Protein AF-0000000067007494 (afdb_homodimer)

Radius of gyration: 50.7 Å; Cα contacts (8 Å, |Δi|>4): 2429; chains: 2; bounding box: 77×182×113 Å

Sequence (1244 aa):
MGVDETVTITSNPVTEHDHLERKPSVGHRMLNGTRTWASRFFPWSADNGEVNIQDVAKARYVPWLGLMAMILSGMTILFSWIVLKVVDGDVQKEESYLKPASWLSAILSGNSVLLHIALSEGVTTAWWFMASRRNATVRDIHETWSMGQSLSAVLLAGKRFNYVALATLFVASISLNGFLLQNAITTVPSHLNTTDIPINVGMVEEWPTGFSAYLSGGSFSRYGDVFGEAVQLIDGDRGTYWDDTYLNYADDPDSGLCGGWDASGTCTGRVVAPGFWPSCATSYVPYNMDPKDHPNQTLTRTVFSTRIDWDVETPNVFNFSSVFKYLADCDAQYLVRNCTFRAARISYPFALFPADRLGDHAILKKNKDWHRGFNIVSLNVNSTYDNDTLVSYLNSASDIDPGSSTFGGVAHYLQTVFNAEMEWTWNGSMWSINTTGRQAETALLETAKIMYDPNPGNYGPTSLSDPNFCNNTLYYMQNGDHTVIEDEMRDRLRNLMFMASVFQYESEYAMTPLDFFPPYQTVLGERIAPALRYKVLYRYWAGSLAVTSVIILMITPTFWGFWRLRGKVTLSPIDTAAALDAPLVHTNQEMIDPRSRLKEIGARPLYSAGRSGSGGSTLATFMGVDETVTITSNPVTEHDHLERKPSVGHRMLNGTRTWASRFFPWSADNGEVNIQDVAKARYVPWLGLMAMILSGMTILFSWIVLKVVDGDVQKEESYLKPASWLSAILSGNSVLLHIALSEGVTTAWWFMASRRNATVRDIHETWSMGQSLSAVLLAGKRFNYVALATLFVASISLNGFLLQNAITTVPSHLNTTDIPINVGMVEEWPTGFSAYLSGGSFSRYGDVFGEAVQLIDGDRGTYWDDTYLNYADDPDSGLCGGWDASGTCTGRVVAPGFWPSCATSYVPYNMDPKDHPNQTLTRTVFSTRIDWDVETPNVFNFSSVFKYLADCDAQYLVRNCTFRAARISYPFALFPADRLGDHAILKKNKDWHRGFNIVSLNVNSTYDNDTLVSYLNSASDIDPGSSTFGGVAHYLQTVFNAEMEWTWNGSMWSINTTGRQAETALLETAKIMYDPNPGNYGPTSLSDPNFCNNTLYYMQNGDHTVIEDEMRDRLRNLMFMASVFQYESEYAMTPLDFFPPYQTVLGERIAPALRYKVLYRYWAGSLAVTSVIILMITPTFWGFWRLRGKVTLSPIDTAAALDAPLVHTNQEMIDPRSRLKEIGARPLYSAGRSGSGGSTLATF

Solvent-accessible surface area (backbone atoms only — not comparable to full-atom values): 65415 Å² total; per-residue (Å²): 133,79,80,78,76,75,78,72,77,74,74,70,78,75,76,77,73,73,73,68,75,66,66,73,54,69,65,59,47,46,52,47,43,48,42,50,51,44,26,34,60,33,70,84,64,46,84,73,65,70,62,79,51,75,84,65,86,80,47,60,30,73,66,57,68,25,52,48,22,50,51,50,35,57,44,41,53,53,47,50,48,49,52,49,58,66,43,41,68,33,70,67,60,86,82,48,89,72,45,71,65,45,52,51,42,48,44,50,37,52,33,51,53,26,50,50,48,20,45,52,43,15,37,44,36,33,34,53,38,48,63,66,36,56,84,24,28,48,40,56,43,48,49,47,48,44,18,51,75,30,70,67,46,36,75,64,33,70,91,70,60,28,37,51,26,50,25,44,54,43,56,67,51,52,46,58,39,50,47,28,50,58,64,14,55,43,78,38,88,42,75,46,78,46,72,73,39,63,38,46,41,27,38,33,60,64,79,58,86,34,37,19,11,33,31,54,95,68,34,88,29,32,40,14,69,65,38,16,52,38,51,36,52,68,48,42,55,82,38,90,29,63,52,74,65,39,77,28,75,37,66,60,30,92,84,37,57,43,18,30,78,19,75,61,27,34,26,36,38,59,46,60,26,46,38,65,47,76,51,73,48,72,48,73,46,78,50,78,61,43,54,83,82,40,71,91,39,75,43,74,45,75,45,34,35,31,44,59,50,72,48,80,91,46,49,48,39,40,36,41,38,37,40,33,42,80,49,66,41,33,66,47,52,30,47,32,37,42,32,43,32,35,37,18,31,27,35,38,52,30,31,26,30,25,47,82,53,43,16,81,56,25,56,62,40,74,46,35,79,78,49,65,60,40,19,30,34,29,67,31,66,92,55,57,70,84,65,45,41,85,74,45,73,52,73,70,65,68,58,76,49,74,50,28,23,47,44,48,29,55,52,51,51,49,33,68,54,51,28,17,34,26,34,42,31,34,68,72,63,39,53,43,71,46,42,43,42,61,56,35,23,41,54,38,46,44,54,60,45,40,61,67,35,96,64,52,83,81,46,53,62,80,47,48,59,41,79,61,33,44,32,44,34,59,43,88,43,69,51,89,86,41,45,41,63,55,55,32,49,48,44,51,48,53,48,48,36,51,46,32,26,33,47,48,31,48,49,49,37,61,61,37,59,88,98,53,74,60,88,53,43,78,33,63,21,34,32,44,23,78,36,46,20,32,38,63,41,61,69,31,45,52,49,32,51,51,53,52,51,52,33,52,59,41,38,52,65,26,51,51,59,37,70,68,29,51,37,71,77,60,75,40,49,64,53,37,13,36,45,48,50,6,66,79,59,60,59,94,57,90,65,69,45,60,67,59,44,40,69,69,47,16,77,40,54,67,63,69,70,50,61,72,60,81,88,65,67,44,60,63,73,82,133,80,79,76,75,72,78,73,76,73,74,71,77,76,76,77,74,72,73,70,73,68,68,72,54,70,65,56,46,46,51,46,44,48,40,51,51,44,25,34,61,34,68,84,62,47,82,72,64,69,64,78,51,74,84,65,85,79,48,60,30,71,67,56,69,25,52,49,23,50,51,50,35,56,44,40,52,51,48,52,48,49,52,47,58,66,43,43,66,33,71,66,61,86,83,49,89,71,45,70,66,47,53,52,42,48,44,50,38,52,34,51,53,26,50,50,50,21,45,54,45,15,37,42,37,34,34,54,38,47,62,66,37,55,85,24,29,48,41,56,44,47,49,47,49,42,20,52,73,28,70,66,46,37,74,65,33,70,92,70,60,29,37,51,25,50,26,45,53,44,57,68,49,51,46,58,40,49,49,28,51,58,64,15,56,42,76,38,86,42,73,47,76,46,70,74,39,64,36,45,41,26,38,33,57,65,80,57,87,34,36,19,11,33,30,54,96,69,35,87,29,34,40,14,68,64,38,17,51,38,52,35,52,66,48,42,55,83,38,87,29,62,45,77,63,39,77,29,75,37,67,61,30,91,84,38,58,41,20,32,78,17,77,62,25,34,25,36,39,58,45,59,26,45,37,66,47,77,51,74,48,71,50,75,47,78,48,77,62,44,54,85,80,39,72,90,39,75,43,75,44,77,45,34,35,32,44,58,48,73,47,80,92,46,48,46,39,38,36,42,37,37,41,33,42,80,49,65,41,32,64,47,53,28,47,32,38,42,30,43,33,34,36,17,32,27,35,39,52,31,32,25,30,26,47,83,54,44,16,83,54,25,53,63,39,77,46,34,80,79,48,66,58,39,18,28,32,28,66,29,68,92,55,58,72,82,65,46,42,84,74,44,73,52,72,68,65,69,55,78,50,74,47,28,23,47,46,48,28,55,54,51,52,48,32,69,54,50,29,17,32,25,32,43,31,35,68,73,62,39,54,42,70,45,43,42,41,60,57,34,25,42,55,37,48,43,56,60,43,40,61,68,36,97,65,52,83,83,48,53,62,80,48,48,60,41,78,62,33,46,31,47,37,59,44,89,42,70,51,89,87,42,45,40,63,57,54,31,49,48,44,51,48,51,49,50,35,51,47,32,24,34,45,47,30,47,49,48,36,62,59,37,58,89,98,52,72,60,88,54,42,77,32,62,22,36,33,44,22,80,34,45,20,31,38,65,41,62,70,31,43,52,50,30,51,49,52,52,50,50,35,52,60,41,37,53,64,28,48,51,57,37,72,69,30,51,36,69,77,60,74,42,48,63,53,37,13,36,46,46,48,7,64,79,59,60,60,94,58,91,62,67,44,61,66,58,43,39,69,68,45,18,77,42,54,67,61,66,71,50,60,73,60,79,88,65,66,47,60,64,72,82

Secondary structure (DSSP, 8-state):
-------------------------HHHHHHHHHHHHHHHH-GGGS-----------------HHHHHHHHHHHHHHHHHHHHHHHHTT-B--TT-SS-HHHHHHHHHHHHHHHHHHHHHHHHHHHHHHHHTSTT-BHHHHHHHHHHHH-HHHHHT-GGG--HHHHHHHHHHGGGHHHHHHHHTEEEEEEEEEEEEEEEEE---SSPPTT-SEEEETTEEEEE-HHHHHHHHHHTTTT-TT--S-EEE--PPPTT-TTSTT-SS-EEEEEEEEEEEEEEEEEEEEEEE--GGGSTTS-EEEEEEEEEEEE-TTSTTEEEEEEEEE-SS-SEEEEEEEEEEEEEEEEEEEEEEE-GGGS-TT-HHHHTTTTTTT-EEEEE-TT--GGG-EEEEEPP-----STTEESSHHHHHHHHHHH-EEEEEEE-SS-EEEEEESHHHHTPPBGGGGGGT-S-GGGS----TT-GGGGG--BTT-EETTEEHHHHHHHHHHHHHHHHHHHHHHHHHHHHSPTT-----EEEEEEEEEEEEEEEE-HHHHHHHHHHHHHHHHHHGGGGTTGGG--S-----HHHHHHHTT-GGG--SS----HHHHHHHHTT-BSSGGGTSSSS---GGG-/-------------------------HHHHHHHHHHHHHHHH-GGGS-----------------HHHHHHHHHHHHHHHHHHHHHHHHTT-B--TT-SS-HHHHHHHHHHHHHHHHHHHHHHHHHHHHHHHHTSTT-BHHHHHHHHHHHH-HHHHHT-GGG--HHHHHHHHHHGGGHHHHHHHHTEEEEEEEEEEEEEEEEE---SSPPTT-SEEEETTEEEEE-HHHHHHHHHHTTTT-TT--S-EEE--PPPTT-TTSTT-SS-EEEEEEEEEEEEEEEEEEEEEEE--GGGSTTS-EEEEEEEEEEEE-TTSTTEEEEEEEEE-SS-SEEEEEEEEEEEEEEEEEEEEEEE-GGGS-TT-HHHHTTTTTTT-EEEEE-TT--GGG-EEEEEPP-----STTEESSHHHHHHHHHHH-EEEEEEE-SS-EEEEEESHHHHTPPBGGGGGGT-S-GGGS----TT-GGGGG--BTT-EETTEEHHHHHHHHHHHHHHHHHHHHHHHHHHHHSPTT-----EEEEEEEEEEEEEEEE-HHHHHHHHHHHHHHHHHHGGGGTTGGG--S-----HHHHHHHTT-GGG--SS----HHHHHHHHTT-BSSGGGTSSSS---STT-

pLDDT: mean 79.12, std 17.98, range [23.3, 98.25]

Foldseek 3Di:
DDPPPPPPPPPPPPPPPVPPPPPPDPVVCVVVVVLVVCCQAFVVSPPCPPPCPDPPDQQQDDPPLLVVLLVVLLVLLVVLVVLQVVQAFDFDDPPDPDDSLNVNVVSLVSSLVSLLSNLQSLLLQLLVQLVPGPPRDPVNSVLSVCLSPDLVSLVVCVPSRGLSNVLVVLSVCSVVLSVLSNVQKDKDKDKDKDFFDKDWFLFDQDADQLQFAFDDPQHGDDTHDLLVVLLCVLVQVVHPFADLKDWGPTDQDPVNDLFLNNAFKKWKDKDKFKAKDKDKDKDKAWDAQQCVVVAQDKDKDWAKWWAKDAGLVQLQKIKIWIWHDPALDNTGIIIIMIMMIGMAIKIFMKMKHALVPDDPSHPCVVVVVVVRGIIMMHGDPPDALVPMDTDGGDDRPNSVDSGGGRCNNVSVSLRQAQGKIWMWIDNNFFIDIDIDHDCRVPWAKPLCCCVVDPDSVPAWDPGRRDSSNSSIGTPQQDDPSHGVSVRVSSRSRVSSRRSSRSSVSVVVQVVDDDPDHDDIDMDTIMMMGITMGMHGNCVSSVVSSVSSVVSSVSSVSSNPCSSVQNDDADPPPLRVCVVVPPVLQDDPDPDRYPVVSCVVSVVPDPPPVPPPDPDDCPPPPD/DDDPPPPPPPPPPPPPPVPPPPPPDPVVVVVVVVLVVCCQAFVVSPPCPPPCPDPPDQQQDDPPLLVVLLVVLLVLLVVLVVLQVVQAFDFDDPPDPDDSLNVNVVSLVSSLVSLLSNLQSLLLQLLVQLVPGPPRDPVNSVLSVCLSPDLVSLVVVVPSRGLSNVLVVLSVCSVVLSVLSNVQKDKDKDKDKDFFDKDWFLFDQDADQQQFAFDDPQHGDDTHDLLVVLLCVLVQVVHPFADLKDWGPTDQDPVNDLWQNNAFKKWKDKDKFKAKDKDKDKDKAWDAQQCVVVAQDKDKDWAKWWAKDAGLVQLQKIKIWIWHDPALDNTGIIIIMIMMIGMAIKIFMKMKHALVPDDPSHPCVVVVVVVRGIIMMHGDPPDALVPMDTDGGDDRPSSVDSGGGRCNNVRVSLRQAQGKIWMWIDNNFFIDIDIDHDCRVPWAKPQVCCVVDPDSVPAWDPGRRDSSPSSIGTPQQDDPSHGVSVRVSNRSRVSSRRSSRSSVSVVVQVVDDDPDHDDIDMDTIMMMGITMGMHGNCVSSVVSSVSSVVSSVSSVSSNPCSSVQNDDADPPPLRVCVVVPPPLQDDPDPDRYPVVSCVVNVVPDPPPVVPPDPDDCPPPPD

Organism: NCBI:txid86049

InterPro domains:
  IPR021514 Protein of unknown function DUF3176 [PF11374] (82-186)

Structure (mmCIF, N/CA/C/O backbone):
data_AF-0000000067007494-model_v1
#
loop_
_entity.id
_entity.type
_entity.pdbx_description
1 polymer 'Uncharacterized protein'
#
loop_
_atom_site.group_PDB
_atom_site.id
_atom_site.type_symbol
_atom_site.label_atom_id
_atom_site.label_alt_id
_atom_site.label_comp_id
_atom_site.label_asym_id
_atom_site.label_entity_id
_atom_site.label_seq_id
_atom_site.pdbx_PDB_ins_code
_atom_site.Cartn_x
_atom_site.Cartn_y
_atom_site.Cartn_z
_atom_site.occupancy
_atom_site.B_iso_or_equiv
_atom_site.auth_seq_id
_atom_site.auth_comp_id
_atom_site.auth_asym_id
_atom_site.auth_atom_id
_atom_site.pdbx_PDB_model_num
ATOM 1 N N . MET A 1 1 ? 27.344 123.312 69.25 1 23.84 1 MET A N 1
ATOM 2 C CA . MET A 1 1 ? 27.875 122.812 68 1 23.84 1 MET A CA 1
ATOM 3 C C . MET A 1 1 ? 28.078 121.312 68.062 1 23.84 1 MET A C 1
ATOM 5 O O . MET A 1 1 ? 29.031 120.812 68.688 1 23.84 1 MET A O 1
ATOM 9 N N . GLY A 1 2 ? 27.047 120.562 68.312 1 26.17 2 GLY A N 1
ATOM 10 C CA . GLY A 1 2 ? 26.906 119.188 68.812 1 26.17 2 GLY A CA 1
ATOM 11 C C . GLY A 1 2 ? 27.453 118.188 67.812 1 26.17 2 GLY A C 1
ATOM 12 O O . GLY A 1 2 ? 27.406 118.375 66.625 1 26.17 2 GLY A O 1
ATOM 13 N N . VAL A 1 3 ? 28.609 117.625 68.188 1 28.25 3 VAL A N 1
ATOM 14 C CA . VAL A 1 3 ? 29.562 116.75 67.5 1 28.25 3 VAL A CA 1
ATOM 15 C C . VAL A 1 3 ? 28.828 115.625 66.812 1 28.25 3 VAL A C 1
ATOM 17 O O . VAL A 1 3 ? 27.969 114.938 67.438 1 28.25 3 VAL A O 1
ATOM 20 N N . ASP A 1 4 ? 28.703 115.625 65.5 1 25.67 4 ASP A N 1
ATOM 21 C CA . ASP A 1 4 ? 28.078 114.812 64.438 1 25.67 4 ASP A CA 1
ATOM 22 C C . ASP A 1 4 ? 28.641 113.375 64.438 1 25.67 4 ASP A C 1
ATOM 24 O O . ASP A 1 4 ? 29.844 113.188 64.188 1 25.67 4 ASP A O 1
ATOM 28 N N . GLU A 1 5 ? 28.375 112.688 65.5 1 27.27 5 GLU A N 1
ATOM 29 C CA . GLU A 1 5 ? 28.938 111.375 65.75 1 27.27 5 GLU A CA 1
ATOM 30 C C . GLU A 1 5 ? 28.703 110.438 64.5 1 27.27 5 GLU A C 1
ATOM 32 O O . GLU A 1 5 ? 27.562 110.25 64.062 1 27.27 5 GLU A O 1
ATOM 37 N N . THR A 1 6 ? 29.594 110.5 63.562 1 27.23 6 THR A N 1
ATOM 38 C CA . THR A 1 6 ? 29.609 109.812 62.281 1 27.23 6 THR A CA 1
ATOM 39 C C . THR A 1 6 ? 29.562 108.312 62.531 1 27.23 6 THR A C 1
ATOM 41 O O . THR A 1 6 ? 30.391 107.75 63.281 1 27.23 6 THR A O 1
ATOM 44 N N . VAL A 1 7 ? 28.359 107.75 62.625 1 31 7 VAL A N 1
ATOM 45 C CA . VAL A 1 7 ? 28.062 106.312 62.812 1 31 7 VAL A CA 1
ATOM 46 C C . VAL A 1 7 ? 28.766 105.5 61.781 1 31 7 VAL A C 1
ATOM 48 O O . VAL A 1 7 ? 28.547 105.625 60.562 1 31 7 VAL A O 1
ATOM 51 N N . THR A 1 8 ? 30.047 105.25 61.969 1 26.94 8 THR A N 1
ATOM 52 C CA . THR A 1 8 ? 30.859 104.5 61.062 1 26.94 8 THR A CA 1
ATOM 53 C C . T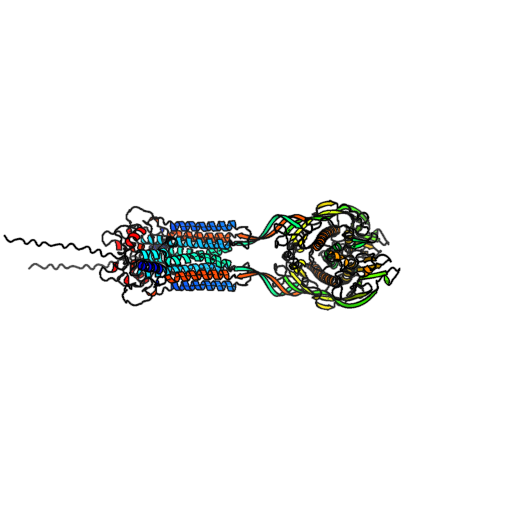HR A 1 8 ? 30.297 103.062 60.875 1 26.94 8 THR A C 1
ATOM 55 O O . THR A 1 8 ? 30.172 102.375 61.875 1 26.94 8 THR A O 1
ATOM 58 N N . ILE A 1 9 ? 29.359 102.938 60 1 26.75 9 ILE A N 1
ATOM 59 C CA . ILE A 1 9 ? 28.734 101.625 59.625 1 26.75 9 ILE A CA 1
ATOM 60 C C . ILE A 1 9 ? 29.812 100.625 59.219 1 26.75 9 ILE A C 1
ATOM 62 O O . ILE A 1 9 ? 30.516 100.875 58.219 1 26.75 9 ILE A O 1
ATOM 66 N N . THR A 1 10 ? 30.625 100.25 60.125 1 26.22 10 THR A N 1
ATOM 67 C CA . THR A 1 10 ? 31.703 99.312 59.812 1 26.22 10 THR A CA 1
ATOM 68 C C . THR A 1 10 ? 31.125 98.062 59.125 1 26.22 10 THR A C 1
ATOM 70 O O . THR A 1 10 ? 30.266 97.438 59.719 1 26.22 10 THR A O 1
ATOM 73 N N . SER A 1 11 ? 30.906 98.125 57.812 1 25.16 11 SER A N 1
ATOM 74 C CA . SER A 1 11 ? 30.484 97 57 1 25.16 11 SER A CA 1
ATOM 75 C C . SER A 1 11 ? 31.375 95.812 57.188 1 25.16 11 SER A C 1
ATOM 77 O O . SER A 1 11 ? 32.594 95.875 56.938 1 25.16 11 SER A O 1
ATOM 79 N N . ASN A 1 12 ? 31.266 95.188 58.375 1 27.81 12 ASN A N 1
ATOM 80 C CA . ASN A 1 12 ? 32.094 94 58.562 1 27.81 12 ASN A CA 1
ATOM 81 C C . ASN A 1 12 ? 31.984 93.062 57.344 1 27.81 12 ASN A C 1
ATOM 83 O O . ASN A 1 12 ? 30.891 92.875 56.812 1 27.81 12 ASN A O 1
ATOM 87 N N . PRO A 1 13 ? 33.062 93 56.594 1 28.88 13 PRO A N 1
ATOM 88 C CA . PRO A 1 13 ? 33.125 92.125 55.406 1 28.88 13 PRO A CA 1
ATOM 89 C C . PRO A 1 13 ? 32.562 90.75 55.688 1 28.88 13 PRO A C 1
ATOM 91 O O . PRO A 1 13 ? 32.875 90.125 56.719 1 28.88 13 PRO A O 1
ATOM 94 N N . VAL A 1 14 ? 31.312 90.438 55.281 1 30.5 14 VAL A N 1
ATOM 95 C CA . VAL A 1 14 ? 30.672 89.125 55.344 1 30.5 14 VAL A CA 1
ATOM 96 C C . VAL A 1 14 ? 31.656 88.062 54.875 1 30.5 14 VAL A C 1
ATOM 98 O O . VAL A 1 14 ? 32.156 88.125 53.75 1 30.5 14 VAL A O 1
ATOM 101 N N . THR A 1 15 ? 32.531 87.625 55.781 1 28.97 15 THR A N 1
ATOM 102 C CA . THR A 1 15 ? 33.375 86.5 55.438 1 28.97 15 THR A CA 1
ATOM 103 C C . THR A 1 15 ? 32.562 85.438 54.719 1 28.97 15 THR A C 1
ATOM 105 O O . THR A 1 15 ? 31.469 85.062 55.156 1 28.97 15 THR A O 1
ATOM 108 N N . GLU A 1 16 ? 32.688 85.438 53.438 1 28.58 16 GLU A N 1
ATOM 109 C CA . GLU A 1 16 ? 32.219 84.438 52.469 1 28.58 16 GLU A CA 1
ATOM 110 C C . GLU A 1 16 ? 32.5 83 52.969 1 28.58 16 GLU A C 1
ATOM 112 O O . GLU A 1 16 ? 33.625 82.5 52.906 1 28.58 16 GLU A O 1
ATOM 117 N N . HIS A 1 17 ? 32.188 82.688 54.25 1 29.72 17 HIS A N 1
ATOM 118 C CA . HIS A 1 17 ? 32.312 81.25 54.531 1 29.72 17 HIS A CA 1
ATOM 119 C C . HIS A 1 17 ? 31.656 80.375 53.469 1 29.72 17 HIS A C 1
ATOM 121 O O . HIS A 1 17 ? 30.469 80.562 53.188 1 29.72 17 HIS A O 1
ATOM 127 N N . ASP A 1 18 ? 32.438 80.062 52.469 1 28.84 18 ASP A N 1
ATOM 128 C CA . ASP A 1 18 ? 32.188 79.062 51.438 1 28.84 18 ASP A CA 1
ATOM 129 C C . ASP A 1 18 ? 31.547 77.812 52.031 1 28.84 18 ASP A C 1
ATOM 131 O O . ASP A 1 18 ? 32.188 77.062 52.781 1 28.84 18 ASP A O 1
ATOM 135 N N . HIS A 1 19 ? 30.484 77.812 52.656 1 28.86 19 HIS A N 1
ATOM 136 C CA . HIS A 1 19 ? 29.781 76.562 52.938 1 28.86 19 HIS A CA 1
ATOM 137 C C . HIS A 1 19 ? 29.859 75.625 51.75 1 28.86 19 HIS A C 1
ATOM 139 O O . HIS A 1 19 ? 29.281 75.875 50.688 1 28.86 19 HIS A O 1
ATOM 145 N N . LEU A 1 20 ? 31.016 75.062 51.531 1 31.98 20 LEU A N 1
ATOM 146 C CA . LEU A 1 20 ? 31.188 73.938 50.625 1 31.98 20 LEU A CA 1
ATOM 147 C C . LEU A 1 20 ? 29.984 73 50.688 1 31.98 20 LEU A C 1
ATOM 149 O O . LEU A 1 20 ? 29.672 72.438 51.719 1 31.98 20 LEU A O 1
ATOM 153 N N . GLU A 1 21 ? 28.984 73.312 50 1 36.16 21 GLU A N 1
ATOM 154 C CA . GLU A 1 21 ? 27.953 72.312 49.719 1 36.16 21 GLU A CA 1
ATOM 155 C C . GLU A 1 21 ? 28.562 70.938 49.594 1 36.16 21 GLU A C 1
ATOM 157 O O . GLU A 1 21 ? 29.297 70.625 48.656 1 36.16 21 GLU A O 1
ATOM 162 N N . ARG A 1 22 ? 28.984 70.438 50.688 1 41.03 22 ARG A N 1
ATOM 163 C CA . ARG A 1 22 ? 29.516 69.062 50.781 1 41.03 22 ARG A CA 1
ATOM 164 C C . ARG A 1 22 ? 28.734 68.125 49.875 1 41.03 22 ARG A C 1
ATOM 166 O O . ARG A 1 22 ? 27.531 67.938 50.031 1 41.03 22 ARG A O 1
ATOM 173 N N . LYS A 1 23 ? 29.297 67.938 48.781 1 45.5 23 LYS A N 1
ATOM 174 C CA . LYS A 1 23 ? 28.781 66.938 47.906 1 45.5 23 LYS A CA 1
ATOM 175 C C . LYS A 1 23 ? 28.438 65.625 48.688 1 45.5 23 LYS A C 1
ATOM 177 O O . LYS A 1 23 ? 29.234 65.188 49.5 1 45.5 23 LYS A O 1
ATOM 182 N N . PRO A 1 24 ? 27.25 65.5 49 1 42.38 24 PRO A N 1
ATOM 183 C CA . PRO A 1 24 ? 26.969 64.25 49.75 1 42.38 24 PRO A CA 1
ATOM 184 C C . PRO A 1 24 ? 27.953 63.125 49.438 1 42.38 24 PRO A C 1
ATOM 186 O O . PRO A 1 24 ? 28.531 63.125 48.344 1 42.38 24 PRO A O 1
ATOM 189 N N . SER A 1 25 ? 28.625 62.5 50.406 1 41.5 25 SER A N 1
ATOM 190 C CA . SER A 1 25 ? 29.609 61.406 50.344 1 41.5 25 SER A CA 1
ATOM 191 C C . SER A 1 25 ? 29.188 60.375 49.312 1 41.5 25 SER A C 1
ATOM 193 O O . SER A 1 25 ? 28 60.25 48.969 1 41.5 25 SER A O 1
ATOM 195 N N . VAL A 1 26 ? 30.141 59.781 48.594 1 47.94 26 VAL A N 1
ATOM 196 C CA . VAL A 1 26 ? 29.984 58.75 47.594 1 47.94 26 VAL A CA 1
ATOM 197 C C . VAL A 1 26 ? 29 57.688 48.062 1 47.94 26 VAL A C 1
ATOM 199 O O . VAL A 1 26 ? 28.188 57.188 47.281 1 47.94 26 VAL A O 1
ATOM 202 N N . GLY A 1 27 ? 29.125 57.281 49.281 1 45.88 27 GLY A N 1
ATOM 203 C CA . GLY A 1 27 ? 28.203 56.281 49.844 1 45.88 27 GLY A CA 1
ATOM 204 C C . GLY A 1 27 ? 26.766 56.719 49.844 1 45.88 27 GLY A C 1
ATOM 205 O O . GLY A 1 27 ? 25.859 55.938 49.562 1 45.88 27 GLY A O 1
ATOM 206 N N . HIS A 1 28 ? 26.422 57.875 50.281 1 46.5 28 HIS A N 1
ATOM 207 C CA . HIS A 1 28 ? 25.062 58.406 50.281 1 46.5 28 HIS A CA 1
ATOM 208 C C . HIS A 1 28 ? 24.547 58.594 48.875 1 46.5 28 HIS A C 1
ATOM 210 O O . HIS A 1 28 ? 23.344 58.5 48.625 1 46.5 28 HIS A O 1
ATOM 216 N N . ARG A 1 29 ? 25.422 58.938 48 1 49.75 29 ARG A N 1
ATOM 217 C CA . ARG A 1 29 ? 25.062 59.031 46.594 1 49.75 29 ARG A CA 1
ATOM 218 C C . ARG A 1 29 ? 24.734 57.656 46.031 1 49.75 29 ARG A C 1
ATOM 220 O O . ARG A 1 29 ? 23.828 57.531 45.188 1 49.75 29 ARG A O 1
ATOM 227 N N . MET A 1 30 ? 25.641 56.719 46.438 1 48.31 30 MET A N 1
ATOM 228 C CA . MET A 1 30 ? 25.375 55.375 45.969 1 48.31 30 MET A CA 1
ATOM 229 C C . MET A 1 30 ? 24.078 54.844 46.531 1 48.31 30 MET A C 1
ATOM 231 O O . MET A 1 30 ? 23.328 54.156 45.844 1 48.31 30 MET A O 1
ATOM 235 N N . LEU A 1 31 ? 23.969 54.938 47.844 1 46.69 31 LEU A N 1
ATOM 236 C CA . LEU A 1 31 ? 22.719 54.531 48.438 1 46.69 31 LEU A CA 1
ATOM 237 C C . LEU A 1 31 ? 21.531 55.312 47.906 1 46.69 31 LEU A C 1
ATOM 239 O O . LEU A 1 31 ? 20.469 54.75 47.656 1 46.69 31 LEU A O 1
ATOM 243 N N . ASN A 1 32 ? 21.656 56.562 47.719 1 47.69 32 ASN A N 1
ATOM 244 C CA . ASN A 1 32 ? 20.625 57.375 47.094 1 47.69 32 ASN A CA 1
ATOM 245 C C . ASN A 1 32 ? 20.438 57 45.625 1 47.69 32 ASN A C 1
ATOM 247 O O . ASN A 1 32 ? 19.328 57.031 45.094 1 47.69 32 ASN A O 1
ATOM 251 N N . GLY A 1 33 ? 21.531 56.719 45.031 1 49.66 33 GLY A N 1
ATOM 252 C CA . GLY A 1 33 ? 21.453 56.25 43.656 1 49.66 33 GLY A CA 1
ATOM 253 C C . GLY A 1 33 ? 20.734 54.938 43.5 1 49.66 33 GLY A C 1
ATOM 254 O O . GLY A 1 33 ? 19.938 54.75 42.594 1 49.66 33 GLY A O 1
ATOM 255 N N . THR A 1 34 ? 21.234 54.031 44.375 1 50.81 34 THR A N 1
ATOM 256 C CA . THR A 1 34 ? 20.562 52.719 44.344 1 50.81 34 THR A CA 1
ATOM 257 C C . THR A 1 34 ? 19.094 52.875 44.75 1 50.81 34 THR A C 1
ATOM 259 O O . THR A 1 34 ? 18.234 52.188 44.219 1 50.81 34 THR A O 1
ATOM 262 N N . ARG A 1 35 ? 18.891 53.688 45.75 1 51.47 35 ARG A N 1
ATOM 263 C CA . ARG A 1 35 ? 17.5 53.906 46.156 1 51.47 35 ARG A CA 1
ATOM 264 C C . ARG A 1 35 ? 16.719 54.594 45.031 1 51.47 35 ARG A C 1
ATOM 266 O O . ARG A 1 35 ? 15.531 54.281 44.844 1 51.47 35 ARG A O 1
ATOM 273 N N . THR A 1 36 ? 17.391 55.438 44.438 1 55.72 36 THR A N 1
ATOM 274 C CA . THR A 1 36 ? 16.719 56.094 43.312 1 55.72 36 THR A CA 1
ATOM 275 C C . THR A 1 36 ? 16.453 55.094 42.188 1 55.72 36 THR A C 1
ATOM 277 O O . THR A 1 36 ? 15.383 55.156 41.562 1 55.72 36 THR A O 1
ATOM 280 N N . TRP A 1 37 ? 17.5 54.25 42.062 1 55.72 37 TRP A N 1
ATOM 281 C CA . TRP A 1 37 ? 17.266 53.219 41.031 1 55.72 37 TRP A CA 1
ATOM 282 C C . TRP A 1 37 ? 16.172 52.25 41.469 1 55.72 37 TRP A C 1
ATOM 284 O O . TRP A 1 37 ? 15.312 51.906 40.656 1 55.72 37 TRP A O 1
ATOM 294 N N . ALA A 1 38 ? 16.266 51.812 42.719 1 57.94 38 ALA A N 1
ATOM 295 C CA . ALA A 1 38 ? 15.242 50.906 43.219 1 57.94 38 ALA A CA 1
ATOM 296 C C . ALA A 1 38 ? 13.859 51.531 43.219 1 57.94 38 ALA A C 1
ATOM 298 O O . ALA A 1 38 ? 12.859 50.875 42.938 1 57.94 38 ALA A O 1
ATOM 299 N N . SER A 1 39 ? 13.836 52.812 43.438 1 60.25 39 SER A N 1
ATOM 300 C CA . SER A 1 39 ? 12.547 53.5 43.469 1 60.25 39 SER A CA 1
ATOM 301 C C . SER A 1 39 ? 11.977 53.656 42.062 1 60.25 39 SER A C 1
ATOM 303 O O . SER A 1 39 ? 10.766 53.812 41.906 1 60.25 39 SER A O 1
ATOM 305 N N . ARG A 1 40 ? 12.883 53.5 41.188 1 65.5 40 ARG A N 1
ATOM 306 C CA . ARG A 1 40 ? 12.43 53.656 39.812 1 65.5 40 ARG A CA 1
ATOM 307 C C . ARG A 1 40 ? 11.734 52.375 39.344 1 65.5 40 ARG A C 1
ATOM 309 O O . ARG A 1 40 ? 10.82 52.438 38.5 1 65.5 40 ARG A O 1
ATOM 316 N N . PHE A 1 41 ? 12.195 51.25 39.969 1 70.19 41 PHE A N 1
ATOM 317 C CA . PHE A 1 41 ? 11.617 50 39.5 1 70.19 41 PHE A CA 1
ATOM 318 C C . PHE A 1 41 ? 10.625 49.438 40.5 1 70.19 41 PHE A C 1
ATOM 320 O O . PHE A 1 41 ? 9.75 48.656 40.156 1 70.19 41 PHE A O 1
ATOM 327 N N . PHE A 1 42 ? 10.836 49.969 41.844 1 69.94 42 PHE A N 1
ATOM 328 C CA . PHE A 1 42 ? 9.945 49.5 42.875 1 69.94 42 PHE A CA 1
ATOM 329 C C . PHE A 1 42 ? 9.297 50.688 43.594 1 69.94 42 PHE A C 1
ATOM 331 O O . PHE A 1 42 ? 9.914 51.312 44.469 1 69.94 42 PHE A O 1
ATOM 338 N N . PRO A 1 43 ? 8.094 51 43.188 1 69.56 43 PRO A N 1
ATOM 339 C CA . PRO A 1 43 ? 7.445 52.156 43.75 1 69.56 43 PRO A CA 1
ATOM 340 C C . PRO A 1 43 ? 7.336 52.094 45.281 1 69.56 43 PRO A C 1
ATOM 342 O O . PRO A 1 43 ? 7.219 53.125 45.938 1 69.56 43 PRO A O 1
ATOM 345 N N . TRP A 1 44 ? 7.426 50.938 45.875 1 65.75 44 TRP A N 1
ATOM 346 C CA . TRP A 1 44 ? 7.266 50.812 47.312 1 65.75 44 TRP A CA 1
ATOM 347 C C . TRP A 1 44 ? 8.516 51.312 48.031 1 65.75 44 TRP A C 1
ATOM 349 O O . TRP A 1 44 ? 8.469 51.594 49.219 1 65.75 44 TRP A O 1
ATOM 359 N N . SER A 1 45 ? 9.695 51.406 47.438 1 60.81 45 SER A N 1
ATOM 360 C CA . SER A 1 45 ? 10.93 51.812 48.094 1 60.81 45 SER A CA 1
ATOM 361 C C . SER A 1 45 ? 11.078 53.344 48.094 1 60.81 45 SER A C 1
ATOM 363 O O . SER A 1 45 ? 12.023 53.875 48.688 1 60.81 45 SER A O 1
ATOM 365 N N . ALA A 1 46 ? 10.414 54.125 47.406 1 56.66 46 ALA A N 1
ATOM 366 C CA . ALA A 1 46 ? 10.539 55.562 47.375 1 56.66 46 ALA A CA 1
ATOM 367 C C . ALA A 1 46 ? 10.117 56.188 48.719 1 56.66 46 ALA A C 1
ATOM 369 O O . ALA A 1 46 ? 9.25 55.625 49.406 1 56.66 46 ALA A O 1
ATOM 370 N N . ASP A 1 47 ? 11.062 56.969 49.438 1 51.06 47 ASP A N 1
ATOM 371 C CA . ASP A 1 47 ? 10.93 57.656 50.719 1 51.06 47 ASP A CA 1
ATOM 372 C C . ASP A 1 47 ? 9.586 58.406 50.812 1 51.06 47 ASP A C 1
ATOM 374 O O . ASP A 1 47 ? 9.18 59.094 49.844 1 51.06 47 ASP A O 1
ATOM 378 N N . ASN A 1 48 ? 8.664 57.906 51.625 1 46.53 48 ASN A N 1
ATOM 379 C CA . ASN A 1 48 ? 7.348 58.406 52 1 46.53 48 ASN A CA 1
ATOM 380 C C . ASN A 1 48 ? 7.418 59.875 52.438 1 46.53 48 ASN A C 1
ATOM 382 O O . ASN A 1 48 ? 7.504 60.156 53.656 1 46.53 48 ASN A O 1
ATOM 386 N N . GLY A 1 49 ? 8.328 60.688 52.156 1 42.47 49 GLY A N 1
ATOM 387 C CA . GLY A 1 49 ? 8.023 61.969 52.781 1 42.47 49 GLY A CA 1
ATOM 388 C C . GLY A 1 49 ? 6.562 62.375 52.656 1 42.47 49 GLY A C 1
ATOM 389 O O . GLY A 1 49 ? 6.004 62.375 51.562 1 42.47 49 GLY A O 1
ATOM 390 N N . GLU A 1 50 ? 5.848 62.094 53.812 1 41.72 50 GLU A N 1
ATOM 391 C CA . GLU A 1 50 ? 4.414 62.188 54.062 1 41.72 50 GLU A CA 1
ATOM 392 C C . GLU A 1 50 ? 3.859 63.531 53.656 1 41.72 50 GLU A C 1
ATOM 394 O O . GLU A 1 50 ? 4.273 64.562 54.188 1 41.72 50 GLU A O 1
ATOM 399 N N . VAL A 1 51 ? 3.832 64.062 52.625 1 40.56 51 VAL A N 1
ATOM 400 C CA . VAL A 1 51 ? 2.953 65.188 52.531 1 40.56 51 VAL A CA 1
ATOM 401 C C . VAL A 1 51 ? 1.646 64.938 53.281 1 40.56 51 VAL A C 1
ATOM 403 O O . VAL A 1 51 ? 1.009 63.906 53.031 1 40.56 51 VAL A O 1
ATOM 406 N N . ASN A 1 52 ? 1.59 65.375 54.594 1 35.91 52 ASN A N 1
ATOM 407 C CA . ASN A 1 52 ? 0.335 65.375 55.344 1 35.91 52 ASN A CA 1
ATOM 408 C C . ASN A 1 52 ? -0.85 65.688 54.438 1 35.91 52 ASN A C 1
ATOM 410 O O . ASN A 1 52 ? -1.103 66.875 54.125 1 35.91 52 ASN A O 1
ATOM 414 N N . ILE A 1 53 ? -1.038 65.188 53.438 1 37.78 53 ILE A N 1
ATOM 415 C CA . ILE A 1 53 ? -2.35 65.375 52.812 1 37.78 53 ILE A CA 1
ATOM 416 C C . ILE A 1 53 ? -3.43 65.375 53.906 1 37.78 53 ILE A C 1
ATOM 418 O O . ILE A 1 53 ? -3.482 64.5 54.75 1 37.78 53 ILE A O 1
ATOM 422 N N . GLN A 1 54 ? -3.928 66.5 54.375 1 33.84 54 GLN A N 1
ATOM 423 C CA . GLN A 1 54 ? -4.957 66.562 55.438 1 33.84 54 GLN A CA 1
ATOM 424 C C . GLN A 1 54 ? -5.711 65.25 55.5 1 33.84 54 GLN A C 1
ATOM 426 O O . GLN A 1 54 ? -5.816 64.5 54.5 1 33.84 54 GLN A O 1
ATOM 431 N N . ASP A 1 55 ? -6.051 64.812 56.75 1 35.44 55 ASP A N 1
ATOM 432 C CA . ASP A 1 55 ? -6.867 63.719 57.312 1 35.44 55 ASP A CA 1
ATOM 433 C C . ASP A 1 55 ? -8.117 63.469 56.469 1 35.44 55 ASP A C 1
ATOM 435 O O . ASP A 1 55 ? -9.211 63.312 57 1 35.44 55 ASP A O 1
ATOM 439 N N . VAL A 1 56 ? -8.398 64.312 55.469 1 38.22 56 VAL A N 1
ATOM 440 C CA . VAL A 1 56 ? -9.781 64.188 55 1 38.22 56 VAL A CA 1
ATOM 441 C C . VAL A 1 56 ? -10.203 62.75 54.875 1 38.22 56 VAL A C 1
ATOM 443 O O . VAL A 1 56 ? -9.359 61.875 54.656 1 38.22 56 VAL A O 1
ATOM 446 N N . ALA A 1 57 ? -11.422 62.5 55.031 1 39.78 57 ALA A N 1
ATOM 447 C CA . ALA A 1 57 ? -12.234 61.281 54.969 1 39.78 57 ALA A CA 1
ATOM 448 C C . ALA A 1 57 ? -11.852 60.406 53.781 1 39.78 57 ALA A C 1
ATOM 450 O O . ALA A 1 57 ? -11.773 60.906 52.656 1 39.78 57 ALA A O 1
ATOM 451 N N . LYS A 1 58 ? -11.211 59.25 53.781 1 44.56 58 LYS A N 1
ATOM 452 C CA . LYS A 1 58 ? -10.453 58.156 53.156 1 44.56 58 LYS A CA 1
ATOM 453 C C . LYS A 1 58 ? -11.211 57.562 51.969 1 44.56 58 LYS A C 1
ATOM 455 O O . LYS A 1 58 ? -11.914 56.562 52.125 1 44.56 58 LYS A O 1
ATOM 460 N N . ALA A 1 59 ? -12.023 58.094 51.219 1 47.97 59 ALA A N 1
ATOM 461 C CA . ALA A 1 59 ? -12.688 57.281 50.219 1 47.97 59 ALA A CA 1
ATOM 462 C C . ALA A 1 59 ? -11.68 56.656 49.25 1 47.97 59 ALA A C 1
ATOM 464 O O . ALA A 1 59 ? -10.867 57.375 48.656 1 47.97 59 ALA A O 1
ATOM 465 N N . ARG A 1 60 ? -11.203 55.375 49.438 1 57.34 60 ARG A N 1
ATOM 466 C CA . ARG A 1 60 ? -10.258 54.438 48.844 1 57.34 60 ARG A CA 1
ATOM 467 C C . ARG A 1 60 ? -10.742 54.031 47.438 1 57.34 60 ARG A C 1
ATOM 469 O O . ARG A 1 60 ? -11.828 53.469 47.312 1 57.34 60 ARG A O 1
ATOM 476 N N . TYR A 1 61 ? -10.414 54.656 46.281 1 67.88 61 TYR A N 1
ATOM 477 C CA . TYR A 1 61 ? -10.773 54.188 44.969 1 67.88 61 TYR A CA 1
ATOM 478 C C . TYR A 1 61 ? -9.953 52.969 44.562 1 67.88 61 TYR A C 1
ATOM 480 O O . TYR A 1 61 ? -8.727 52.969 44.719 1 67.88 61 TYR A O 1
ATOM 488 N N . VAL A 1 62 ? -10.672 51.906 44.438 1 77.44 62 VAL A N 1
ATOM 489 C CA . VAL A 1 62 ? -10.039 50.688 43.906 1 77.44 62 VAL A CA 1
ATOM 490 C C . VAL A 1 62 ? -10.211 50.656 42.406 1 77.44 62 VAL A C 1
ATOM 492 O O . VAL A 1 62 ? -11.32 50.781 41.875 1 77.44 62 VAL A O 1
ATOM 495 N N . PRO A 1 63 ? -9.109 50.719 41.625 1 82.94 63 PRO A N 1
ATOM 496 C CA . PRO A 1 63 ? -9.211 50.562 40.188 1 82.94 63 PRO A CA 1
ATOM 497 C C . PRO A 1 63 ? -9.742 49.188 39.75 1 82.94 63 PRO A C 1
ATOM 499 O O . PRO A 1 63 ? -8.977 48.344 39.312 1 82.94 63 PRO A O 1
ATOM 502 N N . TRP A 1 64 ? -10.984 49.094 39.719 1 83.69 64 TRP A N 1
ATOM 503 C CA . TRP A 1 64 ? -11.633 47.812 39.469 1 83.69 64 TRP A CA 1
ATOM 504 C C . TRP A 1 64 ? -11.445 47.406 38 1 83.69 64 TRP A C 1
ATOM 506 O O . TRP A 1 64 ? -11.273 46.219 37.719 1 83.69 64 TRP A O 1
ATOM 516 N N . LEU A 1 65 ? -11.414 48.25 37.062 1 82.31 65 LEU A N 1
ATOM 517 C CA . LEU A 1 65 ? -11.289 47.875 35.656 1 82.31 65 LEU A CA 1
ATOM 518 C C . LEU A 1 65 ? -9.922 47.281 35.375 1 82.31 65 LEU A C 1
ATOM 520 O O . LEU A 1 65 ? -9.828 46.25 34.656 1 82.31 65 LEU A O 1
ATOM 524 N N . GLY A 1 66 ? -8.922 47.844 36 1 86.25 66 GLY A N 1
ATOM 525 C CA . GLY A 1 66 ? -7.582 47.312 35.812 1 86.25 66 GLY A CA 1
ATOM 526 C C . GLY A 1 66 ? -7.375 45.969 36.5 1 86.25 66 GLY A C 1
ATOM 527 O O . GLY A 1 66 ? -6.812 45.062 35.906 1 86.25 66 GLY A O 1
ATOM 528 N N . LEU A 1 67 ? -7.91 45.875 37.594 1 88.62 67 LEU A N 1
ATOM 529 C CA . LEU A 1 67 ? -7.75 44.625 38.344 1 88.62 67 LEU A CA 1
ATOM 530 C C . LEU A 1 67 ? -8.562 43.5 37.719 1 88.62 67 LEU A C 1
ATOM 532 O O . LEU A 1 67 ? -8.094 42.375 37.625 1 88.62 67 LEU A O 1
ATOM 536 N N . MET A 1 68 ? -9.695 43.875 37.25 1 90.06 68 MET A N 1
ATOM 537 C CA . MET A 1 68 ? -10.523 42.844 36.594 1 90.06 68 MET A CA 1
ATOM 538 C C . MET A 1 68 ? -9.891 42.406 35.281 1 90.06 68 MET A C 1
ATOM 540 O O . MET A 1 68 ? -9.961 41.219 34.906 1 90.06 68 MET A O 1
ATOM 544 N N . ALA A 1 69 ? -9.32 43.281 34.562 1 88.62 69 ALA A N 1
ATOM 545 C CA . ALA A 1 69 ? -8.648 42.938 33.312 1 88.62 69 ALA A CA 1
ATOM 546 C C . ALA A 1 69 ? -7.484 41.969 33.562 1 88.62 69 ALA A C 1
ATOM 548 O O . ALA A 1 69 ? -7.246 41.062 32.781 1 88.62 69 ALA A O 1
ATOM 549 N N . MET A 1 70 ? -6.824 42.156 34.625 1 91.12 70 MET A N 1
ATOM 550 C CA . MET A 1 70 ? -5.707 41.281 34.969 1 91.12 70 MET A CA 1
ATOM 551 C C . MET A 1 70 ? -6.207 39.875 35.344 1 91.12 70 MET A C 1
ATOM 553 O O . MET A 1 70 ? -5.629 38.875 34.938 1 91.12 70 MET A O 1
ATOM 557 N N . ILE A 1 71 ? -7.293 39.938 36.031 1 92.12 71 ILE A N 1
ATOM 558 C CA . ILE A 1 71 ? -7.859 38.656 36.438 1 92.12 71 ILE A CA 1
ATOM 559 C C . ILE A 1 71 ? -8.398 37.906 35.219 1 92.12 71 ILE A C 1
ATOM 561 O O . ILE A 1 71 ? -8.18 36.719 35.062 1 92.12 71 ILE A O 1
ATOM 565 N N . LEU A 1 72 ? -9.031 38.625 34.344 1 91.81 72 LEU A N 1
ATOM 566 C CA . LEU A 1 72 ? -9.578 38.031 33.156 1 91.81 72 LEU A CA 1
ATOM 567 C C . LEU A 1 72 ? -8.461 37.531 32.25 1 91.81 72 LEU A C 1
ATOM 569 O O . LEU A 1 72 ? -8.617 36.531 31.547 1 91.81 72 LEU A O 1
ATOM 573 N N . SER A 1 73 ? -7.395 38.25 32.219 1 90.88 73 SER A N 1
ATOM 574 C CA . SER A 1 73 ? -6.234 37.781 31.484 1 90.88 73 SER A CA 1
ATOM 575 C C . SER A 1 73 ? -5.719 36.438 32.031 1 90.88 73 SER A C 1
ATOM 577 O O . SER A 1 73 ? -5.371 35.562 31.266 1 90.88 73 SER A O 1
ATOM 579 N N . GLY A 1 74 ? -5.629 36.375 33.312 1 88.69 74 GLY A N 1
ATOM 580 C CA . GLY A 1 74 ? -5.277 35.094 33.938 1 88.69 74 GLY A CA 1
ATOM 581 C C . GLY A 1 74 ? -6.254 34 33.594 1 88.69 74 GLY A C 1
ATOM 582 O O . GLY A 1 74 ? -5.844 32.844 33.344 1 88.69 74 GLY A O 1
ATOM 583 N N . MET A 1 75 ? -7.457 34.375 33.406 1 91.31 75 MET A N 1
ATOM 584 C CA . MET A 1 75 ? -8.484 33.406 33.062 1 91.31 75 MET A CA 1
ATOM 585 C C . MET A 1 75 ? -8.352 32.938 31.609 1 91.31 75 MET A C 1
ATOM 587 O O . MET A 1 75 ? -8.703 31.812 31.281 1 91.31 75 MET A O 1
ATOM 591 N N . THR A 1 76 ? -7.918 33.781 30.719 1 89.56 76 THR A N 1
ATOM 592 C CA . THR A 1 76 ? -7.727 33.375 29.328 1 89.56 76 THR A CA 1
ATOM 593 C C . THR A 1 76 ? -6.688 32.281 29.219 1 89.56 76 THR A C 1
ATOM 595 O O . THR A 1 76 ? -6.762 31.438 28.328 1 89.56 76 THR A O 1
ATOM 598 N N . ILE A 1 77 ? -5.766 32.281 30.094 1 86.94 77 ILE A N 1
ATOM 599 C CA . ILE A 1 77 ? -4.789 31.203 30.141 1 86.94 77 ILE A CA 1
ATOM 600 C C . ILE A 1 77 ? -5.477 29.906 30.516 1 86.94 77 ILE A C 1
ATOM 602 O O . ILE A 1 77 ? -5.184 28.844 29.953 1 86.94 77 ILE A O 1
ATOM 606 N N . LEU A 1 78 ? -6.297 30.094 31.469 1 89 78 LEU A N 1
ATOM 607 C CA . LEU A 1 78 ? -7.051 28.922 31.875 1 89 78 LEU A CA 1
ATOM 608 C C . LEU A 1 78 ? -7.934 28.422 30.734 1 89 78 LEU A C 1
ATOM 610 O O . LEU A 1 78 ? -8.055 27.203 30.516 1 89 78 LEU A O 1
ATOM 614 N N . PHE A 1 79 ? -8.469 29.344 30.031 1 90.69 79 PHE A N 1
ATOM 615 C CA . PHE A 1 79 ? -9.305 28.969 28.891 1 90.69 79 PHE A CA 1
ATOM 616 C C . PHE A 1 79 ? -8.477 28.297 27.812 1 90.69 79 PHE A C 1
ATOM 618 O O . PHE A 1 79 ? -8.953 27.375 27.141 1 90.69 79 PHE A O 1
ATOM 625 N N . SER A 1 80 ? -7.34 28.797 27.594 1 90.25 80 SER A N 1
ATOM 626 C CA . SER A 1 80 ? -6.473 28.172 26.609 1 90.25 80 SER A CA 1
ATOM 627 C C . SER A 1 80 ? -6.113 26.75 27.031 1 90.25 80 SER A C 1
ATOM 629 O O . SER A 1 80 ? -5.992 25.859 26.172 1 90.25 80 SER A O 1
ATOM 631 N N . TRP A 1 81 ? -5.93 26.578 28.281 1 91.31 81 TRP A N 1
ATOM 632 C CA . TRP A 1 81 ? -5.668 25.234 28.781 1 91.31 81 TRP A CA 1
ATOM 633 C C . TRP A 1 81 ? -6.863 24.312 28.547 1 91.31 81 TRP A C 1
ATOM 635 O O . TRP A 1 81 ? -6.699 23.156 28.156 1 91.31 81 TRP A O 1
ATOM 645 N N . ILE A 1 82 ? -8.062 24.844 28.75 1 91.31 82 ILE A N 1
ATOM 646 C CA . ILE A 1 82 ? -9.273 24.062 28.562 1 91.31 82 ILE A CA 1
ATOM 647 C C . ILE A 1 82 ? -9.414 23.672 27.094 1 91.31 82 ILE A C 1
ATOM 649 O O . ILE A 1 82 ? -9.719 22.516 26.766 1 91.31 82 ILE A O 1
ATOM 653 N N . VAL A 1 83 ? -9.195 24.547 26.25 1 88.19 83 VAL A N 1
ATOM 654 C CA . VAL A 1 83 ? -9.289 24.266 24.828 1 88.19 83 VAL A CA 1
ATOM 655 C C . VAL A 1 83 ? -8.273 23.188 24.438 1 88.19 83 VAL A C 1
ATOM 657 O O . VAL A 1 83 ? -8.602 22.25 23.703 1 88.19 83 VAL A O 1
ATOM 660 N N . LEU A 1 84 ? -7.062 23.312 24.938 1 90.5 84 LEU A N 1
ATOM 661 C CA . LEU A 1 84 ? -6.02 22.359 24.609 1 90.5 84 LEU A CA 1
ATOM 662 C C . LEU A 1 84 ? -6.348 20.984 25.188 1 90.5 84 LEU A C 1
ATOM 664 O O . LEU A 1 84 ? -6.109 19.953 24.547 1 90.5 84 LEU A O 1
ATOM 668 N N . LYS A 1 85 ? -6.914 20.969 26.344 1 90.25 85 LYS A N 1
ATOM 669 C CA . LYS A 1 85 ? -7.258 19.688 26.984 1 90.25 85 LYS A CA 1
ATOM 670 C C . LYS A 1 85 ? -8.414 19.016 26.25 1 90.25 85 LYS A C 1
ATOM 672 O O . LYS A 1 85 ? -8.438 17.781 26.141 1 90.25 85 LYS A O 1
ATOM 677 N N . VAL A 1 86 ? -9.328 19.766 25.797 1 88.19 86 VAL A N 1
ATOM 678 C CA . VAL A 1 86 ? -10.484 19.219 25.094 1 88.19 86 VAL A CA 1
ATOM 679 C C . VAL A 1 86 ? -10.055 18.688 23.719 1 88.19 86 VAL A C 1
ATOM 681 O O . VAL A 1 86 ? -10.562 17.672 23.25 1 88.19 86 VAL A O 1
ATOM 684 N N . VAL A 1 87 ? -9.188 19.297 23.156 1 87.56 87 VAL A N 1
ATOM 685 C CA . VAL A 1 87 ? -8.789 18.938 21.797 1 87.56 87 VAL A CA 1
ATOM 686 C C . VAL A 1 87 ? -7.762 17.812 21.844 1 87.56 87 VAL A C 1
ATOM 688 O O . VAL A 1 87 ? -7.609 17.062 20.875 1 87.56 87 VAL A O 1
ATOM 691 N N . ASP A 1 88 ? -7.199 17.656 23.016 1 89 88 ASP A N 1
ATOM 692 C CA . ASP A 1 88 ? -6.156 16.641 23.141 1 89 88 ASP A CA 1
ATOM 693 C C . ASP A 1 88 ? -6.715 15.242 22.906 1 89 88 ASP A C 1
ATOM 695 O O . ASP A 1 88 ? -7.656 14.82 23.578 1 89 88 ASP A O 1
ATOM 699 N N . GLY A 1 89 ? -6.191 14.648 21.844 1 84.5 89 GLY A N 1
ATOM 700 C CA . GLY A 1 89 ? -6.582 13.281 21.547 1 84.5 89 GLY A CA 1
ATOM 701 C C . GLY A 1 89 ? -7.754 13.195 20.578 1 84.5 89 GLY A C 1
ATOM 702 O O . GLY A 1 89 ? -8.109 12.109 20.125 1 84.5 89 GLY A O 1
ATOM 703 N N . ASP A 1 90 ? -8.289 14.328 20.328 1 84.88 90 ASP A N 1
ATOM 704 C CA . ASP A 1 90 ? -9.445 14.32 19.438 1 84.88 90 ASP A CA 1
ATOM 705 C C . ASP A 1 90 ? -9.023 14.195 17.969 1 84.88 90 ASP A C 1
ATOM 707 O O . ASP A 1 90 ? -7.906 14.578 17.609 1 84.88 90 ASP A O 1
ATOM 711 N N . VAL A 1 91 ? -10.023 13.602 17.203 1 83.19 91 VAL A N 1
ATOM 712 C C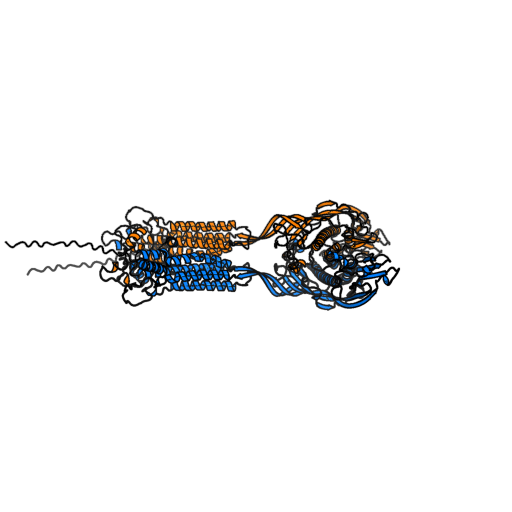A . VAL A 1 91 ? -9.766 13.398 15.781 1 83.19 91 VAL A CA 1
ATOM 713 C C . VAL A 1 91 ? -9.953 14.711 15.023 1 83.19 91 VAL A C 1
ATOM 715 O O . VAL A 1 91 ? -10.867 15.477 15.328 1 83.19 91 VAL A O 1
ATOM 718 N N . GLN A 1 92 ? -9 14.938 14.125 1 75.62 92 GLN A N 1
ATOM 719 C CA . GLN A 1 92 ? -9.086 16.125 13.289 1 75.62 92 GLN A CA 1
ATOM 720 C C . GLN A 1 92 ? -10.18 15.977 12.234 1 75.62 92 GLN A C 1
ATOM 722 O O . GLN A 1 92 ? -10.141 15.055 11.414 1 75.62 92 GLN A O 1
ATOM 727 N N . LYS A 1 93 ? -11.227 16.688 12.289 1 66 93 LYS A N 1
ATOM 728 C CA . LYS A 1 93 ? -12.266 16.672 11.258 1 66 93 LYS A CA 1
ATOM 729 C C . LYS A 1 93 ? -11.977 17.703 10.18 1 66 93 LYS A C 1
ATOM 731 O O . LYS A 1 93 ? -11.609 18.844 10.477 1 66 93 LYS A O 1
ATOM 736 N N . GLU A 1 94 ? -11.82 17.406 9.039 1 58.81 94 GLU A N 1
ATOM 737 C CA . GLU A 1 94 ? -11.5 18.312 7.93 1 58.81 94 GLU A CA 1
ATOM 738 C C . GLU A 1 94 ? -12.492 19.469 7.855 1 58.81 94 GLU A C 1
ATOM 740 O O . GLU A 1 94 ? -12.094 20.609 7.598 1 58.81 94 GLU A O 1
ATOM 745 N N . GLU A 1 95 ? -13.711 19.156 7.973 1 55.56 95 GLU A N 1
ATOM 746 C CA . GLU A 1 95 ? -14.711 20.188 7.695 1 55.56 95 GLU A CA 1
ATOM 747 C C . GLU A 1 95 ? -15.078 20.953 8.961 1 55.56 95 GLU A C 1
ATOM 749 O O . GLU A 1 95 ? -16.062 21.703 8.977 1 55.56 95 GLU A O 1
ATOM 754 N N . SER A 1 96 ? -14.133 20.875 9.781 1 56.41 96 SER A N 1
ATOM 755 C CA . SER A 1 96 ? -14.586 21.594 10.969 1 56.41 96 SER A CA 1
ATOM 756 C C . SER A 1 96 ? -14.305 23.094 10.836 1 56.41 96 SER A C 1
ATOM 758 O O . SER A 1 96 ? -13.234 23.484 10.383 1 56.41 96 SER A O 1
ATOM 760 N N . TYR A 1 97 ? -15.359 23.844 10.844 1 55.59 97 TYR A N 1
ATOM 761 C CA . TYR A 1 97 ? -15.328 25.297 10.742 1 55.59 97 TYR A CA 1
ATOM 762 C C . TYR A 1 97 ? -14.367 25.906 11.758 1 55.59 97 TYR A C 1
ATOM 764 O O . TYR A 1 97 ? -13.758 26.938 11.508 1 55.59 97 TYR A O 1
ATOM 772 N N . LEU A 1 98 ? -14.234 25.203 12.844 1 65.25 98 LEU A N 1
ATOM 773 C CA . LEU A 1 98 ? -13.414 25.812 13.875 1 65.25 98 LEU A CA 1
ATOM 774 C C . LEU A 1 98 ? -12.273 24.891 14.289 1 65.25 98 LEU A C 1
ATOM 776 O O . LEU A 1 98 ? -12.484 23.953 15.07 1 65.25 98 LEU A O 1
ATOM 780 N N . LYS A 1 99 ? -11.188 25.234 13.711 1 77.31 99 LYS A N 1
ATOM 781 C CA . LYS A 1 99 ? -9.969 24.516 14.062 1 77.31 99 LYS A CA 1
ATOM 782 C C . LYS A 1 99 ? -9.414 25 15.398 1 77.31 99 LYS A C 1
ATOM 784 O O . LYS A 1 99 ? -9.648 26.141 15.797 1 77.31 99 LYS A O 1
ATOM 789 N N . PRO A 1 100 ? -8.883 24.172 16.109 1 80.44 100 PRO A N 1
ATOM 790 C CA . PRO A 1 100 ? -8.312 24.578 17.406 1 80.44 100 PRO A CA 1
ATOM 791 C C . PRO A 1 100 ? -7.359 25.75 17.281 1 80.44 100 PRO A C 1
ATOM 793 O O . PRO A 1 100 ? -7.293 26.594 18.188 1 80.44 100 PRO A O 1
ATOM 796 N N . ALA A 1 101 ? -6.719 25.922 16.141 1 75.81 101 ALA A N 1
ATOM 797 C CA . ALA A 1 101 ? -5.812 27.047 15.938 1 75.81 101 ALA A CA 1
ATOM 798 C C . ALA A 1 101 ? -6.57 28.375 15.906 1 75.81 101 ALA A C 1
ATOM 800 O O . ALA A 1 101 ? -6.078 29.391 16.406 1 75.81 101 ALA A O 1
ATOM 801 N N . SER A 1 102 ? -7.758 28.344 15.391 1 76.31 102 SER A N 1
ATOM 802 C CA . SER A 1 102 ? -8.586 29.531 15.352 1 76.31 102 SER A CA 1
ATOM 803 C C . SER A 1 102 ? -9.039 29.938 16.75 1 76.31 102 SER A C 1
ATOM 805 O O . SER A 1 102 ? -9.078 31.125 17.078 1 76.31 102 SER A O 1
ATOM 807 N N . TRP A 1 103 ? -9.32 29.016 17.578 1 79.69 103 TRP A N 1
ATOM 808 C CA . TRP A 1 103 ? -9.727 29.281 18.953 1 79.69 103 TRP A CA 1
ATOM 809 C C . TRP A 1 103 ? -8.57 29.859 19.766 1 79.69 103 TRP A C 1
ATOM 811 O O . TRP A 1 103 ? -8.75 30.797 20.547 1 79.69 103 TRP A O 1
ATOM 821 N N . LEU A 1 104 ? -7.496 29.312 19.531 1 82 104 LEU A N 1
ATOM 822 C CA . LEU A 1 104 ? -6.332 29.797 20.266 1 82 104 LEU A CA 1
ATOM 823 C C . LEU A 1 104 ? -5.969 31.219 19.828 1 82 104 LEU A C 1
ATOM 825 O O . LEU A 1 104 ? -5.559 32.031 20.641 1 82 104 LEU A O 1
ATOM 829 N N . SER A 1 105 ? -6.172 31.469 18.562 1 76.44 105 SER A N 1
ATOM 830 C CA . SER A 1 105 ? -5.918 32.812 18.062 1 76.44 105 SER A CA 1
ATOM 831 C C . SER A 1 105 ? -6.906 33.812 18.656 1 76.44 105 SER A C 1
ATOM 833 O O . SER A 1 105 ? -6.539 34.938 18.953 1 76.44 105 SER A O 1
ATOM 835 N N . ALA A 1 106 ? -8.102 33.375 18.781 1 75.25 106 ALA A N 1
ATOM 836 C CA . ALA A 1 106 ? -9.109 34.25 19.406 1 75.25 106 ALA A CA 1
ATOM 837 C C . ALA A 1 106 ? -8.781 34.531 20.875 1 75.25 106 ALA A C 1
ATOM 839 O O . ALA A 1 106 ? -8.938 35.656 21.344 1 75.25 106 ALA A O 1
ATOM 840 N N . ILE A 1 107 ? -8.352 33.562 21.594 1 82.06 107 ILE A N 1
ATOM 841 C CA . ILE A 1 107 ? -7.984 33.688 22.984 1 82.06 107 ILE A CA 1
ATOM 842 C C . ILE A 1 107 ? -6.789 34.625 23.125 1 82.06 107 ILE A C 1
ATOM 844 O O . ILE A 1 107 ? -6.77 35.5 24 1 82.06 107 ILE A O 1
ATOM 848 N N . LEU A 1 108 ? -5.871 34.469 22.281 1 80.56 108 LEU A N 1
ATOM 849 C CA . LEU A 1 108 ? -4.703 35.344 22.297 1 80.56 108 LEU A CA 1
ATOM 850 C C . LEU A 1 108 ? -5.098 36.812 22.016 1 80.56 108 LEU A C 1
ATOM 852 O O . LEU A 1 108 ? -4.566 37.719 22.641 1 80.56 108 LEU A O 1
ATOM 856 N N . SER A 1 109 ? -6.008 36.938 21.062 1 75 109 SER A N 1
ATOM 857 C CA . SER A 1 109 ? -6.492 38.281 20.766 1 75 109 SER A CA 1
ATOM 858 C C . SER A 1 109 ? -7.223 38.875 21.969 1 75 109 SER A C 1
ATOM 860 O O . SER A 1 109 ? -7.023 40.062 22.281 1 75 109 SER A O 1
ATOM 862 N N . GLY A 1 110 ? -8.039 38.094 22.562 1 77.44 110 GLY A N 1
ATOM 863 C CA . GLY A 1 110 ? -8.711 38.562 23.766 1 77.44 110 GLY A CA 1
ATOM 864 C C . GLY A 1 110 ? -7.75 38.906 24.891 1 77.44 110 GLY A C 1
ATOM 865 O O . GLY A 1 110 ? -7.918 39.906 25.578 1 77.44 110 GLY A O 1
ATOM 866 N N . ASN A 1 111 ? -6.766 38.094 25.062 1 84.94 111 ASN A N 1
ATOM 867 C CA . ASN A 1 111 ? -5.762 38.344 26.094 1 84.94 111 ASN A CA 1
ATOM 868 C C . ASN A 1 111 ? -4.988 39.625 25.844 1 84.94 111 ASN A C 1
ATOM 870 O O . ASN A 1 111 ? -4.691 40.375 26.781 1 84.94 111 ASN A O 1
ATOM 874 N N . SER A 1 112 ? -4.707 39.875 24.656 1 78.94 112 SER A N 1
ATOM 875 C CA . SER A 1 112 ? -3.984 41.094 24.297 1 78.94 112 SER A CA 1
ATOM 876 C C . SER A 1 112 ? -4.797 42.312 24.641 1 78.94 112 SER A C 1
ATOM 878 O O . SER A 1 112 ? -4.258 43.281 25.172 1 78.94 112 SER A O 1
ATOM 880 N N . VAL A 1 113 ? -6.039 42.312 24.375 1 74.88 113 VAL A N 1
ATOM 881 C CA . VAL A 1 113 ? -6.914 43.438 24.672 1 74.88 113 VAL A CA 1
ATOM 882 C C . VAL A 1 113 ? -7.004 43.656 26.172 1 74.88 113 VAL A C 1
ATOM 884 O O . VAL A 1 113 ? -6.926 44.781 26.656 1 74.88 113 VAL A O 1
ATOM 887 N N . LEU A 1 114 ? -7.117 42.625 26.859 1 83.88 114 LEU A N 1
ATOM 888 C CA . LEU A 1 114 ? -7.254 42.719 28.312 1 83.88 114 LEU A CA 1
ATOM 889 C C . LEU A 1 114 ? -5.977 43.25 28.953 1 83.88 114 LEU A C 1
ATOM 891 O O . LEU A 1 114 ? -6.039 44.094 29.844 1 83.88 114 LEU A O 1
ATOM 895 N N . LEU A 1 115 ? -4.879 42.844 28.516 1 86.19 115 LEU A N 1
ATOM 896 C CA . LEU A 1 115 ? -3.615 43.281 29.078 1 86.19 115 LEU A CA 1
ATOM 897 C C . LEU A 1 115 ? -3.371 44.75 28.75 1 86.19 115 LEU A C 1
ATOM 899 O O . LEU A 1 115 ? -2.801 45.5 29.562 1 86.19 115 LEU A O 1
ATOM 903 N N . HIS A 1 116 ? -3.883 45.219 27.641 1 79.12 116 HIS A N 1
ATOM 904 C CA . HIS A 1 116 ? -3.752 46.625 27.297 1 79.12 116 HIS A CA 1
ATOM 905 C C . HIS A 1 116 ? -4.637 47.5 28.172 1 79.12 116 HIS A C 1
ATOM 907 O O . HIS A 1 116 ? -4.254 48.625 28.531 1 79.12 116 HIS A O 1
ATOM 913 N N . ILE A 1 117 ? -5.75 47.031 28.484 1 79.06 117 ILE A N 1
ATOM 914 C CA . ILE A 1 117 ? -6.637 47.75 29.391 1 79.06 117 ILE A CA 1
ATOM 915 C C . ILE A 1 117 ? -5.996 47.812 30.766 1 79.06 117 ILE A C 1
ATOM 917 O O . ILE A 1 117 ? -6.012 48.875 31.406 1 79.06 117 ILE A O 1
ATOM 921 N N . ALA A 1 118 ? -5.449 46.719 31.156 1 87.69 118 ALA A N 1
ATOM 922 C CA . ALA A 1 118 ? -4.793 46.688 32.469 1 87.69 118 ALA A CA 1
ATOM 923 C C . ALA A 1 118 ? -3.617 47.656 32.5 1 87.69 118 ALA A C 1
ATOM 925 O O . ALA A 1 118 ? -3.43 48.375 33.5 1 87.69 118 ALA A O 1
ATOM 926 N N . LEU A 1 119 ? -2.887 47.688 31.516 1 86.56 119 LEU A N 1
ATOM 927 C CA . LEU A 1 119 ? -1.747 48.594 31.469 1 86.56 119 LEU A CA 1
ATOM 928 C C . LEU A 1 119 ? -2.209 50.031 31.484 1 86.56 119 LEU A C 1
ATOM 930 O O . LEU A 1 119 ? -1.629 50.875 32.188 1 86.56 119 LEU A O 1
ATOM 934 N N . SER A 1 120 ? -3.262 50.344 30.766 1 80.94 120 SER A N 1
ATOM 935 C CA . SER A 1 120 ? -3.771 51.719 30.703 1 80.94 120 SER A CA 1
ATOM 936 C C . SER A 1 120 ? -4.254 52.188 32.062 1 80.94 120 SER A C 1
ATOM 938 O O . SER A 1 120 ? -3.975 53.312 32.469 1 80.94 120 SER A O 1
ATOM 940 N N . GLU A 1 121 ? -4.918 51.344 32.75 1 84 121 GLU A N 1
ATOM 941 C CA . GLU A 1 121 ? -5.383 51.688 34.094 1 84 121 GLU A CA 1
ATOM 942 C C . GLU A 1 121 ? -4.223 51.75 35.062 1 84 121 GLU A C 1
ATOM 944 O O . GLU A 1 121 ? -4.234 52.594 36 1 84 121 GLU A O 1
ATOM 949 N N . GLY A 1 122 ? -3.322 50.844 34.875 1 87.38 122 GLY A N 1
ATOM 950 C CA . GLY A 1 122 ? -2.146 50.875 35.719 1 87.38 122 GLY A CA 1
ATOM 951 C C . GLY A 1 122 ? -1.323 52.125 35.562 1 87.38 122 GLY A C 1
ATOM 952 O O . GLY A 1 122 ? -0.871 52.719 36.562 1 87.38 122 GLY A O 1
ATOM 953 N N . VAL A 1 123 ? -1.187 52.594 34.406 1 86 123 VAL A N 1
ATOM 954 C CA . VAL A 1 123 ? -0.433 53.812 34.125 1 86 123 VAL A CA 1
ATOM 955 C C . VAL A 1 123 ? -1.149 55.031 34.75 1 86 123 VAL A C 1
ATOM 957 O O . VAL A 1 123 ? -0.506 55.938 35.25 1 86 123 VAL A O 1
ATOM 960 N N . THR A 1 124 ? -2.473 55 34.656 1 83.69 124 THR A N 1
ATOM 961 C CA . THR A 1 124 ? -3.246 56.094 35.25 1 83.69 124 THR A CA 1
ATOM 962 C C . THR A 1 124 ? -2.992 56.156 36.75 1 83.69 124 THR A C 1
ATOM 964 O O . THR A 1 124 ? -2.785 57.25 37.312 1 83.69 124 THR A O 1
ATOM 967 N N . THR A 1 125 ? -2.986 55.062 37.344 1 84.56 125 THR A N 1
ATOM 968 C CA . THR A 1 125 ? -2.744 55.031 38.781 1 84.56 125 THR A CA 1
ATOM 969 C C . THR A 1 125 ? -1.312 55.438 39.125 1 84.56 125 THR A C 1
ATOM 971 O O . THR A 1 125 ? -1.071 56.156 40.094 1 84.56 125 THR A O 1
ATOM 974 N N . ALA A 1 126 ? -0.404 54.969 38.375 1 86.44 126 ALA A N 1
ATOM 975 C CA . ALA A 1 126 ? 1.001 55.281 38.594 1 86.44 126 ALA A CA 1
ATOM 976 C C . ALA A 1 126 ? 1.257 56.781 38.406 1 86.44 126 ALA A C 1
ATOM 978 O O . ALA A 1 126 ? 2.045 57.375 39.125 1 86.44 126 ALA A O 1
ATOM 979 N N . TRP A 1 127 ? 0.59 57.344 37.469 1 85.06 127 TRP A N 1
ATOM 980 C CA . TRP A 1 127 ? 0.744 58.781 37.219 1 85.06 127 TRP A CA 1
ATOM 981 C C . TRP A 1 127 ? 0.253 59.594 38.406 1 85.06 127 TRP A C 1
ATOM 983 O O . TRP A 1 127 ? 0.944 60.5 38.875 1 85.06 127 TRP A O 1
ATOM 993 N N . TRP A 1 128 ? -0.886 59.25 38.875 1 81.25 128 TRP A N 1
ATOM 994 C CA . TRP A 1 128 ? -1.458 60.031 40 1 81.25 128 TRP A CA 1
ATOM 995 C C . TRP A 1 128 ? -0.679 59.781 41.281 1 81.25 128 TRP A C 1
ATOM 997 O O . TRP A 1 128 ? -0.549 60.656 42.125 1 81.25 128 TRP A O 1
ATOM 1007 N N . PHE A 1 129 ? -0.23 58.656 41.344 1 80.38 129 PHE A N 1
ATOM 1008 C CA . PHE A 1 129 ? 0.609 58.375 42.5 1 80.38 129 PHE A CA 1
ATOM 1009 C C . PHE A 1 129 ? 1.893 59.188 42.469 1 80.38 129 PHE A C 1
ATOM 1011 O O . PHE A 1 129 ? 2.324 59.719 43.5 1 80.38 129 PHE A O 1
ATOM 1018 N N . MET A 1 130 ? 2.473 59.188 41.406 1 79.81 130 MET A N 1
ATOM 1019 C CA . MET A 1 130 ? 3.691 59.969 41.25 1 79.81 130 MET A CA 1
ATOM 1020 C C . MET A 1 130 ? 3.408 61.469 41.469 1 79.81 130 MET A C 1
ATOM 1022 O O . MET A 1 130 ? 4.23 62.188 42.031 1 79.81 130 MET A O 1
ATOM 1026 N N . ALA A 1 131 ? 2.262 61.906 41.125 1 77 131 ALA A N 1
ATOM 1027 C CA . ALA A 1 131 ? 1.882 63.312 41.25 1 77 131 ALA A CA 1
ATOM 1028 C C . ALA A 1 131 ? 1.622 63.688 42.719 1 77 131 ALA A C 1
ATOM 1030 O O . ALA A 1 131 ? 1.73 64.875 43.094 1 77 131 ALA A O 1
ATOM 1031 N N . SER A 1 132 ? 1.348 62.75 43.469 1 73.19 132 SER A N 1
ATOM 1032 C CA . SER A 1 132 ? 1.021 63 44.875 1 73.19 132 SER A CA 1
ATOM 1033 C C . SER A 1 132 ? 2.273 63 45.75 1 73.19 132 SER A C 1
ATOM 1035 O O . SER A 1 132 ? 2.219 63.344 46.906 1 73.19 132 SER A O 1
ATOM 1037 N N . ARG A 1 133 ? 3.287 62.781 45.125 1 72.31 133 ARG A N 1
ATOM 1038 C CA . ARG A 1 133 ? 4.516 62.75 45.906 1 72.31 133 ARG A CA 1
ATOM 1039 C C . ARG A 1 133 ? 5.078 64.125 46.125 1 72.31 133 ARG A C 1
ATOM 1041 O O . ARG A 1 133 ? 4.957 65 45.25 1 72.31 133 ARG A O 1
ATOM 1048 N N . ARG A 1 134 ? 5.598 64.375 47.25 1 64.38 134 ARG A N 1
ATOM 1049 C CA . ARG A 1 134 ? 6.102 65.688 47.656 1 64.38 134 ARG A CA 1
ATOM 1050 C C . ARG A 1 134 ? 7.262 66.125 46.75 1 64.38 134 ARG A C 1
ATOM 1052 O O . ARG A 1 134 ? 7.371 67.25 46.406 1 64.38 134 ARG A O 1
ATOM 1059 N N . ASN A 1 135 ? 8.062 65.188 46.406 1 65.38 135 ASN A N 1
ATOM 1060 C CA . ASN A 1 135 ? 9.25 65.5 45.656 1 65.38 135 ASN A CA 1
ATOM 1061 C C . ASN A 1 135 ? 9.055 65.312 44.156 1 65.38 135 ASN A C 1
ATOM 1063 O O . ASN A 1 135 ? 10.023 65.25 43.406 1 65.38 135 ASN A O 1
ATOM 1067 N N . ALA A 1 136 ? 7.797 65.25 43.781 1 76.44 136 ALA A N 1
ATOM 1068 C CA . ALA A 1 136 ? 7.57 64.938 42.375 1 76.44 136 ALA A CA 1
ATOM 1069 C C . ALA A 1 136 ? 7.719 66.188 41.531 1 76.44 136 ALA A C 1
ATOM 1071 O O . ALA A 1 136 ? 7.301 67.312 41.938 1 76.44 136 ALA A O 1
ATOM 1072 N N . THR A 1 137 ? 8.469 66 40.469 1 76.06 137 THR A N 1
ATOM 1073 C CA . THR A 1 137 ? 8.688 67.125 39.562 1 76.06 137 THR A CA 1
ATOM 1074 C C . THR A 1 137 ? 7.773 67 38.344 1 76.06 137 THR A C 1
ATOM 1076 O O . THR A 1 137 ? 7.137 65.938 38.156 1 76.06 137 THR A O 1
ATOM 1079 N N . VAL A 1 138 ? 7.551 68.062 37.656 1 78 138 VAL A N 1
ATOM 1080 C CA . VAL A 1 138 ? 6.754 68.062 36.438 1 78 138 VAL A CA 1
ATOM 1081 C C . VAL A 1 138 ? 7.336 67.125 35.438 1 78 138 VAL A C 1
ATOM 1083 O O . VAL A 1 138 ? 6.594 66.438 34.688 1 78 138 VAL A O 1
ATOM 1086 N N . ARG A 1 139 ? 8.57 66.938 35.438 1 78.19 139 ARG A N 1
ATOM 1087 C CA . ARG A 1 139 ? 9.234 66 34.531 1 78.19 139 ARG A CA 1
ATOM 1088 C C . ARG A 1 139 ? 8.867 64.562 34.844 1 78.19 139 ARG A C 1
ATOM 1090 O O . ARG A 1 139 ? 8.688 63.75 33.938 1 78.19 139 ARG A O 1
ATOM 1097 N N . ASP A 1 140 ? 8.766 64.25 36.062 1 77.38 140 ASP A N 1
ATOM 1098 C CA . ASP A 1 140 ? 8.438 62.906 36.469 1 77.38 140 ASP A CA 1
ATOM 1099 C C . ASP A 1 140 ? 7.043 62.5 36 1 77.38 140 ASP A C 1
ATOM 1101 O O . ASP A 1 140 ? 6.832 61.375 35.562 1 77.38 140 ASP A O 1
ATOM 1105 N N . ILE A 1 141 ? 6.16 63.406 36.062 1 80.19 141 ILE A N 1
ATOM 1106 C CA . ILE A 1 141 ? 4.789 63.094 35.688 1 80.19 141 ILE A CA 1
ATOM 1107 C C . ILE A 1 141 ? 4.688 63 34.156 1 80.19 141 ILE A C 1
ATOM 1109 O O . ILE A 1 141 ? 3.928 62.188 33.625 1 80.19 141 ILE A O 1
ATOM 1113 N N . HIS A 1 142 ? 5.457 63.781 33.531 1 79.06 142 HIS A N 1
ATOM 1114 C CA . HIS A 1 142 ? 5.465 63.719 32.094 1 79.06 142 HIS A CA 1
ATOM 1115 C C . HIS A 1 142 ? 6.078 62.375 31.625 1 79.06 142 HIS A C 1
ATOM 1117 O O . HIS A 1 142 ? 5.574 61.781 30.688 1 79.06 142 HIS A O 1
ATOM 1123 N N . GLU A 1 143 ? 7.145 61.969 32.188 1 79.75 143 GLU A N 1
ATOM 1124 C CA . GLU A 1 143 ? 7.812 60.719 31.797 1 79.75 143 GLU A CA 1
ATOM 1125 C C . GLU A 1 143 ? 6.941 59.5 32.094 1 79.75 143 GLU A C 1
ATOM 1127 O O . GLU A 1 143 ? 6.918 58.562 31.312 1 79.75 143 GLU A O 1
ATOM 1132 N N . THR A 1 144 ? 6.289 59.5 33.188 1 80.44 144 THR A N 1
ATOM 1133 C CA . THR A 1 144 ? 5.402 58.406 33.5 1 80.44 144 THR A CA 1
ATOM 1134 C C . THR A 1 144 ? 4.273 58.281 32.469 1 80.44 144 THR A C 1
ATOM 1136 O O . THR A 1 144 ? 3.875 57.188 32.094 1 80.44 144 THR A O 1
ATOM 1139 N N . TRP A 1 145 ? 3.787 59.406 32.062 1 81.94 145 TRP A N 1
ATOM 1140 C CA . TRP A 1 145 ? 2.734 59.406 31.047 1 81.94 145 TRP A CA 1
ATOM 1141 C C . TRP A 1 145 ? 3.273 58.969 29.688 1 81.94 145 TRP A C 1
ATOM 1143 O O . TRP A 1 145 ? 2.65 58.156 29 1 81.94 145 TRP A O 1
ATOM 1153 N N . SER A 1 146 ? 4.398 59.5 29.281 1 78.75 146 SER A N 1
ATOM 1154 C CA . SER A 1 146 ? 4.961 59.188 27.969 1 78.75 146 SER A CA 1
ATOM 1155 C C . SER A 1 146 ? 5.34 57.719 27.875 1 78.75 146 SER A C 1
ATOM 1157 O O . SER A 1 146 ? 5.125 57.062 26.844 1 78.75 146 SER A O 1
ATOM 1159 N N . MET A 1 147 ? 5.891 57.188 28.891 1 81.88 147 MET A N 1
ATOM 1160 C CA . MET A 1 147 ? 6.32 55.781 28.891 1 81.88 147 MET A CA 1
ATOM 1161 C C . MET A 1 147 ? 5.117 54.844 28.953 1 81.88 147 MET A C 1
ATOM 1163 O O . MET A 1 147 ? 5.188 53.719 28.484 1 81.88 147 MET A O 1
ATOM 1167 N N . GLY A 1 148 ? 4.051 55.25 29.453 1 77.25 148 GLY A N 1
ATOM 1168 C CA . GLY A 1 148 ? 2.855 54.438 29.547 1 77.25 148 GLY A CA 1
ATOM 1169 C C . GLY A 1 148 ? 2.076 54.375 28.234 1 77.25 148 GLY A C 1
ATOM 1170 O O . GLY A 1 148 ? 1.374 53.406 27.969 1 77.25 148 GLY A O 1
ATOM 1171 N N . GLN A 1 149 ? 2.24 55.375 27.391 1 72.06 149 GLN A N 1
ATOM 1172 C CA . GLN A 1 149 ? 1.38 55.469 26.219 1 72.06 149 GLN A CA 1
ATOM 1173 C C . GLN A 1 149 ? 2.133 55.062 24.953 1 72.06 149 GLN A C 1
ATOM 1175 O O . GLN A 1 149 ? 1.523 54.625 23.969 1 72.06 149 GLN A O 1
ATOM 1180 N N . SER A 1 150 ? 3.428 55.281 24.969 1 71.5 150 SER A N 1
ATOM 1181 C CA . SER A 1 150 ? 4.164 55.062 23.734 1 71.5 150 SER A CA 1
ATOM 1182 C C . SER A 1 150 ? 5.316 54.094 23.938 1 71.5 150 SER A C 1
ATOM 1184 O O . SER A 1 150 ? 6.148 54.281 24.828 1 71.5 150 SER A O 1
ATOM 1186 N N . LEU A 1 151 ? 5.301 53.094 23.094 1 72 151 LEU A N 1
ATOM 1187 C CA . LEU A 1 151 ? 6.395 52.125 23.125 1 72 151 LEU A CA 1
ATOM 1188 C C . LEU A 1 151 ? 7.703 52.75 22.672 1 72 151 LEU A C 1
ATOM 1190 O O . LEU A 1 151 ? 8.781 52.406 23.141 1 72 151 LEU A O 1
ATOM 1194 N N . SER A 1 152 ? 7.57 53.719 21.812 1 68.56 152 SER A N 1
ATOM 1195 C CA . SER A 1 152 ? 8.773 54.406 21.328 1 68.56 152 SER A CA 1
ATOM 1196 C C . SER A 1 152 ? 9.445 55.188 22.453 1 68.56 152 SER A C 1
ATOM 1198 O O . SER A 1 152 ? 10.68 55.219 22.547 1 68.56 152 SER A O 1
ATOM 1200 N N . ALA A 1 153 ? 8.578 55.75 23.328 1 74.25 153 ALA A N 1
ATOM 1201 C CA . ALA A 1 153 ? 9.125 56.5 24.453 1 74.25 153 ALA A CA 1
ATOM 1202 C C . ALA A 1 153 ? 9.844 55.562 25.438 1 74.25 153 ALA A C 1
ATOM 1204 O O . ALA A 1 153 ? 10.852 55.938 26.031 1 74.25 153 ALA A O 1
ATOM 1205 N N . VAL A 1 154 ? 9.422 54.344 25.406 1 79.44 154 VAL A N 1
ATOM 1206 C CA . VAL A 1 154 ? 10.008 53.375 26.312 1 79.44 154 VAL A CA 1
ATOM 1207 C C . VAL A 1 154 ? 11.367 52.906 25.781 1 79.44 154 VAL A C 1
ATOM 1209 O O . VAL A 1 154 ? 12.328 52.781 26.547 1 79.44 154 VAL A O 1
ATOM 1212 N N . LEU A 1 155 ? 11.422 52.75 24.516 1 73.25 155 LEU A N 1
ATOM 1213 C CA . LEU A 1 155 ? 12.664 52.281 23.922 1 73.25 155 LEU A CA 1
ATOM 1214 C C . LEU A 1 155 ? 13.75 53.344 23.984 1 73.25 155 LEU A C 1
ATOM 1216 O O . LEU A 1 155 ? 14.938 53.031 24.031 1 73.25 155 LEU A O 1
ATOM 1220 N N . LEU A 1 156 ? 13.289 54.625 24.062 1 68.69 156 LEU A N 1
ATOM 1221 C CA . LEU A 1 156 ? 14.227 55.75 24.078 1 68.69 156 LEU A CA 1
ATOM 1222 C C . LEU A 1 156 ? 14.453 56.281 25.484 1 68.69 156 LEU A C 1
ATOM 1224 O O . LEU A 1 156 ? 15.133 57.281 25.688 1 68.69 156 LEU A O 1
ATOM 1228 N N . ALA A 1 157 ? 13.859 55.719 26.5 1 74.25 157 ALA A N 1
ATOM 1229 C CA . ALA A 1 157 ? 13.898 56.25 27.875 1 74.25 157 ALA A CA 1
ATOM 1230 C C . ALA A 1 157 ? 15.297 56.094 28.469 1 74.25 157 ALA A C 1
ATOM 1232 O O . ALA A 1 157 ? 15.695 56.906 29.328 1 74.25 157 ALA A O 1
ATOM 1233 N N . GLY A 1 158 ? 16.25 55.312 27.844 1 65.31 158 GLY A N 1
ATOM 1234 C CA . GLY A 1 158 ? 17.625 55.156 28.312 1 65.31 158 GLY A CA 1
ATOM 1235 C C . GLY A 1 158 ? 17.719 55.031 29.828 1 65.31 158 GLY A C 1
ATOM 1236 O O . GLY A 1 158 ? 17.172 54.094 30.422 1 65.31 158 GLY A O 1
ATOM 1237 N N . LYS A 1 159 ? 18.234 56.156 30.594 1 66.88 159 LYS A N 1
ATOM 1238 C CA . LYS A 1 159 ? 18.5 56.156 32.031 1 66.88 159 LYS A CA 1
ATOM 1239 C C . LYS A 1 159 ? 17.219 56.406 32.812 1 66.88 159 LYS A C 1
ATOM 1241 O O . LYS A 1 159 ? 17.172 56.156 34.031 1 66.88 159 LYS A O 1
ATOM 1246 N N . ARG A 1 160 ? 16.172 56.812 32.25 1 73.75 160 ARG A N 1
ATOM 1247 C CA . ARG A 1 160 ? 14.93 57.156 32.938 1 73.75 160 ARG A CA 1
ATOM 1248 C C . ARG A 1 160 ? 13.922 56 32.875 1 73.75 160 ARG A C 1
ATOM 1250 O O . ARG A 1 160 ? 12.734 56.188 33.125 1 73.75 160 ARG A O 1
ATOM 1257 N N . PHE A 1 161 ? 14.453 54.812 32.594 1 79 161 PHE A N 1
ATOM 1258 C CA . PHE A 1 161 ? 13.633 53.594 32.5 1 79 161 PHE A CA 1
ATOM 1259 C C . PHE A 1 161 ? 13.055 53.219 33.844 1 79 161 PHE A C 1
ATOM 1261 O O . PHE A 1 161 ? 13.789 53.094 34.844 1 79 161 PHE A O 1
ATOM 1268 N N . ASN A 1 162 ? 11.703 53.281 33.969 1 82.81 162 ASN A N 1
ATOM 1269 C CA . ASN A 1 162 ? 11.023 53 35.219 1 82.81 162 ASN A CA 1
ATOM 1270 C C . ASN A 1 162 ? 10.109 51.781 35.094 1 82.81 162 ASN A C 1
ATOM 1272 O O . ASN A 1 162 ? 10.094 51.125 34.031 1 82.81 162 ASN A O 1
ATOM 1276 N N . TYR A 1 163 ? 9.422 51.5 36.125 1 85 163 TYR A N 1
ATOM 1277 C CA . TYR A 1 163 ? 8.578 50.312 36.156 1 85 163 TYR A CA 1
ATOM 1278 C C . TYR A 1 163 ? 7.41 50.438 35.188 1 85 163 TYR A C 1
ATOM 1280 O O . TYR A 1 163 ? 6.895 49.406 34.688 1 85 163 TYR A O 1
ATOM 1288 N N . VAL A 1 164 ? 7.047 51.625 34.844 1 87.19 164 VAL A N 1
ATOM 1289 C CA . VAL A 1 164 ? 5.984 51.812 33.844 1 87.19 164 VAL A CA 1
ATOM 1290 C C . VAL A 1 164 ? 6.504 51.469 32.469 1 87.19 164 VAL A C 1
ATOM 1292 O O . VAL A 1 164 ? 5.785 50.875 31.672 1 87.19 164 VAL A O 1
ATOM 1295 N N . ALA A 1 165 ? 7.723 51.844 32.219 1 86.69 165 ALA A N 1
ATOM 1296 C CA . ALA A 1 165 ? 8.344 51.5 30.938 1 86.69 165 ALA A CA 1
ATOM 1297 C C . ALA A 1 165 ? 8.477 49.969 30.781 1 86.69 165 ALA A C 1
ATOM 1299 O O . ALA A 1 165 ? 8.25 49.438 29.703 1 86.69 165 ALA A O 1
ATOM 1300 N N . LEU A 1 166 ? 8.828 49.344 31.797 1 87.06 166 LEU A N 1
ATOM 1301 C CA . LEU A 1 166 ? 8.969 47.906 31.781 1 87.06 166 LEU A CA 1
ATOM 1302 C C . LEU A 1 166 ? 7.629 47.219 31.5 1 87.06 166 LEU A C 1
ATOM 1304 O O . LEU A 1 166 ? 7.559 46.281 30.719 1 87.06 166 LEU A O 1
ATOM 1308 N N . ALA A 1 167 ? 6.617 47.594 32.156 1 88.62 167 ALA A N 1
ATOM 1309 C CA . ALA A 1 167 ? 5.285 47.062 31.938 1 88.62 167 ALA A CA 1
ATOM 1310 C C . ALA A 1 167 ? 4.848 47.219 30.484 1 88.62 167 ALA A C 1
ATOM 1312 O O . ALA A 1 167 ? 4.309 46.312 29.875 1 88.62 167 ALA A O 1
ATOM 1313 N N . THR A 1 168 ? 5.145 48.375 29.938 1 84.81 168 THR A N 1
ATOM 1314 C CA . THR A 1 168 ? 4.762 48.656 28.562 1 84.81 168 THR A CA 1
ATOM 1315 C C . THR A 1 168 ? 5.551 47.781 27.594 1 84.81 168 THR A C 1
ATOM 1317 O O . THR A 1 168 ? 5 47.281 26.609 1 84.81 168 THR A O 1
ATOM 1320 N N . LEU A 1 169 ? 6.734 47.562 27.844 1 81.31 169 LEU A N 1
ATOM 1321 C CA . LEU A 1 169 ? 7.57 46.688 27.016 1 81.31 169 LEU A CA 1
ATOM 1322 C C . LEU A 1 169 ? 7.074 45.25 27.047 1 81.31 169 LEU A C 1
ATOM 1324 O O . LEU A 1 169 ? 6.988 44.594 26 1 81.31 169 LEU A O 1
ATOM 1328 N N . PHE A 1 170 ? 6.777 44.75 28.125 1 86.12 170 PHE A N 1
ATOM 1329 C CA . PHE A 1 170 ? 6.352 43.375 28.266 1 86.12 170 PHE A CA 1
ATOM 1330 C C . PHE A 1 170 ? 4.965 43.156 27.672 1 86.12 170 PHE A C 1
ATOM 1332 O O . PHE A 1 170 ? 4.672 42.094 27.109 1 86.12 170 PHE A O 1
ATOM 1339 N N . VAL A 1 171 ? 4.109 44.125 27.766 1 82.38 171 VAL A N 1
ATOM 1340 C CA . VAL A 1 171 ? 2.797 44 27.141 1 82.38 171 VAL A CA 1
ATOM 1341 C C . VAL A 1 171 ? 2.945 43.969 25.625 1 82.38 171 VAL A C 1
ATOM 1343 O O . VAL A 1 171 ? 2.213 43.281 24.938 1 82.38 171 VAL A O 1
ATOM 1346 N N . ALA A 1 172 ? 3.912 44.656 25.141 1 72.06 172 ALA A N 1
ATOM 1347 C CA . ALA A 1 172 ? 4.164 44.656 23.703 1 72.06 172 ALA A CA 1
ATOM 1348 C C . ALA A 1 172 ? 4.664 43.281 23.25 1 72.06 172 ALA A C 1
ATOM 1350 O O . ALA A 1 172 ? 4.523 42.938 22.062 1 72.06 172 ALA A O 1
ATOM 1351 N N . SER A 1 173 ? 5.117 42.438 24.078 1 73.94 173 SER A N 1
ATOM 1352 C CA . SER A 1 173 ? 5.68 41.156 23.719 1 73.94 173 SER A CA 1
ATOM 1353 C C . SER A 1 173 ? 4.609 40.062 23.719 1 73.94 173 SER A C 1
ATOM 1355 O O . SER A 1 173 ? 4.91 38.875 23.5 1 73.94 173 SER A O 1
ATOM 1357 N N . ILE A 1 174 ? 3.381 40.406 23.906 1 77.88 174 ILE A N 1
ATOM 1358 C CA . ILE A 1 174 ? 2.301 39.438 23.984 1 77.88 174 ILE A CA 1
ATOM 1359 C C . ILE A 1 174 ? 2.172 38.688 22.656 1 77.88 174 ILE A C 1
ATOM 1361 O O . ILE A 1 174 ? 1.736 37.531 22.609 1 77.88 174 ILE A O 1
ATOM 1365 N N . SER A 1 175 ? 2.564 39.281 21.578 1 69.06 175 SER A N 1
ATOM 1366 C CA . SER A 1 175 ? 2.473 38.656 20.266 1 69.06 175 SER A CA 1
ATOM 1367 C C . SER A 1 175 ? 3.332 37.406 20.188 1 69.06 175 SER A C 1
ATOM 1369 O O . SER A 1 175 ? 3.045 36.5 19.406 1 69.06 175 SER A O 1
ATOM 1371 N N . LEU A 1 176 ? 4.375 37.281 21.016 1 68.44 176 LEU A N 1
ATOM 1372 C CA . LEU A 1 176 ? 5.203 36.094 21.094 1 68.44 176 LEU A CA 1
ATOM 1373 C C . LEU A 1 176 ? 4.395 34.906 21.594 1 68.44 176 LEU A C 1
ATOM 1375 O O . LEU A 1 176 ? 4.719 33.75 21.281 1 68.44 176 LEU A O 1
ATOM 1379 N N . ASN A 1 177 ? 3.369 35.25 22.328 1 78.44 177 ASN A N 1
ATOM 1380 C CA . ASN A 1 177 ? 2.508 34.188 22.844 1 78.44 177 ASN A CA 1
ATOM 1381 C C . ASN A 1 177 ? 1.737 33.469 21.734 1 78.44 177 ASN A C 1
ATOM 1383 O O . ASN A 1 177 ? 1.356 32.312 21.875 1 78.44 177 ASN A O 1
ATOM 1387 N N . GLY A 1 178 ? 1.553 34.156 20.641 1 73.06 178 GLY A N 1
ATOM 1388 C CA . GLY A 1 178 ? 0.899 33.531 19.5 1 73.06 178 GLY A CA 1
ATOM 1389 C C . GLY A 1 178 ? 1.724 32.406 18.891 1 73.06 178 GLY A C 1
ATOM 1390 O O . GLY A 1 178 ? 1.193 31.344 18.562 1 73.06 178 GLY A O 1
ATOM 1391 N N . PHE A 1 179 ? 2.998 32.75 18.875 1 73.69 179 PHE A N 1
ATOM 1392 C CA . PHE A 1 179 ? 3.924 31.734 18.344 1 73.69 179 PHE A CA 1
ATOM 1393 C C . PHE A 1 179 ? 3.932 30.484 19.203 1 73.69 179 PHE A C 1
ATOM 1395 O O . PHE A 1 179 ? 3.936 29.375 18.703 1 73.69 179 PHE A O 1
ATOM 1402 N N . LEU A 1 180 ? 3.955 30.609 20.453 1 80.88 180 LEU A N 1
ATOM 1403 C CA . LEU A 1 180 ? 4.031 29.484 21.375 1 80.88 180 LEU A CA 1
ATOM 1404 C C . LEU A 1 180 ? 2.729 28.703 21.375 1 80.88 180 LEU A C 1
ATOM 1406 O O . LEU A 1 180 ? 2.75 27.469 21.297 1 80.88 180 LEU A O 1
ATOM 1410 N N . LEU A 1 181 ? 1.671 29.375 21.312 1 81.56 181 LEU A N 1
ATOM 1411 C CA . LEU A 1 181 ? 0.386 28.688 21.391 1 81.56 181 LEU A CA 1
ATOM 1412 C C . LEU A 1 181 ? 0.094 27.922 20.109 1 81.56 181 LEU A C 1
ATOM 1414 O O . LEU A 1 181 ? -0.496 26.844 20.141 1 81.56 181 LEU A O 1
ATOM 1418 N N . GLN A 1 182 ? 0.515 28.484 19.047 1 76.06 182 GLN A N 1
ATOM 1419 C CA . GLN A 1 182 ? 0.245 27.812 17.781 1 76.06 182 GLN A CA 1
ATOM 1420 C C . GLN A 1 182 ? 1.11 26.578 17.625 1 76.06 182 GLN A C 1
ATOM 1422 O O . GLN A 1 182 ? 0.714 25.625 16.953 1 76.06 182 GLN A O 1
ATOM 1427 N N . ASN A 1 183 ? 2.205 26.547 18.203 1 79.62 183 ASN A N 1
ATOM 1428 C CA . ASN A 1 183 ? 3.09 25.391 18.109 1 79.62 183 ASN A CA 1
ATOM 1429 C C . ASN A 1 183 ? 2.73 24.344 19.156 1 79.62 183 ASN A C 1
ATOM 1431 O O . ASN A 1 183 ? 3.273 23.234 19.141 1 79.62 183 ASN A O 1
ATOM 1435 N N . ALA A 1 184 ? 1.854 24.641 19.969 1 85.62 184 ALA A N 1
ATOM 1436 C CA . ALA A 1 184 ? 1.444 23.703 21 1 85.62 184 ALA A CA 1
ATOM 1437 C C . ALA A 1 184 ? 0.562 22.594 20.422 1 85.62 184 ALA A C 1
ATOM 1439 O O . ALA A 1 184 ? 0.372 21.562 21.062 1 85.62 184 ALA A O 1
ATOM 1440 N N . ILE A 1 185 ? 0.061 22.734 19.297 1 82.38 185 ILE A N 1
ATOM 1441 C CA . ILE A 1 185 ? -0.808 21.719 18.688 1 82.38 185 ILE A CA 1
ATOM 1442 C C . ILE A 1 185 ? -0.104 21.078 17.5 1 82.38 185 ILE A C 1
ATOM 1444 O O . ILE A 1 185 ? 0.453 21.766 16.656 1 82.38 185 ILE A O 1
ATOM 1448 N N . THR A 1 186 ? -0.074 19.797 17.625 1 77.5 186 THR A N 1
ATOM 1449 C CA . THR A 1 186 ? 0.436 19.031 16.5 1 77.5 186 THR A CA 1
ATOM 1450 C C . THR A 1 186 ? -0.502 17.875 16.172 1 77.5 186 THR A C 1
ATOM 1452 O O . THR A 1 186 ? -1.426 17.578 16.938 1 77.5 186 THR A O 1
ATOM 1455 N N . THR A 1 187 ? -0.364 17.438 14.969 1 76.75 187 THR A N 1
ATOM 1456 C CA . THR A 1 187 ? -1.177 16.297 14.562 1 76.75 187 THR A CA 1
ATOM 1457 C C . THR A 1 187 ? -0.326 15.031 14.469 1 76.75 187 THR A C 1
ATOM 1459 O O . THR A 1 187 ? 0.816 15.078 14.008 1 76.75 187 THR A O 1
ATOM 1462 N N . VAL A 1 188 ? -0.916 13.992 15.141 1 77.88 188 VAL A N 1
ATOM 1463 C CA . VAL A 1 188 ? -0.246 12.695 15.094 1 77.88 188 VAL A CA 1
ATOM 1464 C C . VAL A 1 188 ? -1.151 11.672 14.414 1 77.88 188 VAL A C 1
ATOM 1466 O O . VAL A 1 188 ? -2.371 11.695 14.594 1 77.88 188 VAL A O 1
ATOM 1469 N N . PRO A 1 189 ? -0.468 10.82 13.609 1 80.5 189 PRO A N 1
ATOM 1470 C CA . PRO A 1 189 ? -1.263 9.758 12.992 1 80.5 189 PRO A CA 1
ATOM 1471 C C . PRO A 1 189 ? -1.759 8.727 14 1 80.5 189 PRO A C 1
ATOM 1473 O O . PRO A 1 189 ? -1.029 8.367 14.93 1 80.5 189 PRO A O 1
ATOM 1476 N N . SER A 1 190 ? -3.066 8.469 13.992 1 83.5 190 SER A N 1
ATOM 1477 C CA . SER A 1 190 ? -3.686 7.457 14.836 1 83.5 190 SER A CA 1
ATOM 1478 C C . SER A 1 190 ? -4.727 6.652 14.062 1 83.5 190 SER A C 1
ATOM 1480 O O . SER A 1 190 ? -4.855 6.801 12.844 1 83.5 190 SER A O 1
ATOM 1482 N N . HIS A 1 191 ? -5.316 5.57 14.867 1 87.19 191 HIS A N 1
ATOM 1483 C CA . HIS A 1 191 ? -6.348 4.746 14.25 1 87.19 191 HIS A CA 1
ATOM 1484 C C . HIS A 1 191 ? -7.672 4.867 15 1 87.19 191 HIS A C 1
ATOM 1486 O O . HIS A 1 191 ? -7.688 4.965 16.234 1 87.19 191 HIS A O 1
ATOM 1492 N N . LEU A 1 192 ? -8.719 5.074 14.258 1 86.69 192 LEU A N 1
ATOM 1493 C CA . LEU A 1 192 ? -10.062 5.02 14.805 1 86.69 192 LEU A CA 1
ATOM 1494 C C . LEU A 1 192 ? -10.656 3.619 14.664 1 86.69 192 LEU A C 1
ATOM 1496 O O . LEU A 1 192 ? -10.797 3.109 13.555 1 86.69 192 LEU A O 1
ATOM 1500 N N . ASN A 1 193 ? -10.984 2.967 15.828 1 89.75 193 ASN A N 1
ATOM 1501 C CA . ASN A 1 193 ? -11.539 1.618 15.844 1 89.75 193 ASN A CA 1
ATOM 1502 C C . ASN A 1 193 ? -13.039 1.636 16.125 1 89.75 193 ASN A C 1
ATOM 1504 O O . ASN A 1 193 ? -13.477 2.137 17.172 1 89.75 193 ASN A O 1
ATOM 1508 N N . THR A 1 194 ? -13.836 1.287 15.234 1 90.38 194 THR A N 1
ATOM 1509 C CA . THR A 1 194 ? -15.273 1.126 15.406 1 90.38 194 THR A CA 1
ATOM 1510 C C . THR A 1 194 ? -15.656 -0.351 15.398 1 90.38 194 THR A C 1
ATOM 1512 O O . THR A 1 194 ? -15.336 -1.074 14.453 1 90.38 194 THR A O 1
ATOM 1515 N N . THR A 1 195 ? -16.375 -0.815 16.422 1 92.25 195 THR A N 1
ATOM 1516 C CA . THR A 1 195 ? -16.703 -2.23 16.531 1 92.25 195 THR A CA 1
ATOM 1517 C C . THR A 1 195 ? -18.172 -2.471 16.188 1 92.25 195 THR A C 1
ATOM 1519 O O . THR A 1 195 ? -18.969 -1.534 16.172 1 92.25 195 THR A O 1
ATOM 1522 N N . ASP A 1 196 ? -18.531 -3.633 15.828 1 92.12 196 ASP A N 1
ATOM 1523 C CA . ASP A 1 196 ? -19.875 -4.148 15.617 1 92.12 196 ASP A CA 1
ATOM 1524 C C . ASP A 1 196 ? -20.594 -3.381 14.508 1 92.12 196 ASP A C 1
ATOM 1526 O O . ASP A 1 196 ? -21.719 -2.924 14.695 1 92.12 196 ASP A O 1
ATOM 1530 N N . ILE A 1 197 ? -19.922 -3.217 13.5 1 92.94 197 ILE A N 1
ATOM 1531 C CA . ILE A 1 197 ? -20.531 -2.578 12.344 1 92.94 197 ILE A CA 1
ATOM 1532 C C . ILE A 1 197 ? -20.984 -3.643 11.344 1 92.94 197 ILE A C 1
ATOM 1534 O O . ILE A 1 197 ? -20.297 -4.645 11.141 1 92.94 197 ILE A O 1
ATOM 1538 N N . PRO A 1 198 ? -22.125 -3.43 10.758 1 94.56 198 PRO A N 1
ATOM 1539 C CA . PRO A 1 198 ? -22.547 -4.355 9.703 1 94.56 198 PRO A CA 1
ATOM 1540 C C . PRO A 1 198 ? -21.734 -4.207 8.422 1 94.56 198 PRO A C 1
ATOM 1542 O O . PRO A 1 198 ? -21.562 -3.092 7.922 1 94.56 198 PRO A O 1
ATOM 1545 N N . ILE A 1 199 ? -21.266 -5.285 7.961 1 95.19 199 ILE A N 1
ATOM 1546 C CA . ILE A 1 199 ? -20.469 -5.344 6.734 1 95.19 199 ILE A CA 1
ATOM 1547 C C . ILE A 1 199 ? -21.156 -6.273 5.73 1 95.19 199 ILE A C 1
ATOM 1549 O O . ILE A 1 199 ? -21.531 -7.395 6.074 1 95.19 199 ILE A O 1
ATOM 1553 N N . ASN A 1 200 ? -21.297 -5.773 4.496 1 95.94 200 ASN A N 1
ATOM 1554 C CA . ASN A 1 200 ? -21.844 -6.605 3.428 1 95.94 200 ASN A CA 1
ATOM 1555 C C . ASN A 1 200 ? -20.734 -7.227 2.582 1 95.94 200 ASN A C 1
ATOM 1557 O O . ASN A 1 200 ? -19.875 -6.516 2.053 1 95.94 200 ASN A O 1
ATOM 1561 N N . VAL A 1 201 ? -20.812 -8.547 2.449 1 96.5 201 VAL A N 1
ATOM 1562 C CA . VAL A 1 201 ? -19.797 -9.266 1.688 1 96.5 201 VAL A CA 1
ATOM 1563 C C . VAL A 1 201 ? -20.453 -10.062 0.568 1 96.5 201 VAL A C 1
ATOM 1565 O O . VAL A 1 201 ? -21.359 -10.859 0.819 1 96.5 201 VAL A O 1
ATOM 1568 N N . GLY A 1 202 ? -19.969 -9.742 -0.655 1 95.94 202 GLY A N 1
ATOM 1569 C CA . GLY A 1 202 ? -20.438 -10.484 -1.809 1 95.94 202 GLY A CA 1
ATOM 1570 C C . GLY A 1 202 ? -19.766 -11.836 -1.967 1 95.94 202 GLY A C 1
ATOM 1571 O O . GLY A 1 202 ? -18.828 -11.977 -2.742 1 95.94 202 GLY A O 1
ATOM 1572 N N . MET A 1 203 ? -20.312 -12.891 -1.353 1 96.38 203 MET A N 1
ATOM 1573 C CA . MET A 1 203 ? -19.766 -14.242 -1.395 1 96.38 203 MET A CA 1
ATOM 1574 C C . MET A 1 203 ? -20.875 -15.281 -1.242 1 96.38 203 MET A C 1
ATOM 1576 O O . MET A 1 203 ? -21.781 -15.102 -0.427 1 96.38 203 MET A O 1
ATOM 1580 N N . VAL A 1 204 ? -20.766 -16.359 -1.987 1 96.25 204 VAL A N 1
ATOM 1581 C CA . VAL A 1 204 ? -21.781 -17.391 -1.917 1 96.25 204 VAL A CA 1
ATOM 1582 C C . VAL A 1 204 ? -21.484 -18.328 -0.75 1 96.25 204 VAL A C 1
ATOM 1584 O O . VAL A 1 204 ? -20.328 -18.641 -0.47 1 96.25 204 VAL A O 1
ATOM 1587 N N . GLU A 1 205 ? -22.531 -18.875 -0.184 1 93.75 205 GLU A N 1
ATOM 1588 C CA . GLU A 1 205 ? -22.391 -19.812 0.931 1 93.75 205 GLU A CA 1
ATOM 1589 C C . GLU A 1 205 ? -22.312 -21.25 0.437 1 93.75 205 GLU A C 1
ATOM 1591 O O . GLU A 1 205 ? -21.875 -22.141 1.169 1 93.75 205 GLU A O 1
ATOM 1596 N N . GLU A 1 206 ? -22.844 -21.391 -0.773 1 92.94 206 GLU A N 1
ATOM 1597 C CA . GLU A 1 206 ? -22.844 -22.719 -1.404 1 92.94 206 GLU A CA 1
ATOM 1598 C C . GLU A 1 206 ? -22.578 -22.609 -2.9 1 92.94 206 GLU A C 1
ATOM 1600 O O . GLU A 1 206 ? -23.047 -21.688 -3.561 1 92.94 206 GLU A O 1
ATOM 1605 N N . TRP A 1 207 ? -21.828 -23.609 -3.318 1 93.75 207 TRP A N 1
ATOM 1606 C CA . TRP A 1 207 ? -21.547 -23.641 -4.754 1 93.75 207 TRP A CA 1
ATOM 1607 C C . TRP A 1 207 ? -22.703 -24.312 -5.504 1 93.75 207 TRP A C 1
ATOM 1609 O O . TRP A 1 207 ? -23.359 -25.203 -4.969 1 93.75 207 TRP A O 1
ATOM 1619 N N . PRO A 1 208 ? -22.938 -23.844 -6.727 1 90.88 208 PRO A N 1
ATOM 1620 C CA . PRO A 1 208 ? -23.922 -24.578 -7.543 1 90.88 208 PRO A CA 1
ATOM 1621 C C . PRO A 1 208 ? -23.469 -25.984 -7.879 1 90.88 208 PRO A C 1
ATOM 1623 O O . PRO A 1 208 ? -22.266 -26.266 -7.91 1 90.88 208 PRO A O 1
ATOM 1626 N N . THR A 1 209 ? -24.406 -26.828 -8.148 1 89.88 209 THR A N 1
ATOM 1627 C CA . THR A 1 209 ? -24.109 -28.203 -8.5 1 89.88 209 THR A CA 1
ATOM 1628 C C . THR A 1 209 ? -23.266 -28.266 -9.773 1 89.88 209 THR A C 1
ATOM 1630 O O . THR A 1 209 ? -23.531 -27.547 -10.734 1 89.88 209 THR A O 1
ATOM 1633 N N . GLY A 1 210 ? -22.234 -29.109 -9.766 1 90.75 210 GLY A N 1
ATOM 1634 C CA . GLY A 1 210 ? -21.359 -29.266 -10.914 1 90.75 210 GLY A CA 1
ATOM 1635 C C . GLY A 1 210 ? -20.438 -28.094 -11.133 1 90.75 210 GLY A C 1
ATOM 1636 O O . GLY A 1 210 ? -19.922 -27.891 -12.242 1 90.75 210 GLY A O 1
ATOM 1637 N N . PHE A 1 211 ? -20.141 -27.391 -10.125 1 92.81 211 PHE A N 1
ATOM 1638 C CA . PHE A 1 211 ? -19.5 -26.078 -10.195 1 92.81 211 PHE A CA 1
ATOM 1639 C C . PHE A 1 211 ? -18.047 -26.203 -10.68 1 92.81 211 PHE A C 1
ATOM 1641 O O . PHE A 1 211 ? -17.625 -25.469 -11.555 1 92.81 211 PHE A O 1
ATOM 1648 N N . SER A 1 212 ? -17.297 -27.188 -10.195 1 95.06 212 SER A N 1
ATOM 1649 C CA . SER A 1 212 ? -15.852 -27.094 -10.289 1 95.06 212 SER A CA 1
ATOM 1650 C C . SER A 1 212 ? -15.312 -27.891 -11.469 1 95.06 212 SER A C 1
ATOM 1652 O O . SER A 1 212 ? -14.227 -27.609 -11.977 1 95.06 212 SER A O 1
ATOM 1654 N N . ALA A 1 213 ? -16.078 -28.984 -11.961 1 94.69 213 ALA A N 1
ATOM 1655 C CA . ALA A 1 213 ? -15.484 -29.828 -13 1 94.69 213 ALA A CA 1
ATOM 1656 C C . ALA A 1 213 ? -16.562 -30.391 -13.922 1 94.69 213 ALA A C 1
ATOM 1658 O O . ALA A 1 213 ? -17.641 -30.766 -13.477 1 94.69 213 ALA A O 1
ATOM 1659 N N . TYR A 1 214 ? -16.188 -30.406 -15.172 1 90.31 214 TYR A N 1
ATOM 1660 C CA . TYR A 1 214 ? -16.891 -31.25 -16.141 1 90.31 214 TYR A CA 1
ATOM 1661 C C . TYR A 1 214 ? -16.25 -32.625 -16.219 1 90.31 214 TYR A C 1
ATOM 1663 O O . TYR A 1 214 ? -15.016 -32.75 -16.188 1 90.31 214 TYR A O 1
ATOM 1671 N N . LEU A 1 215 ? -17.062 -33.625 -16.266 1 89.12 215 LEU A N 1
ATOM 1672 C CA . LEU A 1 215 ? -16.562 -35 -16.297 1 89.12 215 LEU A CA 1
ATOM 1673 C C . LEU A 1 215 ? -16.953 -35.688 -17.594 1 89.12 215 LEU A C 1
ATOM 1675 O O . LEU A 1 215 ? -17.953 -35.344 -18.219 1 89.12 215 LEU A O 1
ATOM 1679 N N . SER A 1 216 ? -16.062 -36.5 -18.047 1 82.5 216 SER A N 1
ATOM 1680 C CA . SER A 1 216 ? -16.328 -37.406 -19.156 1 82.5 216 SER A CA 1
ATOM 1681 C C . SER A 1 216 ? -16.125 -38.844 -18.719 1 82.5 216 SER A C 1
ATOM 1683 O O . SER A 1 216 ? -14.992 -39.281 -18.453 1 82.5 216 SER A O 1
ATOM 1685 N N . GLY A 1 217 ? -17.156 -39.688 -18.672 1 76.25 217 GLY A N 1
ATOM 1686 C CA . GLY A 1 217 ? -17.047 -41.062 -18.219 1 76.25 217 GLY A CA 1
ATOM 1687 C C . GLY A 1 217 ? -16.562 -41.188 -16.781 1 76.25 217 GLY A C 1
ATOM 1688 O O . GLY A 1 217 ? -15.766 -42.094 -16.469 1 76.25 217 GLY A O 1
ATOM 1689 N N . GLY A 1 218 ? -16.812 -40.156 -16.031 1 75.62 218 GLY A N 1
ATOM 1690 C CA . GLY A 1 218 ? -16.422 -40.219 -14.641 1 75.62 218 GLY A CA 1
ATOM 1691 C C . GLY A 1 218 ? -15.047 -39.625 -14.383 1 75.62 218 GLY A C 1
ATOM 1692 O O . GLY A 1 218 ? -14.617 -39.531 -13.234 1 75.62 218 GLY A O 1
ATOM 1693 N N . SER A 1 219 ? -14.398 -39.312 -15.438 1 84.12 219 SER A N 1
ATOM 1694 C CA . SER A 1 219 ? -13.062 -38.781 -15.281 1 84.12 219 SER A CA 1
ATOM 1695 C C . SER A 1 219 ? -13.039 -37.281 -15.578 1 84.12 219 SER A C 1
ATOM 1697 O O . SER A 1 219 ? -13.898 -36.781 -16.312 1 84.12 219 SER A O 1
ATOM 1699 N N . PHE A 1 220 ? -12.109 -36.625 -14.93 1 90.19 220 PHE A N 1
ATOM 1700 C CA . PHE A 1 220 ? -11.961 -35.188 -15.102 1 90.19 220 PHE A CA 1
ATOM 1701 C C . PHE A 1 220 ? -11.742 -34.844 -16.562 1 90.19 220 PHE A C 1
ATOM 1703 O O . PHE A 1 220 ? -10.953 -35.5 -17.25 1 90.19 220 PHE A O 1
ATOM 1710 N N . SER A 1 221 ? -12.445 -33.844 -17.078 1 89.56 221 SER A N 1
ATOM 1711 C CA . SER A 1 221 ? -12.273 -33.344 -18.453 1 89.56 221 SER A CA 1
ATOM 1712 C C . SER A 1 221 ? -11.742 -31.922 -18.469 1 89.56 221 SER A C 1
ATOM 1714 O O . SER A 1 221 ? -10.648 -31.672 -18.984 1 89.56 221 SER A O 1
ATOM 1716 N N . ARG A 1 222 ? -12.531 -31.062 -17.844 1 92.88 222 ARG A N 1
ATOM 1717 C CA . ARG A 1 222 ? -12.141 -29.656 -17.766 1 92.88 222 ARG A CA 1
ATOM 1718 C C . ARG A 1 222 ? -12.758 -28.984 -16.531 1 92.88 222 ARG A C 1
ATOM 1720 O O . ARG A 1 222 ? -13.703 -29.531 -15.945 1 92.88 222 ARG A O 1
ATOM 1727 N N . TYR A 1 223 ? -12.227 -27.859 -16.219 1 95 223 TYR A N 1
ATOM 1728 C CA . TYR A 1 223 ? -12.773 -27.109 -15.078 1 95 223 TYR A CA 1
ATOM 1729 C C . TYR A 1 223 ? -14.07 -26.406 -15.469 1 95 223 TYR A C 1
ATOM 1731 O O . TYR A 1 223 ? -14.289 -26.094 -16.641 1 95 223 TYR A O 1
ATOM 1739 N N . GLY A 1 224 ? -14.859 -26.25 -14.367 1 92.19 224 GLY A N 1
ATOM 1740 C CA . GLY A 1 224 ? -15.977 -25.359 -14.586 1 92.19 224 GLY A CA 1
ATOM 1741 C C . GLY A 1 224 ? -15.547 -23.953 -14.977 1 92.19 224 GLY A C 1
ATOM 1742 O O . GLY A 1 224 ? -14.445 -23.516 -14.648 1 92.19 224 GLY A O 1
ATOM 1743 N N . ASP A 1 225 ? -16.406 -23.234 -15.609 1 88.38 225 ASP A N 1
ATOM 1744 C CA . ASP A 1 225 ? -16.031 -21.969 -16.219 1 88.38 225 ASP A CA 1
ATOM 1745 C C . ASP A 1 225 ? -15.586 -20.953 -15.164 1 88.38 225 ASP A C 1
ATOM 1747 O O . ASP A 1 225 ? -14.492 -20.406 -15.234 1 88.38 225 ASP A O 1
ATOM 1751 N N . VAL A 1 226 ? -16.406 -20.75 -14.141 1 91.25 226 VAL A N 1
ATOM 1752 C CA . VAL A 1 226 ? -16.078 -19.781 -13.102 1 91.25 226 VAL A CA 1
ATOM 1753 C C . VAL A 1 226 ? -14.93 -20.312 -12.25 1 91.25 226 VAL A C 1
ATOM 1755 O O . VAL A 1 226 ? -14.008 -19.562 -11.914 1 91.25 226 VAL A O 1
ATOM 1758 N N . PHE A 1 227 ? -14.922 -21.609 -11.977 1 94.31 227 PHE A N 1
ATOM 1759 C CA . PHE A 1 227 ? -13.883 -22.219 -11.156 1 94.31 227 PHE A CA 1
ATOM 1760 C C . PHE A 1 227 ? -12.539 -22.188 -11.875 1 94.31 227 PHE A C 1
ATOM 1762 O O . PHE A 1 227 ? -11.5 -21.969 -11.242 1 94.31 227 PHE A O 1
ATOM 1769 N N . GLY A 1 228 ? -12.586 -22.422 -13.18 1 92.56 228 GLY A N 1
ATOM 1770 C CA . GLY A 1 228 ? -11.367 -22.344 -13.969 1 92.56 228 GLY A CA 1
ATOM 1771 C C . GLY A 1 228 ? -10.695 -20.984 -13.906 1 92.56 228 GLY A C 1
ATOM 1772 O O . GLY A 1 228 ? -9.469 -20.891 -13.875 1 92.56 228 GLY A O 1
ATOM 1773 N N . GLU A 1 229 ? -11.492 -19.953 -13.867 1 88.38 229 GLU A N 1
ATOM 1774 C CA . GLU A 1 229 ? -10.945 -18.594 -13.727 1 88.38 229 GLU A CA 1
ATOM 1775 C C . GLU A 1 229 ? -10.258 -18.422 -12.375 1 88.38 229 GLU A C 1
ATOM 1777 O O . GLU A 1 229 ? -9.203 -17.797 -12.297 1 88.38 229 GLU A O 1
ATOM 1782 N N . ALA A 1 230 ? -10.883 -18.938 -11.383 1 91.25 230 ALA A N 1
ATOM 1783 C CA . ALA A 1 230 ? -10.289 -18.875 -10.047 1 91.25 230 ALA A CA 1
ATOM 1784 C C . ALA A 1 230 ? -8.953 -19.594 -10.008 1 91.25 230 ALA A C 1
ATOM 1786 O O . ALA A 1 230 ? -7.988 -19.109 -9.414 1 91.25 230 ALA A O 1
ATOM 1787 N N . VAL A 1 231 ? -8.906 -20.719 -10.695 1 92.31 231 VAL A N 1
ATOM 1788 C CA . VAL A 1 231 ? -7.688 -21.531 -10.734 1 92.31 231 VAL A CA 1
ATOM 1789 C C . VAL A 1 231 ? -6.586 -20.766 -11.469 1 92.31 231 VAL A C 1
ATOM 1791 O O . VAL A 1 231 ? -5.434 -20.734 -11.016 1 92.31 231 VAL A O 1
ATOM 1794 N N . GLN A 1 232 ? -6.906 -20.062 -12.492 1 87.31 232 GLN A N 1
ATOM 1795 C CA . GLN A 1 232 ? -5.93 -19.281 -13.25 1 87.31 232 GLN A CA 1
ATOM 1796 C C . GLN A 1 232 ? -5.355 -18.141 -12.406 1 87.31 232 GLN A C 1
ATOM 1798 O O . GLN A 1 232 ? -4.16 -17.859 -12.477 1 87.31 232 GLN A O 1
ATOM 1803 N N . LEU A 1 233 ? -6.195 -17.656 -11.664 1 83.75 233 LEU A N 1
ATOM 1804 C CA . LEU A 1 233 ? -5.766 -16.516 -10.867 1 83.75 233 LEU A CA 1
ATOM 1805 C C . LEU A 1 233 ? -4.879 -16.969 -9.711 1 83.75 233 LEU A C 1
ATOM 1807 O O . LEU A 1 233 ? -3.861 -16.328 -9.422 1 83.75 233 LEU A O 1
ATOM 1811 N N . ILE A 1 234 ? -5.238 -17.984 -9.062 1 84.88 234 ILE A N 1
ATOM 1812 C CA . ILE A 1 234 ? -4.48 -18.422 -7.898 1 84.88 234 ILE A CA 1
ATOM 1813 C C . ILE A 1 234 ? -3.1 -18.922 -8.336 1 84.88 234 ILE A C 1
ATOM 1815 O O . ILE A 1 234 ? -2.129 -18.812 -7.582 1 84.88 234 ILE A O 1
ATOM 1819 N N . ASP A 1 235 ? -3.025 -19.375 -9.562 1 84.12 235 ASP A N 1
ATOM 1820 C CA . ASP A 1 235 ? -1.747 -19.875 -10.07 1 84.12 235 ASP A CA 1
ATOM 1821 C C . ASP A 1 235 ? -0.948 -18.734 -10.719 1 84.12 235 ASP A C 1
ATOM 1823 O O . ASP A 1 235 ? 0.186 -18.953 -11.156 1 84.12 235 ASP A O 1
ATOM 1827 N N . GLY A 1 236 ? -1.556 -17.578 -10.812 1 75.25 236 GLY A N 1
ATOM 1828 C CA . GLY A 1 236 ? -0.858 -16.422 -11.359 1 75.25 236 GLY A CA 1
ATOM 1829 C C . GLY A 1 236 ? -0.764 -16.453 -12.875 1 75.25 236 GLY A C 1
ATOM 1830 O O . GLY A 1 236 ? 0.148 -15.859 -13.453 1 75.25 236 GLY A O 1
ATOM 1831 N N . ASP A 1 237 ? -1.625 -17.156 -13.539 1 70.69 237 ASP A N 1
ATOM 1832 C CA . ASP A 1 237 ? -1.526 -17.328 -14.984 1 70.69 237 ASP A CA 1
ATOM 1833 C C . ASP A 1 237 ? -1.96 -16.062 -15.719 1 70.69 237 ASP A C 1
ATOM 1835 O O . ASP A 1 237 ? -1.57 -15.836 -16.859 1 70.69 237 ASP A O 1
ATOM 1839 N N . ARG A 1 238 ? -2.883 -15.227 -15.109 1 64.88 238 ARG A N 1
ATOM 1840 C CA . ARG A 1 238 ? -3.406 -14.039 -15.781 1 64.88 238 ARG A CA 1
ATOM 1841 C C . ARG A 1 238 ? -2.467 -12.852 -15.594 1 64.88 238 ARG A C 1
ATOM 1843 O O . ARG A 1 238 ? -2.834 -11.711 -15.898 1 64.88 238 ARG A O 1
ATOM 1850 N N . GLY A 1 239 ? -1.347 -13.102 -15.32 1 60.09 239 GLY A N 1
ATOM 1851 C CA . GLY A 1 239 ? -0.396 -12 -15.289 1 60.09 239 GLY A CA 1
ATOM 1852 C C . GLY A 1 239 ? 0.18 -11.75 -13.906 1 60.09 239 GLY A C 1
ATOM 1853 O O . GLY A 1 239 ? -0.301 -12.312 -12.914 1 60.09 239 GLY A O 1
ATOM 1854 N N . THR A 1 240 ? 1.255 -10.914 -13.992 1 59.91 240 THR A N 1
ATOM 1855 C CA . THR A 1 240 ? 2.068 -10.539 -12.844 1 59.91 240 THR A CA 1
ATOM 1856 C C . THR A 1 240 ? 1.35 -9.5 -11.984 1 59.91 240 THR A C 1
ATOM 1858 O O . THR A 1 240 ? 0.467 -8.789 -12.477 1 59.91 240 THR A O 1
ATOM 1861 N N . TYR A 1 241 ? 1.232 -9.531 -10.672 1 60.28 241 TYR A N 1
ATOM 1862 C CA . TYR A 1 241 ? 0.939 -8.477 -9.711 1 60.28 241 TYR A CA 1
ATOM 1863 C C . TYR A 1 241 ? -0.435 -8.68 -9.078 1 60.28 241 TYR A C 1
ATOM 1865 O O . TYR A 1 241 ? -1.036 -7.727 -8.57 1 60.28 241 TYR A O 1
ATOM 1873 N N . TRP A 1 242 ? -0.969 -9.938 -9.305 1 63.56 242 TRP A N 1
ATOM 1874 C CA . TRP A 1 242 ? -2.201 -10.188 -8.562 1 63.56 242 TRP A CA 1
ATOM 1875 C C . TRP A 1 242 ? -1.906 -10.5 -7.102 1 63.56 242 TRP A C 1
ATOM 1877 O O . TRP A 1 242 ? -1.027 -11.312 -6.797 1 63.56 242 TRP A O 1
ATOM 1887 N N . ASP A 1 243 ? -2.439 -9.625 -6.133 1 68.12 243 ASP A N 1
ATOM 1888 C CA . ASP A 1 243 ? -2.229 -9.742 -4.695 1 68.12 243 ASP A CA 1
ATOM 1889 C C . ASP A 1 243 ? -3.4 -10.453 -4.023 1 68.12 243 ASP A C 1
ATOM 1891 O O . ASP A 1 243 ? -3.859 -10.039 -2.957 1 68.12 243 ASP A O 1
ATOM 1895 N N . ASP A 1 244 ? -3.752 -11.641 -4.223 1 78.62 244 ASP A N 1
ATOM 1896 C CA . ASP A 1 244 ? -4.844 -12.391 -3.611 1 78.62 244 ASP A CA 1
ATOM 1897 C C . ASP A 1 244 ? -5.934 -11.453 -3.1 1 78.62 244 ASP A C 1
ATOM 1899 O O . ASP A 1 244 ? -6.379 -11.578 -1.957 1 78.62 244 ASP A O 1
ATOM 1903 N N . THR A 1 245 ? -6.27 -10.453 -3.91 1 83.88 245 THR A N 1
ATOM 1904 C CA . THR A 1 245 ? -7.316 -9.484 -3.604 1 83.88 245 THR A CA 1
ATOM 1905 C C . THR A 1 245 ? -8.398 -9.492 -4.684 1 83.88 245 THR A C 1
ATOM 1907 O O . THR A 1 245 ? -8.102 -9.695 -5.863 1 83.88 245 THR A O 1
ATOM 1910 N N . TYR A 1 246 ? -9.664 -9.281 -4.168 1 88.88 246 TYR A N 1
ATOM 1911 C CA . TYR A 1 246 ? -10.812 -9.391 -5.066 1 88.88 246 TYR A CA 1
ATOM 1912 C C . TYR A 1 246 ? -11.789 -8.242 -4.84 1 88.88 246 TYR A C 1
ATOM 1914 O O . TYR A 1 246 ? -11.781 -7.609 -3.779 1 88.88 246 TYR A O 1
ATOM 1922 N N . LEU A 1 247 ? -12.602 -8.023 -5.836 1 90.75 247 LEU A N 1
ATOM 1923 C CA . LEU A 1 247 ? -13.617 -6.98 -5.695 1 90.75 247 LEU A CA 1
ATOM 1924 C C . LEU A 1 247 ? -14.82 -7.5 -4.914 1 90.75 247 LEU A C 1
ATOM 1926 O O . LEU A 1 247 ? -15.281 -8.617 -5.152 1 90.75 247 LEU A O 1
ATOM 1930 N N . ASN A 1 248 ? -15.242 -6.723 -4.004 1 94.5 248 ASN A N 1
ATOM 1931 C CA . ASN A 1 248 ? -16.453 -7.035 -3.264 1 94.5 248 ASN A CA 1
ATOM 1932 C C . ASN A 1 248 ? -17.688 -6.43 -3.93 1 94.5 248 ASN A C 1
ATOM 1934 O O . ASN A 1 248 ? -18.016 -5.266 -3.686 1 94.5 248 ASN A O 1
ATOM 1938 N N . TYR A 1 249 ? -18.438 -7.324 -4.609 1 91.56 249 TYR A N 1
ATOM 1939 C CA . TYR A 1 249 ? -19.609 -6.859 -5.328 1 91.56 249 TYR A CA 1
ATOM 1940 C C . TYR A 1 249 ? -20.844 -6.895 -4.43 1 91.56 249 TYR A C 1
ATOM 1942 O O . TYR A 1 249 ? -21.828 -7.582 -4.734 1 91.56 249 TYR A O 1
ATOM 1950 N N . ALA A 1 250 ? -20.734 -6.219 -3.383 1 91.12 250 ALA A N 1
ATOM 1951 C CA . ALA A 1 250 ? -21.859 -6.125 -2.469 1 91.12 250 ALA A CA 1
ATOM 1952 C C . ALA A 1 250 ? -22.344 -4.684 -2.346 1 91.12 250 ALA A C 1
ATOM 1954 O O . ALA A 1 250 ? -21.594 -3.742 -2.598 1 91.12 250 ALA A O 1
ATOM 1955 N N . ASP A 1 251 ? -23.625 -4.582 -1.937 1 87.62 251 ASP A N 1
ATOM 1956 C CA . ASP A 1 251 ? -24.203 -3.266 -1.704 1 87.62 251 ASP A CA 1
ATOM 1957 C C . ASP A 1 251 ? -23.562 -2.592 -0.49 1 87.62 251 ASP A C 1
ATOM 1959 O O . ASP A 1 251 ? -23.094 -3.268 0.427 1 87.62 251 ASP A O 1
ATOM 1963 N N . ASP A 1 252 ? -23.609 -1.288 -0.555 1 87.81 252 ASP A N 1
ATOM 1964 C CA . ASP A 1 252 ? -23.062 -0.539 0.571 1 87.81 252 ASP A CA 1
ATOM 1965 C C . ASP A 1 252 ? -23.922 -0.702 1.815 1 87.81 252 ASP A C 1
ATOM 1967 O O . ASP A 1 252 ? -25.156 -0.658 1.731 1 87.81 252 ASP A O 1
ATOM 1971 N N . PRO A 1 253 ? -23.219 -0.897 2.912 1 88.94 253 PRO A N 1
ATOM 1972 C CA . PRO A 1 253 ? -24.016 -0.899 4.141 1 88.94 253 PRO A CA 1
ATOM 1973 C C . PRO A 1 253 ? -24.656 0.457 4.434 1 88.94 253 PRO A C 1
ATOM 1975 O O . PRO A 1 253 ? -24.219 1.479 3.898 1 88.94 253 PRO A O 1
ATOM 1978 N N . ASP A 1 254 ? -25.625 0.503 5.312 1 78.38 254 ASP A N 1
ATOM 1979 C CA . ASP A 1 254 ? -26.344 1.722 5.664 1 78.38 254 ASP A CA 1
ATOM 1980 C C . ASP A 1 254 ? -25.406 2.754 6.293 1 78.38 254 ASP A C 1
ATOM 1982 O O . ASP A 1 254 ? -25.562 3.957 6.062 1 78.38 254 ASP A O 1
ATOM 1986 N N . SER A 1 255 ? -24.516 2.287 7.035 1 76.56 255 SER A N 1
ATOM 1987 C CA . SER A 1 255 ? -23.578 3.186 7.707 1 76.56 255 SER A CA 1
ATOM 1988 C C . SER A 1 255 ? -22.609 3.812 6.715 1 76.56 255 SER A C 1
ATOM 1990 O O . SER A 1 255 ? -21.984 4.836 7.012 1 76.56 255 SER A O 1
ATOM 1992 N N . GLY A 1 256 ? -22.5 3.207 5.512 1 78 256 GLY A N 1
ATOM 1993 C CA . GLY A 1 256 ? -21.5 3.623 4.535 1 78 256 GLY A CA 1
ATOM 1994 C C . GLY A 1 256 ? -20.094 3.16 4.879 1 78 256 GLY A C 1
ATOM 1995 O O . GLY A 1 256 ? -19.172 3.312 4.078 1 78 256 GLY A O 1
ATOM 1996 N N . LEU A 1 257 ? -19.906 2.74 6.074 1 82.25 257 LEU A N 1
ATOM 1997 C CA . LEU A 1 257 ? -18.594 2.291 6.527 1 82.25 257 LEU A CA 1
ATOM 1998 C C . LEU A 1 257 ? -18.297 0.884 6.02 1 82.25 257 LEU A C 1
ATOM 2000 O O . LEU A 1 257 ? -19.172 0.014 6.039 1 82.25 257 LEU A O 1
ATOM 2004 N N . CYS A 1 258 ? -16.922 0.929 4.895 1 77.69 258 CYS A N 1
ATOM 2005 C CA . CYS A 1 258 ? -16.359 -0.354 4.492 1 77.69 258 CYS A CA 1
ATOM 2006 C C . CYS A 1 258 ? -17.188 -0.984 3.375 1 77.69 258 CYS A C 1
ATOM 2008 O O . CYS A 1 258 ? -17.062 -2.184 3.113 1 77.69 258 CYS A O 1
ATOM 2010 N N . GLY A 1 259 ? -17.953 -0.235 3.09 1 81.44 259 GLY A N 1
ATOM 2011 C CA . GLY A 1 259 ? -18.5 -0.347 1.75 1 81.44 259 GLY A CA 1
ATOM 2012 C C . GLY A 1 259 ? -17.656 0.338 0.695 1 81.44 259 GLY A C 1
ATOM 2013 O O . GLY A 1 259 ? -16.484 0.628 0.929 1 81.44 259 GLY A O 1
ATOM 2014 N N . GLY A 1 260 ? -18.234 0.595 -0.489 1 81.06 260 GLY A N 1
ATOM 2015 C CA . GLY A 1 260 ? -17.5 1.136 -1.622 1 81.06 260 GLY A CA 1
ATOM 2016 C C . GLY A 1 260 ? -17.109 2.594 -1.446 1 81.06 260 GLY A C 1
ATOM 2017 O O . GLY A 1 260 ? -16.141 3.062 -2.039 1 81.06 260 GLY A O 1
ATOM 2018 N N . TRP A 1 261 ? -17.797 3.291 -0.567 1 78.75 261 TRP A N 1
ATOM 2019 C CA . TRP A 1 261 ? -17.562 4.727 -0.457 1 78.75 261 TRP A CA 1
ATOM 2020 C C . TRP A 1 261 ? -16.672 5.043 0.738 1 78.75 261 TRP A C 1
ATOM 2022 O O . TRP A 1 261 ? -16.312 6.199 0.961 1 78.75 261 TRP A O 1
ATOM 2032 N N . ASP A 1 262 ? -16.438 4.004 1.514 1 86.38 262 ASP A N 1
ATOM 2033 C CA . ASP A 1 262 ? -15.469 4.188 2.584 1 86.38 262 ASP A CA 1
ATOM 2034 C C . ASP A 1 262 ? -14.039 4.207 2.029 1 86.38 262 ASP A C 1
ATOM 2036 O O . ASP A 1 262 ? -13.461 3.156 1.76 1 86.38 262 ASP A O 1
ATOM 2040 N N . ALA A 1 263 ? -13.453 5.309 1.969 1 77.56 263 ALA A N 1
ATOM 2041 C CA . ALA A 1 263 ? -12.188 5.496 1.262 1 77.56 263 ALA A CA 1
ATOM 2042 C C . ALA A 1 263 ? -11 5.242 2.186 1 77.56 263 ALA A C 1
ATOM 2044 O O . ALA A 1 263 ? -9.859 5.172 1.729 1 77.56 263 ALA A O 1
ATOM 2045 N N . SER A 1 264 ? -11.289 4.973 3.467 1 80.44 264 SER A N 1
ATOM 2046 C CA . SER A 1 264 ? -10.117 4.918 4.328 1 80.44 264 SER A CA 1
ATOM 2047 C C . SER A 1 264 ? -10.195 3.742 5.297 1 80.44 264 SER A C 1
ATOM 2049 O O . SER A 1 264 ? -9.172 3.281 5.805 1 80.44 264 SER A O 1
ATOM 2051 N N . GLY A 1 265 ? -11.273 3.273 5.492 1 88.5 265 GLY A N 1
ATOM 2052 C CA . GLY A 1 265 ? -11.422 2.285 6.547 1 88.5 265 GLY A CA 1
ATOM 2053 C C . GLY A 1 265 ? -11.18 0.864 6.07 1 88.5 265 GLY A C 1
ATOM 2054 O O . GLY A 1 265 ? -11.406 0.55 4.898 1 88.5 265 GLY A O 1
ATOM 2055 N N . THR A 1 266 ? -10.609 0.006 6.926 1 91.81 266 THR A N 1
ATOM 2056 C CA . THR A 1 266 ? -10.508 -1.438 6.742 1 91.81 266 THR A CA 1
ATOM 2057 C C . THR A 1 266 ? -11.453 -2.17 7.695 1 91.81 266 THR A C 1
ATOM 2059 O O . THR A 1 266 ? -11.422 -1.938 8.906 1 91.81 266 THR A O 1
ATOM 2062 N N . CYS A 1 267 ? -12.258 -2.947 7.133 1 95.19 267 CYS A N 1
ATOM 2063 C CA . CYS A 1 267 ? -13.18 -3.732 7.941 1 95.19 267 CYS A CA 1
ATOM 2064 C C . CYS A 1 267 ? -12.734 -5.188 8.023 1 95.19 267 CYS A C 1
ATOM 2066 O O . CYS A 1 267 ? -12.258 -5.75 7.039 1 95.19 267 CYS A O 1
ATOM 2068 N N . THR A 1 268 ? -12.82 -5.793 9.172 1 95.31 268 THR A N 1
ATOM 2069 C CA . THR A 1 268 ? -12.5 -7.199 9.383 1 95.31 268 THR A CA 1
ATOM 2070 C C . THR A 1 268 ? -13.672 -7.93 10.039 1 95.31 268 THR A C 1
ATOM 2072 O O . THR A 1 268 ? -14.43 -7.332 10.805 1 95.31 268 THR A O 1
ATOM 2075 N N . GLY A 1 269 ? -13.883 -9.102 9.688 1 96.25 269 GLY A N 1
ATOM 2076 C CA . GLY A 1 269 ? -14.938 -9.961 10.203 1 96.25 269 GLY A CA 1
ATOM 2077 C C . GLY A 1 269 ? -14.805 -11.406 9.75 1 96.25 269 GLY A C 1
ATOM 2078 O O . GLY A 1 269 ? -13.711 -11.852 9.398 1 96.25 269 GLY A O 1
ATOM 2079 N N . ARG A 1 270 ? -15.898 -12.164 9.922 1 97.5 270 ARG A N 1
ATOM 2080 C CA . ARG A 1 270 ? -15.93 -13.562 9.5 1 97.5 270 ARG A CA 1
ATOM 2081 C C . ARG A 1 270 ? -17.078 -13.812 8.531 1 97.5 270 ARG A C 1
ATOM 2083 O O . ARG A 1 270 ? -18.172 -13.258 8.695 1 97.5 270 ARG A O 1
ATOM 2090 N N . VAL A 1 271 ? -16.797 -14.523 7.547 1 97.62 271 VAL A N 1
ATOM 2091 C CA . VAL A 1 271 ? -17.797 -14.852 6.539 1 97.62 271 VAL A CA 1
ATOM 2092 C C . VAL A 1 271 ? -17.828 -16.359 6.32 1 97.62 271 VAL A C 1
ATOM 2094 O O . VAL A 1 271 ? -16.844 -17.062 6.551 1 97.62 271 VAL A O 1
ATOM 2097 N N . VAL A 1 272 ? -18.969 -16.906 5.887 1 97.81 272 VAL A N 1
ATOM 2098 C CA . VAL A 1 272 ? -19.141 -18.344 5.676 1 97.81 272 VAL A CA 1
ATOM 2099 C C . VAL A 1 272 ? -19.094 -18.656 4.184 1 97.81 272 VAL A C 1
ATOM 2101 O O . VAL A 1 272 ? -19.781 -18.016 3.385 1 97.81 272 VAL A O 1
ATOM 2104 N N . ALA A 1 273 ? -18.281 -19.516 3.779 1 97.25 273 ALA A N 1
ATOM 2105 C CA . ALA A 1 273 ? -18.141 -20 2.408 1 97.25 273 ALA A CA 1
ATOM 2106 C C . ALA A 1 273 ? -17.781 -21.484 2.387 1 97.25 273 ALA A C 1
ATOM 2108 O O . ALA A 1 273 ? -17.422 -22.062 3.422 1 97.25 273 ALA A O 1
ATOM 2109 N N . PRO A 1 274 ? -17.953 -22.125 1.232 1 96.88 274 PRO A N 1
ATOM 2110 C CA . PRO A 1 274 ? -17.562 -23.531 1.16 1 96.88 274 PRO A CA 1
ATOM 2111 C C . PRO A 1 274 ? -16.062 -23.75 1.394 1 96.88 274 PRO A C 1
ATOM 2113 O O . PRO A 1 274 ? -15.25 -22.891 1.04 1 96.88 274 PRO A O 1
ATOM 2116 N N . GLY A 1 275 ? -15.734 -24.797 2.014 1 97.12 275 GLY A N 1
ATOM 2117 C CA . GLY A 1 275 ? -14.375 -25.25 2.275 1 97.12 275 GLY A CA 1
ATOM 2118 C C . GLY A 1 275 ? -14.289 -26.703 2.652 1 97.12 275 GLY A C 1
ATOM 2119 O O . GLY A 1 275 ? -15.18 -27.5 2.326 1 97.12 275 GLY A O 1
ATOM 2120 N N . PHE A 1 276 ? -13.164 -27.062 3.139 1 97.12 276 PHE A N 1
ATOM 2121 C CA . PHE A 1 276 ? -12.953 -28.438 3.566 1 97.12 276 PHE A CA 1
ATOM 2122 C C . PHE A 1 276 ? -12.422 -28.484 4.996 1 97.12 276 PHE A C 1
ATOM 2124 O O . PHE A 1 276 ? -11.609 -27.656 5.387 1 97.12 276 PHE A O 1
ATOM 2131 N N . TRP A 1 277 ? -12.938 -29.438 5.676 1 97.25 277 TRP A N 1
ATOM 2132 C CA . TRP A 1 277 ? -12.469 -29.656 7.039 1 97.25 277 TRP A CA 1
ATOM 2133 C C . TRP A 1 277 ? -11.656 -30.938 7.148 1 97.25 277 TRP A C 1
ATOM 2135 O O . TRP A 1 277 ? -12.117 -32 6.727 1 97.25 277 TRP A O 1
ATOM 2145 N N . PRO A 1 278 ? -10.438 -30.781 7.719 1 96.62 278 PRO A N 1
ATOM 2146 C CA . PRO A 1 278 ? -9.523 -31.938 7.715 1 96.62 278 PRO A CA 1
ATOM 2147 C C . PRO A 1 278 ? -9.617 -32.781 8.984 1 96.62 278 PRO A C 1
ATOM 2149 O O . PRO A 1 278 ? -9.977 -32.25 10.047 1 96.62 278 PRO A O 1
ATOM 2152 N N . SER A 1 279 ? -9.477 -34.062 8.891 1 96.44 279 SER A N 1
ATOM 2153 C CA . SER A 1 279 ? -9.172 -35.031 9.945 1 96.44 279 SER A CA 1
ATOM 2154 C C . SER A 1 279 ? -7.898 -35.812 9.641 1 96.44 279 SER A C 1
ATOM 2156 O O . SER A 1 279 ? -7.863 -36.594 8.695 1 96.44 279 SER A O 1
ATOM 2158 N N . CYS A 1 280 ? -6.863 -35.5 10.469 1 96.44 280 CYS A N 1
ATOM 2159 C CA . CYS A 1 280 ? -5.547 -36.031 10.109 1 96.44 280 CYS A CA 1
ATOM 2160 C C . CYS A 1 280 ? -5.023 -36.969 11.18 1 96.44 280 CYS A C 1
ATOM 2162 O O . CYS A 1 280 ? -5.355 -36.844 12.359 1 96.44 280 CYS A O 1
ATOM 2164 N N . ALA A 1 281 ? -4.227 -37.969 10.742 1 96.12 281 ALA A N 1
ATOM 2165 C CA . ALA A 1 281 ? -3.527 -38.906 11.609 1 96.12 281 ALA A CA 1
ATOM 2166 C C . ALA A 1 281 ? -2.061 -39.031 11.211 1 96.12 281 ALA A C 1
ATOM 2168 O O . ALA A 1 281 ? -1.728 -39 10.023 1 96.12 281 ALA A O 1
ATOM 2169 N N . THR A 1 282 ? -1.216 -39.094 12.266 1 95.12 282 THR A N 1
ATOM 2170 C CA . THR A 1 282 ? 0.218 -39.25 12.047 1 95.12 282 THR A CA 1
ATOM 2171 C C . THR A 1 282 ? 0.664 -40.656 12.43 1 95.12 282 THR A C 1
ATOM 2173 O O . THR A 1 282 ? 0.209 -41.219 13.43 1 95.12 282 THR A O 1
ATOM 2176 N N . SER A 1 283 ? 1.406 -41.281 11.555 1 95.44 283 SER A N 1
ATOM 2177 C CA . SER A 1 283 ? 2 -42.594 11.852 1 95.44 283 SER A CA 1
ATOM 2178 C C . SER A 1 283 ? 3.457 -42.656 11.398 1 95.44 283 SER A C 1
ATOM 2180 O O . SER A 1 283 ? 3.943 -41.719 10.734 1 95.44 283 SER A O 1
ATOM 2182 N N . TYR A 1 284 ? 4.16 -43.625 11.891 1 95.12 284 TYR A N 1
ATOM 2183 C CA . TYR A 1 284 ? 5.566 -43.812 11.555 1 95.12 284 TYR A CA 1
ATOM 2184 C C . TYR A 1 284 ? 5.797 -45.188 10.953 1 95.12 284 TYR A C 1
ATOM 2186 O O . TYR A 1 284 ? 5.285 -46.188 11.461 1 95.12 284 TYR A O 1
ATOM 2194 N N . VAL A 1 285 ? 6.449 -45.281 9.828 1 96 285 VAL A N 1
ATOM 2195 C CA . VAL A 1 285 ? 6.746 -46.531 9.133 1 96 285 VAL A CA 1
ATOM 2196 C C . VAL A 1 285 ? 8.25 -46.656 8.938 1 96 285 VAL A C 1
ATOM 2198 O O . VAL A 1 285 ? 8.906 -45.75 8.461 1 96 285 VAL A O 1
ATOM 2201 N N . PRO A 1 286 ? 8.844 -47.781 9.227 1 95.56 286 PRO A N 1
ATOM 2202 C CA . PRO A 1 286 ? 10.289 -47.969 9.086 1 95.56 286 PRO A CA 1
ATOM 2203 C C . PRO A 1 286 ? 10.742 -48 7.629 1 95.56 286 PRO A C 1
ATOM 2205 O O . PRO A 1 286 ? 9.984 -48.438 6.758 1 95.56 286 PRO A O 1
ATOM 2208 N N . TYR A 1 287 ? 11.953 -47.5 7.387 1 94.75 287 TYR A N 1
ATOM 2209 C CA . TYR A 1 287 ? 12.625 -47.656 6.098 1 94.75 287 TYR A CA 1
ATOM 2210 C C . TYR A 1 287 ? 14.086 -48.062 6.281 1 94.75 287 TYR A C 1
ATOM 2212 O O . TYR A 1 287 ? 14.656 -47.844 7.359 1 94.75 287 TYR A O 1
ATOM 2220 N N . ASN A 1 288 ? 14.703 -48.75 5.297 1 94.12 288 ASN A N 1
ATOM 2221 C CA . ASN A 1 288 ? 16.125 -49.062 5.223 1 94.12 288 ASN A CA 1
ATOM 2222 C C . ASN A 1 288 ? 16.703 -48.719 3.85 1 94.12 288 ASN A C 1
ATOM 2224 O O . ASN A 1 288 ? 16.391 -49.375 2.861 1 94.12 288 ASN A O 1
ATOM 2228 N N . MET A 1 289 ? 17.562 -47.688 3.84 1 92.38 289 MET A N 1
ATOM 2229 C CA . MET A 1 289 ? 18.156 -47.25 2.572 1 92.38 289 MET A CA 1
ATOM 2230 C C . MET A 1 289 ? 19.672 -47.375 2.617 1 92.38 289 MET A C 1
ATOM 2232 O O . MET A 1 289 ? 20.375 -46.781 1.816 1 92.38 289 MET A O 1
ATOM 2236 N N . ASP A 1 290 ? 20.203 -48.094 3.551 1 92.19 290 ASP A N 1
ATOM 2237 C CA . ASP A 1 290 ? 21.641 -48.281 3.686 1 92.19 290 ASP A CA 1
ATOM 2238 C C . ASP A 1 290 ? 22.172 -49.25 2.623 1 92.19 290 ASP A C 1
ATOM 2240 O O . ASP A 1 290 ? 21.828 -50.438 2.617 1 92.19 290 ASP A O 1
ATOM 2244 N N . PRO A 1 291 ? 23 -48.656 1.81 1 91.12 291 PRO A N 1
ATOM 2245 C CA . PRO A 1 291 ? 23.547 -49.531 0.765 1 91.12 291 PRO A CA 1
ATOM 2246 C C . PRO A 1 291 ? 24.312 -50.719 1.33 1 91.12 291 PRO A C 1
ATOM 2248 O O . PRO A 1 291 ? 24.422 -51.75 0.663 1 91.12 291 PRO A O 1
ATOM 2251 N N . LYS A 1 292 ? 24.891 -50.625 2.568 1 89.5 292 LYS A N 1
ATOM 2252 C CA . LYS A 1 292 ? 25.656 -51.688 3.188 1 89.5 292 LYS A CA 1
ATOM 2253 C C . LYS A 1 292 ? 24.797 -52.938 3.426 1 89.5 292 LYS A C 1
ATOM 2255 O O . LYS A 1 292 ? 25.281 -54.062 3.389 1 89.5 292 LYS A O 1
ATOM 2260 N N . ASP A 1 293 ? 23.531 -52.625 3.598 1 89 293 ASP A N 1
ATOM 2261 C CA . ASP A 1 293 ? 22.625 -53.719 3.893 1 89 293 ASP A CA 1
ATOM 2262 C C . ASP A 1 293 ? 22.109 -54.375 2.609 1 89 293 ASP A C 1
ATOM 2264 O O . ASP A 1 293 ? 21.469 -55.438 2.652 1 89 293 ASP A O 1
ATOM 2268 N N . HIS A 1 294 ? 22.375 -53.75 1.504 1 84.94 294 HIS A N 1
ATOM 2269 C CA . HIS A 1 294 ? 21.922 -54.25 0.212 1 84.94 294 HIS A CA 1
ATOM 2270 C C . HIS A 1 294 ? 23.078 -54.312 -0.787 1 84.94 294 HIS A C 1
ATOM 2272 O O . HIS A 1 294 ? 23.047 -53.656 -1.823 1 84.94 294 HIS A O 1
ATOM 2278 N N . PRO A 1 295 ? 24.031 -55.125 -0.453 1 80.75 295 PRO A N 1
ATOM 2279 C CA . PRO A 1 295 ? 25.203 -55.125 -1.329 1 80.75 295 PRO A CA 1
ATOM 2280 C C . PRO A 1 295 ? 24.875 -55.625 -2.738 1 80.75 295 PRO A C 1
ATOM 2282 O O . PRO A 1 295 ? 24.125 -56.594 -2.906 1 80.75 295 PRO A O 1
ATOM 2285 N N . ASN A 1 296 ? 25.359 -55 -3.777 1 77.5 296 ASN A N 1
ATOM 2286 C CA . ASN A 1 296 ? 25.328 -55.344 -5.195 1 77.5 296 ASN A CA 1
ATOM 2287 C C . ASN A 1 296 ? 23.906 -55.281 -5.742 1 77.5 296 ASN A C 1
ATOM 2289 O O . ASN A 1 296 ? 23.562 -56 -6.684 1 77.5 296 ASN A O 1
ATOM 2293 N N . GLN A 1 297 ? 23 -54.625 -5.055 1 85.12 297 GLN A N 1
ATOM 2294 C CA . GLN A 1 297 ? 21.641 -54.469 -5.539 1 85.12 297 GLN A CA 1
ATOM 2295 C C . GLN A 1 297 ? 21.266 -53 -5.707 1 85.12 297 GLN A C 1
ATOM 2297 O O . GLN A 1 297 ? 21.766 -52.125 -4.98 1 85.12 297 GLN A O 1
ATOM 2302 N N . THR A 1 298 ? 20.562 -52.844 -6.844 1 90.81 298 THR A N 1
ATOM 2303 C CA . THR A 1 298 ? 19.984 -51.5 -7.008 1 90.81 298 THR A CA 1
ATOM 2304 C C . THR A 1 298 ? 18.906 -51.25 -5.965 1 90.81 298 THR A C 1
ATOM 2306 O O . THR A 1 298 ? 18.031 -52.094 -5.75 1 90.81 298 THR A O 1
ATOM 2309 N N . LEU A 1 299 ? 19.109 -50.219 -5.184 1 92.62 299 LEU A N 1
ATOM 2310 C CA . LEU A 1 299 ? 18.188 -49.844 -4.105 1 92.62 299 LEU A CA 1
ATOM 2311 C C . LEU A 1 299 ? 17.484 -48.531 -4.422 1 92.62 299 LEU A C 1
ATOM 2313 O O . LEU A 1 299 ? 18.141 -47.531 -4.695 1 92.62 299 LEU A O 1
ATOM 2317 N N . THR A 1 300 ? 16.156 -48.625 -4.59 1 94.38 300 THR A N 1
ATOM 2318 C CA . THR A 1 300 ? 15.352 -47.406 -4.77 1 94.38 300 THR A CA 1
ATOM 2319 C C . THR A 1 300 ? 14.422 -47.188 -3.574 1 94.38 300 THR A C 1
ATOM 2321 O O . THR A 1 300 ? 13.719 -48.125 -3.156 1 94.38 300 THR A O 1
ATOM 2324 N N . ARG A 1 301 ? 14.5 -46.031 -2.949 1 95 301 ARG A N 1
ATOM 2325 C CA . ARG A 1 301 ? 13.625 -45.688 -1.833 1 95 301 ARG A CA 1
ATOM 2326 C C . ARG A 1 301 ? 13.008 -44.312 -2.018 1 95 301 ARG A C 1
ATOM 2328 O O . ARG A 1 301 ? 13.625 -43.438 -2.613 1 95 301 ARG A O 1
ATOM 2335 N N . THR A 1 302 ? 11.828 -44.188 -1.479 1 95.81 302 THR A N 1
ATOM 2336 C CA . THR A 1 302 ? 11.141 -42.906 -1.488 1 95.81 302 THR A CA 1
ATOM 2337 C C . THR A 1 302 ? 11.633 -42.031 -0.346 1 95.81 302 THR A C 1
ATOM 2339 O O . THR A 1 302 ? 11.734 -42.469 0.796 1 95.81 302 THR A O 1
ATOM 2342 N N . VAL A 1 303 ? 11.977 -40.812 -0.688 1 95 303 VAL A N 1
ATOM 2343 C CA . VAL A 1 303 ? 12.422 -39.844 0.318 1 95 303 VAL A CA 1
ATOM 2344 C C . VAL A 1 303 ? 11.273 -38.906 0.679 1 95 303 VAL A C 1
ATOM 2346 O O . VAL A 1 303 ? 11.188 -38.438 1.813 1 95 303 VAL A O 1
ATOM 2349 N N . PHE A 1 304 ? 10.539 -38.656 -0.306 1 94.62 304 PHE A N 1
ATOM 2350 C CA . PHE A 1 304 ? 9.414 -37.75 -0.167 1 94.62 304 PHE A CA 1
ATOM 2351 C C . PHE A 1 304 ? 8.297 -38.125 -1.138 1 94.62 304 PHE A C 1
ATOM 2353 O O . PHE A 1 304 ? 8.555 -38.438 -2.305 1 94.62 304 PHE A O 1
ATOM 2360 N N . SER A 1 305 ? 7.012 -38.188 -0.649 1 96.69 305 SER A N 1
ATOM 2361 C CA . SER A 1 305 ? 5.867 -38.438 -1.521 1 96.69 305 SER A CA 1
ATOM 2362 C C . SER A 1 305 ? 4.598 -37.812 -0.969 1 96.69 305 SER A C 1
ATOM 2364 O O . SER A 1 305 ? 4.348 -37.844 0.238 1 96.69 305 SER A O 1
ATOM 2366 N N . THR A 1 306 ? 3.908 -37.094 -1.757 1 96.75 306 THR A N 1
ATOM 2367 C CA . THR A 1 306 ? 2.572 -36.594 -1.47 1 96.75 306 THR A CA 1
ATOM 2368 C C . THR A 1 306 ? 1.572 -37.062 -2.518 1 96.75 306 THR A C 1
ATOM 2370 O O . THR A 1 306 ? 1.889 -37.125 -3.709 1 96.75 306 THR A O 1
ATOM 2373 N N . ARG A 1 307 ? 0.421 -37.469 -2.066 1 97.62 307 ARG A N 1
ATOM 2374 C CA . ARG A 1 307 ? -0.605 -38 -2.971 1 97.62 307 ARG A CA 1
ATOM 2375 C C . ARG A 1 307 ? -1.996 -37.562 -2.52 1 97.62 307 ARG A C 1
ATOM 2377 O O . ARG A 1 307 ? -2.303 -37.562 -1.326 1 97.62 307 ARG A O 1
ATOM 2384 N N . ILE A 1 308 ? -2.754 -37.125 -3.451 1 97.75 308 ILE A N 1
ATOM 2385 C CA . ILE A 1 308 ? -4.164 -36.781 -3.246 1 97.75 308 ILE A CA 1
ATOM 2386 C C . ILE A 1 308 ? -5.035 -37.781 -4.012 1 97.75 308 ILE A C 1
ATOM 2388 O O . ILE A 1 308 ? -4.855 -37.969 -5.215 1 97.75 308 ILE A O 1
ATOM 2392 N N . ASP A 1 309 ? -5.926 -38.406 -3.34 1 96.88 309 ASP A N 1
ATOM 2393 C CA . ASP A 1 309 ? -6.855 -39.375 -3.941 1 96.88 309 ASP A CA 1
ATOM 2394 C C . ASP A 1 309 ? -8.289 -38.844 -3.863 1 96.88 309 ASP A C 1
ATOM 2396 O O . ASP A 1 309 ? -8.711 -38.312 -2.834 1 96.88 309 ASP A O 1
ATOM 2400 N N . TRP A 1 310 ? -8.992 -38.938 -4.949 1 93.88 310 TRP A N 1
ATOM 2401 C CA . TRP A 1 310 ? -10.383 -38.531 -5.055 1 93.88 310 TRP A CA 1
ATOM 2402 C C . TRP A 1 310 ? -11.172 -39.5 -5.922 1 93.88 310 TRP A C 1
ATOM 2404 O O . TRP A 1 310 ? -10.664 -40 -6.922 1 93.88 310 TRP A O 1
ATOM 2414 N N . ASP A 1 311 ? -12.414 -39.781 -5.48 1 87.94 311 ASP A N 1
ATOM 2415 C CA . ASP A 1 311 ? -13.305 -40.688 -6.18 1 87.94 311 ASP A CA 1
ATOM 2416 C C . ASP A 1 311 ? -14.656 -40.031 -6.469 1 87.94 311 ASP A C 1
ATOM 2418 O O . ASP A 1 311 ? -15.211 -39.344 -5.613 1 87.94 311 ASP A O 1
ATOM 2422 N N . VAL A 1 312 ? -15.219 -40.312 -7.684 1 87.06 312 VAL A N 1
ATOM 2423 C CA . VAL A 1 312 ? -16.484 -39.719 -8.102 1 87.06 312 VAL A CA 1
ATOM 2424 C C . VAL A 1 312 ? -17.625 -40.25 -7.242 1 87.06 312 VAL A C 1
ATOM 2426 O O . VAL A 1 312 ? -18.672 -39.625 -7.121 1 87.06 312 VAL A O 1
ATOM 2429 N N . GLU A 1 313 ? -17.484 -41.406 -6.559 1 84.56 313 GLU A N 1
ATOM 2430 C CA . GLU A 1 313 ? -18.516 -42.031 -5.719 1 84.56 313 GLU A CA 1
ATOM 2431 C C . GLU A 1 313 ? -18.688 -41.25 -4.422 1 84.56 313 GLU A C 1
ATOM 2433 O O . GLU A 1 313 ? -19.781 -41.219 -3.846 1 84.56 313 GLU A O 1
ATOM 2438 N N . THR A 1 314 ? -17.656 -40.625 -3.92 1 88.12 314 THR A N 1
ATOM 2439 C CA . THR A 1 314 ? -17.703 -39.75 -2.756 1 88.12 314 THR A CA 1
ATOM 2440 C C . THR A 1 314 ? -17.125 -38.375 -3.1 1 88.12 314 THR A C 1
ATOM 2442 O O . THR A 1 314 ? -16.078 -38 -2.57 1 88.12 314 THR A O 1
ATOM 2445 N N . PRO A 1 315 ? -17.859 -37.625 -3.898 1 89.56 315 PRO A N 1
ATOM 2446 C CA . PRO A 1 315 ? -17.312 -36.438 -4.508 1 89.56 315 PRO A CA 1
ATOM 2447 C C . PRO A 1 315 ? -17.016 -35.344 -3.482 1 89.56 315 PRO A C 1
ATOM 2449 O O . PRO A 1 315 ? -16.266 -34.406 -3.775 1 89.56 315 PRO A O 1
ATOM 2452 N N . ASN A 1 316 ? -17.531 -35.469 -2.193 1 91.88 316 ASN A N 1
ATOM 2453 C CA . ASN A 1 316 ? -17.359 -34.406 -1.198 1 91.88 316 ASN A CA 1
ATOM 2454 C C . ASN A 1 316 ? -16.141 -34.688 -0.311 1 91.88 316 ASN A C 1
ATOM 2456 O O . ASN A 1 316 ? -15.898 -33.938 0.646 1 91.88 316 ASN A O 1
ATOM 2460 N N . VAL A 1 317 ? -15.438 -35.781 -0.686 1 93.81 317 VAL A N 1
ATOM 2461 C CA . VAL A 1 317 ? -14.312 -36.156 0.162 1 93.81 317 VAL A CA 1
ATOM 2462 C C . VAL A 1 317 ? -13.078 -36.406 -0.698 1 93.81 317 VAL A C 1
ATOM 2464 O O . VAL A 1 317 ? -13.172 -36.969 -1.782 1 93.81 317 VAL A O 1
ATOM 2467 N N . PHE A 1 318 ? -11.938 -35.938 -0.255 1 96.12 318 PHE A N 1
ATOM 2468 C CA . PHE A 1 318 ? -10.672 -36.375 -0.831 1 96.12 318 PHE A CA 1
ATOM 2469 C C . PHE A 1 318 ? -9.656 -36.656 0.264 1 96.12 318 PHE A C 1
ATOM 2471 O O . PHE A 1 318 ? -9.789 -36.188 1.395 1 96.12 318 PHE A O 1
ATOM 2478 N N . ASN A 1 319 ? -8.641 -37.469 -0.076 1 97.81 319 ASN A N 1
ATOM 2479 C CA . ASN A 1 319 ? -7.625 -37.906 0.888 1 97.81 319 ASN A CA 1
ATOM 2480 C C . ASN A 1 319 ? -6.238 -37.375 0.497 1 97.81 319 ASN A C 1
ATOM 2482 O O . ASN A 1 319 ? -5.887 -37.375 -0.684 1 97.81 319 ASN A O 1
ATOM 2486 N N . PHE A 1 320 ? -5.594 -36.875 1.494 1 97.81 320 PHE A N 1
ATOM 2487 C CA . PHE A 1 320 ? -4.207 -36.438 1.349 1 97.81 320 PHE A CA 1
ATOM 2488 C C . PHE A 1 320 ? -3.273 -37.344 2.148 1 97.81 320 PHE A C 1
ATOM 2490 O O . PHE A 1 320 ? -3.516 -37.594 3.328 1 97.81 320 PHE A O 1
ATOM 2497 N N . SER A 1 321 ? -2.24 -37.875 1.493 1 97.19 321 SER A N 1
ATOM 2498 C CA . SER A 1 321 ? -1.214 -38.688 2.156 1 97.19 321 SER A CA 1
ATOM 2499 C C . SER A 1 321 ? 0.182 -38.156 1.859 1 97.19 321 SER A C 1
ATOM 2501 O O . SER A 1 321 ? 0.467 -37.75 0.734 1 97.19 321 SER A O 1
ATOM 2503 N N . SER A 1 322 ? 0.967 -38.062 2.871 1 96.06 322 SER A N 1
ATOM 2504 C CA . SER A 1 322 ? 2.35 -37.625 2.697 1 96.06 322 SER A CA 1
ATOM 2505 C C . SER A 1 322 ? 3.314 -38.531 3.432 1 96.06 322 SER A C 1
ATOM 2507 O O . SER A 1 322 ? 3.018 -39 4.531 1 96.06 322 SER A O 1
ATOM 2509 N N . VAL A 1 323 ? 4.426 -38.969 2.811 1 95.5 323 VAL A N 1
ATOM 2510 C CA . VAL A 1 323 ? 5.531 -39.75 3.359 1 95.5 323 VAL A CA 1
ATOM 2511 C C . VAL A 1 323 ? 6.832 -38.969 3.25 1 95.5 323 VAL A C 1
ATOM 2513 O O . VAL A 1 323 ? 7.168 -38.438 2.178 1 95.5 323 VAL A O 1
ATOM 2516 N N . PHE A 1 324 ? 7.547 -38.844 4.41 1 94.44 324 PHE A N 1
ATOM 2517 C CA . PHE A 1 324 ? 8.727 -38 4.426 1 94.44 324 PHE A CA 1
ATOM 2518 C C . PHE A 1 324 ? 9.82 -38.594 5.293 1 94.44 324 PHE A C 1
ATOM 2520 O O . PHE A 1 324 ? 9.562 -39.031 6.414 1 94.44 324 PHE A O 1
ATOM 2527 N N . LYS A 1 325 ? 11.016 -38.594 4.656 1 93.69 325 LYS A N 1
ATOM 2528 C CA . LYS A 1 325 ? 12.211 -38.906 5.43 1 93.69 325 LYS A CA 1
ATOM 2529 C C . LYS A 1 325 ? 12.656 -37.688 6.258 1 93.69 325 LYS A C 1
ATOM 2531 O O . LYS A 1 325 ? 13.344 -36.812 5.754 1 93.69 325 LYS A O 1
ATOM 2536 N N . TYR A 1 326 ? 12.438 -37.719 7.59 1 90.25 326 TYR A N 1
ATOM 2537 C CA . TYR A 1 326 ? 12.688 -36.531 8.383 1 90.25 326 TYR A CA 1
ATOM 2538 C C . TYR A 1 326 ? 13.945 -36.688 9.234 1 90.25 326 TYR A C 1
ATOM 2540 O O . TYR A 1 326 ? 14.445 -35.719 9.797 1 90.25 326 TYR A O 1
ATOM 2548 N N . LEU A 1 327 ? 14.508 -37.875 9.25 1 88.69 327 LEU A N 1
ATOM 2549 C CA . LEU A 1 327 ? 15.727 -38.125 10.023 1 88.69 327 LEU A CA 1
ATOM 2550 C C . LEU A 1 327 ? 16.922 -38.281 9.102 1 88.69 327 LEU A C 1
ATOM 2552 O O . LEU A 1 327 ? 16.812 -38.875 8.016 1 88.69 327 LEU A O 1
ATOM 2556 N N . ALA A 1 328 ? 18.016 -37.781 9.578 1 88 328 ALA A N 1
ATOM 2557 C CA . ALA A 1 328 ? 19.266 -37.906 8.812 1 88 328 ALA A CA 1
ATOM 2558 C C . ALA A 1 328 ? 19.922 -39.25 9.055 1 88 328 ALA A C 1
ATOM 2560 O O . ALA A 1 328 ? 21.047 -39.344 9.539 1 88 328 ALA A O 1
ATOM 2561 N N . ASP A 1 329 ? 19.25 -40.312 8.797 1 91.38 329 ASP A N 1
ATOM 2562 C CA . ASP A 1 329 ? 19.75 -41.656 8.961 1 91.38 329 ASP A CA 1
ATOM 2563 C C . ASP A 1 329 ? 19.359 -42.531 7.785 1 91.38 329 ASP A C 1
ATOM 2565 O O . ASP A 1 329 ? 18.281 -42.375 7.215 1 91.38 329 ASP A O 1
ATOM 2569 N N . CYS A 1 330 ? 20.234 -43.406 7.441 1 93.38 330 CYS A N 1
ATOM 2570 C CA . CYS A 1 330 ? 19.953 -44.312 6.328 1 93.38 330 CYS A CA 1
ATOM 2571 C C . CYS A 1 330 ? 18.953 -45.375 6.73 1 93.38 330 CYS A C 1
ATOM 2573 O O . CYS A 1 330 ? 18.281 -45.938 5.875 1 93.38 330 CYS A O 1
ATOM 2575 N N . ASP A 1 331 ? 18.938 -45.625 7.988 1 93.5 331 ASP A N 1
ATOM 2576 C CA . ASP A 1 331 ? 18 -46.594 8.555 1 93.5 331 ASP A CA 1
ATOM 2577 C C . ASP A 1 331 ? 17.203 -45.969 9.703 1 93.5 331 ASP A C 1
ATOM 2579 O O . ASP A 1 331 ? 17.75 -45.719 10.781 1 93.5 331 ASP A O 1
ATOM 2583 N N . ALA A 1 332 ? 15.945 -45.656 9.422 1 95.06 332 ALA A N 1
ATOM 2584 C CA . ALA A 1 332 ? 15.102 -44.969 10.406 1 95.06 332 ALA A CA 1
ATOM 2585 C C . ALA A 1 332 ? 13.625 -45.125 10.047 1 95.06 332 ALA A C 1
ATOM 2587 O O . ALA A 1 332 ? 13.188 -46.188 9.586 1 95.06 332 ALA A O 1
ATOM 2588 N N . GLN A 1 333 ? 12.82 -44.125 10.367 1 94.75 333 GLN A N 1
ATOM 2589 C CA . GLN A 1 333 ? 11.383 -44.188 10.117 1 94.75 333 GLN A CA 1
ATOM 2590 C C . GLN A 1 333 ? 10.922 -42.969 9.297 1 94.75 333 GLN A C 1
ATOM 2592 O O . GLN A 1 333 ? 11.453 -41.875 9.438 1 94.75 333 GLN A O 1
ATOM 2597 N N . TYR A 1 334 ? 9.906 -43.344 8.445 1 95.44 334 TYR A N 1
ATOM 2598 C CA . TYR A 1 334 ? 9.219 -42.281 7.727 1 95.44 334 TYR A CA 1
ATOM 2599 C C . TYR A 1 334 ? 8.203 -41.594 8.625 1 95.44 334 TYR A C 1
ATOM 2601 O O . TYR A 1 334 ? 7.609 -42.219 9.508 1 95.44 334 TYR A O 1
ATOM 2609 N N . LEU A 1 335 ? 8.062 -40.312 8.469 1 94.94 335 LEU A N 1
ATOM 2610 C CA . LEU A 1 335 ? 6.887 -39.625 8.969 1 94.94 335 LEU A CA 1
ATOM 2611 C C . LEU A 1 335 ? 5.734 -39.719 7.977 1 94.94 335 LEU A C 1
ATOM 2613 O O . LEU A 1 335 ? 5.836 -39.219 6.844 1 94.94 335 LEU A O 1
ATOM 2617 N N . VAL A 1 336 ? 4.656 -40.406 8.289 1 95.5 336 VAL A N 1
ATOM 2618 C CA . VAL A 1 336 ? 3.508 -40.625 7.41 1 95.5 336 VAL A CA 1
ATOM 2619 C C . VAL A 1 336 ? 2.311 -39.844 7.938 1 95.5 336 VAL A C 1
ATOM 2621 O O . VAL A 1 336 ? 1.939 -39.969 9.109 1 95.5 336 VAL A O 1
ATOM 2624 N N . ARG A 1 337 ? 1.746 -39 7.141 1 95.62 337 ARG A N 1
ATOM 2625 C CA . ARG A 1 337 ? 0.574 -38.188 7.461 1 95.62 337 ARG A CA 1
ATOM 2626 C C . ARG A 1 337 ? -0.594 -38.531 6.543 1 95.62 337 ARG A C 1
ATOM 2628 O O . ARG A 1 337 ? -0.453 -38.5 5.316 1 95.62 337 ARG A O 1
ATOM 2635 N N . ASN A 1 338 ? -1.71 -38.969 7.113 1 96.88 338 ASN A N 1
ATOM 2636 C CA . ASN A 1 338 ? -2.936 -39.219 6.363 1 96.88 338 ASN A CA 1
ATOM 2637 C C . ASN A 1 338 ? -4.066 -38.312 6.812 1 96.88 338 ASN A C 1
ATOM 2639 O O . ASN A 1 338 ? -4.418 -38.281 7.992 1 96.88 338 ASN A O 1
ATOM 2643 N N . CYS A 1 339 ? -4.562 -37.531 5.918 1 97.69 339 CYS A N 1
ATOM 2644 C CA . CYS A 1 339 ? -5.637 -36.594 6.215 1 97.69 339 CYS A CA 1
ATOM 2645 C C . CYS A 1 339 ? -6.844 -36.844 5.32 1 97.69 339 CYS A C 1
ATOM 2647 O O . CYS A 1 339 ? -6.695 -37.094 4.125 1 97.69 339 CYS A O 1
ATOM 2649 N N . THR A 1 340 ? -8.047 -36.844 5.867 1 97.75 340 THR A N 1
ATOM 2650 C CA . THR A 1 340 ? -9.305 -36.875 5.137 1 97.75 340 THR A CA 1
ATOM 2651 C C . THR A 1 340 ? -9.977 -35.5 5.168 1 97.75 340 THR A C 1
ATOM 2653 O O . THR A 1 340 ? -10.266 -34.969 6.242 1 97.75 340 THR A O 1
ATOM 2656 N N . PHE A 1 341 ? -10.148 -34.938 3.967 1 97.62 341 PHE A N 1
ATOM 2657 C CA . PHE A 1 341 ? -10.797 -33.625 3.836 1 97.62 341 PHE A CA 1
ATOM 2658 C C . PHE A 1 341 ? -12.242 -33.781 3.391 1 97.62 341 PHE A C 1
ATOM 2660 O O . PHE A 1 341 ? -12.516 -34.344 2.326 1 97.62 341 PHE A O 1
ATOM 2667 N N . ARG A 1 342 ? -13.203 -33.281 4.188 1 96.19 342 ARG A N 1
ATOM 2668 C CA . ARG A 1 342 ? -14.633 -33.312 3.871 1 96.19 342 ARG A CA 1
ATOM 2669 C C . ARG A 1 342 ? -15.18 -31.922 3.604 1 96.19 342 ARG A C 1
ATOM 2671 O O . ARG A 1 342 ? -14.859 -30.984 4.328 1 96.19 342 ARG A O 1
ATOM 2678 N N . ALA A 1 343 ? -15.969 -31.828 2.479 1 95.94 343 ALA A N 1
ATOM 2679 C CA . ALA A 1 343 ? -16.578 -30.547 2.129 1 95.94 343 ALA A CA 1
ATOM 2680 C C . ALA A 1 343 ? -17.469 -30.031 3.254 1 95.94 343 ALA A C 1
ATOM 2682 O O . ALA A 1 343 ? -18.234 -30.797 3.834 1 95.94 343 ALA A O 1
ATOM 2683 N N . ALA A 1 344 ? -17.297 -28.75 3.582 1 96.56 344 ALA A N 1
ATOM 2684 C CA . ALA A 1 344 ? -18.031 -28.156 4.699 1 96.56 344 ALA A CA 1
ATOM 2685 C C . ALA A 1 344 ? -18.188 -26.641 4.496 1 96.56 344 ALA A C 1
ATOM 2687 O O . ALA A 1 344 ? -17.578 -26.062 3.598 1 96.56 344 ALA A O 1
ATOM 2688 N N . ARG A 1 345 ? -19.109 -26.141 5.246 1 96.56 345 ARG A N 1
ATOM 2689 C CA . ARG A 1 345 ? -19.188 -24.688 5.41 1 96.56 345 ARG A CA 1
ATOM 2690 C C . ARG A 1 345 ? -18.172 -24.203 6.445 1 96.56 345 ARG A C 1
ATOM 2692 O O . ARG A 1 345 ? -18.172 -24.672 7.59 1 96.56 345 ARG A O 1
ATOM 2699 N N . ILE A 1 346 ? -17.328 -23.375 6 1 98.06 346 ILE A N 1
ATOM 2700 C CA . ILE A 1 346 ? -16.25 -22.875 6.852 1 98.06 346 ILE A CA 1
ATOM 2701 C C . ILE A 1 346 ? -16.422 -21.375 7.078 1 98.06 346 ILE A C 1
ATOM 2703 O O . ILE A 1 346 ? -16.781 -20.641 6.16 1 98.06 346 ILE A O 1
ATOM 2707 N N . SER A 1 347 ? -16.203 -20.969 8.297 1 98.25 347 SER A N 1
ATOM 2708 C CA . SER A 1 347 ? -16.141 -19.562 8.633 1 98.25 347 SER A CA 1
ATOM 2709 C C . SER A 1 347 ? -14.727 -19 8.461 1 98.25 347 SER A C 1
ATOM 2711 O O . SER A 1 347 ? -13.812 -19.375 9.195 1 98.25 347 SER A O 1
ATOM 2713 N N . TYR A 1 348 ? -14.539 -18.109 7.461 1 97.88 348 TYR A N 1
ATOM 2714 C CA . TYR A 1 348 ? -13.242 -17.531 7.117 1 97.88 348 TYR A CA 1
ATOM 2715 C C . TYR A 1 348 ? -13.094 -16.125 7.68 1 97.88 348 TYR A C 1
ATOM 2717 O O . TYR A 1 348 ? -14.023 -15.32 7.598 1 97.88 348 TYR A O 1
ATOM 2725 N N . PRO A 1 349 ? -11.969 -15.836 8.297 1 97 349 PRO A N 1
ATOM 2726 C CA . PRO A 1 349 ? -11.68 -14.422 8.562 1 97 349 PRO A CA 1
ATOM 2727 C C . PRO A 1 349 ? -11.391 -13.633 7.285 1 97 349 PRO A C 1
ATOM 2729 O O . PRO A 1 349 ? -10.594 -14.07 6.449 1 97 349 PRO A O 1
ATOM 2732 N N . PHE A 1 350 ? -12 -12.492 7.078 1 95.75 350 PHE A N 1
ATOM 2733 C CA . PHE A 1 350 ? -11.789 -11.703 5.867 1 95.75 350 PHE A CA 1
ATOM 2734 C C . PHE A 1 350 ? -11.484 -10.25 6.215 1 95.75 350 PHE A C 1
ATOM 2736 O O . PHE A 1 350 ? -11.609 -9.844 7.371 1 95.75 350 PHE A O 1
ATOM 2743 N N . ALA A 1 351 ? -10.992 -9.523 5.258 1 93.38 351 ALA A N 1
ATOM 2744 C CA . ALA A 1 351 ? -10.766 -8.086 5.336 1 93.38 351 ALA A CA 1
ATOM 2745 C C . ALA A 1 351 ? -11.336 -7.371 4.117 1 93.38 351 ALA A C 1
ATOM 2747 O O . ALA A 1 351 ? -11.242 -7.871 2.994 1 93.38 351 ALA A O 1
ATOM 2748 N N . LEU A 1 352 ? -11.961 -6.301 4.375 1 94 352 LEU A N 1
ATOM 2749 C CA . LEU A 1 352 ? -12.469 -5.398 3.342 1 94 352 LEU A CA 1
ATOM 2750 C C . LEU A 1 352 ? -11.781 -4.043 3.42 1 94 352 LEU A C 1
ATOM 2752 O O . LEU A 1 352 ? -11.766 -3.408 4.477 1 94 352 LEU A O 1
ATOM 2756 N N . PHE A 1 353 ? -11.227 -3.598 2.375 1 90.75 353 PHE A N 1
ATOM 2757 C CA . PHE A 1 353 ? -10.516 -2.328 2.381 1 90.75 353 PHE A CA 1
ATOM 2758 C C . PHE A 1 353 ? -10.586 -1.66 1.012 1 90.75 353 PHE A C 1
ATOM 2760 O O . PHE A 1 353 ? -10.875 -2.316 0.01 1 90.75 353 PHE A O 1
ATOM 2767 N N . PRO A 1 354 ? -10.391 -0.356 1.013 1 89.69 354 PRO A N 1
ATOM 2768 C CA . PRO A 1 354 ? -10.469 0.348 -0.27 1 89.69 354 PRO A CA 1
ATOM 2769 C C . PRO A 1 354 ? -9.25 0.086 -1.158 1 89.69 354 PRO A C 1
ATOM 2771 O O . PRO A 1 354 ? -8.188 -0.278 -0.658 1 89.69 354 PRO A O 1
ATOM 2774 N N . ALA A 1 355 ? -9.383 0.243 -2.422 1 86.38 355 ALA A N 1
ATOM 2775 C CA . ALA A 1 355 ? -8.352 -0.016 -3.424 1 86.38 355 ALA A CA 1
ATOM 2776 C C . ALA A 1 355 ? -7.117 0.844 -3.176 1 86.38 355 ALA A C 1
ATOM 2778 O O . ALA A 1 355 ? -6 0.456 -3.531 1 86.38 355 ALA A O 1
ATOM 2779 N N . ASP A 1 356 ? -7.281 1.991 -2.463 1 81.94 356 ASP A N 1
ATOM 2780 C CA . ASP A 1 356 ? -6.168 2.902 -2.209 1 81.94 356 ASP A CA 1
ATOM 2781 C C . ASP A 1 356 ? -5.188 2.307 -1.201 1 81.94 356 ASP A C 1
ATOM 2783 O O . ASP A 1 356 ? -4.043 2.752 -1.104 1 81.94 356 ASP A O 1
ATOM 2787 N N . ARG A 1 357 ? -5.633 1.317 -0.576 1 84.56 357 ARG A N 1
ATOM 2788 C CA . ARG A 1 357 ? -4.781 0.682 0.424 1 84.56 357 ARG A CA 1
ATOM 2789 C C . ARG A 1 357 ? -3.982 -0.465 -0.185 1 84.56 357 ARG A C 1
ATOM 2791 O O . ARG A 1 357 ? -3.172 -1.096 0.497 1 84.56 357 ARG A O 1
ATOM 2798 N N . LEU A 1 358 ? -4.191 -0.752 -1.398 1 85.81 358 LEU A N 1
ATOM 2799 C CA . LEU A 1 358 ? -3.371 -1.717 -2.121 1 85.81 358 LEU A CA 1
ATOM 2800 C C . LEU A 1 358 ? -2.012 -1.119 -2.473 1 85.81 358 LEU A C 1
ATOM 2802 O O . LEU A 1 358 ? -1.848 0.103 -2.469 1 85.81 358 LEU A O 1
ATOM 2806 N N . GLY A 1 359 ? -1.104 -1.993 -2.6 1 79.75 359 GLY A N 1
ATOM 2807 C CA . GLY A 1 359 ? 0.211 -1.529 -3.012 1 79.75 359 GLY A CA 1
ATOM 2808 C C . GLY A 1 359 ? 0.222 -0.936 -4.41 1 79.75 359 GLY A C 1
ATOM 2809 O O . GLY A 1 359 ? -0.666 -1.217 -5.215 1 79.75 359 GLY A O 1
ATOM 2810 N N . ASP A 1 360 ? 1.185 -0.113 -4.637 1 72.5 360 ASP A N 1
ATOM 2811 C CA . ASP A 1 360 ? 1.279 0.564 -5.926 1 72.5 360 ASP A CA 1
ATOM 2812 C C . ASP A 1 360 ? 1.501 -0.437 -7.059 1 72.5 360 ASP A C 1
ATOM 2814 O O . ASP A 1 360 ? 1.244 -0.131 -8.227 1 72.5 360 ASP A O 1
ATOM 2818 N N . HIS A 1 361 ? 1.898 -1.586 -6.648 1 72.12 361 HIS A N 1
ATOM 2819 C CA . HIS A 1 361 ? 2.184 -2.604 -7.652 1 72.12 361 HIS A CA 1
ATOM 2820 C C . HIS A 1 361 ? 0.957 -3.465 -7.93 1 72.12 361 HIS A C 1
ATOM 2822 O O . HIS A 1 361 ? 0.975 -4.309 -8.828 1 72.12 361 HIS A O 1
ATOM 2828 N N . ALA A 1 362 ? -0.136 -3.25 -7.238 1 76.88 362 ALA A N 1
ATOM 2829 C CA . ALA A 1 362 ? -1.337 -4.07 -7.383 1 76.88 362 ALA A CA 1
ATOM 2830 C C . ALA A 1 362 ? -2.135 -3.66 -8.617 1 76.88 362 ALA A C 1
ATOM 2832 O O . ALA A 1 362 ? -2.395 -2.473 -8.828 1 76.88 362 ALA A O 1
ATOM 2833 N N . ILE A 1 363 ? -2.572 -4.629 -9.359 1 74.88 363 ILE A N 1
ATOM 2834 C CA . ILE A 1 363 ? -3.295 -4.387 -10.602 1 74.88 363 ILE A CA 1
ATOM 2835 C C . ILE A 1 363 ? -4.633 -3.717 -10.297 1 74.88 363 ILE A C 1
ATOM 2837 O O . ILE A 1 363 ? -5.09 -2.859 -11.062 1 74.88 363 ILE A O 1
ATOM 2841 N N . LEU A 1 364 ? -5.25 -4.094 -9.234 1 78.88 364 LEU A N 1
ATOM 2842 C CA . LEU A 1 364 ? -6.555 -3.529 -8.906 1 78.88 364 LEU A CA 1
ATOM 2843 C C . LEU A 1 364 ? -6.43 -2.059 -8.523 1 78.88 364 LEU A C 1
ATOM 2845 O O . LEU A 1 364 ? -7.371 -1.284 -8.703 1 78.88 364 LEU A O 1
ATOM 2849 N N . LYS A 1 365 ? -5.289 -1.681 -8.023 1 79.94 365 LYS A N 1
ATOM 2850 C CA . LYS A 1 365 ? -5.07 -0.268 -7.73 1 79.94 365 LYS A CA 1
ATOM 2851 C C . LYS A 1 365 ? -4.855 0.534 -9.008 1 79.94 365 LYS A C 1
ATOM 2853 O O . LYS A 1 365 ? -5.344 1.658 -9.133 1 79.94 365 LYS A O 1
ATOM 2858 N N . LYS A 1 366 ? -4.199 -0.052 -9.891 1 75 366 LYS A N 1
ATOM 2859 C CA . LYS A 1 366 ? -3.951 0.589 -11.18 1 75 366 LYS A CA 1
ATOM 2860 C C . LYS A 1 366 ? -5.254 0.827 -11.93 1 75 366 LYS A C 1
ATOM 2862 O O . LYS A 1 366 ? -5.422 1.859 -12.586 1 75 366 LYS A O 1
ATOM 2867 N N . ASN A 1 367 ? -6.199 -0.143 -11.789 1 75.12 367 ASN A N 1
ATOM 2868 C CA . ASN A 1 367 ? -7.461 -0.062 -12.516 1 75.12 367 ASN A CA 1
ATOM 2869 C C . ASN A 1 367 ? -8.594 0.42 -11.617 1 75.12 367 ASN A C 1
ATOM 2871 O O . ASN A 1 367 ? -9.758 0.074 -11.836 1 75.12 367 ASN A O 1
ATOM 2875 N N . LYS A 1 368 ? -8.266 1.12 -10.594 1 72.75 368 LYS A N 1
ATOM 2876 C CA . LYS A 1 368 ? -9.227 1.473 -9.555 1 72.75 368 LYS A CA 1
ATOM 2877 C C . LYS A 1 368 ? -10.375 2.303 -10.133 1 72.75 368 LYS A C 1
ATOM 2879 O O . LYS A 1 368 ? -11.5 2.242 -9.641 1 72.75 368 LYS A O 1
ATOM 2884 N N . ASP A 1 369 ? -10.109 2.982 -11.148 1 72.38 369 ASP A N 1
ATOM 2885 C CA . ASP A 1 369 ? -11.141 3.83 -11.734 1 72.38 369 ASP A CA 1
ATOM 2886 C C . ASP A 1 369 ? -12.258 2.99 -12.352 1 72.38 369 ASP A C 1
ATOM 2888 O O . ASP A 1 369 ? -13.406 3.43 -12.422 1 72.38 369 ASP A O 1
ATOM 2892 N N . TRP A 1 370 ? -11.906 1.822 -12.68 1 70.81 370 TRP A N 1
ATOM 2893 C CA . TRP A 1 370 ? -12.891 0.942 -13.297 1 70.81 370 TRP A CA 1
ATOM 2894 C C . TRP A 1 370 ? -13.828 0.346 -12.25 1 70.81 370 TRP A C 1
ATOM 2896 O O . TRP A 1 370 ? -14.992 0.067 -12.539 1 70.81 370 TRP A O 1
ATOM 2906 N N . HIS A 1 371 ? -13.297 0.209 -11.148 1 73.12 371 HIS A N 1
ATOM 2907 C CA . HIS A 1 371 ? -14.086 -0.465 -10.125 1 73.12 371 HIS A CA 1
ATOM 2908 C C . HIS A 1 371 ? -14.43 0.482 -8.984 1 73.12 371 HIS A C 1
ATOM 2910 O O . HIS A 1 371 ? -14.414 0.083 -7.816 1 73.12 371 HIS A O 1
ATOM 2916 N N . ARG A 1 372 ? -14.836 1.737 -9.555 1 73.75 372 ARG A N 1
ATOM 2917 C CA . ARG A 1 372 ? -15.211 2.752 -8.578 1 73.75 372 ARG A CA 1
ATOM 2918 C C . ARG A 1 372 ? -16.484 2.357 -7.84 1 73.75 372 ARG A C 1
ATOM 2920 O O . ARG A 1 372 ? -17.406 1.791 -8.438 1 73.75 372 ARG A O 1
ATOM 2927 N N . GLY A 1 373 ? -16.391 2.338 -6.535 1 77.38 373 GLY A N 1
ATOM 2928 C CA . GLY A 1 373 ? -17.594 2.07 -5.758 1 77.38 373 GLY A CA 1
ATOM 2929 C C . GLY A 1 373 ? -17.547 0.739 -5.031 1 77.38 373 GLY A C 1
ATOM 2930 O O . GLY A 1 373 ? -18.453 0.415 -4.262 1 77.38 373 GLY A O 1
ATOM 2931 N N . PHE A 1 374 ? -16.453 -0.019 -5.445 1 87.44 374 PHE A N 1
ATOM 2932 C CA . PHE A 1 374 ? -16.359 -1.296 -4.75 1 87.44 374 PHE A CA 1
ATOM 2933 C C . PHE A 1 374 ? -15.094 -1.353 -3.902 1 87.44 374 PHE A C 1
ATOM 2935 O O . PHE A 1 374 ? -14.07 -0.777 -4.27 1 87.44 374 PHE A O 1
ATOM 2942 N N . ASN A 1 375 ? -15.281 -2.068 -2.865 1 90.44 375 ASN A N 1
ATOM 2943 C CA . ASN A 1 375 ? -14.117 -2.32 -2.02 1 90.44 375 ASN A CA 1
ATOM 2944 C C . ASN A 1 375 ? -13.445 -3.643 -2.371 1 90.44 375 ASN A C 1
ATOM 2946 O O . ASN A 1 375 ? -13.938 -4.387 -3.223 1 90.44 375 ASN A O 1
ATOM 2950 N N . ILE A 1 376 ? -12.32 -3.824 -1.8 1 91.25 376 ILE A N 1
ATOM 2951 C CA . ILE A 1 376 ? -11.516 -5.027 -2.006 1 91.25 376 ILE A CA 1
ATOM 2952 C C . ILE A 1 376 ? -11.758 -6.008 -0.862 1 91.25 376 ILE A C 1
ATOM 2954 O O . ILE A 1 376 ? -11.828 -5.609 0.303 1 91.25 376 ILE A O 1
ATOM 2958 N N . VAL A 1 377 ? -11.961 -7.223 -1.222 1 93 377 VAL A N 1
ATOM 2959 C CA . VAL A 1 377 ? -12.125 -8.266 -0.215 1 93 377 VAL A CA 1
ATOM 2960 C C . VAL A 1 377 ? -10.977 -9.266 -0.307 1 93 377 VAL A C 1
ATOM 2962 O O . VAL A 1 377 ? -10.5 -9.57 -1.402 1 93 377 VAL A O 1
ATOM 2965 N N . SER A 1 378 ? -10.445 -9.703 0.769 1 91.5 378 SER A N 1
ATOM 2966 C CA . SER A 1 378 ? -9.406 -10.727 0.867 1 91.5 378 SER A CA 1
ATOM 2967 C C . SER A 1 378 ? -9.492 -11.477 2.189 1 91.5 378 SER A C 1
ATOM 2969 O O . SER A 1 378 ? -10.211 -11.055 3.104 1 91.5 378 SER A O 1
ATOM 2971 N N . LEU A 1 379 ? -8.859 -12.617 2.174 1 92.31 379 LEU A N 1
ATOM 2972 C CA . LEU A 1 379 ? -8.641 -13.25 3.471 1 92.31 379 LEU A CA 1
ATOM 2973 C C . LEU A 1 379 ? -7.789 -12.359 4.371 1 92.31 379 LEU A C 1
ATOM 2975 O O . LEU A 1 379 ? -6.938 -11.609 3.889 1 92.31 379 LEU A O 1
ATOM 2979 N N . ASN A 1 380 ? -8.133 -12.43 5.676 1 91.25 380 ASN A N 1
ATOM 2980 C CA . ASN A 1 380 ? -7.309 -11.68 6.617 1 91.25 380 ASN A CA 1
ATOM 2981 C C . ASN A 1 380 ? -5.855 -12.148 6.59 1 91.25 380 ASN A C 1
ATOM 2983 O O . ASN A 1 380 ? -5.57 -13.32 6.844 1 91.25 380 ASN A O 1
ATOM 2987 N N . VAL A 1 381 ? -4.965 -11.266 6.305 1 85.12 381 VAL A N 1
ATOM 2988 C CA . VAL A 1 381 ? -3.553 -11.578 6.105 1 85.12 381 VAL A CA 1
ATOM 2989 C C . VAL A 1 381 ? -2.959 -12.125 7.406 1 85.12 381 VAL A C 1
ATOM 2991 O O . VAL A 1 381 ? -1.989 -12.883 7.379 1 85.12 381 VAL A O 1
ATOM 2994 N N . ASN A 1 382 ? -3.566 -11.805 8.531 1 86.31 382 ASN A N 1
ATOM 2995 C CA . ASN A 1 382 ? -3.059 -12.25 9.828 1 86.31 382 ASN A CA 1
ATOM 2996 C C . ASN A 1 382 ? -3.658 -13.594 10.227 1 86.31 382 ASN A C 1
ATOM 2998 O O . ASN A 1 382 ? -3.473 -14.039 11.359 1 86.31 382 ASN A O 1
ATOM 3002 N N . SER A 1 383 ? -4.332 -14.156 9.281 1 90.06 383 SER A N 1
ATOM 3003 C CA . SER A 1 383 ? -4.973 -15.438 9.594 1 90.06 383 SER A CA 1
ATOM 3004 C C . SER A 1 383 ? -4.391 -16.562 8.742 1 90.06 383 SER A C 1
ATOM 3006 O O . SER A 1 383 ? -3.812 -16.312 7.684 1 90.06 383 SER A O 1
ATOM 3008 N N . THR A 1 384 ? -4.422 -17.766 9.273 1 90.06 384 THR A N 1
ATOM 3009 C CA . THR A 1 384 ? -4.082 -19.016 8.586 1 90.06 384 THR A CA 1
ATOM 3010 C C . THR A 1 384 ? -5.242 -20 8.648 1 90.06 384 THR A C 1
ATOM 3012 O O . THR A 1 384 ? -6.328 -19.656 9.125 1 90.06 384 THR A O 1
ATOM 3015 N N . TYR A 1 385 ? -5 -21.156 8.109 1 92.69 385 TYR A N 1
ATOM 3016 C CA . TYR A 1 385 ? -6.051 -22.172 8.125 1 92.69 385 TYR A CA 1
ATOM 3017 C C . TYR A 1 385 ? -6.426 -22.562 9.547 1 92.69 385 TYR A C 1
ATOM 3019 O O . TYR A 1 385 ? -7.516 -23.078 9.789 1 92.69 385 TYR A O 1
ATOM 3027 N N . ASP A 1 386 ? -5.566 -22.25 10.508 1 92.75 386 ASP A N 1
ATOM 3028 C CA . ASP A 1 386 ? -5.832 -22.578 11.906 1 92.75 386 ASP A CA 1
ATOM 3029 C C . ASP A 1 386 ? -6.926 -21.672 12.484 1 92.75 386 ASP A C 1
ATOM 3031 O O . ASP A 1 386 ? -7.551 -22.016 13.484 1 92.75 386 ASP A O 1
ATOM 3035 N N . ASN A 1 387 ? -7.16 -20.578 11.844 1 95.44 387 ASN A N 1
ATOM 3036 C CA . ASN A 1 387 ? -8.148 -19.625 12.336 1 95.44 387 ASN A CA 1
ATOM 3037 C C . ASN A 1 387 ? -9.531 -19.891 11.758 1 95.44 387 ASN A C 1
ATOM 3039 O O . ASN A 1 387 ? -10.508 -19.234 12.133 1 95.44 387 ASN A O 1
ATOM 3043 N N . ASP A 1 388 ? -9.562 -20.844 10.836 1 96.81 388 ASP A N 1
ATOM 3044 C CA . ASP A 1 388 ? -10.859 -21.203 10.266 1 96.81 388 ASP A CA 1
ATOM 3045 C C . ASP A 1 388 ? -11.688 -22.031 11.25 1 96.81 388 ASP A C 1
ATOM 3047 O O . ASP A 1 388 ? -11.133 -22.734 12.094 1 96.81 388 ASP A O 1
ATOM 3051 N N . THR A 1 389 ? -13.039 -21.875 11.18 1 97.5 389 THR A N 1
ATOM 3052 C CA . THR A 1 389 ? -13.914 -22.641 12.055 1 97.5 389 THR A CA 1
ATOM 3053 C C . THR A 1 389 ? -14.969 -23.406 11.242 1 97.5 389 THR A C 1
ATOM 3055 O O . THR A 1 389 ? -15.477 -22.891 10.242 1 97.5 389 THR A O 1
ATOM 3058 N N . LEU A 1 390 ? -15.281 -24.609 11.703 1 97.62 390 LEU A N 1
ATOM 3059 C CA . LEU A 1 390 ? -16.281 -25.453 11.047 1 97.62 390 LEU A CA 1
ATOM 3060 C C . LEU A 1 390 ? -17.688 -25.031 11.43 1 97.62 390 LEU A C 1
ATOM 3062 O O . LEU A 1 390 ? -18 -24.906 12.617 1 97.62 390 LEU A O 1
ATOM 3066 N N . VAL A 1 391 ? -18.484 -24.719 10.461 1 96.88 391 VAL A N 1
ATOM 3067 C CA . VAL A 1 391 ? -19.875 -24.375 10.719 1 96.88 391 VAL A CA 1
ATOM 3068 C C . VAL A 1 391 ? -20.75 -25.625 10.586 1 96.88 391 VAL A C 1
ATOM 3070 O O . VAL A 1 391 ? -21.438 -26.016 11.531 1 96.88 391 VAL A O 1
ATOM 3073 N N . SER A 1 392 ? -20.719 -26.25 9.375 1 95.25 392 SER A N 1
ATOM 3074 C CA . SER A 1 392 ? -21.469 -27.469 9.125 1 95.25 392 SER A CA 1
ATOM 3075 C C . SER A 1 392 ? -20.906 -28.219 7.914 1 95.25 392 SER A C 1
ATOM 3077 O O . SER A 1 392 ? -20.266 -27.625 7.051 1 95.25 392 SER A O 1
ATOM 3079 N N . TYR A 1 393 ? -21.109 -29.531 7.883 1 93.56 393 TYR A N 1
ATOM 3080 C CA . TYR A 1 393 ? -20.688 -30.312 6.727 1 93.56 393 TYR A CA 1
ATOM 3081 C C . TYR A 1 393 ? -21.688 -30.172 5.586 1 93.56 393 TYR A C 1
ATOM 3083 O O . TYR A 1 393 ? -22.875 -29.984 5.816 1 93.56 393 TYR A O 1
ATOM 3091 N N . LEU A 1 394 ? -21.125 -30.062 4.465 1 89.25 394 LEU A N 1
ATOM 3092 C CA . LEU A 1 394 ? -21.984 -30.016 3.285 1 89.25 394 LEU A CA 1
ATOM 3093 C C . LEU A 1 394 ? -22.422 -31.422 2.867 1 89.25 394 LEU A C 1
ATOM 3095 O O . LEU A 1 394 ? -21.625 -32.344 2.924 1 89.25 394 LEU A O 1
ATOM 3099 N N . ASN A 1 395 ? -23.781 -31.5 2.83 1 73.62 395 ASN A N 1
ATOM 3100 C CA . ASN A 1 395 ? -24.328 -32.812 2.449 1 73.62 395 ASN A CA 1
ATOM 3101 C C . ASN A 1 395 ? -23.969 -33.156 1.006 1 73.62 395 ASN A C 1
ATOM 3103 O O . ASN A 1 395 ? -23.828 -32.25 0.164 1 73.62 395 ASN A O 1
ATOM 3107 N N . SER A 1 396 ? -23.422 -34.312 0.871 1 60.56 396 SER A N 1
ATOM 3108 C CA . SER A 1 396 ? -23.047 -34.875 -0.427 1 60.56 396 SER A CA 1
ATOM 3109 C C . SER A 1 396 ? -24.141 -34.625 -1.468 1 60.56 396 SER A C 1
ATOM 3111 O O . SER A 1 396 ? -25.266 -35.094 -1.315 1 60.56 396 SER A O 1
ATOM 3113 N N . ALA A 1 397 ? -24.391 -33.406 -1.768 1 52.38 397 ALA A N 1
ATOM 3114 C CA . ALA A 1 397 ? -25.344 -33.438 -2.869 1 52.38 397 ALA A CA 1
ATOM 3115 C C . ALA A 1 397 ? -24.906 -34.438 -3.945 1 52.38 397 ALA A C 1
ATOM 3117 O O . ALA A 1 397 ? -23.734 -34.469 -4.328 1 52.38 397 ALA A O 1
ATOM 3118 N N . SER A 1 398 ? -25.406 -35.625 -4.023 1 52.12 398 SER A N 1
ATOM 3119 C CA . SER A 1 398 ? -25.234 -36.5 -5.168 1 52.12 398 SER A CA 1
ATOM 3120 C C . SER A 1 398 ? -25 -35.719 -6.449 1 52.12 398 SER A C 1
ATOM 3122 O O . SER A 1 398 ? -25.766 -34.844 -6.793 1 52.12 398 SER A O 1
ATOM 3124 N N . ASP A 1 399 ? -23.766 -35.344 -6.676 1 57.28 399 ASP A N 1
ATOM 3125 C CA . ASP A 1 399 ? -23.562 -34.875 -8.047 1 57.28 399 ASP A CA 1
ATOM 3126 C C . ASP A 1 399 ? -24.453 -35.625 -9.023 1 57.28 399 ASP A C 1
ATOM 3128 O O . ASP A 1 399 ? -24.234 -36.812 -9.297 1 57.28 399 ASP A O 1
ATOM 3132 N N . ILE A 1 400 ? -25.734 -35.375 -8.922 1 51.94 400 ILE A N 1
ATOM 3133 C CA . ILE A 1 400 ? -26.812 -36 -9.688 1 51.94 400 ILE A CA 1
ATOM 3134 C C . ILE A 1 400 ? -26.391 -36.125 -11.148 1 51.94 400 ILE A C 1
ATOM 3136 O O . ILE A 1 400 ? -26.688 -37.125 -11.797 1 51.94 400 ILE A O 1
ATOM 3140 N N . ASP A 1 401 ? -25.688 -35.188 -11.68 1 63.31 401 ASP A N 1
ATOM 3141 C CA . ASP A 1 401 ? -25.391 -35.188 -13.109 1 63.31 401 ASP A CA 1
ATOM 3142 C C . ASP A 1 401 ? -24.016 -35.812 -13.375 1 63.31 401 ASP A C 1
ATOM 3144 O O . ASP A 1 401 ? -23 -35.375 -12.836 1 63.31 401 ASP A O 1
ATOM 3148 N N . PRO A 1 402 ? -24.062 -37.031 -13.938 1 70.62 402 PRO A N 1
ATOM 3149 C CA . PRO A 1 402 ? -22.844 -37.812 -14.211 1 70.62 402 PRO A CA 1
ATOM 3150 C C . PRO A 1 402 ? -21.812 -37 -15.008 1 70.62 402 PRO A C 1
ATOM 3152 O O . PRO A 1 402 ? -20.641 -37.375 -15.062 1 70.62 402 PRO A O 1
ATOM 3155 N N . GLY A 1 403 ? -22.172 -35.812 -15.484 1 81.62 403 GLY A N 1
ATOM 3156 C CA . GLY A 1 403 ? -21.266 -35.125 -16.375 1 81.62 403 GLY A CA 1
ATOM 3157 C C . GLY A 1 403 ? -20.531 -33.969 -15.703 1 81.62 403 GLY A C 1
ATOM 3158 O O . GLY A 1 403 ? -19.719 -33.281 -16.328 1 81.62 403 GLY A O 1
ATOM 3159 N N . SER A 1 404 ? -20.828 -33.75 -14.359 1 89.31 404 SER A N 1
ATOM 3160 C CA . SER A 1 404 ? -20.156 -32.656 -13.672 1 89.31 404 SER A CA 1
ATOM 3161 C C . SER A 1 404 ? -20.016 -32.938 -12.18 1 89.31 404 SER A C 1
ATOM 3163 O O . SER A 1 404 ? -20.625 -33.875 -11.664 1 89.31 404 SER A O 1
ATOM 3165 N N . SER A 1 405 ? -19.141 -32.312 -11.531 1 92.12 405 SER A N 1
ATOM 3166 C CA . SER A 1 405 ? -18.906 -32.469 -10.102 1 92.12 405 SER A CA 1
ATOM 3167 C C . SER A 1 405 ? -18.703 -31.109 -9.422 1 92.12 405 SER A C 1
ATOM 3169 O O . SER A 1 405 ? -18.031 -30.234 -9.969 1 92.12 405 SER A O 1
ATOM 3171 N N . THR A 1 406 ? -19.266 -30.953 -8.242 1 93.38 406 THR A N 1
ATOM 3172 C CA . THR A 1 406 ? -19.172 -29.703 -7.512 1 93.38 406 THR A CA 1
ATOM 3173 C C . THR A 1 406 ? -17.766 -29.516 -6.938 1 93.38 406 THR A C 1
ATOM 3175 O O . THR A 1 406 ? -17.219 -28.422 -6.977 1 93.38 406 THR A O 1
ATOM 3178 N N . PHE A 1 407 ? -17.125 -30.594 -6.469 1 94 407 PHE A N 1
ATOM 3179 C CA . PHE A 1 407 ? -15.852 -30.438 -5.766 1 94 407 PHE A CA 1
ATOM 3180 C C . PHE A 1 407 ? -14.75 -31.234 -6.457 1 94 407 PHE A C 1
ATOM 3182 O O . PHE A 1 407 ? -13.594 -31.188 -6.031 1 94 407 PHE A O 1
ATOM 3189 N N . GLY A 1 408 ? -15.086 -31.953 -7.535 1 93.38 408 GLY A N 1
ATOM 3190 C CA . GLY A 1 408 ? -14.086 -32.75 -8.242 1 93.38 408 GLY A CA 1
ATOM 3191 C C . GLY A 1 408 ? -12.969 -31.906 -8.82 1 93.38 408 GLY A C 1
ATOM 3192 O O . GLY A 1 408 ? -11.82 -32.375 -8.906 1 93.38 408 GLY A O 1
ATOM 3193 N N . GLY A 1 409 ? -13.32 -30.656 -9.266 1 95.5 409 GLY A N 1
ATOM 3194 C CA . GLY A 1 409 ? -12.305 -29.766 -9.789 1 95.5 409 GLY A CA 1
ATOM 3195 C C . GLY A 1 409 ? -11.281 -29.344 -8.75 1 95.5 409 GLY A C 1
ATOM 3196 O O . GLY A 1 409 ? -10.117 -29.109 -9.07 1 95.5 409 GLY A O 1
ATOM 3197 N N . VAL A 1 410 ? -11.688 -29.25 -7.469 1 96.56 410 VAL A N 1
ATOM 3198 C CA . VAL A 1 410 ? -10.789 -28.875 -6.383 1 96.56 410 VAL A CA 1
ATOM 3199 C C . VAL A 1 410 ? -9.742 -29.969 -6.184 1 96.56 410 VAL A C 1
ATOM 3201 O O . VAL A 1 410 ? -8.547 -29.688 -6.102 1 96.56 410 VAL A O 1
ATOM 3204 N N . ALA A 1 411 ? -10.258 -31.234 -6.145 1 95.75 411 ALA A N 1
ATOM 3205 C CA . ALA A 1 411 ? -9.352 -32.344 -5.949 1 95.75 411 ALA A CA 1
ATOM 3206 C C . ALA A 1 411 ? -8.359 -32.469 -7.102 1 95.75 411 ALA A C 1
ATOM 3208 O O . ALA A 1 411 ? -7.164 -32.688 -6.883 1 95.75 411 ALA A O 1
ATOM 3209 N N . HIS A 1 412 ? -8.844 -32.281 -8.297 1 95.94 412 HIS A N 1
ATOM 3210 C CA . HIS A 1 412 ? -7.965 -32.344 -9.453 1 95.94 412 HIS A CA 1
ATOM 3211 C C . HIS A 1 412 ? -6.895 -31.266 -9.406 1 95.94 412 HIS A C 1
ATOM 3213 O O . HIS A 1 412 ? -5.723 -31.531 -9.688 1 95.94 412 HIS A O 1
ATOM 3219 N N . TYR A 1 413 ? -7.363 -30.062 -9.023 1 96.38 413 TYR A N 1
ATOM 3220 C CA . TYR A 1 413 ? -6.41 -28.969 -8.898 1 96.38 413 TYR A CA 1
ATOM 3221 C C . TYR A 1 413 ? -5.324 -29.297 -7.879 1 96.38 413 TYR A C 1
ATOM 3223 O O . TYR A 1 413 ? -4.137 -29.125 -8.156 1 96.38 413 TYR A O 1
ATOM 3231 N N . LEU A 1 414 ? -5.66 -29.766 -6.785 1 96.38 414 LEU A N 1
ATOM 3232 C CA . LEU A 1 414 ? -4.695 -30.094 -5.738 1 96.38 414 LEU A CA 1
ATOM 3233 C C . LEU A 1 414 ? -3.766 -31.219 -6.188 1 96.38 414 LEU A C 1
ATOM 3235 O O . LEU A 1 414 ? -2.584 -31.234 -5.832 1 96.38 414 LEU A O 1
ATOM 3239 N N . GLN A 1 415 ? -4.285 -32.219 -6.953 1 96.12 415 GLN A N 1
ATOM 3240 C CA . GLN A 1 415 ? -3.457 -33.281 -7.488 1 96.12 415 GLN A CA 1
ATOM 3241 C C . GLN A 1 415 ? -2.357 -32.75 -8.391 1 96.12 415 GLN A C 1
ATOM 3243 O O . GLN A 1 415 ? -1.197 -33.156 -8.281 1 96.12 415 GLN A O 1
ATOM 3248 N N . THR A 1 416 ? -2.748 -31.781 -9.195 1 93.31 416 THR A N 1
ATOM 3249 C CA . THR A 1 416 ? -1.814 -31.25 -10.172 1 93.31 416 THR A CA 1
ATOM 3250 C C . THR A 1 416 ? -0.717 -30.438 -9.484 1 93.31 416 THR A C 1
ATOM 3252 O O . THR A 1 416 ? 0.427 -30.422 -9.938 1 93.31 416 THR A O 1
ATOM 3255 N N . VAL A 1 417 ? -0.999 -29.875 -8.383 1 92.88 417 VAL A N 1
ATOM 3256 C CA . VAL A 1 417 ? -0.045 -28.984 -7.727 1 92.88 417 VAL A CA 1
ATOM 3257 C C . VAL A 1 417 ? 0.781 -29.781 -6.711 1 92.88 417 VAL A C 1
ATOM 3259 O O . VAL A 1 417 ? 1.989 -29.562 -6.586 1 92.88 417 VAL A O 1
ATOM 3262 N N . PHE A 1 418 ? 0.154 -30.75 -6.027 1 94.94 418 PHE A N 1
ATOM 3263 C CA . PHE A 1 418 ? 0.81 -31.234 -4.816 1 94.94 418 PHE A CA 1
ATOM 3264 C C . PHE A 1 418 ? 1.187 -32.688 -4.949 1 94.94 418 PHE A C 1
ATOM 3266 O O . PHE A 1 418 ? 1.946 -33.219 -4.133 1 94.94 418 PHE A O 1
ATOM 3273 N N . ASN A 1 419 ? 0.661 -33.469 -5.941 1 97 419 ASN A N 1
ATOM 3274 C CA . ASN A 1 419 ? 1.19 -34.812 -6.141 1 97 419 ASN A CA 1
ATOM 3275 C C . ASN A 1 419 ? 2.658 -34.781 -6.559 1 97 419 ASN A C 1
ATOM 3277 O O . ASN A 1 419 ? 3.014 -34.125 -7.551 1 97 419 ASN A O 1
ATOM 3281 N N . ALA A 1 420 ? 3.477 -35.344 -5.699 1 96.5 420 ALA A N 1
ATOM 3282 C CA . ALA A 1 420 ? 4.918 -35.312 -5.941 1 96.5 420 ALA A CA 1
ATOM 3283 C C . ALA A 1 420 ? 5.605 -36.531 -5.301 1 96.5 420 ALA A C 1
ATOM 3285 O O . ALA A 1 420 ? 5.105 -37.094 -4.32 1 96.5 420 ALA A O 1
ATOM 3286 N N . GLU A 1 421 ? 6.68 -36.938 -5.93 1 97.12 421 GLU A N 1
ATOM 3287 C CA . GLU A 1 421 ? 7.469 -38.062 -5.414 1 97.12 421 GLU A CA 1
ATOM 3288 C C . GLU A 1 421 ? 8.953 -37.875 -5.707 1 97.12 421 GLU A C 1
ATOM 3290 O O . GLU A 1 421 ? 9.328 -37.438 -6.793 1 97.12 421 GLU A O 1
ATOM 3295 N N . MET A 1 422 ? 9.75 -38 -4.73 1 95.94 422 MET A N 1
ATOM 3296 C CA . MET A 1 422 ? 11.203 -38.031 -4.859 1 95.94 422 MET A CA 1
ATOM 3297 C C . MET A 1 422 ? 11.773 -39.375 -4.426 1 95.94 422 MET A C 1
ATOM 3299 O O . MET A 1 422 ? 11.531 -39.812 -3.301 1 95.94 422 MET A O 1
ATOM 3303 N N . GLU A 1 423 ? 12.516 -39.969 -5.332 1 95.75 423 GLU A N 1
ATOM 3304 C CA . GLU A 1 423 ? 13.141 -41.281 -5.059 1 95.75 423 GLU A CA 1
ATOM 3305 C C . GLU A 1 423 ? 14.664 -41.188 -5.199 1 95.75 423 GLU A C 1
ATOM 3307 O O . GLU A 1 423 ? 15.172 -40.5 -6.09 1 95.75 423 GLU A O 1
ATOM 3312 N N . TRP A 1 424 ? 15.32 -41.781 -4.262 1 94.12 424 TRP A N 1
ATOM 3313 C CA . TRP A 1 424 ? 16.766 -41.969 -4.352 1 94.12 424 TRP A CA 1
ATOM 3314 C C . TRP A 1 424 ? 17.109 -43.406 -4.723 1 94.12 424 TRP A C 1
ATOM 3316 O O . TRP A 1 424 ? 16.594 -44.344 -4.121 1 94.12 424 TRP A O 1
ATOM 3326 N N . THR A 1 425 ? 17.969 -43.531 -5.73 1 94.12 425 THR A N 1
ATOM 3327 C CA . THR A 1 425 ? 18.359 -44.844 -6.203 1 94.12 425 THR A CA 1
ATOM 3328 C C . THR A 1 425 ? 19.859 -45.031 -6.121 1 94.12 425 THR A C 1
ATOM 3330 O O . THR A 1 425 ? 20.625 -44.219 -6.648 1 94.12 425 THR A O 1
ATOM 3333 N N . TRP A 1 426 ? 20.297 -46.031 -5.426 1 93.75 426 TRP A N 1
ATOM 3334 C CA . TRP A 1 426 ? 21.688 -46.438 -5.395 1 93.75 426 TRP A CA 1
ATOM 3335 C C . TRP A 1 426 ? 21.953 -47.562 -6.402 1 93.75 426 TRP A C 1
ATOM 3337 O O . TRP A 1 426 ? 21.328 -48.625 -6.328 1 93.75 426 TRP A O 1
ATOM 3347 N N . ASN A 1 427 ? 22.781 -47.281 -7.355 1 90.38 427 ASN A N 1
ATOM 3348 C CA . ASN A 1 427 ? 23.016 -48.281 -8.398 1 90.38 427 ASN A CA 1
ATOM 3349 C C . ASN A 1 427 ? 24.266 -49.125 -8.109 1 90.38 427 ASN A C 1
ATOM 3351 O O . ASN A 1 427 ? 24.734 -49.875 -8.977 1 90.38 427 ASN A O 1
ATOM 3355 N N . GLY A 1 428 ? 24.922 -49 -6.965 1 88.5 428 GLY A N 1
ATOM 3356 C CA . GLY A 1 428 ? 26.125 -49.719 -6.605 1 88.5 428 GLY A CA 1
ATOM 3357 C C . GLY A 1 428 ? 27.344 -48.844 -6.473 1 88.5 428 GLY A C 1
ATOM 3358 O O . GLY A 1 428 ? 28.312 -49.188 -5.781 1 88.5 428 GLY A O 1
ATOM 3359 N N . SER A 1 429 ? 27.281 -47.688 -7.211 1 87.62 429 SER A N 1
ATOM 3360 C CA . SER A 1 429 ? 28.438 -46.781 -7.18 1 87.62 429 SER A CA 1
ATOM 3361 C C . SER A 1 429 ? 28.031 -45.344 -6.945 1 87.62 429 SER A C 1
ATOM 3363 O O . SER A 1 429 ? 28.812 -44.562 -6.422 1 87.62 429 SER A O 1
ATOM 3365 N N . MET A 1 430 ? 26.766 -45.062 -7.328 1 89.38 430 MET A N 1
ATOM 3366 C CA . MET A 1 430 ? 26.359 -43.656 -7.211 1 89.38 430 MET A CA 1
ATOM 3367 C C . MET A 1 430 ? 24.859 -43.562 -6.941 1 89.38 430 MET A C 1
ATOM 3369 O O . MET A 1 430 ? 24.078 -44.406 -7.398 1 89.38 430 MET A O 1
ATOM 3373 N N . TRP A 1 431 ? 24.516 -42.531 -6.223 1 89.94 431 TRP A N 1
ATOM 3374 C CA . TRP A 1 431 ? 23.109 -42.188 -6 1 89.94 431 TRP A CA 1
ATOM 3375 C C . TRP A 1 431 ? 22.547 -41.375 -7.16 1 89.94 431 TRP A C 1
ATOM 3377 O O . TRP A 1 431 ? 23.25 -40.562 -7.746 1 89.94 431 TRP A O 1
ATOM 3387 N N . SER A 1 432 ? 21.328 -41.688 -7.523 1 90.25 432 SER A N 1
ATOM 3388 C CA . SER A 1 432 ? 20.562 -40.875 -8.453 1 90.25 432 SER A CA 1
ATOM 3389 C C . SER A 1 432 ? 19.266 -40.375 -7.809 1 90.25 432 SER A C 1
ATOM 3391 O O . SER A 1 432 ? 18.625 -41.125 -7.062 1 90.25 432 SER A O 1
ATOM 3393 N N . ILE A 1 433 ? 18.969 -39.156 -8.055 1 91.62 433 ILE A N 1
ATOM 3394 C CA . ILE A 1 433 ? 17.75 -38.531 -7.523 1 91.62 433 ILE A CA 1
ATOM 3395 C C . ILE A 1 433 ? 16.719 -38.375 -8.641 1 91.62 433 ILE A C 1
ATOM 3397 O O . ILE A 1 433 ? 17 -37.719 -9.656 1 91.62 433 ILE A O 1
ATOM 3401 N N . ASN A 1 434 ? 15.594 -39 -8.5 1 92.25 434 ASN A N 1
ATOM 3402 C CA . ASN A 1 434 ? 14.484 -38.906 -9.445 1 92.25 434 ASN A CA 1
ATOM 3403 C C . ASN A 1 434 ? 13.289 -38.188 -8.828 1 92.25 434 ASN A C 1
ATOM 3405 O O . ASN A 1 434 ? 12.844 -38.531 -7.734 1 92.25 434 ASN A O 1
ATOM 3409 N N . THR A 1 435 ? 12.891 -37.156 -9.508 1 95.56 435 THR A N 1
ATOM 3410 C CA . THR A 1 435 ? 11.766 -36.375 -8.977 1 95.56 435 THR A CA 1
ATOM 3411 C C . THR A 1 435 ? 10.617 -36.344 -9.977 1 95.56 435 THR A C 1
ATOM 3413 O O . THR A 1 435 ? 10.836 -36.375 -11.188 1 95.56 435 THR A O 1
ATOM 3416 N N . THR A 1 436 ? 9.375 -36.469 -9.484 1 94.88 436 THR A N 1
ATOM 3417 C CA . THR A 1 436 ? 8.141 -36.281 -10.242 1 94.88 436 THR A CA 1
ATOM 3418 C C . THR A 1 436 ? 7.203 -35.344 -9.492 1 94.88 436 THR A C 1
ATOM 3420 O O . THR A 1 436 ? 6.941 -35.531 -8.305 1 94.88 436 THR A O 1
ATOM 3423 N N . GLY A 1 437 ? 6.762 -34.312 -10.219 1 93.62 437 GLY A N 1
ATOM 3424 C CA . GLY A 1 437 ? 5.871 -33.344 -9.594 1 93.62 437 GLY A CA 1
ATOM 3425 C C . GLY A 1 437 ? 6.582 -32.094 -9.141 1 93.62 437 GLY A C 1
ATOM 3426 O O . GLY A 1 437 ? 7.754 -32.125 -8.766 1 93.62 437 GLY A O 1
ATOM 3427 N N . ARG A 1 438 ? 5.879 -31.078 -9.086 1 90.06 438 ARG A N 1
ATOM 3428 C CA . ARG A 1 438 ? 6.445 -29.75 -8.859 1 90.06 438 ARG A CA 1
ATOM 3429 C C . ARG A 1 438 ? 7.062 -29.641 -7.473 1 90.06 438 ARG A C 1
ATOM 3431 O O . ARG A 1 438 ? 8.164 -29.109 -7.32 1 90.06 438 ARG A O 1
ATOM 3438 N N . GLN A 1 439 ? 6.434 -30.172 -6.457 1 92.44 439 GLN A N 1
ATOM 3439 C CA . GLN A 1 439 ? 6.918 -30.047 -5.086 1 92.44 439 GLN A CA 1
ATOM 3440 C C . GLN A 1 439 ? 8.211 -30.812 -4.883 1 92.44 439 GLN A C 1
ATOM 3442 O O . GLN A 1 439 ? 9.078 -30.406 -4.109 1 92.44 439 GLN A O 1
ATOM 3447 N N . ALA A 1 440 ? 8.367 -31.922 -5.539 1 94.94 440 ALA A N 1
ATOM 3448 C CA . ALA A 1 440 ? 9.586 -32.719 -5.441 1 94.94 440 ALA A CA 1
ATOM 3449 C C . ALA A 1 440 ? 10.719 -32.094 -6.254 1 94.94 440 ALA A C 1
ATOM 3451 O O . ALA A 1 440 ? 11.875 -32.125 -5.844 1 94.94 440 ALA A O 1
ATOM 3452 N N . GLU A 1 441 ? 10.375 -31.484 -7.355 1 94.75 441 GLU A N 1
ATOM 3453 C CA . GLU A 1 441 ? 11.367 -30.891 -8.25 1 94.75 441 GLU A CA 1
ATOM 3454 C C . GLU A 1 441 ? 11.992 -29.641 -7.633 1 94.75 441 GLU A C 1
ATOM 3456 O O . GLU A 1 441 ? 13.125 -29.281 -7.977 1 94.75 441 GLU A O 1
ATOM 3461 N N . THR A 1 442 ? 11.297 -29 -6.707 1 92.31 442 THR A N 1
ATOM 3462 C CA . THR A 1 442 ? 11.797 -27.781 -6.098 1 92.31 442 THR A CA 1
ATOM 3463 C C . THR A 1 442 ? 12.336 -28.047 -4.691 1 92.31 442 THR A C 1
ATOM 3465 O O . THR A 1 442 ? 12.805 -27.141 -4.012 1 92.31 442 THR A O 1
ATOM 3468 N N . ALA A 1 443 ? 12.273 -29.25 -4.219 1 90.25 443 ALA A N 1
ATOM 3469 C CA . ALA A 1 443 ? 12.719 -29.578 -2.863 1 90.25 443 ALA A CA 1
ATOM 3470 C C . ALA A 1 443 ? 14.211 -29.344 -2.701 1 90.25 443 ALA A C 1
ATOM 3472 O O . ALA A 1 443 ? 15 -29.641 -3.605 1 90.25 443 ALA A O 1
ATOM 3473 N N . LEU A 1 444 ? 14.539 -28.812 -1.524 1 86.75 444 LEU A N 1
ATOM 3474 C CA . LEU A 1 444 ? 15.938 -28.531 -1.231 1 86.75 444 LEU A CA 1
ATOM 3475 C C . LEU A 1 444 ? 16.547 -29.641 -0.378 1 86.75 444 LEU A C 1
ATOM 3477 O O . LEU A 1 444 ? 15.938 -30.094 0.586 1 86.75 444 LEU A O 1
ATOM 3481 N N . LEU A 1 445 ? 17.719 -29.953 -0.887 1 85.88 445 LEU A N 1
ATOM 3482 C CA . LEU A 1 445 ? 18.469 -30.891 -0.057 1 85.88 445 LEU A CA 1
ATOM 3483 C C . LEU A 1 445 ? 19.172 -30.156 1.081 1 85.88 445 LEU A C 1
ATOM 3485 O O . LEU A 1 445 ? 19.531 -28.984 0.938 1 85.88 445 LEU A O 1
ATOM 3489 N N . GLU A 1 446 ? 19.281 -30.766 2.176 1 78.62 446 GLU A N 1
ATOM 3490 C CA . GLU A 1 446 ? 19.938 -30.156 3.32 1 78.62 446 GLU A CA 1
ATOM 3491 C C . GLU A 1 446 ? 21.359 -29.703 2.959 1 78.62 446 GLU A C 1
ATOM 3493 O O . GLU A 1 446 ? 21.859 -28.719 3.506 1 78.62 446 GLU A O 1
ATOM 3498 N N . THR A 1 447 ? 21.938 -30.359 2.031 1 72.5 447 THR A N 1
ATOM 3499 C CA . THR A 1 447 ? 23.297 -30.016 1.618 1 72.5 447 THR A CA 1
ATOM 3500 C C . THR A 1 447 ? 23.312 -28.656 0.936 1 72.5 447 THR A C 1
ATOM 3502 O O . THR A 1 447 ? 24.359 -28.016 0.857 1 72.5 447 THR A O 1
ATOM 3505 N N . ALA A 1 448 ? 22.141 -28.281 0.469 1 62.66 448 ALA A N 1
ATOM 3506 C CA . ALA A 1 448 ? 22.047 -27 -0.224 1 62.66 448 ALA A CA 1
ATOM 3507 C C . ALA A 1 448 ? 22.219 -25.828 0.745 1 62.66 448 ALA A C 1
ATOM 3509 O O . ALA A 1 448 ? 22.609 -24.734 0.338 1 62.66 448 ALA A O 1
ATOM 3510 N N . LYS A 1 449 ? 21.984 -26.094 2.006 1 62.41 449 LYS A N 1
ATOM 3511 C CA . LYS A 1 449 ? 22.125 -25.062 3.027 1 62.41 449 LYS A CA 1
ATOM 3512 C C . LYS A 1 449 ? 23.578 -24.641 3.197 1 62.41 449 LYS A C 1
ATOM 3514 O O . LYS A 1 449 ? 23.875 -23.594 3.775 1 62.41 449 LYS A O 1
ATOM 3519 N N . ILE A 1 450 ? 24.359 -25.578 2.764 1 56.94 450 ILE A N 1
ATOM 3520 C CA . ILE A 1 450 ? 25.781 -25.219 2.842 1 56.94 450 ILE A CA 1
ATOM 3521 C C . ILE A 1 450 ? 26 -23.828 2.242 1 56.94 450 ILE A C 1
ATOM 3523 O O . ILE A 1 450 ? 26.859 -23.094 2.697 1 56.94 450 ILE A O 1
ATOM 3527 N N . MET A 1 451 ? 25.031 -23.578 1.398 1 53.84 451 MET A N 1
ATOM 3528 C CA . MET A 1 451 ? 25.172 -22.297 0.697 1 53.84 451 MET A CA 1
ATOM 3529 C C . MET A 1 451 ? 24.906 -21.125 1.637 1 53.84 451 MET A C 1
ATOM 3531 O O . MET A 1 451 ? 25.406 -20.031 1.429 1 53.84 451 MET A O 1
ATOM 3535 N N . TYR A 1 452 ? 24.156 -21.438 2.711 1 55.59 452 TYR A N 1
ATOM 3536 C CA . TYR A 1 452 ? 23.781 -20.344 3.602 1 55.59 452 TYR A CA 1
ATOM 3537 C C . TYR A 1 452 ? 24.547 -20.422 4.918 1 55.59 452 TYR A C 1
ATOM 3539 O O . TYR A 1 452 ? 24.422 -19.547 5.777 1 55.59 452 TYR A O 1
ATOM 3547 N N . ASP A 1 453 ? 25.328 -21.609 4.996 1 57.5 453 ASP A N 1
ATOM 3548 C CA . ASP A 1 453 ? 25.984 -21.844 6.281 1 57.5 453 ASP A CA 1
ATOM 3549 C C . ASP A 1 453 ? 27.484 -21.594 6.191 1 57.5 453 ASP A C 1
ATOM 3551 O O . ASP A 1 453 ? 28.188 -22.234 5.406 1 57.5 453 ASP A O 1
ATOM 3555 N N . PRO A 1 454 ? 27.969 -20.531 6.898 1 55.41 454 PRO A N 1
ATOM 3556 C CA . PRO A 1 454 ? 29.406 -20.281 6.922 1 55.41 454 PRO A CA 1
ATOM 3557 C C . PRO A 1 454 ? 30.219 -21.484 7.402 1 55.41 454 PRO A C 1
ATOM 3559 O O . PRO A 1 454 ? 31.422 -21.547 7.188 1 55.41 454 PRO A O 1
ATOM 3562 N N . ASN A 1 455 ? 29.438 -22.5 8.086 1 58.56 455 ASN A N 1
ATOM 3563 C CA . ASN A 1 455 ? 30.141 -23.688 8.594 1 58.56 455 ASN A CA 1
ATOM 3564 C C . ASN A 1 455 ? 29.672 -24.953 7.902 1 58.56 455 ASN A C 1
ATOM 3566 O O . ASN A 1 455 ? 28.906 -25.734 8.484 1 58.56 455 ASN A O 1
ATOM 3570 N N . PRO A 1 456 ? 30.109 -25.25 6.723 1 57.19 456 PRO A N 1
ATOM 3571 C CA . PRO A 1 456 ? 29.641 -26.344 5.879 1 57.19 456 PRO A CA 1
ATOM 3572 C C . PRO A 1 456 ? 29.891 -27.719 6.504 1 57.19 456 PRO A C 1
ATOM 3574 O O . PRO A 1 456 ? 29.359 -28.734 6.027 1 57.19 456 PRO A O 1
ATOM 3577 N N . GLY A 1 457 ? 30.75 -27.891 7.496 1 56.34 457 GLY A N 1
ATOM 3578 C CA . GLY A 1 457 ? 31.125 -29.188 8.047 1 56.34 457 GLY A CA 1
ATOM 3579 C C . GLY A 1 457 ? 29.969 -29.938 8.656 1 56.34 457 GLY A C 1
ATOM 3580 O O . GLY A 1 457 ? 30.062 -31.156 8.891 1 56.34 457 GLY A O 1
ATOM 3581 N N . ASN A 1 458 ? 28.891 -29.266 8.922 1 58.47 458 ASN A N 1
ATOM 3582 C CA . ASN A 1 458 ? 27.828 -29.875 9.711 1 58.47 458 ASN A CA 1
ATOM 3583 C C . ASN A 1 458 ? 26.797 -30.562 8.82 1 58.47 458 ASN A C 1
ATOM 3585 O O . ASN A 1 458 ? 25.828 -31.141 9.312 1 58.47 458 ASN A O 1
ATOM 3589 N N . TYR A 1 459 ? 27.219 -30.625 7.527 1 64.12 459 TYR A N 1
ATOM 3590 C CA . TYR A 1 459 ? 26.188 -31.188 6.652 1 64.12 459 TYR A CA 1
ATOM 3591 C C . TYR A 1 459 ? 26.656 -32.531 6.062 1 64.12 459 TYR A C 1
ATOM 3593 O O . TYR A 1 459 ? 27.844 -32.844 6.109 1 64.12 459 TYR A O 1
ATOM 3601 N N . GLY A 1 460 ? 25.719 -33.406 5.762 1 66.81 460 GLY A N 1
ATOM 3602 C CA . GLY A 1 460 ? 26.031 -34.688 5.164 1 66.81 460 GLY A CA 1
ATOM 3603 C C . GLY A 1 460 ? 26.828 -34.594 3.879 1 66.81 460 GLY A C 1
ATOM 3604 O O . GLY A 1 460 ? 27.172 -33.5 3.447 1 66.81 460 GLY A O 1
ATOM 3605 N N . PRO A 1 461 ? 27.25 -35.719 3.375 1 77.75 461 PRO A N 1
ATOM 3606 C CA . PRO A 1 461 ? 28.047 -35.75 2.143 1 77.75 461 PRO A CA 1
ATOM 3607 C C . PRO A 1 461 ? 27.312 -35.094 0.971 1 77.75 461 PRO A C 1
ATOM 3609 O O . PRO A 1 461 ? 26.109 -35.25 0.821 1 77.75 461 PRO A O 1
ATOM 3612 N N . THR A 1 462 ? 28.062 -34.375 0.182 1 78.25 462 THR A N 1
ATOM 3613 C CA . THR A 1 462 ? 27.5 -33.656 -0.945 1 78.25 462 THR A CA 1
ATOM 3614 C C . THR A 1 462 ? 27.625 -34.438 -2.232 1 78.25 462 THR A C 1
ATOM 3616 O O . THR A 1 462 ? 26.906 -34.219 -3.201 1 78.25 462 THR A O 1
ATOM 3619 N N . SER A 1 463 ? 28.5 -35.438 -2.107 1 83.31 463 SER A N 1
ATOM 3620 C CA . SER A 1 463 ? 28.75 -36.188 -3.324 1 83.31 463 SER A CA 1
ATOM 3621 C C . SER A 1 463 ? 27.766 -37.344 -3.469 1 83.31 463 SER A C 1
ATOM 3623 O O . SER A 1 463 ? 27.594 -38.156 -2.535 1 83.31 463 SER A O 1
ATOM 3625 N N . LEU A 1 464 ? 27.25 -37.562 -4.625 1 87 464 LEU A N 1
ATOM 3626 C CA . LEU A 1 464 ? 26.312 -38.625 -4.91 1 87 464 LEU A CA 1
ATOM 3627 C C . LEU A 1 464 ? 27.031 -39.969 -4.992 1 87 464 LEU A C 1
ATOM 3629 O O . LEU A 1 464 ? 26.406 -41.031 -4.961 1 87 464 LEU A O 1
ATOM 3633 N N . SER A 1 465 ? 28.375 -39.875 -4.984 1 88.75 465 SER A N 1
ATOM 3634 C CA . SER A 1 465 ? 29.141 -41.094 -5.059 1 88.75 465 SER A CA 1
ATOM 3635 C C . SER A 1 465 ? 29.422 -41.688 -3.67 1 88.75 465 SER A C 1
ATOM 3637 O O . SER A 1 465 ? 29.859 -42.812 -3.537 1 88.75 465 SER A O 1
ATOM 3639 N N . ASP A 1 466 ? 29.109 -40.844 -2.703 1 90.44 466 ASP A N 1
ATOM 3640 C CA . ASP A 1 466 ? 29.297 -41.281 -1.325 1 90.44 466 ASP A CA 1
ATOM 3641 C C . ASP A 1 466 ? 28.109 -42.125 -0.867 1 90.44 466 ASP A C 1
ATOM 3643 O O . ASP A 1 466 ? 26.969 -41.656 -0.854 1 90.44 466 ASP A O 1
ATOM 3647 N N . PRO A 1 467 ? 28.406 -43.344 -0.498 1 89.12 467 PRO A N 1
ATOM 3648 C CA . PRO A 1 467 ? 27.312 -44.188 -0.044 1 89.12 467 PRO A CA 1
ATOM 3649 C C . PRO A 1 467 ? 26.562 -43.625 1.161 1 89.12 467 PRO A C 1
ATOM 3651 O O . PRO A 1 467 ? 25.406 -43.969 1.396 1 89.12 467 PRO A O 1
ATOM 3654 N N . ASN A 1 468 ? 27.203 -42.719 1.893 1 89.38 468 ASN A N 1
ATOM 3655 C CA . ASN A 1 468 ? 26.594 -42.125 3.074 1 89.38 468 ASN A CA 1
ATOM 3656 C C . ASN A 1 468 ? 25.703 -40.938 2.707 1 89.38 468 ASN A C 1
ATOM 3658 O O . ASN A 1 468 ? 25.188 -40.25 3.588 1 89.38 468 ASN A O 1
ATOM 3662 N N . PHE A 1 469 ? 25.438 -40.781 1.4 1 91.25 469 PHE A N 1
ATOM 3663 C CA . PHE A 1 469 ? 24.547 -39.719 0.952 1 91.25 469 PHE A CA 1
ATOM 3664 C C . PHE A 1 469 ? 23.141 -39.906 1.516 1 91.25 469 PHE A C 1
ATOM 3666 O O . PHE A 1 469 ? 22.406 -38.938 1.68 1 91.25 469 PHE A O 1
ATOM 3673 N N . CYS A 1 470 ? 22.797 -41.094 1.855 1 90.94 470 CYS A N 1
ATOM 3674 C CA . CYS A 1 470 ? 21.484 -41.438 2.395 1 90.94 470 CYS A CA 1
ATOM 3675 C C . CYS A 1 470 ? 21.266 -40.812 3.76 1 90.94 470 CYS A C 1
ATOM 3677 O O . CYS A 1 470 ? 20.141 -40.75 4.266 1 90.94 470 CYS A O 1
ATOM 3679 N N . ASN A 1 471 ? 22.375 -40.188 4.301 1 90.19 471 ASN A N 1
ATOM 3680 C CA . ASN A 1 471 ? 22.25 -39.5 5.582 1 90.19 471 ASN A CA 1
ATOM 3681 C C . ASN A 1 471 ? 21.703 -38.094 5.402 1 90.19 471 ASN A C 1
ATOM 3683 O O . ASN A 1 471 ? 21.438 -37.375 6.383 1 90.19 471 ASN A O 1
ATOM 3687 N N . ASN A 1 472 ? 21.453 -37.75 4.191 1 88.5 472 ASN A N 1
ATOM 3688 C CA . ASN A 1 472 ? 20.891 -36.406 3.943 1 88.5 472 ASN A CA 1
ATOM 3689 C C . ASN A 1 472 ? 19.359 -36.438 4.047 1 88.5 472 ASN A C 1
ATOM 3691 O O . ASN A 1 472 ? 18.734 -37.5 3.969 1 88.5 472 ASN A O 1
ATOM 3695 N N . THR A 1 473 ? 18.797 -35.281 4.312 1 88.69 473 THR A N 1
ATOM 3696 C CA . THR A 1 473 ? 17.359 -35.062 4.312 1 88.69 473 THR A CA 1
ATOM 3697 C C . THR A 1 473 ? 17 -33.812 3.508 1 88.69 473 THR A C 1
ATOM 3699 O O . THR A 1 473 ? 17.859 -33.219 2.859 1 88.69 473 THR A O 1
ATOM 3702 N N . LEU A 1 474 ? 15.773 -33.562 3.48 1 89.19 474 LEU A N 1
ATOM 3703 C CA . LEU A 1 474 ? 15.312 -32.375 2.791 1 89.19 474 LEU A CA 1
ATOM 3704 C C . LEU A 1 474 ? 15.227 -31.188 3.752 1 89.19 474 LEU A C 1
ATOM 3706 O O . LEU A 1 474 ? 14.836 -31.359 4.91 1 89.19 474 LEU A O 1
ATOM 3710 N N . TYR A 1 475 ? 15.555 -30.109 3.236 1 82.38 475 TYR A N 1
ATOM 3711 C CA . TYR A 1 475 ? 15.586 -28.891 4.043 1 82.38 475 TYR A CA 1
ATOM 3712 C C . TYR A 1 475 ? 14.195 -28.281 4.16 1 82.38 475 TYR A C 1
ATOM 3714 O O . TYR A 1 475 ? 13.461 -28.203 3.172 1 82.38 475 TYR A O 1
ATOM 3722 N N . TYR A 1 476 ? 13.812 -27.828 5.371 1 78.06 476 TYR A N 1
ATOM 3723 C CA . TYR A 1 476 ? 12.625 -27.031 5.668 1 78.06 476 TYR A CA 1
ATOM 3724 C C . TYR A 1 476 ? 11.367 -27.75 5.18 1 78.06 476 TYR A C 1
ATOM 3726 O O . TYR A 1 476 ? 10.508 -27.125 4.543 1 78.06 476 TYR A O 1
ATOM 3734 N N . MET A 1 477 ? 11.266 -29.016 5.414 1 83.62 477 MET A N 1
ATOM 3735 C CA . MET A 1 477 ? 10.102 -29.75 4.938 1 83.62 477 MET A CA 1
ATOM 3736 C C . MET A 1 477 ? 9.227 -30.203 6.105 1 83.62 477 MET A C 1
ATOM 3738 O O . MET A 1 477 ? 8.086 -30.641 5.906 1 83.62 477 MET A O 1
ATOM 3742 N N . GLN A 1 478 ? 9.812 -30 7.301 1 81.56 478 GLN A N 1
ATOM 3743 C CA . GLN A 1 478 ? 9.055 -30.5 8.445 1 81.56 478 GLN A CA 1
ATOM 3744 C C . GLN A 1 478 ? 8.617 -29.359 9.352 1 81.56 478 GLN A C 1
ATOM 3746 O O . GLN A 1 478 ? 9.375 -28.422 9.594 1 81.56 478 GLN A O 1
ATOM 3751 N N . ASN A 1 479 ? 7.375 -29.406 9.727 1 84.12 479 ASN A N 1
ATOM 3752 C CA . ASN A 1 479 ? 6.801 -28.531 10.734 1 84.12 479 ASN A CA 1
ATOM 3753 C C . ASN A 1 479 ? 6.129 -29.328 11.852 1 84.12 479 ASN A C 1
ATOM 3755 O O . ASN A 1 479 ? 4.949 -29.672 11.758 1 84.12 479 ASN A O 1
ATOM 3759 N N . GLY A 1 480 ? 6.828 -29.578 12.852 1 81.31 480 GLY A N 1
ATOM 3760 C CA . GLY A 1 480 ? 6.289 -30.391 13.93 1 81.31 480 GLY A CA 1
ATOM 3761 C C . GLY A 1 480 ? 6.012 -31.812 13.516 1 81.31 480 GLY A C 1
ATOM 3762 O O . GLY A 1 480 ? 6.922 -32.531 13.086 1 81.31 480 GLY A O 1
ATOM 3763 N N . ASP A 1 481 ? 4.707 -32.156 13.516 1 83.75 481 ASP A N 1
ATOM 3764 C CA . ASP A 1 481 ? 4.309 -33.531 13.266 1 83.75 481 ASP A CA 1
ATOM 3765 C C . ASP A 1 481 ? 3.797 -33.719 11.836 1 83.75 481 ASP A C 1
ATOM 3767 O O . ASP A 1 481 ? 3.184 -34.719 11.508 1 83.75 481 ASP A O 1
ATOM 3771 N N . HIS A 1 482 ? 3.99 -32.625 11.062 1 86.69 482 HIS A N 1
ATOM 3772 C CA . HIS A 1 482 ? 3.566 -32.75 9.672 1 86.69 482 HIS A CA 1
ATOM 3773 C C . HIS A 1 482 ? 4.52 -31.984 8.742 1 86.69 482 HIS A C 1
ATOM 3775 O O . HIS A 1 482 ? 5.512 -31.422 9.195 1 86.69 482 HIS A O 1
ATOM 3781 N N . THR A 1 483 ? 4.238 -32.188 7.508 1 86.5 483 THR A N 1
ATOM 3782 C CA . THR A 1 483 ? 5.117 -31.562 6.516 1 86.5 483 THR A CA 1
ATOM 3783 C C . THR A 1 483 ? 4.684 -30.141 6.223 1 86.5 483 THR A C 1
ATOM 3785 O O . THR A 1 483 ? 3.498 -29.812 6.312 1 86.5 483 THR A O 1
ATOM 3788 N N . VAL A 1 484 ? 5.602 -29.312 5.863 1 88.69 484 VAL A N 1
ATOM 3789 C CA . VAL A 1 484 ? 5.336 -27.938 5.457 1 88.69 484 VAL A CA 1
ATOM 3790 C C . VAL A 1 484 ? 4.434 -27.938 4.223 1 88.69 484 VAL A C 1
ATOM 3792 O O . VAL A 1 484 ? 3.605 -27.031 4.062 1 88.69 484 VAL A O 1
ATOM 3795 N N . ILE A 1 485 ? 4.523 -29 3.43 1 90.81 485 ILE A N 1
ATOM 3796 C CA . ILE A 1 485 ? 3.729 -29.094 2.211 1 90.81 485 ILE A CA 1
ATOM 3797 C C . ILE A 1 485 ? 2.25 -29.219 2.568 1 90.81 485 ILE A C 1
ATOM 3799 O O . ILE A 1 485 ? 1.387 -28.688 1.866 1 90.81 485 ILE A O 1
ATOM 3803 N N . GLU A 1 486 ? 1.953 -29.875 3.674 1 92.88 486 GLU A N 1
ATOM 3804 C CA . GLU A 1 486 ? 0.573 -29.938 4.145 1 92.88 486 GLU A CA 1
ATOM 3805 C C . GLU A 1 486 ? 0.027 -28.547 4.469 1 92.88 486 GLU A C 1
ATOM 3807 O O . GLU A 1 486 ? -1.107 -28.234 4.113 1 92.88 486 GLU A O 1
ATOM 3812 N N . ASP A 1 487 ? 0.835 -27.797 5.152 1 91.75 487 ASP A N 1
ATOM 3813 C CA . ASP A 1 487 ? 0.438 -26.422 5.48 1 91.75 487 ASP A CA 1
ATOM 3814 C C . ASP A 1 487 ? 0.193 -25.609 4.219 1 91.75 487 ASP A C 1
ATOM 3816 O O . ASP A 1 487 ? -0.798 -24.875 4.125 1 91.75 487 ASP A O 1
ATOM 3820 N N . GLU A 1 488 ? 1.081 -25.781 3.279 1 90.44 488 GLU A N 1
ATOM 3821 C CA . GLU A 1 488 ? 0.956 -25.047 2.023 1 90.44 488 GLU A CA 1
ATOM 3822 C C . GLU A 1 488 ? -0.291 -25.469 1.255 1 90.44 488 GLU A C 1
ATOM 3824 O O . GLU A 1 488 ? -0.978 -24.641 0.66 1 90.44 488 GLU A O 1
ATOM 3829 N N . MET A 1 489 ? -0.523 -26.703 1.251 1 93.62 489 MET A N 1
ATOM 3830 C CA . MET A 1 489 ? -1.703 -27.219 0.562 1 93.62 489 MET A CA 1
ATOM 3831 C C . MET A 1 489 ? -2.982 -26.703 1.212 1 93.62 489 MET A C 1
ATOM 3833 O O . MET A 1 489 ? -3.906 -26.266 0.518 1 93.62 489 MET A O 1
ATOM 3837 N N . ARG A 1 490 ? -3.025 -26.672 2.518 1 94.31 490 ARG A N 1
ATOM 3838 C CA . ARG A 1 490 ? -4.207 -26.219 3.236 1 94.31 490 ARG A CA 1
ATOM 3839 C C . ARG A 1 490 ? -4.445 -24.734 3.004 1 94.31 490 ARG A C 1
ATOM 3841 O O . ARG A 1 490 ? -5.586 -24.297 2.838 1 94.31 490 ARG A O 1
ATOM 3848 N N . ASP A 1 491 ? -3.426 -24.031 2.988 1 91.06 491 ASP A N 1
ATOM 3849 C CA . ASP A 1 491 ? -3.549 -22.594 2.74 1 91.06 491 ASP A CA 1
ATOM 3850 C C . ASP A 1 491 ? -4.012 -22.328 1.311 1 91.06 491 ASP A C 1
ATOM 3852 O O . ASP A 1 491 ? -4.836 -21.438 1.077 1 91.06 491 ASP A O 1
ATOM 3856 N N . ARG A 1 492 ? -3.451 -23.047 0.409 1 91.62 492 ARG A N 1
ATOM 3857 C CA . ARG A 1 492 ? -3.861 -22.906 -0.983 1 91.62 492 ARG A CA 1
ATOM 3858 C C . ARG A 1 492 ? -5.324 -23.297 -1.167 1 91.62 492 ARG A C 1
ATOM 3860 O O . ARG A 1 492 ? -6.059 -22.641 -1.909 1 91.62 492 ARG A O 1
ATOM 3867 N N . LEU A 1 493 ? -5.688 -24.328 -0.505 1 95.31 493 LEU A N 1
ATOM 3868 C CA . LEU A 1 493 ? -7.07 -24.797 -0.569 1 95.31 493 LEU A CA 1
ATOM 3869 C C . LEU A 1 493 ? -8.023 -23.734 -0.025 1 95.31 493 LEU A C 1
ATOM 3871 O O . LEU A 1 493 ? -9.023 -23.391 -0.671 1 95.31 493 LEU A O 1
ATOM 3875 N N . ARG A 1 494 ? -7.672 -23.25 1.102 1 94.19 494 ARG A N 1
ATOM 3876 C CA . ARG A 1 494 ? -8.492 -22.219 1.726 1 94.19 494 ARG A CA 1
ATOM 3877 C C . ARG A 1 494 ? -8.633 -21 0.816 1 94.19 494 ARG A C 1
ATOM 3879 O O . ARG A 1 494 ? -9.734 -20.469 0.646 1 94.19 494 ARG A O 1
ATOM 3886 N N . ASN A 1 495 ? -7.605 -20.594 0.227 1 92.19 495 ASN A N 1
ATOM 3887 C CA . ASN A 1 495 ? -7.621 -19.438 -0.668 1 92.19 495 ASN A CA 1
ATOM 3888 C C . ASN A 1 495 ? -8.445 -19.719 -1.924 1 92.19 495 ASN A C 1
ATOM 3890 O O . ASN A 1 495 ? -9.211 -18.859 -2.371 1 92.19 495 ASN A O 1
ATOM 3894 N N . LEU A 1 496 ? -8.219 -20.859 -2.457 1 94.38 496 LEU A N 1
ATOM 3895 C CA . LEU A 1 496 ? -8.953 -21.25 -3.66 1 94.38 496 LEU A CA 1
ATOM 3896 C C . LEU A 1 496 ? -10.453 -21.25 -3.4 1 94.38 496 LEU A C 1
ATOM 3898 O O . LEU A 1 496 ? -11.234 -20.734 -4.199 1 94.38 496 LEU A O 1
ATOM 3902 N N . MET A 1 497 ? -10.836 -21.859 -2.305 1 96.62 497 MET A N 1
ATOM 3903 C CA . MET A 1 497 ? -12.25 -21.938 -1.972 1 96.62 497 MET A CA 1
ATOM 3904 C C . MET A 1 497 ? -12.844 -20.547 -1.746 1 96.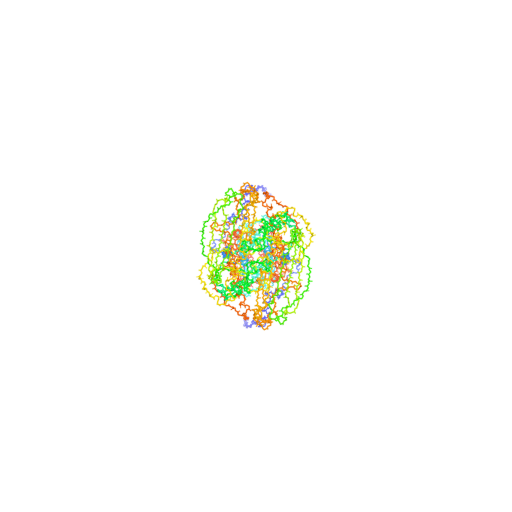62 497 MET A C 1
ATOM 3906 O O . MET A 1 497 ? -13.953 -20.266 -2.201 1 96.62 497 MET A O 1
ATOM 3910 N N . PHE A 1 498 ? -12.109 -19.734 -1.069 1 95.69 498 PHE A N 1
ATOM 3911 C CA . PHE A 1 498 ? -12.539 -18.359 -0.814 1 95.69 498 PHE A CA 1
ATOM 3912 C C . PHE A 1 498 ? -12.695 -17.594 -2.121 1 95.69 498 PHE A C 1
ATOM 3914 O O . PHE A 1 498 ? -13.75 -17 -2.379 1 95.69 498 PHE A O 1
ATOM 3921 N N . MET A 1 499 ? -11.758 -17.672 -2.918 1 93.31 499 MET A N 1
ATOM 3922 C CA . MET A 1 499 ? -11.742 -16.969 -4.195 1 93.31 499 MET A CA 1
ATOM 3923 C C . MET A 1 499 ? -12.859 -17.469 -5.102 1 93.31 499 MET A C 1
ATOM 3925 O O . MET A 1 499 ? -13.547 -16.656 -5.742 1 93.31 499 MET A O 1
ATOM 3929 N N . ALA A 1 500 ? -12.945 -18.719 -5.211 1 96.62 500 ALA A N 1
ATOM 3930 C CA . ALA A 1 500 ? -13.969 -19.312 -6.07 1 96.62 500 ALA A CA 1
ATOM 3931 C C . ALA A 1 500 ? -15.367 -18.859 -5.641 1 96.62 500 ALA A C 1
ATOM 3933 O O . ALA A 1 500 ? -16.234 -18.641 -6.48 1 96.62 500 ALA A O 1
ATOM 3934 N N . SER A 1 501 ? -15.539 -18.688 -4.383 1 97.31 501 SER A N 1
ATOM 3935 C CA . SER A 1 501 ? -16.828 -18.25 -3.873 1 97.31 501 SER A CA 1
ATOM 3936 C C . SER A 1 501 ? -17.094 -16.781 -4.215 1 97.31 501 SER A C 1
ATOM 3938 O O . SER A 1 501 ? -18.234 -16.391 -4.492 1 97.31 501 SER A O 1
ATOM 3940 N N . VAL A 1 502 ? -16.078 -16 -4.172 1 96.19 502 VAL A N 1
ATOM 3941 C CA . VAL A 1 502 ? -16.203 -14.602 -4.551 1 96.19 502 VAL A CA 1
ATOM 3942 C C . VAL A 1 502 ? -16.516 -14.492 -6.043 1 96.19 502 VAL A C 1
ATOM 3944 O O . VAL A 1 502 ? -17.391 -13.727 -6.449 1 96.19 502 VAL A O 1
ATOM 3947 N N . PHE A 1 503 ? -15.891 -15.32 -6.832 1 94.31 503 PHE A N 1
ATOM 3948 C CA . PHE A 1 503 ? -16.078 -15.281 -8.273 1 94.31 503 PHE A CA 1
ATOM 3949 C C . PHE A 1 503 ? -17.453 -15.781 -8.664 1 94.31 503 PHE A C 1
ATOM 3951 O O . PHE A 1 503 ? -18.062 -15.281 -9.625 1 94.31 503 PHE A O 1
ATOM 3958 N N . GLN A 1 504 ? -17.844 -16.766 -7.98 1 94.88 504 GLN A N 1
ATOM 3959 C CA . GLN A 1 504 ? -19.203 -17.219 -8.25 1 94.88 504 GLN A CA 1
ATOM 3960 C C . GLN A 1 504 ? -20.219 -16.109 -7.98 1 94.88 504 GLN A C 1
ATOM 3962 O O . GLN A 1 504 ? -21.156 -15.93 -8.75 1 94.88 504 GLN A O 1
ATOM 3967 N N . TYR A 1 505 ? -20.047 -15.406 -6.883 1 95.38 505 TYR A N 1
ATOM 3968 C CA . TYR A 1 505 ? -20.922 -14.281 -6.59 1 95.38 505 TYR A CA 1
ATOM 3969 C C . TYR A 1 505 ? -20.828 -13.219 -7.676 1 95.38 505 TYR A C 1
ATOM 3971 O O . TYR A 1 505 ? -21.844 -12.656 -8.094 1 95.38 505 TYR A O 1
ATOM 3979 N N . GLU A 1 506 ? -19.625 -12.891 -8.086 1 91.25 506 GLU A N 1
ATOM 3980 C CA . GLU A 1 506 ? -19.422 -11.922 -9.164 1 91.25 506 GLU A CA 1
ATOM 3981 C C . GLU A 1 506 ? -20.156 -12.336 -10.43 1 91.25 506 GLU A C 1
ATOM 3983 O O . GLU A 1 506 ? -20.75 -11.5 -11.109 1 91.25 506 GLU A O 1
ATOM 3988 N N . SER A 1 507 ? -20.062 -13.602 -10.695 1 88.88 507 SER A N 1
ATOM 3989 C CA . SER A 1 507 ? -20.781 -14.117 -11.859 1 88.88 507 SER A CA 1
ATOM 3990 C C . SER A 1 507 ? -22.281 -13.93 -11.719 1 88.88 507 SER A C 1
ATOM 3992 O O . SER A 1 507 ? -22.953 -13.547 -12.672 1 88.88 507 SER A O 1
ATOM 3994 N N . GLU A 1 508 ? -22.781 -14.211 -10.547 1 89.94 508 GLU A N 1
ATOM 3995 C CA . GLU A 1 508 ? -24.188 -13.992 -10.289 1 89.94 508 GLU A CA 1
ATOM 3996 C C . GLU A 1 508 ? -24.547 -12.508 -10.375 1 89.94 508 GLU A C 1
ATOM 3998 O O . GLU A 1 508 ? -25.609 -12.148 -10.883 1 89.94 508 GLU A O 1
ATOM 4003 N N . TYR A 1 509 ? -23.719 -11.711 -9.852 1 90 509 TYR A N 1
ATOM 4004 C CA . TYR A 1 509 ? -23.922 -10.266 -9.906 1 90 509 TYR A CA 1
ATOM 4005 C C . TYR A 1 509 ? -23.984 -9.781 -11.352 1 90 509 TYR A C 1
ATOM 4007 O O . TYR A 1 509 ? -24.828 -8.945 -11.695 1 90 509 TYR A O 1
ATOM 4015 N N . ALA A 1 510 ? -23.109 -10.273 -12.195 1 82.69 510 ALA A N 1
ATOM 4016 C CA . ALA A 1 510 ? -23.062 -9.883 -13.602 1 82.69 510 ALA A CA 1
ATOM 4017 C C . ALA A 1 510 ? -24.344 -10.273 -14.328 1 82.69 510 ALA A C 1
ATOM 4019 O O . ALA A 1 510 ? -24.734 -9.625 -15.305 1 82.69 510 ALA A O 1
ATOM 4020 N N . MET A 1 511 ? -25 -11.297 -13.82 1 81.62 511 MET A N 1
ATOM 4021 C CA . MET A 1 511 ? -26.219 -11.797 -14.453 1 81.62 511 MET A CA 1
ATOM 4022 C C . MET A 1 511 ? -27.453 -11.094 -13.898 1 81.62 511 MET A C 1
ATOM 4024 O O . MET A 1 511 ? -28.547 -11.227 -14.438 1 81.62 511 MET A O 1
ATOM 4028 N N . THR A 1 512 ? -27.219 -10.438 -12.898 1 84.81 512 THR A N 1
ATOM 4029 C CA . THR A 1 512 ? -28.328 -9.742 -12.258 1 84.81 512 THR A CA 1
ATOM 4030 C C . THR A 1 512 ? -28.562 -8.383 -12.914 1 84.81 512 THR A C 1
ATOM 4032 O O . THR A 1 512 ? -27.609 -7.707 -13.312 1 84.81 512 THR A O 1
ATOM 4035 N N . PRO A 1 513 ? -29.891 -8.039 -13.109 1 79.81 513 PRO A N 1
ATOM 4036 C CA . PRO A 1 513 ? -30.188 -6.734 -13.695 1 79.81 513 PRO A CA 1
ATOM 4037 C C . PRO A 1 513 ? -29.5 -5.586 -12.953 1 79.81 513 PRO A C 1
ATOM 4039 O O . PRO A 1 513 ? -29.172 -5.719 -11.773 1 79.81 513 PRO A O 1
ATOM 4042 N N . LEU A 1 514 ? -29.547 -4.555 -13.758 1 77.94 514 LEU A N 1
ATOM 4043 C CA . LEU A 1 514 ? -28.859 -3.385 -13.219 1 77.94 514 LEU A CA 1
ATOM 4044 C C . LEU A 1 514 ? -29.562 -2.871 -11.969 1 77.94 514 LEU A C 1
ATOM 4046 O O . LEU A 1 514 ? -30.797 -2.914 -11.883 1 77.94 514 LEU A O 1
ATOM 4050 N N . ASP A 1 515 ? -28.938 -2.475 -10.875 1 76.12 515 ASP A N 1
ATOM 4051 C CA . ASP A 1 515 ? -29.406 -1.822 -9.656 1 76.12 515 ASP A CA 1
ATOM 4052 C C . ASP A 1 515 ? -29.828 -2.852 -8.609 1 76.12 515 ASP A C 1
ATOM 4054 O O . ASP A 1 515 ? -30.312 -2.49 -7.543 1 76.12 515 ASP A O 1
ATOM 4058 N N . PHE A 1 516 ? -29.656 -4.188 -9.062 1 87.31 516 PHE A N 1
ATOM 4059 C CA . PHE A 1 516 ? -29.969 -5.23 -8.094 1 87.31 516 PHE A CA 1
ATOM 4060 C C . PHE A 1 516 ? -28.703 -5.992 -7.707 1 87.31 516 PHE A C 1
ATOM 4062 O O . PHE A 1 516 ? -27.75 -6.062 -8.484 1 87.31 516 PHE A O 1
ATOM 4069 N N . PHE A 1 517 ? -28.703 -6.508 -6.48 1 90.56 517 PHE A N 1
ATOM 4070 C CA . PHE A 1 517 ? -27.609 -7.352 -5.996 1 90.56 517 PHE A CA 1
ATOM 4071 C C . PHE A 1 517 ? -28.125 -8.75 -5.652 1 90.56 517 PHE A C 1
ATOM 4073 O O . PHE A 1 517 ? -29.219 -8.898 -5.105 1 90.56 517 PHE A O 1
ATOM 4080 N N . PRO A 1 518 ? -27.312 -9.703 -6.082 1 92.81 518 PRO A N 1
ATOM 4081 C CA . PRO A 1 518 ? -27.641 -11.023 -5.535 1 92.81 518 PRO A CA 1
ATOM 4082 C C . PRO A 1 518 ? -27.516 -11.078 -4.016 1 92.81 518 PRO A C 1
ATOM 4084 O O . PRO A 1 518 ? -26.969 -10.156 -3.402 1 92.81 518 PRO A O 1
ATOM 4087 N N . PRO A 1 519 ? -28.109 -12.133 -3.469 1 92.75 519 PRO A N 1
ATOM 4088 C CA . PRO A 1 519 ? -28.016 -12.219 -2.01 1 92.75 519 PRO A CA 1
ATOM 4089 C C . PRO A 1 519 ? -26.562 -12.234 -1.507 1 92.75 519 PRO A C 1
ATOM 4091 O O . PRO A 1 519 ? -25.766 -13.047 -1.964 1 92.75 519 PRO A O 1
ATOM 4094 N N . TYR A 1 520 ? -26.297 -11.281 -0.695 1 94.5 520 TYR A N 1
ATOM 4095 C CA . TYR A 1 520 ? -24.969 -11.195 -0.069 1 94.5 520 TYR A CA 1
ATOM 4096 C C . TYR A 1 520 ? -25.078 -11.438 1.433 1 94.5 520 TYR A C 1
ATOM 4098 O O . TYR A 1 520 ? -26.172 -11.531 1.984 1 94.5 520 TYR A O 1
ATOM 4106 N N . GLN A 1 521 ? -23.984 -11.617 2.088 1 95.75 521 GLN A N 1
ATOM 4107 C CA . GLN A 1 521 ? -23.922 -11.867 3.523 1 95.75 521 GLN A CA 1
ATOM 4108 C C . GLN A 1 521 ? -23.656 -10.586 4.301 1 95.75 521 GLN A C 1
ATOM 4110 O O . GLN A 1 521 ? -22.797 -9.789 3.922 1 95.75 521 GLN A O 1
ATOM 4115 N N . THR A 1 522 ? -24.484 -10.398 5.312 1 95.62 522 THR A N 1
ATOM 4116 C CA . THR A 1 522 ? -24.25 -9.297 6.234 1 95.62 522 THR A CA 1
ATOM 4117 C C . THR A 1 522 ? -23.688 -9.812 7.559 1 95.62 522 THR A C 1
ATOM 4119 O O . THR A 1 522 ? -24.328 -10.602 8.242 1 95.62 522 THR A O 1
ATOM 4122 N N . VAL A 1 523 ? -22.516 -9.328 7.871 1 95.75 523 VAL A N 1
ATOM 4123 C CA . VAL A 1 523 ? -21.859 -9.812 9.086 1 95.75 523 VAL A CA 1
ATOM 4124 C C . VAL A 1 523 ? -21.438 -8.625 9.945 1 95.75 523 VAL A C 1
ATOM 4126 O O . VAL A 1 523 ? -21.312 -7.504 9.453 1 95.75 523 VAL A O 1
ATOM 4129 N N . LEU A 1 524 ? -21.25 -8.969 11.188 1 94.81 524 LEU A N 1
ATOM 4130 C CA . LEU A 1 524 ? -20.734 -7.953 12.102 1 94.81 524 LEU A CA 1
ATOM 4131 C C . LEU A 1 524 ? -19.219 -8.023 12.203 1 94.81 524 LEU A C 1
ATOM 4133 O O . LEU A 1 524 ? -18.641 -9.117 12.266 1 94.81 524 LEU A O 1
ATOM 4137 N N . GLY A 1 525 ? -18.609 -6.812 12.023 1 95.25 525 GLY A N 1
ATOM 4138 C CA . GLY A 1 525 ? -17.156 -6.785 12.102 1 95.25 525 GLY A CA 1
ATOM 4139 C C . GLY A 1 525 ? -16.625 -5.508 12.719 1 95.25 525 GLY A C 1
ATOM 4140 O O . GLY A 1 525 ? -17.344 -4.797 13.414 1 95.25 525 GLY A O 1
ATOM 4141 N N . GLU A 1 526 ? -15.328 -5.383 12.578 1 95 526 GLU A N 1
ATOM 4142 C CA . GLU A 1 526 ? -14.617 -4.23 13.125 1 95 526 GLU A CA 1
ATOM 4143 C C . GLU A 1 526 ? -14 -3.385 12.016 1 95 526 GLU A C 1
ATOM 4145 O O . GLU A 1 526 ? -13.539 -3.916 11.008 1 95 526 GLU A O 1
ATOM 4150 N N . ARG A 1 527 ? -14.062 -2.084 12.195 1 94.38 527 ARG A N 1
ATOM 4151 C CA . ARG A 1 527 ? -13.477 -1.139 11.25 1 94.38 527 ARG A CA 1
ATOM 4152 C C . ARG A 1 527 ? -12.312 -0.383 11.883 1 94.38 527 ARG A C 1
ATOM 4154 O O . ARG A 1 527 ? -12.445 0.166 12.984 1 94.38 527 ARG A O 1
ATOM 4161 N N . ILE A 1 528 ? -11.25 -0.385 11.211 1 91.25 528 ILE A N 1
ATOM 4162 C CA . ILE A 1 528 ? -10.094 0.419 11.609 1 91.25 528 ILE A CA 1
ATOM 4163 C C . ILE A 1 528 ? -9.773 1.434 10.508 1 91.25 528 ILE A C 1
ATOM 4165 O O . ILE A 1 528 ? -9.586 1.063 9.352 1 91.25 528 ILE A O 1
ATOM 4169 N N . ALA A 1 529 ? -9.727 2.656 10.789 1 88.56 529 ALA A N 1
ATOM 4170 C CA . ALA A 1 529 ? -9.438 3.717 9.828 1 88.56 529 ALA A CA 1
ATOM 4171 C C . ALA A 1 529 ? -8.328 4.637 10.344 1 88.56 529 ALA A C 1
ATOM 4173 O O . ALA A 1 529 ? -8.281 4.949 11.539 1 88.56 529 ALA A O 1
ATOM 4174 N N . PRO A 1 530 ? -7.414 4.984 9.391 1 82.75 530 PRO A N 1
ATOM 4175 C CA . PRO A 1 530 ? -6.422 5.977 9.805 1 82.75 530 PRO A CA 1
ATOM 4176 C C . PRO A 1 530 ? -7.035 7.344 10.086 1 82.75 530 PRO A C 1
ATOM 4178 O O . PRO A 1 530 ? -7.941 7.781 9.375 1 82.75 530 PRO A O 1
ATOM 4181 N N . ALA A 1 531 ? -6.672 7.887 11.227 1 81.38 531 ALA A N 1
ATOM 4182 C CA . ALA A 1 531 ? -7.16 9.203 11.617 1 81.38 531 ALA A CA 1
ATOM 4183 C C . ALA A 1 531 ? -6.039 10.055 12.211 1 81.38 531 ALA A C 1
ATOM 4185 O O . ALA A 1 531 ? -5.074 9.523 12.766 1 81.38 531 ALA A O 1
ATOM 4186 N N . LEU A 1 532 ? -6.145 11.352 11.852 1 78.31 532 LEU A N 1
ATOM 4187 C CA . LEU A 1 532 ? -5.223 12.297 12.477 1 78.31 532 LEU A CA 1
ATOM 4188 C C . LEU A 1 532 ? -5.781 12.797 13.805 1 78.31 532 LEU A C 1
ATOM 4190 O O . LEU A 1 532 ? -6.938 13.219 13.875 1 78.31 532 LEU A O 1
ATOM 4194 N N . ARG A 1 533 ? -4.945 12.664 14.812 1 83.5 533 ARG A N 1
ATOM 4195 C CA . ARG A 1 533 ? -5.348 13.141 16.125 1 83.5 533 ARG A CA 1
ATOM 4196 C C . ARG A 1 533 ? -4.473 14.305 16.578 1 83.5 533 ARG A C 1
ATOM 4198 O O . ARG A 1 533 ? -3.277 14.336 16.281 1 83.5 533 ARG A O 1
ATOM 4205 N N . TYR A 1 534 ? -5.168 15.234 17.234 1 84.5 534 TYR A N 1
ATOM 4206 C CA . TYR A 1 534 ? -4.422 16.359 17.781 1 84.5 534 TYR A CA 1
ATOM 4207 C C . TYR A 1 534 ? -3.633 15.938 19.016 1 84.5 534 TYR A C 1
ATOM 4209 O O . TYR A 1 534 ? -4.121 15.156 19.844 1 84.5 534 TYR A O 1
ATOM 4217 N N . LYS A 1 535 ? -2.436 16.328 18.984 1 87.12 535 LYS A N 1
ATOM 4218 C CA . LYS A 1 535 ? -1.601 16.156 20.172 1 87.12 535 LYS A CA 1
ATOM 4219 C C . LYS A 1 535 ? -1.093 17.484 20.703 1 87.12 535 LYS A C 1
ATOM 4221 O O . LYS A 1 535 ? -0.599 18.312 19.938 1 87.12 535 LYS A O 1
ATOM 4226 N N . VAL A 1 536 ? -1.259 17.625 21.969 1 90.12 536 VAL A N 1
ATOM 4227 C CA . VAL A 1 536 ? -0.875 18.891 22.594 1 90.12 536 VAL A CA 1
ATOM 4228 C C . VAL A 1 536 ? 0.521 18.766 23.188 1 90.12 536 VAL A C 1
ATOM 4230 O O . VAL A 1 536 ? 0.806 17.812 23.922 1 90.12 536 VAL A O 1
ATOM 4233 N N . LEU A 1 537 ? 1.403 19.688 22.766 1 88.44 537 LEU A N 1
ATOM 4234 C CA . LEU A 1 537 ? 2.711 19.828 23.406 1 88.44 537 LEU A CA 1
ATOM 4235 C C . LEU A 1 537 ? 2.658 20.828 24.547 1 88.44 537 LEU A C 1
ATOM 4237 O O . LEU A 1 537 ? 2.809 22.031 24.312 1 88.44 537 LEU A O 1
ATOM 4241 N N . TYR A 1 538 ? 2.627 20.375 25.719 1 90.94 538 TYR A N 1
ATOM 4242 C CA . TYR A 1 538 ? 2.379 21.219 26.891 1 90.94 538 TYR A CA 1
ATOM 4243 C C . TYR A 1 538 ? 3.592 22.094 27.203 1 90.94 538 TYR A C 1
ATOM 4245 O O . TYR A 1 538 ? 3.477 23.094 27.906 1 90.94 538 TYR A O 1
ATOM 4253 N N . ARG A 1 539 ? 4.746 21.734 26.594 1 90 539 ARG A N 1
ATOM 4254 C CA . ARG A 1 539 ? 5.914 22.578 26.797 1 90 539 ARG A CA 1
ATOM 4255 C C . ARG A 1 539 ? 5.688 23.969 26.219 1 90 539 ARG A C 1
ATOM 4257 O O . ARG A 1 539 ? 6.094 24.969 26.812 1 90 539 ARG A O 1
ATOM 4264 N N . TYR A 1 540 ? 5.07 24.047 25.125 1 86.69 540 TYR A N 1
ATOM 4265 C CA . TYR A 1 540 ? 4.809 25.344 24.484 1 86.69 540 TYR A CA 1
ATOM 4266 C C . TYR A 1 540 ? 3.703 26.094 25.219 1 86.69 540 TYR A C 1
ATOM 4268 O O . TYR A 1 540 ? 3.73 27.328 25.297 1 86.69 540 TYR A O 1
ATOM 4276 N N . TRP A 1 541 ? 2.75 25.375 25.75 1 90.19 541 TRP A N 1
ATOM 4277 C CA . TRP A 1 541 ? 1.721 26.031 26.547 1 90.19 541 TRP A CA 1
ATOM 4278 C C . TRP A 1 541 ? 2.309 26.594 27.828 1 90.19 541 TRP A C 1
ATOM 4280 O O . TRP A 1 541 ? 1.955 27.703 28.25 1 90.19 541 TRP A O 1
ATOM 4290 N N . ALA A 1 542 ? 3.229 25.812 28.438 1 92.12 542 ALA A N 1
ATOM 4291 C CA . ALA A 1 542 ? 3.902 26.297 29.641 1 92.12 542 ALA A CA 1
ATOM 4292 C C . ALA A 1 542 ? 4.688 27.578 29.359 1 92.12 542 ALA A C 1
ATOM 4294 O O . ALA A 1 542 ? 4.742 28.484 30.188 1 92.12 542 ALA A O 1
ATOM 4295 N N . GLY A 1 543 ? 5.246 27.594 28.234 1 87.94 543 GLY A N 1
ATOM 4296 C CA . GLY A 1 543 ? 5.922 28.812 27.828 1 87.94 543 GLY A CA 1
ATOM 4297 C C . GLY A 1 543 ? 4.984 30 27.688 1 87.94 543 GLY A C 1
ATOM 4298 O O . GLY A 1 543 ? 5.309 31.109 28.125 1 87.94 543 GLY A O 1
ATOM 4299 N N . SER A 1 544 ? 3.828 29.75 27.125 1 87.88 544 SER A N 1
ATOM 4300 C CA . SER A 1 544 ? 2.83 30.797 26.984 1 87.88 544 SER A CA 1
ATOM 4301 C C . SER A 1 544 ? 2.328 31.266 28.344 1 87.88 544 SER A C 1
ATOM 4303 O O . SER A 1 544 ? 2.104 32.469 28.562 1 87.88 544 SER A O 1
ATOM 4305 N N . LEU A 1 545 ? 2.154 30.406 29.25 1 90.25 545 LEU A N 1
ATOM 4306 C CA . LEU A 1 545 ? 1.758 30.719 30.609 1 90.25 545 LEU A CA 1
ATOM 4307 C C . LEU A 1 545 ? 2.816 31.578 31.297 1 90.25 545 LEU A C 1
ATOM 4309 O O . LEU A 1 545 ? 2.486 32.562 31.984 1 90.25 545 LEU A O 1
ATOM 4313 N N . ALA A 1 546 ? 4.031 31.188 31.094 1 90.69 546 ALA A N 1
ATOM 4314 C CA . ALA A 1 546 ? 5.129 31.938 31.688 1 90.69 546 ALA A CA 1
ATOM 4315 C C . ALA A 1 546 ? 5.176 33.375 31.156 1 90.69 546 ALA A C 1
ATOM 4317 O O . ALA A 1 546 ? 5.332 34.312 31.922 1 90.69 546 ALA A O 1
ATOM 4318 N N . VAL A 1 547 ? 4.984 33.469 29.891 1 88.12 547 VAL A N 1
ATOM 4319 C CA . VAL A 1 547 ? 5.047 34.781 29.281 1 88.12 547 VAL A CA 1
ATOM 4320 C C . VAL A 1 547 ? 3.891 35.656 29.797 1 88.12 547 VAL A C 1
ATOM 4322 O O . VAL A 1 547 ? 4.09 36.812 30.172 1 88.12 547 VAL A O 1
ATOM 4325 N N . THR A 1 548 ? 2.75 35.125 29.797 1 88.88 548 THR A N 1
ATOM 4326 C CA . THR A 1 548 ? 1.588 35.875 30.266 1 88.88 548 THR A CA 1
ATOM 4327 C C . THR A 1 548 ? 1.716 36.219 31.75 1 88.88 548 THR A C 1
ATOM 4329 O O . THR A 1 548 ? 1.387 37.312 32.188 1 88.88 548 THR A O 1
ATOM 4332 N N . SER A 1 549 ? 2.201 35.344 32.594 1 91.06 549 SER A N 1
ATOM 4333 C CA . SER A 1 549 ? 2.383 35.562 34.031 1 91.06 549 SER A CA 1
ATOM 4334 C C . SER A 1 549 ? 3.42 36.656 34.281 1 91.06 549 SER A C 1
ATOM 4336 O O . SER A 1 549 ? 3.238 37.5 35.156 1 91.06 549 SER A O 1
ATOM 4338 N N . VAL A 1 550 ? 4.449 36.656 33.5 1 91.5 550 VAL A N 1
ATOM 4339 C CA . VAL A 1 550 ? 5.488 37.688 33.656 1 91.5 550 VAL A CA 1
ATOM 4340 C C . VAL A 1 550 ? 4.922 39.062 33.281 1 91.5 550 VAL A C 1
ATOM 4342 O O . VAL A 1 550 ? 5.215 40.062 33.938 1 91.5 550 VAL A O 1
ATOM 4345 N N . ILE A 1 551 ? 4.082 39.094 32.281 1 91.44 551 ILE A N 1
ATOM 4346 C CA . ILE A 1 551 ? 3.475 40.344 31.859 1 91.44 551 ILE A CA 1
ATOM 4347 C C . ILE A 1 551 ? 2.557 40.875 32.969 1 91.44 551 ILE A C 1
ATOM 4349 O O . ILE A 1 551 ? 2.609 42.031 33.312 1 91.44 551 ILE A O 1
ATOM 4353 N N . ILE A 1 552 ? 1.799 40 33.531 1 91.38 552 ILE A N 1
ATOM 4354 C CA . ILE A 1 552 ? 0.902 40.375 34.625 1 91.38 552 ILE A CA 1
ATOM 4355 C C . ILE A 1 552 ? 1.718 40.875 35.812 1 91.38 552 ILE A C 1
ATOM 4357 O O . ILE A 1 552 ? 1.385 41.875 36.438 1 91.38 552 ILE A O 1
ATOM 4361 N N . LEU A 1 553 ? 2.807 40.219 36.125 1 91.38 553 LEU A N 1
ATOM 4362 C CA . LEU A 1 553 ? 3.666 40.562 37.25 1 91.38 553 LEU A CA 1
ATOM 4363 C C . LEU A 1 553 ? 4.309 41.938 37.031 1 91.38 553 LEU A C 1
ATOM 4365 O O . LEU A 1 553 ? 4.5 42.688 37.969 1 91.38 553 LEU A O 1
ATOM 4369 N N . MET A 1 554 ? 4.574 42.25 35.812 1 91.31 554 MET A N 1
ATOM 4370 C CA . MET A 1 554 ? 5.215 43.531 35.5 1 91.31 554 MET A CA 1
ATOM 4371 C C . MET A 1 554 ? 4.203 44.656 35.531 1 91.31 554 MET A C 1
ATOM 4373 O O . MET A 1 554 ? 4.562 45.812 35.75 1 91.31 554 MET A O 1
ATOM 4377 N N . ILE A 1 555 ? 2.941 44.375 35.312 1 91.5 555 ILE A N 1
ATOM 4378 C CA . ILE A 1 555 ? 1.895 45.406 35.344 1 91.5 555 ILE A CA 1
ATOM 4379 C C . ILE A 1 555 ? 1.485 45.656 36.781 1 91.5 555 ILE A C 1
ATOM 4381 O O . ILE A 1 555 ? 1.093 46.781 37.125 1 91.5 555 ILE A O 1
ATOM 4385 N N . THR A 1 556 ? 1.629 44.781 37.719 1 90.31 556 THR A N 1
ATOM 4386 C CA . THR A 1 556 ? 1.124 44.844 39.094 1 90.31 556 THR A CA 1
ATOM 4387 C C . THR A 1 556 ? 1.74 46.031 39.844 1 90.31 556 THR A C 1
ATOM 4389 O O . THR A 1 556 ? 1.041 46.75 40.531 1 90.31 556 THR A O 1
ATOM 4392 N N . PRO A 1 557 ? 3.051 46.344 39.688 1 88.69 557 PRO A N 1
ATOM 4393 C CA . PRO A 1 557 ? 3.609 47.469 40.438 1 88.69 557 PRO A CA 1
ATOM 4394 C C . PRO A 1 557 ? 3.014 48.812 39.969 1 88.69 557 PRO A C 1
ATOM 4396 O O . PRO A 1 557 ? 3.082 49.781 40.719 1 88.69 557 PRO A O 1
ATOM 4399 N N . THR A 1 558 ? 2.416 48.812 38.844 1 89.5 558 THR A N 1
ATOM 4400 C CA . THR A 1 558 ? 1.853 50.094 38.375 1 89.5 558 THR A CA 1
ATOM 4401 C C . THR A 1 558 ? 0.584 50.438 39.156 1 89.5 558 THR A C 1
ATOM 4403 O O . THR A 1 558 ? 0.142 51.594 39.125 1 89.5 558 THR A O 1
ATOM 4406 N N . PHE A 1 559 ? 0.023 49.531 39.812 1 87.94 559 PHE A N 1
ATOM 4407 C CA . PHE A 1 559 ? -1.174 49.781 40.625 1 87.94 559 PHE A CA 1
ATOM 4408 C C . PHE A 1 559 ? -0.807 50.125 42.062 1 87.94 559 PHE A C 1
ATOM 4410 O O . PHE A 1 559 ? -1.686 50.281 42.906 1 87.94 559 PHE A O 1
ATOM 4417 N N . TRP A 1 560 ? 0.434 50.281 42.25 1 85.5 560 TRP A N 1
ATOM 4418 C CA . TRP A 1 560 ? 0.854 50.625 43.625 1 85.5 560 TRP A CA 1
ATOM 4419 C C . TRP A 1 560 ? 0.436 52.031 43.969 1 85.5 560 TRP A C 1
ATOM 4421 O O . TRP A 1 560 ? 0.739 53 43.25 1 85.5 560 TRP A O 1
ATOM 4431 N N . GLY A 1 561 ? -0.323 52.312 45.188 1 77.56 561 GLY A N 1
ATOM 4432 C CA . GLY A 1 561 ? -0.714 53.625 45.688 1 77.56 561 GLY A CA 1
ATOM 4433 C C . GLY A 1 561 ? -2.17 53.938 45.406 1 77.56 561 GLY A C 1
ATOM 4434 O O . GLY A 1 561 ? -2.584 55.094 45.5 1 77.56 561 GLY A O 1
ATOM 4435 N N . PHE A 1 562 ? -2.859 52.969 44.906 1 80.81 562 PHE A N 1
ATOM 4436 C CA . PHE A 1 562 ? -4.254 53.25 44.562 1 80.81 562 PHE A CA 1
ATOM 4437 C C . PHE A 1 562 ? -5.039 53.594 45.812 1 80.81 562 PHE A C 1
ATOM 4439 O O . PHE A 1 562 ? -6.035 54.344 45.75 1 80.81 562 PHE A O 1
ATOM 4446 N N . TRP A 1 563 ? -4.586 53.156 46.969 1 76.88 563 TRP A N 1
ATOM 4447 C CA . TRP A 1 563 ? -5.316 53.375 48.188 1 76.88 563 TRP A CA 1
ATOM 4448 C C . TRP A 1 563 ? -5.18 54.844 48.625 1 76.88 563 TRP A C 1
ATOM 4450 O O . TRP A 1 563 ? -5.938 55.312 49.5 1 76.88 563 TRP A O 1
ATOM 4460 N N . ARG A 1 564 ? -4.309 55.594 48.031 1 71.75 564 ARG A N 1
ATOM 4461 C CA . ARG A 1 564 ? -4.082 57 48.406 1 71.75 564 ARG A CA 1
ATOM 4462 C C . ARG A 1 564 ? -4.914 57.938 47.531 1 71.75 564 ARG A C 1
ATOM 4464 O O . ARG A 1 564 ? -4.996 59.125 47.812 1 71.75 564 ARG A O 1
ATOM 4471 N N . LEU A 1 565 ? -5.559 57.375 46.625 1 72.94 565 LEU A N 1
ATOM 4472 C CA . LEU A 1 565 ? -6.312 58.219 45.688 1 72.94 565 LEU A CA 1
ATOM 4473 C C . LEU A 1 565 ? -7.758 58.375 46.156 1 72.94 565 LEU A C 1
ATOM 4475 O O . LEU A 1 565 ? -8.352 57.438 46.688 1 72.94 565 LEU A O 1
ATOM 4479 N N . ARG A 1 566 ? -8.336 59.625 46.281 1 63 566 ARG A N 1
ATOM 4480 C CA . ARG A 1 566 ? -9.633 59.938 46.875 1 63 566 ARG A CA 1
ATOM 4481 C C . ARG A 1 566 ? -10.766 59.562 45.938 1 63 566 ARG A C 1
ATOM 4483 O O . ARG A 1 566 ? -11.883 59.281 46.375 1 63 566 ARG A O 1
ATOM 4490 N N . GLY A 1 567 ? -10.562 59.375 44.688 1 64.25 567 GLY A N 1
ATOM 4491 C CA . GLY A 1 567 ? -11.633 59.062 43.75 1 64.25 567 GLY A CA 1
ATOM 4492 C C . GLY A 1 567 ? -11.133 58.531 42.406 1 64.25 567 GLY A C 1
ATOM 4493 O O . GLY A 1 567 ? -9.938 58.219 42.281 1 64.25 567 GLY A O 1
ATOM 4494 N N . LYS A 1 568 ? -12.219 58.25 41.594 1 70.88 568 LYS A N 1
ATOM 4495 C CA . LYS A 1 568 ? -11.867 57.781 40.25 1 70.88 568 LYS A CA 1
ATOM 4496 C C . LYS A 1 568 ? -11.078 58.844 39.5 1 70.88 568 LYS A C 1
ATOM 4498 O O . LYS A 1 568 ? -11.484 60 39.438 1 70.88 568 LYS A O 1
ATOM 4503 N N . VAL A 1 569 ? -9.875 58.406 39.281 1 72.5 569 VAL A N 1
ATOM 4504 C CA . VAL A 1 569 ? -9 59.375 38.625 1 72.5 569 VAL A CA 1
ATOM 4505 C C . VAL A 1 569 ? -8.789 58.969 37.156 1 72.5 569 VAL A C 1
ATOM 4507 O O . VAL A 1 569 ? -8.828 57.781 36.812 1 72.5 569 VAL A O 1
ATOM 4510 N N . THR A 1 570 ? -8.953 59.812 36.25 1 75.38 570 THR A N 1
ATOM 4511 C CA . THR A 1 570 ? -8.656 59.594 34.844 1 75.38 570 THR A CA 1
ATOM 4512 C C . THR A 1 570 ? -7.543 60.531 34.375 1 75.38 570 THR A C 1
ATOM 4514 O O . THR A 1 570 ? -7.203 61.5 35.062 1 75.38 570 THR A O 1
ATOM 4517 N N . LEU A 1 571 ? -6.848 60.062 33.531 1 77 571 LEU A N 1
ATOM 4518 C CA . LEU A 1 571 ? -5.812 60.906 32.969 1 77 571 LEU A CA 1
ATOM 4519 C C . LEU A 1 571 ? -6.387 61.812 31.875 1 77 571 LEU A C 1
ATOM 4521 O O . LEU A 1 571 ? -5.664 62.219 30.953 1 77 571 LEU A O 1
ATOM 4525 N N . SER A 1 572 ? -7.68 62.031 32.062 1 78.19 572 SER A N 1
ATOM 4526 C CA . SER A 1 572 ? -8.297 62.938 31.094 1 78.19 572 SER A CA 1
ATOM 4527 C C . SER A 1 572 ? -7.711 64.312 31.203 1 78.19 572 SER A C 1
ATOM 4529 O O . SER A 1 572 ? -7.312 64.75 32.281 1 78.19 572 SER A O 1
ATOM 4531 N N . PRO A 1 573 ? -7.562 64.938 30.156 1 76.25 573 PRO A N 1
ATOM 4532 C CA . PRO A 1 573 ? -6.992 66.312 30.188 1 76.25 573 PRO A CA 1
ATOM 4533 C C . PRO A 1 573 ? -7.742 67.25 31.141 1 76.25 573 PRO A C 1
ATOM 4535 O O . PRO A 1 573 ? -7.137 68.125 31.734 1 76.25 573 PRO A O 1
ATOM 4538 N N . ILE A 1 574 ? -8.938 66.938 31.359 1 75.25 574 ILE A N 1
ATOM 4539 C CA . ILE A 1 574 ? -9.711 67.812 32.25 1 75.25 574 ILE A CA 1
ATOM 4540 C C . ILE A 1 574 ? -9.336 67.5 33.688 1 75.25 574 ILE A C 1
ATOM 4542 O O . ILE A 1 574 ? -9.164 68.438 34.5 1 75.25 574 ILE A O 1
ATOM 4546 N N . ASP A 1 575 ? -9.172 66.312 33.938 1 75.12 575 ASP A N 1
ATOM 4547 C CA . ASP A 1 575 ? -8.836 65.938 35.312 1 75.12 575 ASP A CA 1
ATOM 4548 C C . ASP A 1 575 ? -7.406 66.375 35.656 1 75.12 575 ASP A C 1
ATOM 4550 O O . ASP A 1 575 ? -7.133 66.812 36.781 1 75.12 575 ASP A O 1
ATOM 4554 N N . THR A 1 576 ? -6.594 66.25 34.719 1 77.06 576 THR A N 1
ATOM 4555 C CA . THR A 1 576 ? -5.207 66.625 34.969 1 77.06 576 THR A CA 1
ATOM 4556 C C . THR A 1 576 ? -5.043 68.125 35.031 1 77.06 576 THR A C 1
ATOM 4558 O O . THR A 1 576 ? -4.246 68.625 35.844 1 77.06 576 THR A O 1
ATOM 4561 N N . ALA A 1 577 ? -5.84 68.75 34.281 1 75.31 577 ALA A N 1
ATOM 4562 C CA . ALA A 1 577 ? -5.805 70.25 34.344 1 75.31 577 ALA A CA 1
ATOM 4563 C C . ALA A 1 577 ? -6.371 70.75 35.656 1 75.31 577 ALA A C 1
ATOM 4565 O O . ALA A 1 577 ? -5.891 71.75 36.188 1 75.31 577 ALA A O 1
ATOM 4566 N N . ALA A 1 578 ? -7.359 70.125 36.062 1 73 578 ALA A N 1
ATOM 4567 C CA . ALA A 1 578 ? -7.941 70.562 37.344 1 73 578 ALA A CA 1
ATOM 4568 C C . ALA A 1 578 ? -6.957 70.312 38.5 1 73 578 ALA A C 1
ATOM 4570 O O . ALA A 1 578 ? -6.887 71.125 39.438 1 73 578 ALA A O 1
ATOM 4571 N N . ALA A 1 579 ? -6.215 69.312 38.375 1 72.81 579 ALA A N 1
ATOM 4572 C CA . ALA A 1 579 ? -5.234 69 39.406 1 72.81 579 ALA A CA 1
ATOM 4573 C C . ALA A 1 579 ? -4.07 69.938 39.375 1 72.81 579 ALA A C 1
ATOM 4575 O O . ALA A 1 579 ? -3.447 70.188 40.406 1 72.81 579 ALA A O 1
ATOM 4576 N N . LEU A 1 580 ? -3.893 70.5 38.25 1 71.25 580 LEU A N 1
ATOM 4577 C CA . LEU A 1 580 ? -2.807 71.438 38.125 1 71.25 580 LEU A CA 1
ATOM 4578 C C . LEU A 1 580 ? -3.33 72.875 38.25 1 71.25 580 LEU A C 1
ATOM 4580 O O . LEU A 1 580 ? -2.617 73.812 37.938 1 71.25 580 LEU A O 1
ATOM 4584 N N . ASP A 1 581 ? -4.59 73.062 38.688 1 67.88 581 ASP A N 1
ATOM 4585 C CA . ASP A 1 581 ? -5.254 74.312 39.094 1 67.88 581 ASP A CA 1
ATOM 4586 C C . ASP A 1 581 ? -5.457 75.25 37.906 1 67.88 581 ASP A C 1
ATOM 4588 O O . ASP A 1 581 ? -5.148 76.438 37.969 1 67.88 581 ASP A O 1
ATOM 4592 N N . ALA A 1 582 ? -5.988 74.562 36.969 1 70.56 582 ALA A N 1
ATOM 4593 C CA . ALA A 1 582 ? -6.344 75.375 35.812 1 70.56 582 ALA A CA 1
ATOM 4594 C C . ALA A 1 582 ? -7.629 76.188 36.094 1 70.56 582 ALA A C 1
ATOM 4596 O O . ALA A 1 582 ? -8.633 75.562 36.5 1 70.56 582 ALA A O 1
ATOM 4597 N N . PRO A 1 583 ? -7.578 77.5 35.969 1 64.62 583 PRO A N 1
ATOM 4598 C CA . PRO A 1 583 ? -8.734 78.312 36.344 1 64.62 583 PRO A CA 1
ATOM 4599 C C . PRO A 1 583 ? -9.992 77.938 35.562 1 64.62 583 PRO A C 1
ATOM 4601 O O . PRO A 1 583 ? -11.109 78.125 36.062 1 64.62 583 PRO A O 1
ATOM 4604 N N . LEU A 1 584 ? -9.844 77.438 34.375 1 64.56 584 LEU A N 1
ATOM 4605 C CA . LEU A 1 584 ? -10.992 77.188 33.531 1 64.56 584 LEU A CA 1
ATOM 4606 C C . LEU A 1 584 ? -11.789 76 34.062 1 64.56 584 LEU A C 1
ATOM 4608 O O . LEU A 1 584 ? -12.984 75.875 33.844 1 64.56 584 LEU A O 1
ATOM 4612 N N . VAL A 1 585 ? -11.109 75.25 34.812 1 64.31 585 VAL A N 1
ATOM 4613 C CA . VAL A 1 585 ? -11.766 74 35.25 1 64.31 585 VAL A CA 1
ATOM 4614 C C . VAL A 1 585 ? -12.016 74.062 36.75 1 64.31 585 VAL A C 1
ATOM 4616 O O . VAL A 1 585 ? -12.484 73.062 37.344 1 64.31 585 VAL A O 1
ATOM 4619 N N . HIS A 1 586 ? -11.758 75.188 37.312 1 61.91 586 HIS A N 1
ATOM 4620 C CA . HIS A 1 586 ? -11.938 75.312 38.75 1 61.91 586 HIS A CA 1
ATOM 4621 C C . HIS A 1 586 ? -13.414 75.375 39.125 1 61.91 586 HIS A C 1
ATOM 4623 O O . HIS A 1 586 ? -14.203 76.062 38.469 1 61.91 586 HIS A O 1
ATOM 4629 N N . THR A 1 587 ? -13.852 74.312 39.688 1 59.94 587 THR A N 1
ATOM 4630 C CA . THR A 1 587 ? -15.211 74.312 40.188 1 59.94 587 THR A CA 1
ATOM 4631 C C . THR A 1 587 ? -15.211 74.75 41.656 1 59.94 587 THR A C 1
ATOM 4633 O O . THR A 1 587 ? -14.227 74.562 42.375 1 59.94 587 THR A O 1
ATOM 4636 N N . ASN A 1 588 ? -16.047 75.75 42.062 1 53.91 588 ASN A N 1
ATOM 4637 C CA . ASN A 1 588 ? -16.172 76.188 43.438 1 53.91 588 ASN A CA 1
ATOM 4638 C C . ASN A 1 588 ? -16.359 75 44.406 1 53.91 588 ASN A C 1
ATOM 4640 O O . ASN A 1 588 ? -16.188 75.125 45.625 1 53.91 588 ASN A O 1
ATOM 4644 N N . GLN A 1 589 ? -16.953 74 43.906 1 48.97 589 GLN A N 1
ATOM 4645 C CA . GLN A 1 589 ? -17.234 72.875 44.812 1 48.97 589 GLN A CA 1
ATOM 4646 C C . GLN A 1 589 ? -16.172 71.812 44.75 1 48.97 589 GLN A C 1
ATOM 4648 O O . GLN A 1 589 ? -15.648 71.5 43.656 1 48.97 589 GLN A O 1
ATOM 4653 N N . GLU A 1 590 ? -15.57 71.562 45.844 1 50.03 590 GLU A N 1
ATOM 4654 C CA . GLU A 1 590 ? -14.633 70.438 46 1 50.03 590 GLU A CA 1
ATOM 4655 C C . GLU A 1 590 ? -15.148 69.188 45.344 1 50.03 590 GLU A C 1
ATOM 4657 O O . GLU A 1 590 ? -15.883 68.438 46 1 50.03 590 GLU A O 1
ATOM 4662 N N . MET A 1 591 ? -15.594 69.188 44.156 1 53.03 591 MET A N 1
ATOM 4663 C CA . MET A 1 591 ? -16.266 68 43.594 1 53.03 591 MET A CA 1
ATOM 4664 C C . MET A 1 591 ? -15.242 66.938 43.156 1 53.03 591 MET A C 1
ATOM 4666 O O . MET A 1 591 ? -14.328 67.25 42.406 1 53.03 591 MET A O 1
ATOM 4670 N N . ILE A 1 592 ? -15.148 65.812 43.875 1 55.19 592 ILE A N 1
ATOM 4671 C CA . ILE A 1 592 ? -14.266 64.688 43.906 1 55.19 592 ILE A CA 1
ATOM 4672 C C . ILE A 1 592 ? -14.469 63.844 42.625 1 55.19 592 ILE A C 1
ATOM 4674 O O . ILE A 1 592 ? -13.508 63.281 42.094 1 55.19 592 ILE A O 1
ATOM 4678 N N . ASP A 1 593 ? -15.711 63.719 42.031 1 61.91 593 ASP A N 1
ATOM 4679 C CA . ASP A 1 593 ? -15.961 62.75 40.969 1 61.91 593 ASP A CA 1
ATOM 4680 C C . ASP A 1 593 ? -15.867 63.406 39.594 1 61.91 593 ASP A C 1
ATOM 4682 O O . ASP A 1 593 ? -16.438 64.5 39.375 1 61.91 593 ASP A O 1
ATOM 4686 N N . PRO A 1 594 ? -14.977 62.844 38.781 1 68.5 594 PRO A N 1
ATOM 4687 C CA . PRO A 1 594 ? -14.797 63.375 37.438 1 68.5 594 PRO A CA 1
ATOM 4688 C C . PRO A 1 594 ? -16.109 63.531 36.688 1 68.5 594 PRO A C 1
ATOM 4690 O O . PRO A 1 594 ? -16.281 64.5 35.906 1 68.5 594 PRO A O 1
ATOM 4693 N N . ARG A 1 595 ? -17.109 62.75 36.875 1 72.94 595 ARG A N 1
ATOM 4694 C CA . ARG A 1 595 ? -18.375 62.844 36.156 1 72.94 595 ARG A CA 1
ATOM 4695 C C . ARG A 1 595 ? -19.172 64.062 36.594 1 72.94 595 ARG A C 1
ATOM 4697 O O . ARG A 1 595 ? -19.812 64.75 35.781 1 72.94 595 ARG A O 1
ATOM 4704 N N . SER A 1 596 ? -19.078 64.25 37.781 1 68.81 596 SER A N 1
ATOM 4705 C CA . SER A 1 596 ? -19.828 65.375 38.312 1 68.81 596 SER A CA 1
ATOM 4706 C C . SER A 1 596 ? -19.188 66.688 37.875 1 68.81 596 SER A C 1
ATOM 4708 O O . SER A 1 596 ? -19.891 67.688 37.594 1 68.81 596 SER A O 1
ATOM 4710 N N . ARG A 1 597 ? -17.969 66.562 37.812 1 74.62 597 ARG A N 1
ATOM 4711 C CA . ARG A 1 597 ? -17.281 67.812 37.344 1 74.62 597 ARG A CA 1
ATOM 4712 C C . ARG A 1 597 ? -17.641 68.062 35.906 1 74.62 597 ARG A C 1
ATOM 4714 O O . ARG A 1 597 ? -17.859 69.25 35.531 1 74.62 597 ARG A O 1
ATOM 4721 N N . LEU A 1 598 ? -17.734 67.062 35.219 1 75.94 598 LEU A N 1
ATOM 4722 C CA . LEU A 1 598 ? -18.031 67.25 33.812 1 75.94 598 LEU A CA 1
ATOM 4723 C C . LEU A 1 598 ? -19.469 67.75 33.625 1 75.94 598 LEU A C 1
ATOM 4725 O O . LEU A 1 598 ? -19.75 68.438 32.656 1 75.94 598 LEU A O 1
ATOM 4729 N N . LYS A 1 599 ? -20.297 67.312 34.469 1 74.44 599 LYS A N 1
ATOM 4730 C CA . LYS A 1 599 ? -21.672 67.75 34.375 1 74.44 599 LYS A CA 1
ATOM 4731 C C . LYS A 1 599 ? -21.766 69.25 34.656 1 74.44 599 LYS A C 1
ATOM 4733 O O . LYS A 1 599 ? -22.578 70 34.031 1 74.44 599 LYS A O 1
ATOM 4738 N N . GLU A 1 600 ? -20.891 69.688 35.5 1 73.25 600 GLU A N 1
ATOM 4739 C CA . GLU A 1 600 ? -20.938 71.062 35.875 1 73.25 600 GLU A CA 1
ATOM 4740 C C . GLU A 1 600 ? -20.219 71.938 34.844 1 73.25 600 GLU A C 1
ATOM 4742 O O . GLU A 1 600 ? -20.719 73 34.469 1 73.25 600 GLU A O 1
ATOM 4747 N N . ILE A 1 601 ? -19.094 71.5 34.5 1 74.88 601 ILE A N 1
ATOM 4748 C CA . ILE A 1 601 ? -18.25 72.375 33.688 1 74.88 601 ILE A CA 1
ATOM 4749 C C . ILE A 1 601 ? -18.359 71.938 32.219 1 74.88 601 ILE A C 1
ATOM 4751 O O . ILE A 1 601 ? -17.875 72.625 31.328 1 74.88 601 ILE A O 1
ATOM 4755 N N . GLY A 1 602 ? -19.062 70.938 31.969 1 71.69 602 GLY A N 1
ATOM 4756 C CA . GLY A 1 602 ? -19.078 70.375 30.641 1 71.69 602 GLY A CA 1
ATOM 4757 C C . GLY A 1 602 ? -19.609 71.312 29.578 1 71.69 602 GLY A C 1
ATOM 4758 O O . GLY A 1 602 ? -19.156 71.25 28.438 1 71.69 602 GLY A O 1
ATOM 4759 N N . ALA A 1 603 ? -20.406 72.188 30 1 71.12 603 ALA A N 1
ATOM 4760 C CA . ALA A 1 603 ? -21.062 73.062 29.016 1 71.12 603 ALA A CA 1
ATOM 4761 C C . ALA A 1 603 ? -20.297 74.375 28.828 1 71.12 603 ALA A C 1
ATOM 4763 O O . ALA A 1 603 ? -20.641 75.188 27.969 1 71.12 603 ALA A O 1
ATOM 4764 N N . ARG A 1 604 ? -19.172 74.562 29.562 1 73.75 604 ARG A N 1
ATOM 4765 C CA . ARG A 1 604 ? -18.406 75.75 29.469 1 73.75 604 ARG A C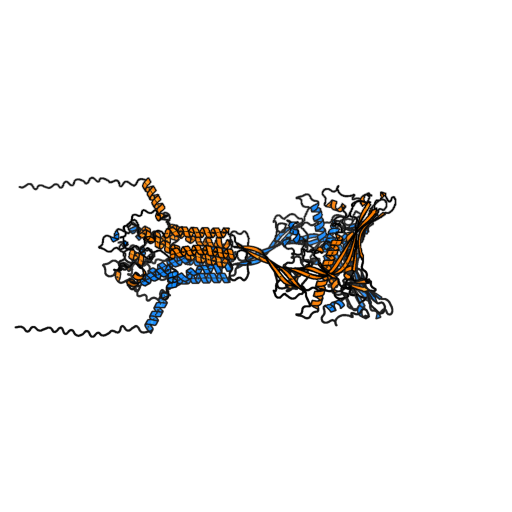A 1
ATOM 4766 C C . ARG A 1 604 ? -17.609 75.812 28.188 1 73.75 604 ARG A C 1
ATOM 4768 O O . ARG A 1 604 ? -16.938 74.875 27.812 1 73.75 604 ARG A O 1
ATOM 4775 N N . PRO A 1 605 ? -17.828 77 27.484 1 65.62 605 PRO A N 1
ATOM 4776 C CA . PRO A 1 605 ? -17.047 77.125 26.25 1 65.62 605 PRO A CA 1
ATOM 4777 C C . PRO A 1 605 ? -15.547 77.312 26.516 1 65.62 605 PRO A C 1
ATOM 4779 O O . PRO A 1 605 ? -15.172 78 27.469 1 65.62 605 PRO A O 1
ATOM 4782 N N . LEU A 1 606 ? -14.688 76.75 25.922 1 65.69 606 LEU A N 1
ATOM 4783 C CA . LEU A 1 606 ? -13.242 76.812 26.109 1 65.69 606 LEU A CA 1
ATOM 4784 C C . LEU A 1 606 ? -12.688 78.188 25.734 1 65.69 606 LEU A C 1
ATOM 4786 O O . LEU A 1 606 ? -11.711 78.625 26.328 1 65.69 606 LEU A O 1
ATOM 4790 N N . TYR A 1 607 ? -13.266 79.062 24.797 1 57.72 607 TYR A N 1
ATOM 4791 C CA . TYR A 1 607 ? -12.734 80.312 24.312 1 57.72 607 TYR A CA 1
ATOM 4792 C C . TYR A 1 607 ? -13.008 81.438 25.297 1 57.72 607 TYR A C 1
ATOM 4794 O O . TYR A 1 607 ? -12.211 82.375 25.391 1 57.72 607 TYR A O 1
ATOM 4802 N N . SER A 1 608 ? -14.055 81.688 25.938 1 45.75 608 SER A N 1
ATOM 4803 C CA . SER A 1 608 ? -14.391 82.812 26.766 1 45.75 608 SER A CA 1
ATOM 4804 C C . SER A 1 608 ? -13.453 82.938 27.953 1 45.75 608 SER A C 1
ATOM 4806 O O . SER A 1 608 ? -13.297 84.062 28.531 1 45.75 608 SER A O 1
ATOM 4808 N N . ALA A 1 609 ? -12.984 82.125 28.516 1 41.94 609 ALA A N 1
ATOM 4809 C CA . ALA A 1 609 ? -12.219 82.188 29.75 1 41.94 609 ALA A CA 1
ATOM 4810 C C . ALA A 1 609 ? -10.859 82.812 29.516 1 41.94 609 ALA A C 1
ATOM 4812 O O . ALA A 1 609 ? -10.227 83.312 30.453 1 41.94 609 ALA A O 1
ATOM 4813 N N . GLY A 1 610 ? -10.164 82.75 28.391 1 40.31 610 GLY A N 1
ATOM 4814 C CA . GLY A 1 610 ? -8.938 83.5 28.188 1 40.31 610 GLY A CA 1
ATOM 4815 C C . GLY A 1 610 ? -9.156 85 28.141 1 40.31 610 GLY A C 1
ATOM 4816 O O . GLY A 1 610 ? -8.195 85.75 28.047 1 40.31 610 GLY A O 1
ATOM 4817 N N . ARG A 1 611 ? -10.227 85.5 27.719 1 39.31 611 ARG A N 1
ATOM 4818 C CA . ARG A 1 611 ? -10.281 86.938 27.438 1 39.31 611 ARG A CA 1
ATOM 4819 C C . ARG A 1 611 ? -10.281 87.75 28.734 1 39.31 611 ARG A C 1
ATOM 4821 O O . ARG A 1 611 ? -10.07 88.938 28.719 1 39.31 611 ARG A O 1
ATOM 4828 N N . SER A 1 612 ? -10.953 87.438 29.688 1 34.31 612 SER A N 1
ATOM 4829 C CA . SER A 1 612 ? -11.102 88.562 30.641 1 34.31 612 SER A CA 1
ATOM 4830 C C . SER A 1 612 ? -9.766 88.938 31.266 1 34.31 612 SER A C 1
ATOM 4832 O O . SER A 1 612 ? -9.664 89.938 31.984 1 34.31 612 SER A O 1
ATOM 4834 N N . GLY A 1 613 ? -8.906 88.125 31.938 1 32.31 613 GLY A N 1
ATOM 4835 C CA . GLY A 1 613 ? -7.793 88.938 32.438 1 32.31 613 GLY A CA 1
ATOM 4836 C C . GLY A 1 613 ? -6.949 89.562 31.359 1 32.31 613 GLY A C 1
ATOM 4837 O O . GLY A 1 613 ? -7.121 89.25 30.172 1 32.31 613 GLY A O 1
ATOM 4838 N N . SER A 1 614 ? -5.828 90.5 31.75 1 31.11 614 SER A N 1
ATOM 4839 C CA . SER A 1 614 ? -4.973 91.188 30.781 1 31.11 614 SER A CA 1
ATOM 4840 C C . SER A 1 614 ? -4.664 90.312 29.578 1 31.11 614 SER A C 1
ATOM 4842 O O . SER A 1 614 ? -4.969 89.125 29.578 1 31.11 614 SER A O 1
ATOM 4844 N N . GLY A 1 615 ? -3.387 90.562 28.859 1 31.69 615 GLY A N 1
ATOM 4845 C CA . GLY A 1 615 ? -2.707 90.188 27.625 1 31.69 615 GLY A CA 1
ATOM 4846 C C . GLY A 1 615 ? -2.693 88.75 27.328 1 31.69 615 GLY A C 1
ATOM 4847 O O . GLY A 1 615 ? -2.111 88.312 26.344 1 31.69 615 GLY A O 1
ATOM 4848 N N . GLY A 1 616 ? -2.551 87.812 28.297 1 31.77 616 GLY A N 1
ATOM 4849 C CA . GLY A 1 616 ? -1.896 86.562 27.969 1 31.77 616 GLY A CA 1
ATOM 4850 C C . GLY A 1 616 ? -2.779 85.625 27.172 1 31.77 616 GLY A C 1
ATOM 4851 O O . GLY A 1 616 ? -3.998 85.625 27.359 1 31.77 616 GLY A O 1
ATOM 4852 N N . SER A 1 617 ? -2.475 85.375 25.859 1 35.5 617 SER A N 1
ATOM 4853 C CA . SER A 1 617 ? -2.766 84.5 24.734 1 35.5 617 SER A CA 1
ATOM 4854 C C . SER A 1 617 ? -2.926 83.062 25.188 1 35.5 617 SER A C 1
ATOM 4856 O O . SER A 1 617 ? -1.948 82.312 25.25 1 35.5 617 SER A O 1
ATOM 4858 N N . THR A 1 618 ? -3.469 82.625 26.094 1 35.12 618 THR A N 1
ATOM 4859 C CA . THR A 1 618 ? -3.32 81.25 26.609 1 35.12 618 THR A CA 1
ATOM 4860 C C . THR A 1 618 ? -3.805 80.25 25.594 1 35.12 618 THR A C 1
ATOM 4862 O O . THR A 1 618 ? -3.08 79.312 25.25 1 35.12 618 THR A O 1
ATOM 4865 N N . LEU A 1 619 ? -5.031 79.812 25.531 1 39.38 619 LEU A N 1
ATOM 4866 C CA . LEU A 1 619 ? -5.34 78.688 24.734 1 39.38 619 LEU A CA 1
ATOM 4867 C C . LEU A 1 619 ? -4.992 78.875 23.266 1 39.38 619 LEU A C 1
ATOM 4869 O O . LEU A 1 619 ? -5.039 77.938 22.453 1 39.38 619 LEU A O 1
ATOM 4873 N N . ALA A 1 620 ? -5.09 80.125 22.719 1 36.06 620 ALA A N 1
ATOM 4874 C CA . ALA A 1 620 ? -4.949 80.562 21.344 1 36.06 620 ALA A CA 1
ATOM 4875 C C . ALA A 1 620 ? -3.566 80.25 20.781 1 36.06 620 ALA A C 1
ATOM 4877 O O . ALA A 1 620 ? -3.332 80.375 19.578 1 36.06 620 ALA A O 1
ATOM 4878 N N . THR A 1 621 ? -2.422 80.25 21.578 1 35.84 621 THR A N 1
ATOM 4879 C CA . THR A 1 621 ? -1.131 80.188 20.891 1 35.84 621 THR A CA 1
ATOM 4880 C C . THR A 1 621 ? -0.751 78.75 20.547 1 35.84 621 THR A C 1
ATOM 4882 O O . THR A 1 621 ? 0.368 78.5 20.109 1 35.84 621 THR A O 1
ATOM 4885 N N . PHE A 1 622 ? -1.524 77.812 20.781 1 35.03 622 PHE A N 1
ATOM 4886 C CA . PHE A 1 622 ? -1.093 76.5 20.297 1 35.03 622 PHE A CA 1
ATOM 4887 C C . PHE A 1 622 ? -1.717 76.188 18.953 1 35.03 622 PHE A C 1
ATOM 4889 O O . PHE A 1 622 ? -2.891 76.5 18.719 1 35.03 622 PHE A O 1
ATOM 4896 N N . MET B 1 1 ? -43.469 128.625 50.969 1 23.3 1 MET B N 1
ATOM 4897 C CA . MET B 1 1 ? -43.906 127.188 51.094 1 23.3 1 MET B CA 1
ATOM 4898 C C . MET B 1 1 ? -43.688 126.438 49.812 1 23.3 1 MET B C 1
ATOM 4900 O O . MET B 1 1 ? -44.5 126.5 48.875 1 23.3 1 MET B O 1
ATOM 4904 N N . GLY B 1 2 ? -42.688 126.625 49.25 1 26.14 2 GLY B N 1
ATOM 4905 C CA . GLY B 1 2 ? -42.25 126.25 47.906 1 26.14 2 GLY B CA 1
ATOM 4906 C C . GLY B 1 2 ? -42.344 124.75 47.625 1 26.14 2 GLY B C 1
ATOM 4907 O O . GLY B 1 2 ? -42.125 123.938 48.531 1 26.14 2 GLY B O 1
ATOM 4908 N N . VAL B 1 3 ? -43.312 124.438 46.812 1 28.86 3 VAL B N 1
ATOM 4909 C CA . VAL B 1 3 ? -43.969 123.125 46.438 1 28.86 3 VAL B CA 1
ATOM 4910 C C . VAL B 1 3 ? -42.906 122.188 45.906 1 28.86 3 VAL B C 1
ATOM 4912 O O . VAL B 1 3 ? -42.062 122.562 45.094 1 28.86 3 VAL B O 1
ATOM 4915 N N . ASP B 1 4 ? -42.5 121.25 46.656 1 26.75 4 ASP B N 1
ATOM 4916 C CA . ASP B 1 4 ? -41.531 120.188 46.562 1 26.75 4 ASP B CA 1
ATOM 4917 C C . ASP B 1 4 ? -41.844 119.25 45.375 1 26.75 4 ASP B C 1
ATOM 4919 O O . ASP B 1 4 ? -42.938 118.688 45.312 1 26.75 4 ASP B O 1
ATOM 4923 N N . GLU B 1 5 ? -41.656 119.75 44.25 1 27.05 5 GLU B N 1
ATOM 4924 C CA . GLU B 1 5 ? -42 119.125 43 1 27.05 5 GLU B CA 1
ATOM 4925 C C . GLU B 1 5 ? -41.5 117.688 42.938 1 27.05 5 GLU B C 1
ATOM 4927 O O . GLU B 1 5 ? -40.312 117.438 43.094 1 27.05 5 GLU B O 1
ATOM 4932 N N . THR B 1 6 ? -42.219 116.812 43.469 1 27.42 6 THR B N 1
ATOM 4933 C CA . THR B 1 6 ? -42 115.375 43.562 1 27.42 6 THR B CA 1
ATOM 4934 C C . THR B 1 6 ? -41.781 114.75 42.188 1 27.42 6 THR B C 1
ATOM 4936 O O . THR B 1 6 ? -42.625 114.938 41.312 1 27.42 6 THR B O 1
ATOM 4939 N N . VAL B 1 7 ? -40.625 114.75 41.719 1 31.41 7 VAL B N 1
ATOM 4940 C CA . VAL B 1 7 ? -40.25 114.188 40.406 1 31.41 7 VAL B CA 1
ATOM 4941 C C . VAL B 1 7 ? -40.75 112.75 40.281 1 31.41 7 VAL B C 1
ATOM 4943 O O . VAL B 1 7 ? -40.406 111.875 41.062 1 31.41 7 VAL B O 1
ATOM 4946 N N . THR B 1 8 ? -41.875 112.562 39.938 1 27.39 8 THR B N 1
ATOM 4947 C CA . THR B 1 8 ? -42.531 111.25 39.781 1 27.39 8 THR B CA 1
ATOM 4948 C C . THR B 1 8 ? -41.844 110.438 38.688 1 27.39 8 THR B C 1
ATOM 4950 O O . THR B 1 8 ? -41.75 110.875 37.531 1 27.39 8 THR B O 1
ATOM 4953 N N . ILE B 1 9 ? -40.781 109.875 39 1 27.98 9 ILE B N 1
ATOM 4954 C CA . ILE B 1 9 ? -40.031 109 38.062 1 27.98 9 ILE B CA 1
ATOM 4955 C C . ILE B 1 9 ? -40.969 107.938 37.5 1 27.98 9 ILE B C 1
ATOM 4957 O O . ILE B 1 9 ? -41.531 107.125 38.219 1 27.98 9 ILE B O 1
ATOM 4961 N N . THR B 1 10 ? -41.719 108.25 36.625 1 26.03 10 THR B N 1
ATOM 4962 C CA . THR B 1 10 ? -42.656 107.375 35.969 1 26.03 10 THR B CA 1
ATOM 4963 C C . THR B 1 10 ? -41.938 106.188 35.375 1 26.03 10 THR B C 1
ATOM 4965 O O . THR B 1 10 ? -41.031 106.312 34.562 1 26.03 10 THR B O 1
ATOM 4968 N N . SER B 1 11 ? -41.656 105.188 36.156 1 25.02 11 SER B N 1
ATOM 4969 C CA . SER B 1 11 ? -41.031 103.938 35.719 1 25.02 11 SER B CA 1
ATOM 4970 C C . SER B 1 11 ? -41.812 103.312 34.594 1 25.02 11 SER B C 1
ATOM 4972 O O . SER B 1 11 ? -43 103 34.719 1 25.02 11 SER B O 1
ATOM 4974 N N . ASN B 1 12 ? -41.75 103.875 33.438 1 27.81 12 ASN B N 1
ATOM 4975 C CA . ASN B 1 12 ? -42.5 103.188 32.375 1 27.81 12 ASN B CA 1
ATOM 4976 C C . ASN B 1 12 ? -42.219 101.688 32.375 1 27.81 12 ASN B C 1
ATOM 4978 O O . ASN B 1 12 ? -41.094 101.25 32.562 1 27.81 12 ASN B O 1
ATOM 4982 N N . PRO B 1 13 ? -43.219 100.875 32.625 1 29.25 13 PRO B N 1
ATOM 4983 C CA . PRO B 1 13 ? -43.125 99.438 32.688 1 29.25 13 PRO B CA 1
ATOM 4984 C C . PRO B 1 13 ? -42.469 98.875 31.422 1 29.25 13 PRO B C 1
ATOM 4986 O O . PRO B 1 13 ? -42.75 99.312 30.312 1 29.25 13 PRO B O 1
ATOM 4989 N N . VAL B 1 14 ? -41.219 98.5 31.469 1 31 14 VAL B N 1
ATOM 4990 C CA . VAL B 1 14 ? -40.5 97.812 30.391 1 31 14 VAL B CA 1
ATOM 4991 C C . VAL B 1 14 ? -41.344 96.75 29.75 1 31 14 VAL B C 1
ATOM 4993 O O . VAL B 1 14 ? -41.844 95.875 30.438 1 31 14 VAL B O 1
ATOM 4996 N N . THR B 1 15 ? -42.125 97.062 28.828 1 29.66 15 THR B N 1
ATOM 4997 C CA . THR B 1 15 ? -42.875 96.062 28.047 1 29.66 15 THR B CA 1
ATOM 4998 C C . THR B 1 15 ? -41.969 94.875 27.703 1 29.66 15 THR B C 1
ATOM 5000 O O . THR B 1 15 ? -40.844 95.062 27.188 1 29.66 15 THR B O 1
ATOM 5003 N N . GLU B 1 16 ? -42.062 93.812 28.422 1 27.97 16 GLU B N 1
ATOM 5004 C CA . GLU B 1 16 ? -41.469 92.5 28.25 1 27.97 16 GLU B CA 1
ATOM 5005 C C . GLU B 1 16 ? -41.656 92 26.812 1 27.97 16 GLU B C 1
ATOM 5007 O O . GLU B 1 16 ? -42.719 91.562 26.438 1 27.97 16 GLU B O 1
ATOM 5012 N N . HIS B 1 17 ? -41.375 92.75 25.828 1 29.36 17 HIS B N 1
ATOM 5013 C CA . HIS B 1 17 ? -41.406 92.125 24.531 1 29.36 17 HIS B CA 1
ATOM 5014 C C . HIS B 1 17 ? -40.625 90.812 24.562 1 29.36 17 HIS B C 1
ATOM 5016 O O . HIS B 1 17 ? -39.438 90.75 24.891 1 29.36 17 HIS B O 1
ATOM 5022 N N . ASP B 1 18 ? -41.312 89.75 24.906 1 29.11 18 ASP B N 1
ATOM 5023 C CA . ASP B 1 18 ? -41 88.312 24.797 1 29.11 18 ASP B CA 1
ATOM 5024 C C . ASP B 1 18 ? -40.281 88 23.484 1 29.11 18 ASP B C 1
ATOM 5026 O O . ASP B 1 18 ? -40.875 88.125 22.406 1 29.11 18 ASP B O 1
ATOM 5030 N N . HIS B 1 19 ? -39.219 88.562 23.172 1 29.17 19 HIS B N 1
ATOM 5031 C CA . HIS B 1 19 ? -38.5 88 22.047 1 29.17 19 HIS B CA 1
ATOM 5032 C C . HIS B 1 19 ? -38.531 86.5 22.062 1 29.17 19 HIS B C 1
ATOM 5034 O O . HIS B 1 19 ? -38 85.875 22.984 1 29.17 19 HIS B O 1
ATOM 5040 N N . LEU B 1 20 ? -39.656 85.938 21.672 1 31.7 20 LEU B N 1
ATOM 5041 C CA . LEU B 1 20 ? -39.781 84.5 21.328 1 31.7 20 LEU B CA 1
ATOM 5042 C C . LEU B 1 20 ? -38.531 84 20.656 1 31.7 20 LEU B C 1
ATOM 5044 O O . LEU B 1 20 ? -38.156 84.438 19.562 1 31.7 20 LEU B O 1
ATOM 5048 N N . GLU B 1 21 ? -37.594 83.75 21.359 1 35.09 21 GLU B N 1
ATOM 5049 C CA . GLU B 1 21 ? -36.5 82.938 20.828 1 35.09 21 GLU B CA 1
ATOM 5050 C C . GLU B 1 21 ? -37.031 81.875 19.875 1 35.09 21 GLU B C 1
ATOM 5052 O O . GLU B 1 21 ? -37.719 80.938 20.297 1 35.09 21 GLU B O 1
ATOM 5057 N N . ARG B 1 22 ? -37.438 82.25 18.75 1 37.47 22 ARG B N 1
ATOM 5058 C CA . ARG B 1 22 ? -37.844 81.375 17.703 1 37.47 22 ARG B CA 1
ATOM 5059 C C . ARG B 1 22 ? -37 80.125 17.656 1 37.47 22 ARG B C 1
ATOM 5061 O O . ARG B 1 22 ? -35.75 80.188 17.547 1 37.47 22 ARG B O 1
ATOM 5068 N N . LYS B 1 23 ? -37.562 79.125 18.25 1 44.66 23 LYS B N 1
ATOM 5069 C CA . LYS B 1 23 ? -36.969 77.812 18.109 1 44.66 23 LYS B CA 1
ATOM 5070 C C . LYS B 1 23 ? -36.531 77.562 16.672 1 44.66 23 LYS B C 1
ATOM 5072 O O . LYS B 1 23 ? -37.312 77.812 15.727 1 44.66 23 LYS B O 1
ATOM 5077 N N . PRO B 1 24 ? -35.344 77.688 16.359 1 42.5 24 PRO B N 1
ATOM 5078 C CA . PRO B 1 24 ? -35.031 77.438 14.953 1 42.5 24 PRO B CA 1
ATOM 5079 C C . PRO B 1 24 ? -35.906 76.375 14.328 1 42.5 24 PRO B C 1
ATOM 5081 O O . PRO B 1 24 ? -36.469 75.562 15.039 1 42.5 24 PRO B O 1
ATOM 5084 N N . SER B 1 25 ? -36.562 76.625 13.18 1 41.62 25 SER B N 1
ATOM 5085 C CA . SER B 1 25 ? -37.469 75.75 12.414 1 41.62 25 SER B CA 1
ATOM 5086 C C . SER B 1 25 ? -36.969 74.312 12.375 1 41.62 25 SER B C 1
ATOM 5088 O O . SER B 1 25 ? -35.781 74.062 12.562 1 41.62 25 SER B O 1
ATOM 5090 N N . VAL B 1 26 ? -37.844 73.312 12.391 1 48 26 VAL B N 1
ATOM 5091 C CA . VAL B 1 26 ? -37.625 71.875 12.336 1 48 26 VAL B CA 1
ATOM 5092 C C . VAL B 1 26 ? -36.562 71.562 11.273 1 48 26 VAL B C 1
ATOM 5094 O O . VAL B 1 26 ? -35.688 70.688 11.477 1 48 26 VAL B O 1
ATOM 5097 N N . GLY B 1 27 ? -36.688 72.188 10.156 1 45.88 27 GLY B N 1
ATOM 5098 C CA . GLY B 1 27 ? -35.688 72 9.102 1 45.88 27 GLY B CA 1
ATOM 5099 C C . GLY B 1 27 ? -34.281 72.375 9.508 1 45.88 27 GLY B C 1
ATOM 5100 O O . GLY B 1 27 ? -33.344 71.688 9.148 1 45.88 27 GLY B O 1
ATOM 5101 N N . HIS B 1 28 ? -34.094 73.5 10.117 1 46.84 28 HIS B N 1
ATOM 5102 C CA . HIS B 1 28 ? -32.75 73.875 10.57 1 46.84 28 HIS B CA 1
ATOM 5103 C C . HIS B 1 28 ? -32.25 73 11.688 1 46.84 28 HIS B C 1
ATOM 5105 O O . HIS B 1 28 ? -31.047 72.812 11.82 1 46.84 28 HIS B O 1
ATOM 5111 N N . ARG B 1 29 ? -33.156 72.5 12.469 1 49.25 29 ARG B N 1
ATOM 5112 C CA . ARG B 1 29 ? -32.75 71.562 13.492 1 49.25 29 ARG B CA 1
ATOM 5113 C C . ARG B 1 29 ? -32.312 70.25 12.867 1 49.25 29 ARG B C 1
ATOM 5115 O O . ARG B 1 29 ? -31.391 69.562 13.359 1 49.25 29 ARG B O 1
ATOM 5122 N N . MET B 1 30 ? -33.188 69.875 11.883 1 48.06 30 MET B N 1
ATOM 5123 C CA . MET B 1 30 ? -32.812 68.625 11.195 1 48.06 30 MET B CA 1
ATOM 5124 C C . MET B 1 30 ? -31.484 68.812 10.469 1 48.06 30 MET B C 1
ATOM 5126 O O . MET B 1 30 ? -30.656 67.875 10.453 1 48.06 30 MET B O 1
ATOM 5130 N N . LEU B 1 31 ? -31.406 69.875 9.719 1 46.25 31 LEU B N 1
ATOM 5131 C CA . LEU B 1 31 ? -30.141 70.125 9.047 1 46.25 31 LEU B CA 1
ATOM 5132 C C . LEU B 1 31 ? -29.016 70.312 10.07 1 46.25 31 LEU B C 1
ATOM 5134 O O . LEU B 1 31 ? -27.891 69.812 9.859 1 46.25 31 LEU B O 1
ATOM 5138 N N . ASN B 1 32 ? -29.25 70.938 11.133 1 47.22 32 ASN B N 1
ATOM 5139 C CA . ASN B 1 32 ? -28.266 71.062 12.195 1 47.22 32 ASN B CA 1
ATOM 5140 C C . ASN B 1 32 ? -28.047 69.75 12.914 1 47.22 32 ASN B C 1
ATOM 5142 O O . ASN B 1 32 ? -26.922 69.438 13.32 1 47.22 32 ASN B O 1
ATOM 5146 N N . GLY B 1 33 ? -29.094 69.062 13.062 1 49.34 33 GLY B N 1
ATOM 5147 C CA . GLY B 1 33 ? -28.953 67.75 13.625 1 49.34 33 GLY B CA 1
ATOM 5148 C C . GLY B 1 33 ? -28.141 66.812 12.75 1 49.34 33 GLY B C 1
ATOM 5149 O O . GLY B 1 33 ? -27.312 66.062 13.25 1 49.34 33 GLY B O 1
ATOM 5150 N N . THR B 1 34 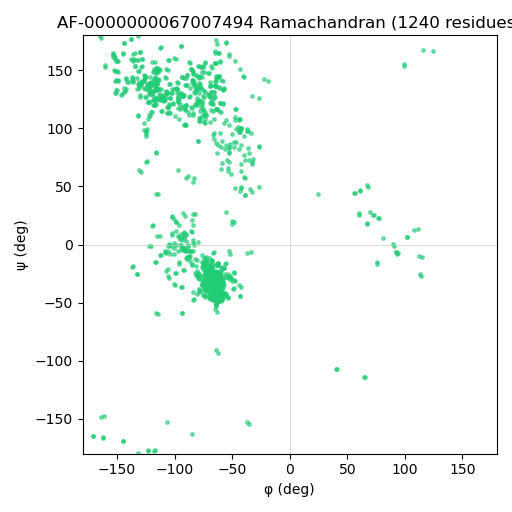? -28.609 66.812 11.484 1 50.34 34 THR B N 1
ATOM 5151 C CA . THR B 1 34 ? -27.844 66 10.547 1 50.34 34 THR B CA 1
ATOM 5152 C C . THR B 1 34 ? -26.406 66.5 10.461 1 50.34 34 THR B C 1
ATOM 5154 O O . THR B 1 34 ? -25.484 65.688 10.336 1 50.34 34 THR B O 1
ATOM 5157 N N . ARG B 1 35 ? -26.281 67.75 10.422 1 51.53 35 ARG B N 1
ATOM 5158 C CA . ARG B 1 35 ? -24.922 68.312 10.398 1 51.53 35 ARG B CA 1
ATOM 5159 C C . ARG B 1 35 ? -24.172 67.938 11.672 1 51.53 35 ARG B C 1
ATOM 5161 O O . ARG B 1 35 ? -22.969 67.688 11.633 1 51.53 35 ARG B O 1
ATOM 5168 N N . THR B 1 36 ? -24.906 68 12.68 1 55.5 36 THR B N 1
ATOM 5169 C CA . THR B 1 36 ? -24.266 67.688 13.93 1 55.5 36 THR B CA 1
ATOM 5170 C C . THR B 1 36 ? -23.906 66.188 13.938 1 55.5 36 THR B C 1
ATOM 5172 O O . THR B 1 36 ? -22.828 65.812 14.43 1 55.5 36 THR B O 1
ATOM 5175 N N . TRP B 1 37 ? -24.859 65.438 13.352 1 55.22 37 TRP B N 1
ATOM 5176 C CA . TRP B 1 37 ? -24.547 64 13.258 1 55.22 37 TRP B CA 1
ATOM 5177 C C . TRP B 1 37 ? -23.391 63.781 12.297 1 55.22 37 TRP B C 1
ATOM 5179 O O . TRP B 1 37 ? -22.5 63 12.594 1 55.22 37 TRP B O 1
ATOM 5189 N N . ALA B 1 38 ? -23.484 64.438 11.125 1 57.47 38 ALA B N 1
ATOM 5190 C CA . ALA B 1 38 ? -22.422 64.312 10.148 1 57.47 38 ALA B CA 1
ATOM 5191 C C . ALA B 1 38 ? -21.094 64.812 10.711 1 57.47 38 ALA B C 1
ATOM 5193 O O . ALA B 1 38 ? -20.031 64.25 10.43 1 57.47 38 ALA B O 1
ATOM 5194 N N . SER B 1 39 ? -21.172 65.75 11.508 1 59.97 39 SER B N 1
ATOM 5195 C CA . SER B 1 39 ? -19.938 66.312 12.062 1 59.97 39 SER B CA 1
ATOM 5196 C C . SER B 1 39 ? -19.344 65.438 13.109 1 59.97 39 SER B C 1
ATOM 5198 O O . SER B 1 39 ? -18.141 65.5 13.383 1 59.97 39 SER B O 1
ATOM 5200 N N . ARG B 1 40 ? -20.203 64.562 13.523 1 65.44 40 ARG B N 1
ATOM 5201 C CA . ARG B 1 40 ? -19.719 63.656 14.539 1 65.44 40 ARG B CA 1
ATOM 5202 C C . ARG B 1 40 ? -18.891 62.531 13.898 1 65.44 40 ARG B C 1
ATOM 5204 O O . ARG B 1 40 ? -17.969 62 14.516 1 65.44 40 ARG B O 1
ATOM 5211 N N . PHE B 1 41 ? -19.266 62.281 12.617 1 69.81 41 PHE B N 1
ATOM 5212 C CA . PHE B 1 41 ? -18.562 61.156 11.992 1 69.81 41 PHE B CA 1
ATOM 5213 C C . PHE B 1 41 ? -17.562 61.656 10.953 1 69.81 41 PHE B C 1
ATOM 5215 O O . PHE B 1 41 ? -16.609 60.969 10.617 1 69.81 41 PHE B O 1
ATOM 5222 N N . PHE B 1 42 ? -17.906 62.969 10.477 1 69.31 42 PHE B N 1
ATOM 5223 C CA . PHE B 1 42 ? -17.016 63.562 9.484 1 69.31 42 PHE B CA 1
ATOM 5224 C C . PHE B 1 42 ? -16.516 64.938 9.961 1 69.31 42 PHE B C 1
ATOM 5226 O O . PHE B 1 42 ? -17.219 65.938 9.852 1 69.31 42 PHE B O 1
ATOM 5233 N N . PRO B 1 43 ? -15.32 64.938 10.523 1 69.75 43 PRO B N 1
ATOM 5234 C CA . PRO B 1 43 ? -14.805 66.188 11.086 1 69.75 43 PRO B CA 1
ATOM 5235 C C . PRO B 1 43 ? -14.75 67.312 10.062 1 69.75 43 PRO B C 1
ATOM 5237 O O . PRO B 1 43 ? -14.758 68.5 10.43 1 69.75 43 PRO B O 1
ATOM 5240 N N . TRP B 1 44 ? -14.75 67 8.789 1 65.81 44 TRP B N 1
ATOM 5241 C CA . TRP B 1 44 ? -14.641 68.062 7.785 1 65.81 44 TRP B CA 1
ATOM 5242 C C . TRP B 1 44 ? -15.961 68.812 7.641 1 65.81 44 TRP B C 1
ATOM 5244 O O . TRP B 1 44 ? -15.992 69.938 7.105 1 65.81 44 TRP B O 1
ATOM 5254 N N . SER B 1 45 ? -17.094 68.312 8.078 1 60.88 45 SER B N 1
ATOM 5255 C CA . SER B 1 45 ? -18.375 69 7.922 1 60.88 45 SER B CA 1
ATOM 5256 C C . SER B 1 45 ? -18.641 69.938 9.062 1 60.88 45 SER B C 1
ATOM 5258 O O . SER B 1 45 ? -19.656 70.625 9.07 1 60.88 45 SER B O 1
ATOM 5260 N N . ALA B 1 46 ? -17.984 70 10.125 1 57.19 46 ALA B N 1
ATOM 5261 C CA . ALA B 1 46 ? -18.203 70.875 11.25 1 57.19 46 ALA B CA 1
ATOM 5262 C C . ALA B 1 46 ? -17.875 72.312 10.867 1 57.19 46 ALA B C 1
ATOM 5264 O O . ALA B 1 46 ? -17 72.562 10.039 1 57.19 46 ALA B O 1
ATOM 5265 N N . ASP B 1 47 ? -18.891 73.312 10.992 1 51.12 47 ASP B N 1
ATOM 5266 C CA . ASP B 1 47 ? -18.859 74.75 10.711 1 51.12 47 ASP B CA 1
ATOM 5267 C C . ASP B 1 47 ? -17.578 75.375 11.242 1 51.12 47 ASP B C 1
ATOM 5269 O O . ASP B 1 47 ? -17.172 75.125 12.383 1 51.12 47 ASP B O 1
ATOM 5273 N N . ASN B 1 48 ? -16.641 75.75 10.367 1 46.88 48 ASN B N 1
ATOM 5274 C CA . ASN B 1 48 ? -15.383 76.5 10.555 1 46.88 48 ASN B CA 1
ATOM 5275 C C . ASN B 1 48 ? -15.578 77.75 11.359 1 46.88 48 ASN B C 1
ATOM 5277 O O . ASN B 1 48 ? -15.742 78.875 10.789 1 46.88 48 ASN B O 1
ATOM 5281 N N . GLY B 1 49 ? -16.547 78 12.125 1 42.16 49 GLY B N 1
ATOM 5282 C CA . GLY B 1 49 ? -16.375 79.312 12.727 1 42.16 49 GLY B CA 1
ATOM 5283 C C . GLY B 1 49 ? -14.969 79.562 13.211 1 42.16 49 GLY B C 1
ATOM 5284 O O . GLY B 1 49 ? -14.438 78.812 14.016 1 42.16 49 GLY B O 1
ATOM 5285 N N . GLU B 1 50 ? -14.234 80.25 12.297 1 41.97 50 GLU B N 1
ATOM 5286 C CA . GLU B 1 50 ? -12.812 80.562 12.305 1 41.97 50 GLU B CA 1
ATOM 5287 C C . GLU B 1 50 ? -12.398 81.25 13.602 1 41.97 50 GLU B C 1
ATOM 5289 O O . GLU B 1 50 ? -12.922 82.312 13.945 1 41.97 50 GLU B O 1
ATOM 5294 N N . VAL B 1 51 ? -12.414 80.875 14.672 1 40.34 51 VAL B N 1
ATOM 5295 C CA . VAL B 1 51 ? -11.688 81.688 15.641 1 40.34 51 VAL B CA 1
ATOM 5296 C C . VAL B 1 51 ? -10.336 82.125 15.062 1 40.34 51 VAL B C 1
ATOM 5298 O O . VAL B 1 51 ? -9.594 81.25 14.531 1 40.34 51 VAL B O 1
ATOM 5301 N N . ASN B 1 52 ? -10.297 83.375 14.508 1 35.47 52 ASN B N 1
ATOM 5302 C CA . ASN B 1 52 ? -9.047 84.062 14.117 1 35.47 52 ASN B CA 1
ATOM 5303 C C . ASN B 1 52 ? -7.898 83.688 15.039 1 35.47 52 ASN B C 1
ATOM 5305 O O . ASN B 1 52 ? -7.777 84.188 16.141 1 35.47 52 ASN B O 1
ATOM 5309 N N . ILE B 1 53 ? -7.66 82.625 15.383 1 37.44 53 ILE B N 1
ATOM 5310 C CA . ILE B 1 53 ? -6.359 82.375 16 1 37.44 53 ILE B CA 1
ATOM 5311 C C . ILE B 1 53 ? -5.309 83.25 15.375 1 37.44 53 ILE B C 1
ATOM 5313 O O . ILE B 1 53 ? -5.188 83.312 14.148 1 37.44 53 ILE B O 1
ATOM 5317 N N . GLN B 1 54 ? -4.949 84.438 15.938 1 33.88 54 GLN B N 1
ATOM 5318 C CA . GLN B 1 54 ? -3.988 85.312 15.32 1 33.88 54 GLN B CA 1
ATOM 5319 C C . GLN B 1 54 ? -3.129 84.625 14.297 1 33.88 54 GLN B C 1
ATOM 5321 O O . GLN B 1 54 ? -2.904 83.375 14.414 1 33.88 54 GLN B O 1
ATOM 5326 N N . ASP B 1 55 ? -2.812 85.312 13.148 1 35.47 55 ASP B N 1
ATOM 5327 C CA . ASP B 1 55 ? -1.936 85.188 11.992 1 35.47 55 ASP B CA 1
ATOM 5328 C C . ASP B 1 55 ? -0.624 84.5 12.391 1 35.47 55 ASP B C 1
ATOM 5330 O O . ASP B 1 55 ? 0.448 84.875 11.922 1 35.47 55 ASP B O 1
ATOM 5334 N N . VAL B 1 56 ? -0.4 84.25 13.688 1 38.31 56 VAL B N 1
ATOM 5335 C CA . VAL B 1 56 ? 1.007 84 13.953 1 38.31 56 VAL B CA 1
ATOM 5336 C C . VAL B 1 56 ? 1.543 83 12.93 1 38.31 56 VAL B C 1
ATOM 5338 O O . VAL B 1 56 ? 0.782 82.188 12.375 1 38.31 56 VAL B O 1
ATOM 5341 N N . ALA B 1 57 ? 2.764 83 12.75 1 40.59 57 ALA B N 1
ATOM 5342 C CA . ALA B 1 57 ? 3.674 82.25 11.852 1 40.59 57 ALA B CA 1
ATOM 5343 C C . ALA B 1 57 ? 3.381 80.75 11.852 1 40.59 57 ALA B C 1
ATOM 5345 O O . ALA B 1 57 ? 3.148 80.188 12.906 1 40.59 57 ALA B O 1
ATOM 5346 N N . LYS B 1 58 ? 2.971 80 10.805 1 44.03 58 LYS B N 1
ATOM 5347 C CA . LYS B 1 58 ? 2.447 78.812 10.156 1 44.03 58 LYS B CA 1
ATOM 5348 C C . LYS B 1 58 ? 3.211 77.562 10.594 1 44.03 58 LYS B C 1
ATOM 5350 O O . LYS B 1 58 ? 3.992 77 9.82 1 44.03 58 LYS B O 1
ATOM 5355 N N . ALA B 1 59 ? 3.932 77.375 11.555 1 47.75 59 ALA B N 1
ATOM 5356 C CA . ALA B 1 59 ? 4.684 76.125 11.609 1 47.75 59 ALA B CA 1
ATOM 5357 C C . ALA B 1 59 ? 3.75 74.938 11.75 1 47.75 59 ALA B C 1
ATOM 5359 O O . ALA B 1 59 ? 2.924 74.875 12.664 1 47.75 59 ALA B O 1
ATOM 5360 N N . ARG B 1 60 ? 3.33 74.188 10.609 1 57.03 60 ARG B N 1
ATOM 5361 C CA . ARG B 1 60 ? 2.484 73.062 10.281 1 57.03 60 ARG B CA 1
ATOM 5362 C C . ARG B 1 60 ? 3.057 71.812 10.867 1 57.03 60 ARG B C 1
ATOM 5364 O O . ARG B 1 60 ? 4.191 71.438 10.57 1 57.03 60 ARG B O 1
ATOM 5371 N N . TYR B 1 61 ? 2.686 71.312 12.078 1 67.56 61 TYR B N 1
ATOM 5372 C CA . TYR B 1 61 ? 3.143 70 12.602 1 67.56 61 TYR B CA 1
ATOM 5373 C C . TYR B 1 61 ? 2.443 68.812 11.898 1 67.56 61 TYR B C 1
ATOM 5375 O O . TYR B 1 61 ? 1.222 68.875 11.734 1 67.56 61 TYR B O 1
ATOM 5383 N N . VAL B 1 62 ? 3.234 68.125 11.18 1 77.38 62 VAL B N 1
ATOM 5384 C CA . VAL B 1 62 ? 2.736 66.938 10.57 1 77.38 62 VAL B CA 1
ATOM 5385 C C . VAL B 1 62 ? 2.969 65.75 11.508 1 77.38 62 VAL B C 1
ATOM 5387 O O . VAL B 1 62 ? 4.086 65.5 11.992 1 77.38 62 VAL B O 1
ATOM 5390 N N . PRO B 1 63 ? 1.88 65.062 12.008 1 82.88 63 PRO B N 1
ATOM 5391 C CA . PRO B 1 63 ? 2.057 63.875 12.836 1 82.88 63 PRO B CA 1
ATOM 5392 C C . PRO B 1 63 ? 2.725 62.75 12.078 1 82.88 63 PRO B C 1
ATOM 5394 O O . PRO B 1 63 ? 2.057 61.781 11.688 1 82.88 63 PRO B O 1
ATOM 5397 N N . TRP B 1 64 ? 3.961 62.75 12.094 1 83.69 64 TRP B N 1
ATOM 5398 C CA . TRP B 1 64 ? 4.73 61.812 11.297 1 83.69 64 TRP B CA 1
ATOM 5399 C C . TRP B 1 64 ? 4.645 60.406 11.891 1 83.69 64 TRP B C 1
ATOM 5401 O O . TRP B 1 64 ? 4.594 59.406 11.156 1 83.69 64 TRP B O 1
ATOM 5411 N N . LEU B 1 65 ? 4.574 60.219 13.148 1 82.25 65 LEU B N 1
ATOM 5412 C CA . LEU B 1 65 ? 4.543 58.906 13.773 1 82.25 65 LEU B CA 1
ATOM 5413 C C . LEU B 1 65 ? 3.25 58.156 13.43 1 82.25 65 LEU B C 1
ATOM 5415 O O . LEU B 1 65 ? 3.275 56.969 13.109 1 82.25 65 LEU B O 1
ATOM 5419 N N . GLY B 1 66 ? 2.168 58.938 13.445 1 85.81 66 GLY B N 1
ATOM 5420 C CA . GLY B 1 66 ? 0.892 58.312 13.102 1 85.81 66 GLY B CA 1
ATOM 5421 C C . GLY B 1 66 ? 0.776 57.969 11.633 1 85.81 66 GLY B C 1
ATOM 5422 O O . GLY B 1 66 ? 0.326 56.875 11.281 1 85.81 66 GLY B O 1
ATOM 5423 N N . LEU B 1 67 ? 1.264 58.781 10.859 1 88.44 67 LEU B N 1
ATOM 5424 C CA . LEU B 1 67 ? 1.182 58.562 9.422 1 88.44 67 LEU B CA 1
ATOM 5425 C C . LEU B 1 67 ? 2.119 57.438 9 1 88.44 67 LEU B C 1
ATOM 5427 O O . LEU B 1 67 ? 1.761 56.594 8.164 1 88.44 67 LEU B O 1
ATOM 5431 N N . MET B 1 68 ? 3.238 57.406 9.617 1 90.06 68 MET B N 1
ATOM 5432 C CA . MET B 1 68 ? 4.18 56.344 9.305 1 90.06 68 MET B CA 1
ATOM 5433 C C . MET B 1 68 ? 3.646 55 9.781 1 90.06 68 MET B C 1
ATOM 5435 O O . MET B 1 68 ? 3.842 53.969 9.117 1 90.06 68 MET B O 1
ATOM 5439 N N . ALA B 1 69 ? 3.035 54.969 10.891 1 88.5 69 ALA B N 1
ATOM 5440 C CA . ALA B 1 69 ? 2.449 53.719 11.398 1 88.5 69 ALA B CA 1
ATOM 5441 C C . ALA B 1 69 ? 1.36 53.219 10.469 1 88.5 69 ALA B C 1
ATOM 5443 O O . ALA B 1 69 ? 1.235 52 10.258 1 88.5 69 ALA B O 1
ATOM 5444 N N . MET B 1 70 ? 0.653 54.062 9.898 1 90.88 70 MET B N 1
ATOM 5445 C CA . MET B 1 70 ? -0.396 53.656 8.969 1 90.88 70 MET B CA 1
ATOM 5446 C C . MET B 1 70 ? 0.205 53.125 7.68 1 90.88 70 MET B C 1
ATOM 5448 O O . MET B 1 70 ? -0.269 52.125 7.148 1 90.88 70 MET B O 1
ATOM 5452 N N . ILE B 1 71 ? 1.241 53.781 7.285 1 91.88 71 ILE B N 1
ATOM 5453 C CA . ILE B 1 71 ? 1.902 53.312 6.07 1 91.88 71 ILE B CA 1
ATOM 5454 C C . ILE B 1 71 ? 2.559 51.969 6.324 1 91.88 71 ILE B C 1
ATOM 5456 O O . ILE B 1 71 ? 2.457 51.031 5.496 1 91.88 71 ILE B O 1
ATOM 5460 N N . LEU B 1 72 ? 3.162 51.844 7.461 1 91.69 72 LEU B N 1
ATOM 5461 C CA . LEU B 1 72 ? 3.811 50.562 7.797 1 91.69 72 LEU B CA 1
ATOM 5462 C C . LEU B 1 72 ? 2.781 49.438 7.961 1 91.69 72 LEU B C 1
ATOM 5464 O O . LEU B 1 72 ? 3.059 48.281 7.645 1 91.69 72 LEU B O 1
ATOM 5468 N N . SER B 1 73 ? 1.663 49.812 8.477 1 90.62 73 SER B N 1
ATOM 5469 C CA . SER B 1 73 ? 0.582 48.812 8.555 1 90.62 73 SER B CA 1
ATOM 5470 C C . SER B 1 73 ? 0.161 48.344 7.168 1 90.62 73 SER B C 1
ATOM 5472 O O . SER B 1 73 ? -0.078 47.156 6.957 1 90.62 73 SER B O 1
ATOM 5474 N N . GLY B 1 74 ? 0.013 49.281 6.285 1 88.5 74 GLY B N 1
ATOM 5475 C CA . GLY B 1 74 ? -0.253 48.906 4.906 1 88.5 74 GLY B CA 1
ATOM 5476 C C . GLY B 1 74 ? 0.828 48.031 4.309 1 88.5 74 GLY B C 1
ATOM 5477 O O . GLY B 1 74 ? 0.531 47.094 3.566 1 88.5 74 GLY B O 1
ATOM 5478 N N . MET B 1 75 ? 2.002 48.219 4.789 1 91.19 75 MET B N 1
ATOM 5479 C CA . MET B 1 75 ? 3.127 47.438 4.293 1 91.19 75 MET B CA 1
ATOM 5480 C C . MET B 1 75 ? 3.092 46.031 4.867 1 91.19 75 MET B C 1
ATOM 5482 O O . MET B 1 75 ? 3.561 45.094 4.234 1 91.19 75 MET B O 1
ATOM 5486 N N . THR B 1 76 ? 2.605 45.844 6.055 1 89.44 76 THR B N 1
ATOM 5487 C CA . THR B 1 76 ? 2.51 44.5 6.633 1 89.44 76 THR B CA 1
ATOM 5488 C C . THR B 1 76 ? 1.586 43.625 5.805 1 89.44 76 THR B C 1
ATOM 5490 O O . THR B 1 76 ? 1.764 42.406 5.758 1 89.44 76 THR B O 1
ATOM 5493 N N . ILE B 1 77 ? 0.638 44.219 5.199 1 86.69 77 ILE B N 1
ATOM 5494 C CA . ILE B 1 77 ? -0.234 43.469 4.301 1 86.69 77 ILE B CA 1
ATOM 5495 C C . ILE B 1 77 ? 0.567 43 3.096 1 86.69 77 ILE B C 1
ATOM 5497 O O . ILE B 1 77 ? 0.402 41.844 2.66 1 86.69 77 ILE B O 1
ATOM 5501 N N . LEU B 1 78 ? 1.315 43.906 2.678 1 88.81 78 LEU B N 1
ATOM 5502 C CA . LEU B 1 78 ? 2.166 43.531 1.555 1 88.81 78 LEU B CA 1
ATOM 5503 C C . LEU B 1 78 ? 3.137 42.438 1.957 1 88.81 78 LEU B C 1
ATOM 5505 O O . LEU B 1 78 ? 3.381 41.5 1.186 1 88.81 78 LEU B O 1
ATOM 5509 N N . PHE B 1 79 ? 3.615 42.531 3.143 1 90.56 79 PHE B N 1
ATOM 5510 C CA . PHE B 1 79 ? 4.527 41.5 3.639 1 90.56 79 PHE B CA 1
ATOM 5511 C C . PHE B 1 79 ? 3.809 40.188 3.791 1 90.56 79 PHE B C 1
ATOM 5513 O O . PHE B 1 79 ? 4.391 39.125 3.539 1 90.56 79 PHE B O 1
ATOM 5520 N N . SER B 1 80 ? 2.633 40.219 4.258 1 90 80 SER B N 1
ATOM 5521 C CA . SER B 1 80 ? 1.866 39 4.371 1 90 80 SER B CA 1
ATOM 5522 C C . SER B 1 80 ? 1.628 38.375 3.002 1 90 80 SER B C 1
ATOM 5524 O O . SER B 1 80 ? 1.63 37.125 2.867 1 90 80 SER B O 1
ATOM 5526 N N . TRP B 1 81 ? 1.424 39.188 2.068 1 91.19 81 TRP B N 1
ATOM 5527 C CA . TRP B 1 81 ? 1.271 38.688 0.705 1 91.19 81 TRP B CA 1
ATOM 5528 C C . TRP B 1 81 ? 2.559 38.031 0.217 1 91.19 81 TRP B C 1
ATOM 5530 O O . TRP B 1 81 ? 2.523 36.969 -0.419 1 91.19 81 TRP B O 1
ATOM 5540 N N . ILE B 1 82 ? 3.672 38.656 0.532 1 91.19 82 ILE B N 1
ATOM 5541 C CA . ILE B 1 82 ? 4.961 38.125 0.111 1 91.19 82 ILE B CA 1
ATOM 5542 C C . ILE B 1 82 ? 5.195 36.75 0.771 1 91.19 82 ILE B C 1
ATOM 5544 O O . ILE B 1 82 ? 5.625 35.812 0.114 1 91.19 82 ILE B O 1
ATOM 5548 N N . VAL B 1 83 ? 4.938 36.656 1.967 1 88.12 83 VAL B N 1
ATOM 5549 C CA . VAL B 1 83 ? 5.117 35.406 2.684 1 88.12 83 VAL B CA 1
ATOM 5550 C C . VAL B 1 83 ? 4.23 34.344 2.064 1 88.12 83 VAL B C 1
ATOM 5552 O O . VAL B 1 83 ? 4.672 33.219 1.846 1 88.12 83 VAL B O 1
ATOM 5555 N N . LEU B 1 84 ? 3 34.656 1.796 1 90.5 84 LEU B N 1
ATOM 5556 C CA . LEU B 1 84 ? 2.068 33.688 1.22 1 90.5 84 LEU B CA 1
ATOM 5557 C C . LEU B 1 84 ? 2.502 33.312 -0.187 1 90.5 84 LEU B C 1
ATOM 5559 O O . LEU B 1 84 ? 2.393 32.125 -0.566 1 90.5 84 LEU B O 1
ATOM 5563 N N . LYS B 1 85 ? 3.006 34.219 -0.926 1 90 85 LYS B N 1
ATOM 5564 C CA . LYS B 1 85 ? 3.447 33.938 -2.285 1 90 85 LYS B CA 1
ATOM 5565 C C . LYS B 1 85 ? 4.691 33.031 -2.279 1 90 85 LYS B C 1
ATOM 5567 O O . LYS B 1 85 ? 4.844 32.156 -3.133 1 90 85 LYS B O 1
ATOM 5572 N N . VAL B 1 86 ? 5.559 33.25 -1.362 1 88.38 86 VAL B N 1
ATOM 5573 C CA . VAL B 1 86 ? 6.793 32.5 -1.275 1 88.38 86 VAL B CA 1
ATOM 5574 C C . VAL B 1 86 ? 6.473 31.062 -0.813 1 88.38 86 VAL B C 1
ATOM 5576 O O . VAL B 1 86 ? 7.098 30.109 -1.269 1 88.38 86 VAL B O 1
ATOM 5579 N N . VAL B 1 87 ? 5.566 30.938 -0.021 1 87.5 87 VAL B N 1
ATOM 5580 C CA . VAL B 1 87 ? 5.262 29.641 0.566 1 87.5 87 VAL B CA 1
ATOM 5581 C C . VAL B 1 87 ? 4.348 28.859 -0.371 1 87.5 87 VAL B C 1
ATOM 5583 O O . VAL B 1 87 ? 4.301 27.625 -0.31 1 87.5 87 VAL B O 1
ATOM 5586 N N . ASP B 1 88 ? 3.758 29.594 -1.28 1 88.94 88 ASP B N 1
ATOM 5587 C CA . ASP B 1 88 ? 2.818 28.938 -2.189 1 88.94 88 ASP B CA 1
ATOM 5588 C C . ASP B 1 88 ? 3.527 27.906 -3.066 1 88.94 88 ASP B C 1
ATOM 5590 O O . ASP B 1 88 ? 4.473 28.234 -3.783 1 88.94 88 ASP B O 1
ATOM 5594 N N . GLY B 1 89 ? 3.115 26.672 -2.867 1 84.25 89 GLY B N 1
ATOM 5595 C CA . GLY B 1 89 ? 3.654 25.594 -3.684 1 84.25 89 GLY B CA 1
ATOM 5596 C C . GLY B 1 89 ? 4.867 24.922 -3.064 1 84.25 89 GLY B C 1
ATOM 5597 O O . GLY B 1 89 ? 5.344 23.906 -3.57 1 84.25 89 GLY B O 1
ATOM 5598 N N . ASP B 1 90 ? 5.285 25.516 -1.992 1 84.44 90 ASP B N 1
ATOM 5599 C CA . ASP B 1 90 ? 6.477 24.953 -1.365 1 84.44 90 ASP B CA 1
ATOM 5600 C C . ASP B 1 90 ? 6.125 23.719 -0.535 1 84.44 90 ASP B C 1
ATOM 5602 O O . ASP B 1 90 ? 4.992 23.578 -0.068 1 84.44 90 ASP B O 1
ATOM 5606 N N . VAL B 1 91 ? 7.199 22.859 -0.438 1 82.94 91 VAL B N 1
ATOM 5607 C CA . VAL B 1 91 ? 7.023 21.625 0.311 1 82.94 91 VAL B CA 1
ATOM 5608 C C . VAL B 1 91 ? 7.102 21.906 1.81 1 82.94 91 VAL B C 1
ATOM 5610 O O . VAL B 1 91 ? 7.914 22.719 2.25 1 82.94 91 VAL B O 1
ATOM 5613 N N . GLN B 1 92 ? 6.152 21.281 2.525 1 75.44 92 GLN B N 1
ATOM 5614 C CA . GLN B 1 92 ? 6.145 21.406 3.979 1 75.44 92 GLN B CA 1
ATOM 5615 C C . GLN B 1 92 ? 7.285 20.609 4.605 1 75.44 92 GLN B C 1
ATOM 5617 O O . GLN B 1 92 ? 7.359 19.391 4.445 1 75.44 92 GLN B O 1
ATOM 5622 N N . LYS B 1 93 ? 8.242 21.219 5.168 1 67.69 93 LYS B N 1
ATOM 5623 C CA . LYS B 1 93 ? 9.328 20.531 5.867 1 67.69 93 LYS B CA 1
ATOM 5624 C C . LYS B 1 93 ? 8.984 20.328 7.34 1 67.69 93 LYS B C 1
ATOM 5626 O O . LYS B 1 93 ? 8.5 21.234 8.008 1 67.69 93 LYS B O 1
ATOM 5631 N N . GLU B 1 94 ? 8.914 19.219 7.859 1 58.97 94 GLU B N 1
ATOM 5632 C CA . GLU B 1 94 ? 8.547 18.891 9.234 1 58.97 94 GLU B CA 1
ATOM 5633 C C . GLU B 1 94 ? 9.406 19.672 10.227 1 58.97 94 GLU B C 1
ATOM 5635 O O . GLU B 1 94 ? 8.906 20.172 11.242 1 58.97 94 GLU B O 1
ATOM 5640 N N . GLU B 1 95 ? 10.672 19.688 9.992 1 55.34 95 GLU B N 1
ATOM 5641 C CA . GLU B 1 95 ? 11.562 20.234 11.016 1 55.34 95 GLU B CA 1
ATOM 5642 C C . GLU B 1 95 ? 11.828 21.719 10.781 1 55.34 95 GLU B C 1
ATOM 5644 O O . GLU B 1 95 ? 12.766 22.281 11.344 1 55.34 95 GLU B O 1
ATOM 5649 N N . SER B 1 96 ? 10.859 22.219 10.164 1 56.69 96 SER B N 1
ATOM 5650 C CA . SER B 1 96 ? 11.211 23.625 9.953 1 56.69 96 SER B CA 1
ATOM 5651 C C . SER B 1 96 ? 10.812 24.469 11.156 1 56.69 96 SER B C 1
ATOM 5653 O O . SER B 1 96 ? 9.727 24.281 11.719 1 56.69 96 SER B O 1
ATOM 5655 N N . TYR B 1 97 ? 11.797 25.047 11.742 1 55.69 97 TYR B N 1
ATOM 5656 C CA . TYR B 1 97 ? 11.641 25.922 12.906 1 55.69 97 TYR B CA 1
ATOM 5657 C C . TYR B 1 97 ? 10.609 27.016 12.641 1 55.69 97 TYR B C 1
ATOM 5659 O O . TYR B 1 97 ? 9.93 27.469 13.555 1 55.69 97 TYR B O 1
ATOM 5667 N N . LEU B 1 98 ? 10.492 27.344 11.398 1 66.06 98 LEU B N 1
ATOM 5668 C CA . LEU B 1 98 ? 9.594 28.469 11.133 1 66.06 98 LEU B CA 1
ATOM 5669 C C . LEU B 1 98 ? 8.523 28.078 10.117 1 66.06 98 LEU B C 1
ATOM 5671 O O . LEU B 1 98 ? 8.781 28.094 8.906 1 66.06 98 LEU B O 1
ATOM 5675 N N . LYS B 1 99 ? 7.449 27.734 10.688 1 76.75 99 LYS B N 1
ATOM 5676 C CA . LYS B 1 99 ? 6.281 27.422 9.867 1 76.75 99 LYS B CA 1
ATOM 5677 C C . LYS B 1 99 ? 5.629 28.703 9.344 1 76.75 99 LYS B C 1
ATOM 5679 O O . LYS B 1 99 ? 5.734 29.766 9.969 1 76.75 99 LYS B O 1
ATOM 5684 N N . PRO B 1 100 ? 5.145 28.672 8.227 1 80.44 100 PRO B N 1
ATOM 5685 C CA . PRO B 1 100 ? 4.484 29.859 7.672 1 80.44 100 PRO B CA 1
ATOM 5686 C C . PRO B 1 100 ? 3.426 30.422 8.609 1 80.44 100 PRO B C 1
ATOM 5688 O O . PRO B 1 100 ? 3.24 31.641 8.664 1 80.44 100 PRO B O 1
ATOM 5691 N N . ALA B 1 101 ? 2.818 29.609 9.438 1 75.88 101 ALA B N 1
ATOM 5692 C CA . ALA B 1 101 ? 1.815 30.078 10.391 1 75.88 101 ALA B CA 1
ATOM 5693 C C . ALA B 1 101 ? 2.445 30.984 11.453 1 75.88 101 ALA B C 1
ATOM 5695 O O . ALA B 1 101 ? 1.834 31.953 11.891 1 75.88 101 ALA B O 1
ATOM 5696 N N . SER B 1 102 ? 3.658 30.672 11.812 1 76.12 102 SER B N 1
ATOM 5697 C CA . SER B 1 102 ? 4.367 31.484 12.781 1 76.12 102 SER B CA 1
ATOM 5698 C C . SER B 1 102 ? 4.719 32.844 12.203 1 76.12 102 SER B C 1
ATOM 5700 O O . SER B 1 102 ? 4.637 33.875 12.898 1 76.12 102 SER B O 1
ATOM 5702 N N . TRP B 1 103 ? 5.059 32.938 10.977 1 79.69 103 TRP B N 1
ATOM 5703 C CA . TRP B 1 103 ? 5.371 34.188 10.32 1 79.69 103 TRP B CA 1
ATOM 5704 C C . TRP B 1 103 ? 4.125 35.062 10.195 1 79.69 103 TRP B C 1
ATOM 5706 O O . TRP B 1 103 ? 4.184 36.281 10.406 1 79.69 103 TRP B O 1
ATOM 5716 N N . LEU B 1 104 ? 3.129 34.406 9.859 1 81.94 104 LEU B N 1
ATOM 5717 C CA . LEU B 1 104 ? 1.893 35.188 9.719 1 81.94 104 LEU B CA 1
ATOM 5718 C C . LEU B 1 104 ? 1.423 35.719 11.062 1 81.94 104 LEU B C 1
ATOM 5720 O O . LEU B 1 104 ? 0.901 36.844 11.148 1 81.94 104 LEU B O 1
ATOM 5724 N N . SER B 1 105 ? 1.657 34.938 12.086 1 76.44 105 SER B N 1
ATOM 5725 C CA . SER B 1 105 ? 1.304 35.406 13.43 1 76.44 105 SER B CA 1
ATOM 5726 C C . SER B 1 105 ? 2.166 36.594 13.852 1 76.44 105 SER B C 1
ATOM 5728 O O . SER B 1 105 ? 1.681 37.5 14.508 1 76.44 105 SER B O 1
ATOM 5730 N N . ALA B 1 106 ? 3.377 36.531 13.484 1 75.06 106 ALA B N 1
ATOM 5731 C CA . ALA B 1 106 ? 4.27 37.656 13.789 1 75.06 106 ALA B CA 1
ATOM 5732 C C . ALA B 1 106 ? 3.852 38.906 13.031 1 75.06 106 ALA B C 1
ATOM 5734 O O . ALA B 1 106 ? 3.881 40 13.586 1 75.06 106 ALA B O 1
ATOM 5735 N N . ILE B 1 107 ? 3.492 38.781 11.812 1 82.06 107 ILE B N 1
ATOM 5736 C CA . ILE B 1 107 ? 3.055 39.906 11 1 82.06 107 ILE B CA 1
ATOM 5737 C C . ILE B 1 107 ? 1.77 40.469 11.578 1 82.06 107 ILE B C 1
ATOM 5739 O O . ILE B 1 107 ? 1.629 41.719 11.68 1 82.06 107 ILE B O 1
ATOM 5743 N N . LEU B 1 108 ? 0.921 39.656 11.969 1 80.38 108 LEU B N 1
ATOM 5744 C CA . LEU B 1 108 ? -0.327 40.125 12.562 1 80.38 108 LEU B CA 1
ATOM 5745 C C . LEU B 1 108 ? -0.06 40.875 13.859 1 80.38 108 LEU B C 1
ATOM 5747 O O . LEU B 1 108 ? -0.709 41.875 14.141 1 80.38 108 LEU B O 1
ATOM 5751 N N . SER B 1 109 ? 0.871 40.312 14.617 1 74.75 109 SER B N 1
ATOM 5752 C CA . SER B 1 109 ? 1.237 41 15.859 1 74.75 109 SER B CA 1
ATOM 5753 C C . SER B 1 109 ? 1.853 42.375 15.586 1 74.75 109 SER B C 1
ATOM 5755 O O . SER B 1 109 ? 1.533 43.344 16.266 1 74.75 109 SER B O 1
ATOM 5757 N N . GLY B 1 110 ? 2.713 42.406 14.633 1 77.31 110 GLY B N 1
ATOM 5758 C CA . GLY B 1 110 ? 3.285 43.688 14.242 1 77.31 110 GLY B CA 1
ATOM 5759 C C . GLY B 1 110 ? 2.25 44.656 13.727 1 77.31 110 GLY B C 1
ATOM 5760 O O . GLY B 1 110 ? 2.295 45.844 14.062 1 77.31 110 GLY B O 1
ATOM 5761 N N . ASN B 1 111 ? 1.359 44.188 12.969 1 84.81 111 ASN B N 1
ATOM 5762 C CA . ASN B 1 111 ? 0.295 45.031 12.438 1 84.81 111 ASN B CA 1
ATOM 5763 C C . ASN B 1 111 ? -0.582 45.594 13.555 1 84.81 111 ASN B C 1
ATOM 5765 O O . ASN B 1 111 ? -0.983 46.75 13.508 1 84.81 111 ASN B O 1
ATOM 5769 N N . SER B 1 112 ? -0.841 44.812 14.484 1 78.62 112 SER B N 1
ATOM 5770 C CA . SER B 1 112 ? -1.656 45.25 15.609 1 78.62 112 SER B CA 1
ATOM 5771 C C . SER B 1 112 ? -0.978 46.375 16.375 1 78.62 112 SER B C 1
ATOM 5773 O O . SER B 1 112 ? -1.623 47.344 16.75 1 78.62 112 SER B O 1
ATOM 5775 N N . VAL B 1 113 ? 0.273 46.281 16.578 1 74.56 113 VAL B N 1
ATOM 5776 C CA . VAL B 1 113 ? 1.027 47.312 17.297 1 74.56 113 VAL B CA 1
ATOM 5777 C C . VAL B 1 113 ? 1.035 48.594 16.484 1 74.56 113 VAL B C 1
ATOM 5779 O O . VAL B 1 113 ? 0.833 49.688 17.047 1 74.56 113 VAL B O 1
ATOM 5782 N N . LEU B 1 114 ? 1.219 48.469 15.273 1 83.69 114 LEU B N 1
ATOM 5783 C CA . LEU B 1 114 ? 1.287 49.656 14.406 1 83.69 114 LEU B CA 1
ATOM 5784 C C . LEU B 1 114 ? -0.058 50.375 14.352 1 83.69 114 LEU B C 1
ATOM 5786 O O . LEU B 1 114 ? -0.112 51.594 14.422 1 83.69 114 LEU B O 1
ATOM 5790 N N . LEU B 1 115 ? -1.098 49.656 14.258 1 86.12 115 LEU B N 1
ATOM 5791 C CA . LEU B 1 115 ? -2.422 50.281 14.188 1 86.12 115 LEU B CA 1
ATOM 5792 C C . LEU B 1 115 ? -2.785 50.938 15.516 1 86.12 115 LEU B C 1
ATOM 5794 O O . LEU B 1 115 ? -3.457 51.969 15.531 1 86.12 115 LEU B O 1
ATOM 5798 N N . HIS B 1 116 ? -2.254 50.438 16.594 1 78.94 116 HIS B N 1
ATOM 5799 C CA . HIS B 1 116 ? -2.498 51.062 17.891 1 78.94 116 HIS B CA 1
ATOM 5800 C C . HIS B 1 116 ? -1.732 52.375 18.031 1 78.94 116 HIS B C 1
ATOM 5802 O O . HIS B 1 116 ? -2.229 53.312 18.625 1 78.94 116 HIS B O 1
ATOM 5808 N N . ILE B 1 117 ? -0.595 52.375 17.5 1 78.81 117 ILE B N 1
ATOM 5809 C CA . ILE B 1 117 ? 0.183 53.625 17.5 1 78.81 117 ILE B CA 1
ATOM 5810 C C . ILE B 1 117 ? -0.52 54.688 16.641 1 78.81 117 ILE B C 1
ATOM 5812 O O . ILE B 1 117 ? -0.623 55.844 17.047 1 78.81 117 ILE B O 1
ATOM 5816 N N . ALA B 1 118 ? -0.977 54.219 15.547 1 87.5 118 ALA B N 1
ATOM 5817 C CA . ALA B 1 118 ? -1.682 55.125 14.656 1 87.5 118 ALA B CA 1
ATOM 5818 C C . ALA B 1 118 ? -2.939 55.688 15.32 1 87.5 118 ALA B C 1
ATOM 5820 O O . ALA B 1 118 ? -3.234 56.875 15.219 1 87.5 118 ALA B O 1
ATOM 5821 N N . LEU B 1 119 ? -3.617 54.844 15.953 1 86.62 119 LEU B N 1
ATOM 5822 C CA . LEU B 1 119 ? -4.828 55.312 16.641 1 86.62 119 LEU B CA 1
ATOM 5823 C C . LEU B 1 119 ? -4.5 56.281 17.75 1 86.62 119 LEU B C 1
ATOM 5825 O O . LEU B 1 119 ? -5.184 57.312 17.906 1 86.62 119 LEU B O 1
ATOM 5829 N N . SER B 1 120 ? -3.455 56.031 18.484 1 80.88 120 SER B N 1
ATOM 5830 C CA . SER B 1 120 ? -3.07 56.906 19.594 1 80.88 120 SER B CA 1
ATOM 5831 C C . SER B 1 120 ? -2.688 58.312 19.078 1 80.88 120 SER B C 1
ATOM 5833 O O . SER B 1 120 ? -3.08 59.312 19.672 1 80.88 120 SER B O 1
ATOM 5835 N N . GLU B 1 121 ? -1.979 58.344 18.047 1 83.94 121 GLU B N 1
ATOM 5836 C CA . GLU B 1 121 ? -1.602 59.625 17.453 1 83.94 121 GLU B CA 1
ATOM 5837 C C . GLU B 1 121 ? -2.805 60.312 16.828 1 83.94 121 GLU B C 1
ATOM 5839 O O . GLU B 1 121 ? -2.906 61.562 16.859 1 83.94 121 GLU B O 1
ATOM 5844 N N . GLY B 1 122 ? -3.598 59.5 16.203 1 87.31 122 GLY B N 1
ATOM 5845 C CA . GLY B 1 122 ? -4.805 60.062 15.633 1 87.31 122 GLY B CA 1
ATOM 5846 C C . GLY B 1 122 ? -5.734 60.656 16.656 1 87.31 122 GLY B C 1
ATOM 5847 O O . GLY B 1 122 ? -6.281 61.75 16.453 1 87.31 122 GLY B O 1
ATOM 5848 N N . VAL B 1 123 ? -5.871 60.062 17.766 1 86.06 123 VAL B N 1
ATOM 5849 C CA . VAL B 1 123 ? -6.723 60.562 18.844 1 86.06 123 VAL B CA 1
ATOM 5850 C C . VAL B 1 123 ? -6.148 61.844 19.391 1 86.06 123 VAL B C 1
ATOM 5852 O O . VAL B 1 123 ? -6.895 62.781 19.734 1 86.06 123 VAL B O 1
ATOM 5855 N N . THR B 1 124 ? -4.82 61.906 19.5 1 83.75 124 THR B N 1
ATOM 5856 C CA . THR B 1 124 ? -4.176 63.156 19.969 1 83.75 124 THR B CA 1
ATOM 5857 C C . THR B 1 124 ? -4.496 64.312 19.047 1 83.75 124 THR B C 1
ATOM 5859 O O . THR B 1 124 ? -4.824 65.375 19.5 1 83.75 124 THR B O 1
ATOM 5862 N N . THR B 1 125 ? -4.434 64.062 17.828 1 84.44 125 THR B N 1
ATOM 5863 C CA . THR B 1 125 ? -4.727 65.125 16.859 1 84.44 125 THR B CA 1
ATOM 5864 C C . THR B 1 125 ? -6.203 65.5 16.906 1 84.44 125 THR B C 1
ATOM 5866 O O . THR B 1 125 ? -6.547 66.688 16.828 1 84.44 125 THR B O 1
ATOM 5869 N N . ALA B 1 126 ? -7.016 64.5 16.984 1 86.19 126 ALA B N 1
ATOM 5870 C CA . ALA B 1 126 ? -8.453 64.812 17.031 1 86.19 126 ALA B CA 1
ATOM 5871 C C . ALA B 1 126 ? -8.836 65.562 18.281 1 86.19 126 ALA B C 1
ATOM 5873 O O . ALA B 1 126 ? -9.711 66.438 18.234 1 86.19 126 ALA B O 1
ATOM 5874 N N . TRP B 1 127 ? -8.18 65.25 19.328 1 84.81 127 TRP B N 1
ATOM 5875 C CA . TRP B 1 127 ? -8.453 66 20.578 1 84.81 127 TRP B CA 1
ATOM 5876 C C . TRP B 1 127 ? -8.086 67.438 20.469 1 84.81 127 TRP B C 1
ATOM 5878 O O . TRP B 1 127 ? -8.875 68.312 20.828 1 84.81 127 TRP B O 1
ATOM 5888 N N . TRP B 1 128 ? -6.934 67.75 19.969 1 81.19 128 TRP B N 1
ATOM 5889 C CA . TRP B 1 128 ? -6.48 69.125 19.859 1 81.19 128 TRP B CA 1
ATOM 5890 C C . TRP B 1 128 ? -7.289 69.875 18.797 1 81.19 128 TRP B C 1
ATOM 5892 O O . TRP B 1 128 ? -7.535 71.062 18.938 1 81.19 128 TRP B O 1
ATOM 5902 N N . PHE B 1 129 ? -7.641 69.188 17.891 1 80.69 129 PHE B N 1
ATOM 5903 C CA . PHE B 1 129 ? -8.5 69.812 16.891 1 80.69 129 PHE B CA 1
ATOM 5904 C C . PHE B 1 129 ? -9.852 70.188 17.484 1 80.69 129 PHE B C 1
ATOM 5906 O O . PHE B 1 129 ? -10.375 71.25 17.219 1 80.69 129 PHE B O 1
ATOM 5913 N N . MET B 1 130 ? -10.383 69.312 18.141 1 80 130 MET B N 1
ATOM 5914 C CA . MET B 1 130 ? -11.656 69.562 18.797 1 80 130 MET B CA 1
ATOM 5915 C C . MET B 1 130 ? -11.516 70.688 19.797 1 80 130 MET B C 1
ATOM 5917 O O . MET B 1 130 ? -12.43 71.562 19.938 1 80 130 MET B O 1
ATOM 5921 N N . ALA B 1 131 ? -10.398 70.812 20.438 1 76.62 131 ALA B N 1
ATOM 5922 C CA . ALA B 1 131 ? -10.148 71.875 21.438 1 76.62 131 ALA B CA 1
ATOM 5923 C C . ALA B 1 131 ? -9.977 73.25 20.781 1 76.62 131 ALA B C 1
ATOM 5925 O O . ALA B 1 131 ? -10.203 74.25 21.406 1 76.62 131 ALA B O 1
ATOM 5926 N N . SER B 1 132 ? -9.648 73.25 19.578 1 73 132 SER B N 1
ATOM 5927 C CA . SER B 1 132 ? -9.406 74.5 18.891 1 73 132 SER B CA 1
ATOM 5928 C C . SER B 1 132 ? -10.688 75.062 18.281 1 73 132 SER B C 1
ATOM 5930 O O . SER B 1 132 ? -10.719 76.188 17.812 1 73 132 SER B O 1
ATOM 5932 N N . ARG B 1 133 ? -11.641 74.375 18.453 1 72.06 133 ARG B N 1
ATOM 5933 C CA . ARG B 1 133 ? -12.898 74.812 17.859 1 72.06 133 ARG B CA 1
ATOM 5934 C C . ARG B 1 133 ? -13.586 75.812 18.766 1 72.06 133 ARG B C 1
ATOM 5936 O O . ARG B 1 133 ? -13.5 75.75 20 1 72.06 133 ARG B O 1
ATOM 5943 N N . ARG B 1 134 ? -14.164 76.812 18.203 1 64.25 134 ARG B N 1
ATOM 5944 C CA . ARG B 1 134 ? -14.789 77.875 18.922 1 64.25 134 ARG B CA 1
ATOM 5945 C C . ARG B 1 134 ? -15.938 77.375 19.781 1 64.25 134 ARG B C 1
ATOM 5947 O O . ARG B 1 134 ? -16.125 77.875 20.906 1 64.25 134 ARG B O 1
ATOM 5954 N N . ASN B 1 135 ? -16.641 76.438 19.266 1 65.25 135 ASN B N 1
ATOM 5955 C CA . ASN B 1 135 ? -17.828 76 19.984 1 65.25 135 ASN B CA 1
ATOM 5956 C C . ASN B 1 135 ? -17.547 74.75 20.781 1 65.25 135 ASN B C 1
ATOM 5958 O O . ASN B 1 135 ? -18.469 74 21.188 1 65.25 135 ASN B O 1
ATOM 5962 N N . ALA B 1 136 ? -16.266 74.5 21.031 1 76.31 136 ALA B N 1
ATOM 5963 C CA . ALA B 1 136 ? -15.953 73.312 21.734 1 76.31 136 ALA B CA 1
ATOM 5964 C C . ALA B 1 136 ? -16.188 73.438 23.234 1 76.31 136 ALA B C 1
ATOM 5966 O O . ALA B 1 136 ? -15.891 74.5 23.828 1 76.31 136 ALA B O 1
ATOM 5967 N N . THR B 1 137 ? -16.906 72.438 23.703 1 75.94 137 THR B N 1
ATOM 5968 C CA . THR B 1 137 ? -17.188 72.438 25.125 1 75.94 137 THR B CA 1
ATOM 5969 C C . THR B 1 137 ? -16.219 71.5 25.859 1 75.94 137 THR B C 1
ATOM 5971 O O . THR B 1 137 ? -15.484 70.75 25.234 1 75.94 137 THR B O 1
ATOM 5974 N N . VAL B 1 138 ? -16.078 71.688 27.125 1 78 138 VAL B N 1
ATOM 5975 C CA . VAL B 1 138 ? -15.227 70.875 27.969 1 78 138 VAL B CA 1
ATOM 5976 C C . VAL B 1 138 ? -15.68 69.375 27.859 1 78 138 VAL B C 1
ATOM 5978 O O . VAL B 1 138 ? -14.852 68.5 27.875 1 78 138 VAL B O 1
ATOM 5981 N N . ARG B 1 139 ? -16.891 69.188 27.672 1 78 139 ARG B N 1
ATOM 5982 C CA . ARG B 1 139 ? -17.422 67.812 27.531 1 78 139 ARG B CA 1
ATOM 5983 C C . ARG B 1 139 ? -16.953 67.188 26.234 1 78 139 ARG B C 1
ATOM 5985 O O . ARG B 1 139 ? -16.656 66 26.203 1 78 139 ARG B O 1
ATOM 5992 N N . ASP B 1 140 ? -16.875 67.938 25.219 1 77 140 ASP B N 1
ATOM 5993 C CA . ASP B 1 140 ? -16.453 67.375 23.938 1 77 140 ASP B CA 1
ATOM 5994 C C . ASP B 1 140 ? -15 66.938 23.984 1 77 140 ASP B C 1
ATOM 5996 O O . ASP B 1 140 ? -14.672 65.875 23.422 1 77 140 ASP B O 1
ATOM 6000 N N . ILE B 1 141 ? -14.203 67.625 24.703 1 79.88 141 ILE B N 1
ATOM 6001 C CA . ILE B 1 141 ? -12.797 67.25 24.766 1 79.88 141 ILE B CA 1
ATOM 6002 C C . ILE B 1 141 ? -12.617 66 25.672 1 79.88 141 ILE B C 1
ATOM 6004 O O . ILE B 1 141 ? -11.766 65.188 25.422 1 79.88 141 ILE B O 1
ATOM 6008 N N . HIS B 1 142 ? -13.43 66 26.641 1 79 142 HIS B N 1
ATOM 6009 C CA . HIS B 1 142 ? -13.375 64.812 27.5 1 79 142 HIS B CA 1
ATOM 6010 C C . HIS B 1 142 ? -13.844 63.562 26.766 1 79 142 HIS B C 1
ATOM 6012 O O . HIS B 1 142 ? -13.25 62.5 26.922 1 79 142 HIS B O 1
ATOM 6018 N N . GLU B 1 143 ? -14.898 63.625 26.047 1 79.69 143 GLU B N 1
ATOM 6019 C CA . GLU B 1 143 ? -15.438 62.469 25.328 1 79.69 143 GLU B CA 1
ATOM 6020 C C . GLU B 1 143 ? -14.469 62 24.25 1 79.69 143 GLU B C 1
ATOM 6022 O O . GLU B 1 143 ? -14.328 60.781 24.016 1 79.69 143 GLU B O 1
ATOM 6027 N N . THR B 1 144 ? -13.867 62.906 23.562 1 80.19 144 THR B N 1
ATOM 6028 C CA . THR B 1 144 ? -12.898 62.5 22.547 1 80.19 144 THR B CA 1
ATOM 6029 C C . THR B 1 144 ? -11.727 61.781 23.172 1 80.19 144 THR B C 1
ATOM 6031 O O . THR B 1 144 ? -11.211 60.812 22.594 1 80.19 144 THR B O 1
ATOM 6034 N N . TRP B 1 145 ? -11.328 62.188 24.297 1 82.12 145 TRP B N 1
ATOM 6035 C CA . TRP B 1 145 ? -10.242 61.531 25.016 1 82.12 145 TRP B CA 1
ATOM 6036 C C . TRP B 1 145 ? -10.672 60.156 25.516 1 82.12 145 TRP B C 1
ATOM 6038 O O . TRP B 1 145 ? -9.953 59.156 25.359 1 82.12 145 TRP B O 1
ATOM 6048 N N . SER B 1 146 ? -11.82 60.062 26.125 1 78.69 146 SER B N 1
ATOM 6049 C CA . SER B 1 146 ? -12.297 58.812 26.719 1 78.69 146 SER B CA 1
ATOM 6050 C C . SER B 1 146 ? -12.531 57.781 25.641 1 78.69 146 SER B C 1
ATOM 6052 O O . SER B 1 146 ? -12.219 56.594 25.828 1 78.69 146 SER B O 1
ATOM 6054 N N . MET B 1 147 ? -13.086 58.156 24.562 1 81.69 147 MET B N 1
ATOM 6055 C CA . MET B 1 147 ? -13.383 57.219 23.469 1 81.69 147 MET B CA 1
ATOM 6056 C C . MET B 1 147 ? -12.102 56.781 22.766 1 81.69 147 MET B C 1
ATOM 6058 O O . MET B 1 147 ? -12.047 55.688 22.203 1 81.69 147 MET B O 1
ATOM 6062 N N . GLY B 1 148 ? -11.109 57.531 22.797 1 77.06 148 GLY B N 1
ATOM 6063 C CA . GLY B 1 148 ? -9.844 57.188 22.156 1 77.06 148 GLY B CA 1
ATOM 6064 C C . GLY B 1 148 ? -9.008 56.25 22.984 1 77.06 148 GLY B C 1
ATOM 6065 O O . GLY B 1 148 ? -8.211 55.469 22.453 1 77.06 148 GLY B O 1
ATOM 6066 N N . GLN B 1 149 ? -9.227 56.219 24.297 1 71.81 149 GLN B N 1
ATOM 6067 C CA . GLN B 1 149 ? -8.328 55.438 25.141 1 71.81 149 GLN B CA 1
ATOM 6068 C C . GLN B 1 149 ? -8.984 54.156 25.625 1 71.81 149 GLN B C 1
ATOM 6070 O O . GLN B 1 149 ? -8.297 53.188 25.953 1 71.81 149 GLN B O 1
ATOM 6075 N N . SER B 1 150 ? -10.297 54.188 25.719 1 71.06 150 SER B N 1
ATOM 6076 C CA . SER B 1 150 ? -10.961 53.031 26.312 1 71.06 150 SER B CA 1
ATOM 6077 C C . SER B 1 150 ? -12.031 52.469 25.391 1 71.06 150 SER B C 1
ATOM 6079 O O . SER B 1 150 ? -12.906 53.188 24.922 1 71.06 150 SER B O 1
ATOM 6081 N N . LEU B 1 151 ? -11.875 51.188 25.172 1 71.56 151 LEU B N 1
ATOM 6082 C CA . LEU B 1 151 ? -12.875 50.5 24.375 1 71.56 151 LEU B CA 1
ATOM 6083 C C . LEU B 1 151 ? -14.219 50.438 25.094 1 71.56 151 LEU B C 1
ATOM 6085 O O . LEU B 1 151 ? -15.273 50.5 24.453 1 71.56 151 LEU B O 1
ATOM 6089 N N . SER B 1 152 ? -14.156 50.406 26.391 1 68.44 152 SER B N 1
ATOM 6090 C CA . SER B 1 152 ? -15.398 50.375 27.156 1 68.44 152 SER B CA 1
ATOM 6091 C C . SER B 1 152 ? -16.188 51.688 27 1 68.44 152 SER B C 1
ATOM 6093 O O . SER B 1 152 ? -17.406 51.656 26.922 1 68.44 152 SER B O 1
ATOM 6095 N N . ALA B 1 153 ? -15.406 52.781 26.922 1 74.62 153 ALA B N 1
ATOM 6096 C CA . ALA B 1 153 ? -16.062 54.094 26.734 1 74.62 153 ALA B CA 1
ATOM 6097 C C . ALA B 1 153 ? -16.734 54.156 25.359 1 74.62 153 ALA B C 1
ATOM 6099 O O . ALA B 1 153 ? -17.797 54.781 25.219 1 74.62 153 ALA B O 1
ATOM 6100 N N . VAL B 1 154 ? -16.219 53.406 24.469 1 79.31 154 VAL B N 1
ATOM 6101 C CA . VAL B 1 154 ? -16.75 53.406 23.109 1 79.31 154 VAL B CA 1
ATOM 6102 C C . VAL B 1 154 ? -18.031 52.562 23.062 1 79.31 154 VAL B C 1
ATOM 6104 O O . VAL B 1 154 ? -19.016 52.969 22.422 1 79.31 154 VAL B O 1
ATOM 6107 N N . LEU B 1 155 ? -18 51.5 23.734 1 73.38 155 LEU B N 1
ATOM 6108 C CA . LEU B 1 155 ? -19.156 50.625 23.703 1 73.38 155 LEU B CA 1
ATOM 6109 C C . LEU B 1 155 ? -20.344 51.25 24.438 1 73.38 155 LEU B C 1
ATOM 6111 O O . LEU B 1 155 ? -21.5 50.969 24.125 1 73.38 155 LEU B O 1
ATOM 6115 N N . LEU B 1 156 ? -20.016 52.156 25.406 1 68.56 156 LEU B N 1
ATOM 6116 C CA . LEU B 1 156 ? -21.047 52.812 26.219 1 68.56 156 LEU B CA 1
ATOM 6117 C C . LEU B 1 156 ? -21.375 54.188 25.703 1 68.56 156 LEU B C 1
ATOM 6119 O O . LEU B 1 156 ? -22.156 54.938 26.312 1 68.56 156 LEU B O 1
ATOM 6123 N N . ALA B 1 157 ? -20.781 54.688 24.656 1 74.12 157 ALA B N 1
ATOM 6124 C CA . ALA B 1 157 ? -20.922 56.062 24.172 1 74.12 157 ALA B CA 1
ATOM 6125 C C . ALA B 1 157 ? -22.328 56.312 23.625 1 74.12 157 ALA B C 1
ATOM 6127 O O . ALA B 1 157 ? -22.828 57.438 23.656 1 74.12 157 ALA B O 1
ATOM 6128 N N . GLY B 1 158 ? -23.188 55.219 23.375 1 64.62 158 GLY B N 1
ATOM 6129 C CA . GLY B 1 158 ? -24.547 55.375 22.891 1 64.62 158 GLY B CA 1
ATOM 6130 C C . GLY B 1 158 ? -24.703 56.438 21.828 1 64.62 158 GLY B C 1
ATOM 6131 O O . GLY B 1 158 ? -24.094 56.344 20.75 1 64.62 158 GLY B O 1
ATOM 6132 N N . LYS B 1 159 ? -25.359 57.688 22.172 1 66.06 159 LYS B N 1
ATOM 6133 C CA . LYS B 1 159 ? -25.688 58.781 21.25 1 66.06 159 LYS B CA 1
ATOM 6134 C C . LYS B 1 159 ? -24.469 59.656 20.984 1 66.06 159 LYS B C 1
ATOM 6136 O O . LYS B 1 159 ? -24.453 60.438 20.031 1 66.06 159 LYS B O 1
ATOM 6141 N N . ARG B 1 160 ? -23.422 59.594 21.672 1 73.38 160 ARG B N 1
ATOM 6142 C CA . ARG B 1 160 ? -22.25 60.469 21.531 1 73.38 160 ARG B CA 1
ATOM 6143 C C . ARG B 1 160 ? -21.141 59.75 20.75 1 73.38 160 ARG B C 1
ATOM 6145 O O . ARG B 1 160 ? -19.984 60.156 20.797 1 73.38 160 ARG B O 1
ATOM 6152 N N . PHE B 1 161 ? -21.547 58.719 19.969 1 79.06 161 PHE B N 1
ATOM 6153 C CA . PHE B 1 161 ? -20.625 57.938 19.156 1 79.06 161 PHE B CA 1
ATOM 6154 C C . PHE B 1 161 ? -20.062 58.781 18.016 1 79.06 161 PHE B C 1
ATOM 6156 O O . PHE B 1 161 ? -20.812 59.406 17.266 1 79.06 161 PHE B O 1
ATOM 6163 N N . ASN B 1 162 ? -18.734 59 18.062 1 82.69 162 ASN B N 1
ATOM 6164 C CA . ASN B 1 162 ? -18.078 59.844 17.062 1 82.69 162 ASN B CA 1
ATOM 6165 C C . ASN B 1 162 ? -17.062 59.062 16.25 1 82.69 162 ASN B C 1
ATOM 6167 O O . ASN B 1 162 ? -16.953 57.844 16.406 1 82.69 162 ASN B O 1
ATOM 6171 N N . TYR B 1 163 ? -16.406 59.719 15.398 1 85.06 163 TYR B N 1
ATOM 6172 C CA . TYR B 1 163 ? -15.461 59.062 14.492 1 85.06 163 TYR B CA 1
ATOM 6173 C C . TYR B 1 163 ? -14.266 58.5 15.266 1 85.06 163 TYR B C 1
ATOM 6175 O O . TYR B 1 163 ? -13.641 57.531 14.836 1 85.06 163 TYR B O 1
ATOM 6183 N N . VAL B 1 164 ? -14.008 59.031 16.406 1 87.19 164 VAL B N 1
ATOM 6184 C CA . VAL B 1 164 ? -12.93 58.5 17.234 1 87.19 164 VAL B CA 1
ATOM 6185 C C . VAL B 1 164 ? -13.352 57.156 17.844 1 87.19 164 VAL B C 1
ATOM 6187 O O . VAL B 1 164 ? -12.547 56.219 17.906 1 87.19 164 VAL B O 1
ATOM 6190 N N . ALA B 1 165 ? -14.578 57.094 18.25 1 86.75 165 ALA B N 1
ATOM 6191 C CA . ALA B 1 165 ? -15.117 55.844 18.781 1 86.75 165 ALA B CA 1
ATOM 6192 C C . ALA B 1 165 ? -15.109 54.75 17.719 1 86.75 165 ALA B C 1
ATOM 6194 O O . ALA B 1 165 ? -14.789 53.594 18 1 86.75 165 ALA B O 1
ATOM 6195 N N . LEU B 1 166 ? -15.445 55.094 16.562 1 87.06 166 LEU B N 1
ATOM 6196 C CA . LEU B 1 166 ? -15.453 54.125 15.453 1 87.06 166 LEU B CA 1
ATOM 6197 C C . LEU B 1 166 ? -14.047 53.594 15.18 1 87.06 166 LEU B C 1
ATOM 6199 O O . LEU B 1 166 ? -13.852 52.406 14.961 1 87.06 166 LEU B O 1
ATOM 6203 N N . ALA B 1 167 ? -13.109 54.438 15.086 1 88.38 167 ALA B N 1
ATOM 6204 C CA . ALA B 1 167 ? -11.727 54.062 14.852 1 88.38 167 ALA B CA 1
ATOM 6205 C C . ALA B 1 167 ? -11.242 53.094 15.945 1 88.38 167 ALA B C 1
ATOM 6207 O O . ALA B 1 167 ? -10.586 52.094 15.656 1 88.38 167 ALA B O 1
ATOM 6208 N N . THR B 1 168 ? -11.625 53.406 17.172 1 84.62 168 THR B N 1
ATOM 6209 C CA . THR B 1 168 ? -11.203 52.562 18.281 1 84.62 168 THR B CA 1
ATOM 6210 C C . THR B 1 168 ? -11.867 51.188 18.188 1 84.62 168 THR B C 1
ATOM 6212 O O . THR B 1 168 ? -11.234 50.156 18.469 1 84.62 168 THR B O 1
ATOM 6215 N N . LEU B 1 169 ? -13.031 51.125 17.828 1 81.25 169 LEU B N 1
ATOM 6216 C CA . LEU B 1 169 ? -13.75 49.875 17.672 1 81.25 169 LEU B CA 1
ATOM 6217 C C . LEU B 1 169 ? -13.125 49 16.578 1 81.25 169 LEU B C 1
ATOM 6219 O O . LEU B 1 169 ? -12.938 47.812 16.766 1 81.25 169 LEU B O 1
ATOM 6223 N N . PHE B 1 170 ? -12.836 49.531 15.5 1 85.88 170 PHE B N 1
ATOM 6224 C CA . PHE B 1 170 ? -12.289 48.781 14.375 1 85.88 170 PHE B CA 1
ATOM 6225 C C . PHE B 1 170 ? -10.867 48.312 14.664 1 85.88 170 PHE B C 1
ATOM 6227 O O . PHE B 1 170 ? -10.453 47.25 14.234 1 85.88 170 PHE B O 1
ATOM 6234 N N . VAL B 1 171 ? -10.117 49.094 15.375 1 82.12 171 VAL B N 1
ATOM 6235 C CA . VAL B 1 171 ? -8.773 48.656 15.75 1 82.12 171 VAL B CA 1
ATOM 6236 C C . VAL B 1 171 ? -8.852 47.469 16.703 1 82.12 171 VAL B C 1
ATOM 6238 O O . VAL B 1 171 ? -8.031 46.562 16.641 1 82.12 171 VAL B O 1
ATOM 6241 N N . ALA B 1 172 ? -9.859 47.469 17.469 1 71.75 172 ALA B N 1
ATOM 6242 C CA . ALA B 1 172 ? -10.047 46.344 18.391 1 71.75 172 ALA B CA 1
ATOM 6243 C C . ALA B 1 172 ? -10.398 45.062 17.641 1 71.75 172 ALA B C 1
ATOM 6245 O O . ALA B 1 172 ? -10.18 43.969 18.141 1 71.75 172 ALA B O 1
ATOM 6246 N N . SER B 1 173 ? -10.805 45.094 16.453 1 73.56 173 SER B N 1
ATOM 6247 C CA . SER B 1 173 ? -11.234 43.969 15.664 1 73.56 173 SER B CA 1
ATOM 6248 C C . SER B 1 173 ? -10.07 43.344 14.883 1 73.56 173 SER B C 1
ATOM 6250 O O . SER B 1 173 ? -10.25 42.375 14.133 1 73.56 173 SER B O 1
ATOM 6252 N N . ILE B 1 174 ? -8.891 43.844 15.062 1 77.31 174 ILE B N 1
ATOM 6253 C CA . ILE B 1 174 ? -7.73 43.375 14.312 1 77.31 174 ILE B CA 1
ATOM 6254 C C . ILE B 1 174 ? -7.473 41.906 14.617 1 77.31 174 ILE B C 1
ATOM 6256 O O . ILE B 1 174 ? -6.953 41.156 13.781 1 77.31 174 ILE B O 1
ATOM 6260 N N . SER B 1 175 ? -7.848 41.438 15.766 1 68.25 175 SER B N 1
ATOM 6261 C CA . SER B 1 175 ? -7.621 40.031 16.156 1 68.25 175 SER B CA 1
ATOM 6262 C C . SER B 1 175 ? -8.367 39.094 15.227 1 68.25 175 SER B C 1
ATOM 6264 O O . SER B 1 175 ? -7.957 37.938 15.055 1 68.25 175 SER B O 1
ATOM 6266 N N . LEU B 1 176 ? -9.445 39.531 14.562 1 68.12 176 LEU B N 1
ATOM 6267 C CA . LEU B 1 176 ? -10.18 38.75 13.594 1 68.12 176 LEU B CA 1
ATOM 6268 C C . LEU B 1 176 ? -9.312 38.438 12.375 1 68.12 176 LEU B C 1
ATOM 6270 O O . LEU B 1 176 ? -9.531 37.438 11.68 1 68.12 176 LEU B O 1
ATOM 6274 N N . ASN B 1 177 ? -8.359 39.312 12.188 1 78.31 177 ASN B N 1
ATOM 6275 C CA . ASN B 1 177 ? -7.449 39.094 11.062 1 78.31 177 ASN B CA 1
ATOM 6276 C C . ASN B 1 177 ? -6.57 37.875 11.258 1 78.31 177 ASN B C 1
ATOM 6278 O O . ASN B 1 177 ? -6.094 37.281 10.281 1 78.31 177 ASN B O 1
ATOM 6282 N N . GLY B 1 178 ? -6.391 37.469 12.492 1 73.19 178 GLY B N 1
ATOM 6283 C CA . GLY B 1 178 ? -5.625 36.25 12.75 1 73.19 178 GLY B CA 1
ATOM 6284 C C . GLY B 1 178 ? -6.312 35 12.266 1 73.19 178 GLY B C 1
ATOM 6285 O O . GLY B 1 178 ? -5.668 34.125 11.688 1 73.19 178 GLY B O 1
ATOM 6286 N N . PHE B 1 179 ? -7.629 35.062 12.469 1 73.69 179 PHE B N 1
ATOM 6287 C CA . PHE B 1 179 ? -8.43 33.938 12.008 1 73.69 179 PHE B CA 1
ATOM 6288 C C . PHE B 1 179 ? -8.359 33.812 10.492 1 73.69 179 PHE B C 1
ATOM 6290 O O . PHE B 1 179 ? -8.234 32.719 9.969 1 73.69 179 PHE B O 1
ATOM 6297 N N . LEU B 1 180 ? -8.453 34.844 9.797 1 80.44 180 LEU B N 1
ATOM 6298 C CA . LEU B 1 180 ? -8.469 34.812 8.336 1 80.44 180 LEU B CA 1
ATOM 6299 C C . LEU B 1 180 ? -7.102 34.438 7.785 1 80.44 180 LEU B C 1
ATOM 6301 O O . LEU B 1 180 ? -7.004 33.594 6.891 1 80.44 180 LEU B O 1
ATOM 6305 N N . LEU B 1 181 ? -6.117 34.938 8.375 1 81.44 181 LEU B N 1
ATOM 6306 C CA . LEU B 1 181 ? -4.777 34.688 7.855 1 81.44 181 LEU B CA 1
ATOM 6307 C C . LEU B 1 181 ? -4.352 33.25 8.117 1 81.44 181 LEU B C 1
ATOM 6309 O O . LEU B 1 181 ? -3.662 32.656 7.297 1 81.44 181 LEU B O 1
ATOM 6313 N N . GLN B 1 182 ? -4.762 32.75 9.203 1 76 182 GLN B N 1
ATOM 6314 C CA . GLN B 1 182 ? -4.367 31.391 9.523 1 76 182 GLN B CA 1
ATOM 6315 C C . GLN B 1 182 ? -5.102 30.391 8.641 1 76 182 GLN B C 1
ATOM 6317 O O . GLN B 1 182 ? -4.586 29.297 8.359 1 76 182 GLN B O 1
ATOM 6322 N N . ASN B 1 183 ? -6.227 30.688 8.219 1 79.75 183 ASN B N 1
ATOM 6323 C CA . ASN B 1 183 ? -6.992 29.797 7.352 1 79.75 183 ASN B CA 1
ATOM 6324 C C . ASN B 1 183 ? -6.59 29.953 5.887 1 79.75 183 ASN B C 1
ATOM 6326 O O . ASN B 1 183 ? -7.027 29.188 5.035 1 79.75 183 ASN B O 1
ATOM 6330 N N . ALA B 1 184 ? -5.785 30.844 5.633 1 85.62 184 ALA B N 1
ATOM 6331 C CA . ALA B 1 184 ? -5.344 31.078 4.262 1 85.62 184 ALA B CA 1
ATOM 6332 C C . ALA B 1 184 ? -4.332 30.016 3.828 1 85.62 184 ALA B C 1
ATOM 6334 O O . ALA B 1 184 ? -4.078 29.844 2.635 1 85.62 184 ALA B O 1
ATOM 6335 N N . ILE B 1 185 ? -3.797 29.297 4.68 1 82.56 185 ILE B N 1
ATOM 6336 C CA . ILE B 1 185 ? -2.807 28.281 4.332 1 82.56 185 ILE B CA 1
ATOM 6337 C C . ILE B 1 185 ? -3.387 26.891 4.574 1 82.56 185 ILE B C 1
ATOM 6339 O O . ILE B 1 185 ? -3.967 26.625 5.629 1 82.56 185 ILE B O 1
ATOM 6343 N N . THR B 1 186 ? -3.293 26.156 3.52 1 77.56 186 THR B N 1
ATOM 6344 C CA . THR B 1 186 ? -3.674 24.75 3.631 1 77.56 186 THR B CA 1
ATOM 6345 C C . THR B 1 186 ? -2.613 23.859 3 1 77.56 186 THR B C 1
ATOM 6347 O O . THR B 1 186 ? -1.707 24.344 2.318 1 77.56 186 THR B O 1
ATOM 6350 N N . THR B 1 187 ? -2.652 22.641 3.426 1 76.81 187 THR B N 1
ATOM 6351 C CA . THR B 1 187 ? -1.714 21.688 2.852 1 76.81 187 THR B CA 1
ATOM 6352 C C . THR B 1 187 ? -2.432 20.734 1.906 1 76.81 187 THR B C 1
ATOM 6354 O O . THR B 1 187 ? -3.553 20.297 2.182 1 76.81 187 THR B O 1
ATOM 6357 N N . VAL B 1 188 ? -1.788 20.625 0.71 1 77.81 188 VAL B N 1
ATOM 6358 C CA . VAL B 1 188 ? -2.32 19.688 -0.279 1 77.81 188 VAL B CA 1
ATOM 6359 C C . VAL B 1 188 ? -1.284 18.609 -0.58 1 77.81 188 VAL B C 1
ATOM 6361 O O . VAL B 1 188 ? -0.082 18.891 -0.612 1 77.81 188 VAL B O 1
ATOM 6364 N N . PRO B 1 189 ? -1.849 17.391 -0.757 1 80.56 189 PRO B N 1
ATOM 6365 C CA . PRO B 1 189 ? -0.922 16.312 -1.126 1 80.56 189 PRO B CA 1
ATOM 6366 C C . PRO B 1 189 ? -0.359 16.469 -2.535 1 80.56 189 PRO B C 1
ATOM 6368 O O . PRO B 1 189 ? -1.08 16.891 -3.447 1 80.56 189 PRO B O 1
ATOM 6371 N N . SER B 1 190 ? 0.963 16.422 -2.664 1 83.44 190 SER B N 1
ATOM 6372 C CA . SER B 1 190 ? 1.653 16.484 -3.949 1 83.44 190 SER B CA 1
ATOM 6373 C C . SER B 1 190 ? 2.799 15.477 -4.008 1 83.44 190 SER B C 1
ATOM 6375 O O . SER B 1 190 ? 2.957 14.656 -3.104 1 83.44 190 SER B O 1
ATOM 6377 N N . HIS B 1 191 ? 3.457 15.461 -5.32 1 87.06 191 HIS B N 1
ATOM 6378 C CA . HIS B 1 191 ? 4.594 14.562 -5.496 1 87.06 191 HIS B CA 1
ATOM 6379 C C . HIS B 1 191 ? 5.863 15.344 -5.824 1 87.06 191 HIS B C 1
ATOM 6381 O O . HIS B 1 191 ? 5.816 16.344 -6.551 1 87.06 191 HIS B O 1
ATOM 6387 N N . LEU B 1 192 ? 6.887 15.023 -5.141 1 86.56 192 LEU B N 1
ATOM 6388 C CA . LEU B 1 192 ? 8.211 15.547 -5.469 1 86.56 192 LEU B CA 1
ATOM 6389 C C . LEU B 1 192 ? 8.945 14.602 -6.41 1 86.56 192 LEU B C 1
ATOM 6391 O O . LEU B 1 192 ? 9.203 13.445 -6.062 1 86.56 192 LEU B O 1
ATOM 6395 N N . ASN B 1 193 ? 9.305 15.086 -7.637 1 89.56 193 ASN B N 1
ATOM 6396 C CA . ASN B 1 193 ? 10 14.289 -8.641 1 89.56 193 ASN B CA 1
ATOM 6397 C C . ASN B 1 193 ? 11.477 14.672 -8.742 1 89.56 193 ASN B C 1
ATOM 6399 O O . ASN B 1 193 ? 11.805 15.828 -9.008 1 89.56 193 ASN B O 1
ATOM 6403 N N . THR B 1 194 ? 12.328 13.852 -8.414 1 90.19 194 THR B N 1
ATOM 6404 C CA . THR B 1 194 ? 13.766 14.023 -8.578 1 90.19 194 THR B CA 1
ATOM 6405 C C . THR B 1 194 ? 14.305 13.102 -9.664 1 90.19 194 THR B C 1
ATOM 6407 O O . THR B 1 194 ? 14.102 11.883 -9.617 1 90.19 194 THR B O 1
ATOM 6410 N N . THR B 1 195 ? 15.008 13.656 -10.641 1 92.19 195 THR B N 1
ATOM 6411 C CA . THR B 1 195 ? 15.484 12.852 -11.766 1 92.19 195 THR B CA 1
ATOM 6412 C C . THR B 1 195 ? 16.984 12.586 -11.648 1 92.19 195 THR B C 1
ATOM 6414 O O . THR B 1 195 ? 17.688 13.273 -10.898 1 92.19 195 THR B O 1
ATOM 6417 N N . ASP B 1 196 ? 17.469 11.609 -12.281 1 92.12 196 ASP B N 1
ATOM 6418 C CA . ASP B 1 196 ? 18.875 11.258 -12.469 1 92.12 196 ASP B CA 1
ATOM 6419 C C . ASP B 1 196 ? 19.562 10.992 -11.133 1 92.12 196 ASP B C 1
ATOM 6421 O O . ASP B 1 196 ? 20.625 11.547 -10.852 1 92.12 196 ASP B O 1
ATOM 6425 N N . ILE B 1 197 ? 18.922 10.273 -10.359 1 92.88 197 ILE B N 1
ATOM 6426 C CA . ILE B 1 197 ? 19.516 9.875 -9.094 1 92.88 197 ILE B CA 1
ATOM 6427 C C . ILE B 1 197 ? 20.125 8.477 -9.219 1 92.88 197 ILE B C 1
ATOM 6429 O O . ILE B 1 197 ? 19.547 7.609 -9.883 1 92.88 197 ILE B O 1
ATOM 6433 N N . PRO B 1 198 ? 21.266 8.305 -8.641 1 94.56 198 PRO B N 1
ATOM 6434 C CA . PRO B 1 198 ? 21.844 6.957 -8.633 1 94.56 198 PRO B CA 1
ATOM 6435 C C . PRO B 1 198 ? 21.078 5.996 -7.719 1 94.56 198 PRO B C 1
ATOM 6437 O O . PRO B 1 198 ? 20.812 6.324 -6.559 1 94.56 198 PRO B O 1
ATOM 6440 N N . ILE B 1 199 ? 20.734 4.898 -8.242 1 95.19 199 ILE B N 1
ATOM 6441 C CA . ILE B 1 199 ? 20.016 3.852 -7.523 1 95.19 199 ILE B CA 1
ATOM 6442 C C . ILE B 1 199 ? 20.844 2.561 -7.547 1 95.19 199 ILE B C 1
ATOM 6444 O O . ILE B 1 199 ? 21.328 2.143 -8.602 1 95.19 199 ILE B O 1
ATOM 6448 N N . ASN B 1 200 ? 20.984 1.966 -6.355 1 95.94 200 ASN B N 1
ATOM 6449 C CA . ASN B 1 200 ? 21.656 0.678 -6.262 1 95.94 200 ASN B CA 1
ATOM 6450 C C . ASN B 1 200 ? 20.656 -0.479 -6.234 1 95.94 200 ASN B C 1
ATOM 6452 O O . ASN B 1 200 ? 19.766 -0.509 -5.398 1 95.94 200 ASN B O 1
ATOM 6456 N N . VAL B 1 201 ? 20.875 -1.436 -7.148 1 96.5 201 VAL B N 1
ATOM 6457 C CA . VAL B 1 201 ? 19.984 -2.586 -7.246 1 96.5 201 VAL B CA 1
ATOM 6458 C C . VAL B 1 201 ? 20.781 -3.877 -7.086 1 96.5 201 VAL B C 1
ATOM 6460 O O . VAL B 1 201 ? 21.75 -4.109 -7.816 1 96.5 201 VAL B O 1
ATOM 6463 N N . GLY B 1 202 ? 20.312 -4.633 -6.062 1 95.88 202 GLY B N 1
ATOM 6464 C CA . GLY B 1 202 ? 20.922 -5.934 -5.848 1 95.88 202 GLY B CA 1
ATOM 6465 C C . GLY B 1 202 ? 20.406 -7 -6.797 1 95.88 202 GLY B C 1
ATOM 6466 O O . GLY B 1 202 ? 19.516 -7.777 -6.445 1 95.88 202 GLY B O 1
ATOM 6467 N N . MET B 1 203 ? 21.016 -7.156 -7.961 1 96.38 203 MET B N 1
ATOM 6468 C CA . MET B 1 203 ? 20.641 -8.125 -8.984 1 96.38 203 MET B CA 1
ATOM 6469 C C . MET B 1 203 ? 21.844 -8.555 -9.812 1 96.38 203 MET B C 1
ATOM 6471 O O . MET B 1 203 ? 22.688 -7.73 -10.156 1 96.38 203 MET B O 1
ATOM 6475 N N . VAL B 1 204 ? 21.875 -9.828 -10.156 1 96.25 204 VAL B N 1
ATOM 6476 C CA . VAL B 1 204 ? 23 -10.336 -10.93 1 96.25 204 VAL B CA 1
ATOM 6477 C C . VAL B 1 204 ? 22.75 -10.086 -12.422 1 96.25 204 VAL B C 1
ATOM 6479 O O . VAL B 1 204 ? 21.609 -10.195 -12.891 1 96.25 204 VAL B O 1
ATOM 6482 N N . GLU B 1 205 ? 23.828 -9.914 -13.156 1 93.75 205 GLU B N 1
ATOM 6483 C CA . GLU B 1 205 ? 23.734 -9.688 -14.594 1 93.75 205 GLU B CA 1
ATOM 6484 C C . GLU B 1 205 ? 23.828 -11 -15.367 1 93.75 205 GLU B C 1
ATOM 6486 O O . GLU B 1 205 ? 23.453 -11.062 -16.547 1 93.75 205 GLU B O 1
ATOM 6491 N N . GLU B 1 206 ? 24.422 -11.945 -14.656 1 92.88 206 GLU B N 1
ATOM 6492 C CA . GLU B 1 206 ? 24.594 -13.273 -15.242 1 92.88 206 GLU B CA 1
ATOM 6493 C C . GLU B 1 206 ? 24.391 -14.367 -14.195 1 92.88 206 GLU B C 1
ATOM 6495 O O . GLU B 1 206 ? 24.781 -14.211 -13.039 1 92.88 206 GLU B O 1
ATOM 6500 N N . TRP B 1 207 ? 23.781 -15.414 -14.719 1 93.69 207 TRP B N 1
ATOM 6501 C CA . TRP B 1 207 ? 23.578 -16.547 -13.828 1 93.69 207 TRP B CA 1
ATOM 6502 C C . TRP B 1 207 ? 24.828 -17.438 -13.789 1 93.69 207 TRP B C 1
ATOM 6504 O O . TRP B 1 207 ? 25.562 -17.531 -14.781 1 93.69 207 TRP B O 1
ATOM 6514 N N . PRO B 1 208 ? 25.078 -18.031 -12.625 1 90.88 208 PRO B N 1
ATOM 6515 C CA . PRO B 1 208 ? 26.172 -19 -12.594 1 90.88 208 PRO B CA 1
ATOM 6516 C C . PRO B 1 208 ? 25.891 -20.219 -13.469 1 90.88 208 PRO B C 1
ATOM 6518 O O . PRO B 1 208 ? 24.734 -20.562 -13.719 1 90.88 208 PRO B O 1
ATOM 6521 N N . THR B 1 209 ? 26.938 -20.859 -13.875 1 89.88 209 THR B N 1
ATOM 6522 C CA . THR B 1 209 ? 26.812 -22.062 -14.703 1 89.88 209 THR B CA 1
ATOM 6523 C C . THR B 1 209 ? 26.047 -23.156 -13.961 1 89.88 209 THR B C 1
ATOM 6525 O O . THR B 1 209 ? 26.266 -23.375 -12.773 1 89.88 209 THR B O 1
ATOM 6528 N N . GLY B 1 210 ? 25.109 -23.797 -14.656 1 90.88 210 GLY B N 1
ATOM 6529 C CA . GLY B 1 210 ? 24.312 -24.859 -14.062 1 90.88 210 GLY B CA 1
ATOM 6530 C C . GLY B 1 210 ? 23.281 -24.359 -13.078 1 90.88 210 GLY B C 1
ATOM 6531 O O . GLY B 1 210 ? 22.812 -25.125 -12.219 1 90.88 210 GLY B O 1
ATOM 6532 N N . PHE B 1 211 ? 22.859 -23.172 -13.219 1 92.88 211 PHE B N 1
ATOM 6533 C CA . PHE B 1 211 ? 22.078 -22.453 -12.219 1 92.88 211 PHE B CA 1
ATOM 6534 C C . PHE B 1 211 ? 20.688 -23.047 -12.07 1 92.88 211 PHE B C 1
ATOM 6536 O O . PHE B 1 211 ? 20.219 -23.297 -10.953 1 92.88 211 PHE B O 1
ATOM 6543 N N . SER B 1 212 ? 20.031 -23.406 -13.172 1 95.12 212 SER B N 1
ATOM 6544 C CA . SER B 1 212 ? 18.578 -23.562 -13.102 1 95.12 212 SER B CA 1
ATOM 6545 C C . SER B 1 212 ? 18.188 -25.031 -12.961 1 95.12 212 SER B C 1
ATOM 6547 O O . SER B 1 212 ? 17.109 -25.344 -12.469 1 95.12 212 SER B O 1
ATOM 6549 N N . ALA B 1 213 ? 19.094 -26.016 -13.43 1 94.69 213 ALA B N 1
ATOM 6550 C CA . ALA B 1 213 ? 18.641 -27.406 -13.406 1 94.69 213 ALA B CA 1
ATOM 6551 C C . ALA B 1 213 ? 19.812 -28.359 -13.18 1 94.69 213 ALA B C 1
ATOM 6553 O O . ALA B 1 213 ? 20.906 -28.156 -13.711 1 94.69 213 ALA B O 1
ATOM 6554 N N . TYR B 1 214 ? 19.516 -29.359 -12.406 1 90.69 214 TYR B N 1
ATOM 6555 C CA . TYR B 1 214 ? 20.344 -30.547 -12.375 1 90.69 214 TYR B CA 1
ATOM 6556 C C . TYR B 1 214 ? 19.859 -31.578 -13.391 1 90.69 214 TYR B C 1
ATOM 6558 O O . TYR B 1 214 ? 18.641 -31.766 -13.562 1 90.69 214 TYR B O 1
ATOM 6566 N N . LEU B 1 215 ? 20.781 -32.156 -14.07 1 89.44 215 LEU B N 1
ATOM 6567 C CA . LEU B 1 215 ? 20.422 -33.094 -15.125 1 89.44 215 LEU B CA 1
ATOM 6568 C C . LEU B 1 215 ? 20.953 -34.5 -14.789 1 89.44 215 LEU B C 1
ATOM 6570 O O . LEU B 1 215 ? 21.938 -34.625 -14.062 1 89.44 215 LEU B O 1
ATOM 6574 N N . SER B 1 216 ? 20.188 -35.469 -15.125 1 83.12 216 SER B N 1
ATOM 6575 C CA . SER B 1 216 ? 20.594 -36.844 -15.094 1 83.12 216 SER B CA 1
ATOM 6576 C C . SER B 1 216 ? 20.516 -37.5 -16.469 1 83.12 216 SER B C 1
ATOM 6578 O O . SER B 1 216 ? 19.422 -37.656 -17.016 1 83.12 216 SER B O 1
ATOM 6580 N N . GLY B 1 217 ? 21.594 -37.906 -17.109 1 76.94 217 GLY B N 1
ATOM 6581 C CA . GLY B 1 217 ? 21.625 -38.469 -18.438 1 76.94 217 GLY B CA 1
ATOM 6582 C C . GLY B 1 217 ? 21.078 -37.5 -19.5 1 76.94 217 GLY B C 1
ATOM 6583 O O . GLY B 1 217 ? 20.344 -37.906 -20.391 1 76.94 217 GLY B O 1
ATOM 6584 N N . GLY B 1 218 ? 21.203 -36.25 -19.203 1 76.19 218 GLY B N 1
ATOM 6585 C CA . GLY B 1 218 ? 20.75 -35.25 -20.172 1 76.19 218 GLY B CA 1
ATOM 6586 C C . GLY B 1 218 ? 19.312 -34.812 -19.969 1 76.19 218 GLY B C 1
ATOM 6587 O O . GLY B 1 218 ? 18.828 -33.938 -20.656 1 76.19 218 GLY B O 1
ATOM 6588 N N . SER B 1 219 ? 18.672 -35.469 -19.078 1 84.38 219 SER B N 1
ATOM 6589 C CA . SER B 1 219 ? 17.281 -35.156 -18.812 1 84.38 219 SER B CA 1
ATOM 6590 C C . SER B 1 219 ? 17.125 -34.406 -17.484 1 84.38 219 SER B C 1
ATOM 6592 O O . SER B 1 219 ? 17.953 -34.562 -16.594 1 84.38 219 SER B O 1
ATOM 6594 N N . PHE B 1 220 ? 16.094 -33.594 -17.469 1 90.44 220 PHE B N 1
ATOM 6595 C CA . PHE B 1 220 ? 15.797 -32.812 -16.266 1 90.44 220 PHE B CA 1
ATOM 6596 C C . PHE B 1 220 ? 15.609 -33.75 -15.062 1 90.44 220 PHE B C 1
ATOM 6598 O O . PHE B 1 220 ? 14.93 -34.75 -15.156 1 90.44 220 PHE B O 1
ATOM 6605 N N . SER B 1 221 ? 16.234 -33.375 -13.938 1 89.75 221 SER B N 1
ATOM 6606 C CA . SER B 1 221 ? 16.078 -34.125 -12.695 1 89.75 221 SER B CA 1
ATOM 6607 C C . SER B 1 221 ? 15.398 -33.281 -11.625 1 89.75 221 SER B C 1
ATOM 6609 O O . SER B 1 221 ? 14.312 -33.656 -11.148 1 89.75 221 SER B O 1
ATOM 6611 N N . ARG B 1 222 ? 16.062 -32.156 -11.328 1 93 222 ARG B N 1
ATOM 6612 C CA . ARG B 1 222 ? 15.531 -31.234 -10.344 1 93 222 ARG B CA 1
ATOM 6613 C C . ARG B 1 222 ? 16.016 -29.812 -10.617 1 93 222 ARG B C 1
ATOM 6615 O O . ARG B 1 222 ? 16.969 -29.609 -11.359 1 93 222 ARG B O 1
ATOM 6622 N N . TYR B 1 223 ? 15.336 -28.906 -9.992 1 95.06 223 TYR B N 1
ATOM 6623 C CA . TYR B 1 223 ? 15.75 -27.516 -10.141 1 95.06 223 TYR B CA 1
ATOM 6624 C C . TYR B 1 223 ? 16.984 -27.219 -9.289 1 95.06 223 TYR B C 1
ATOM 6626 O O . TYR B 1 223 ? 17.219 -27.875 -8.281 1 95.06 223 TYR B O 1
ATOM 6634 N N . GLY B 1 224 ? 17.688 -26.203 -9.844 1 92.44 224 GLY B N 1
ATOM 6635 C CA . GLY B 1 224 ? 18.719 -25.672 -8.969 1 92.44 224 GLY B CA 1
ATOM 6636 C C . GLY B 1 224 ? 18.172 -25.109 -7.672 1 92.44 224 GLY B C 1
ATOM 6637 O O . GLY B 1 224 ? 17 -24.703 -7.613 1 92.44 224 GLY B O 1
ATOM 6638 N N . ASP B 1 225 ? 18.953 -25.031 -6.68 1 88.5 225 ASP B N 1
ATOM 6639 C CA . ASP B 1 225 ? 18.484 -24.719 -5.34 1 88.5 225 ASP B CA 1
ATOM 6640 C C . ASP B 1 225 ? 17.891 -23.312 -5.285 1 88.5 225 ASP B C 1
ATOM 6642 O O . ASP B 1 225 ? 16.75 -23.125 -4.871 1 88.5 225 ASP B O 1
ATOM 6646 N N . VAL B 1 226 ? 18.641 -22.312 -5.75 1 91.44 226 VAL B N 1
ATOM 6647 C CA . VAL B 1 226 ? 18.156 -20.938 -5.719 1 91.44 226 VAL B CA 1
ATOM 6648 C C . VAL B 1 226 ? 17.031 -20.75 -6.727 1 91.44 226 VAL B C 1
ATOM 6650 O O . VAL B 1 226 ? 16.016 -20.109 -6.426 1 91.44 226 VAL B O 1
ATOM 6653 N N . PHE B 1 227 ? 17.141 -21.406 -7.895 1 94.31 227 PHE B N 1
ATOM 6654 C CA . PHE B 1 227 ? 16.125 -21.281 -8.938 1 94.31 227 PHE B CA 1
ATOM 6655 C C . PHE B 1 227 ? 14.828 -21.938 -8.508 1 94.31 227 PHE B C 1
ATOM 6657 O O . PHE B 1 227 ? 13.742 -21.422 -8.797 1 94.31 227 PHE B O 1
ATOM 6664 N N . GLY B 1 228 ? 14.961 -23.062 -7.824 1 92.62 228 GLY B N 1
ATOM 6665 C CA . GLY B 1 228 ? 13.781 -23.734 -7.312 1 92.62 228 GLY B CA 1
ATOM 6666 C C . GLY B 1 228 ? 12.977 -22.891 -6.355 1 92.62 228 GLY B C 1
ATOM 6667 O O . GLY B 1 228 ? 11.742 -22.938 -6.363 1 92.62 228 GLY B O 1
ATOM 6668 N N . GLU B 1 229 ? 13.648 -22.109 -5.566 1 88.44 229 GLU B N 1
ATOM 6669 C CA . GLU B 1 229 ? 12.961 -21.188 -4.664 1 88.44 229 GLU B CA 1
ATOM 6670 C C . GLU B 1 229 ? 12.188 -20.125 -5.438 1 88.44 229 GLU B C 1
ATOM 6672 O O . GLU B 1 229 ? 11.07 -19.766 -5.07 1 88.44 229 GLU B O 1
ATOM 6677 N N . ALA B 1 230 ? 12.82 -19.625 -6.449 1 91.25 230 ALA B N 1
ATOM 6678 C CA . ALA B 1 230 ? 12.148 -18.641 -7.297 1 91.25 230 ALA B CA 1
ATOM 6679 C C . ALA B 1 230 ? 10.898 -19.234 -7.938 1 91.25 230 ALA B C 1
ATOM 6681 O O . ALA B 1 230 ? 9.859 -18.562 -8 1 91.25 230 ALA B O 1
ATOM 6682 N N . VAL B 1 231 ? 11 -20.484 -8.344 1 92.38 231 VAL B N 1
ATOM 6683 C CA . VAL B 1 231 ? 9.883 -21.172 -8.984 1 92.38 231 VAL B CA 1
ATOM 6684 C C . VAL B 1 231 ? 8.742 -21.344 -7.984 1 92.38 231 VAL B C 1
ATOM 6686 O O . VAL B 1 231 ? 7.574 -21.125 -8.312 1 92.38 231 VAL B O 1
ATOM 6689 N N . GLN B 1 232 ? 9.031 -21.641 -6.773 1 87.5 232 GLN B N 1
ATOM 6690 C CA . GLN B 1 232 ? 8.016 -21.812 -5.738 1 87.5 232 GLN B CA 1
ATOM 6691 C C . GLN B 1 232 ? 7.285 -20.5 -5.461 1 87.5 232 GLN B C 1
ATOM 6693 O O . GLN B 1 232 ? 6.07 -20.5 -5.25 1 87.5 232 GLN B O 1
ATOM 6698 N N . LEU B 1 233 ? 8.031 -19.531 -5.535 1 83.81 233 LEU B N 1
ATOM 6699 C CA . LEU B 1 233 ? 7.449 -18.234 -5.215 1 83.81 233 LEU B CA 1
ATOM 6700 C C . LEU B 1 233 ? 6.555 -17.75 -6.352 1 83.81 233 LEU B C 1
ATOM 6702 O O . LEU B 1 233 ? 5.461 -17.234 -6.109 1 83.81 233 LEU B O 1
ATOM 6706 N N . ILE B 1 234 ? 6.977 -17.891 -7.527 1 84.88 234 ILE B N 1
ATOM 6707 C CA . ILE B 1 234 ? 6.207 -17.391 -8.656 1 84.88 234 ILE B CA 1
ATOM 6708 C C . ILE B 1 234 ? 4.914 -18.188 -8.805 1 84.88 234 ILE B C 1
ATOM 6710 O O . ILE B 1 234 ? 3.895 -17.656 -9.25 1 84.88 234 ILE B O 1
ATOM 6714 N N . ASP B 1 235 ? 4.973 -19.422 -8.359 1 84.31 235 ASP B N 1
ATOM 6715 C CA . ASP B 1 235 ? 3.785 -20.266 -8.438 1 84.31 235 ASP B CA 1
ATOM 6716 C C . ASP B 1 235 ? 2.902 -20.094 -7.207 1 84.31 235 ASP B C 1
ATOM 6718 O O . ASP B 1 235 ? 1.813 -20.672 -7.133 1 84.31 235 ASP B O 1
ATOM 6722 N N . GLY B 1 236 ? 3.385 -19.328 -6.25 1 75.19 236 GLY B N 1
ATOM 6723 C CA . GLY B 1 236 ? 2.604 -19.078 -5.051 1 75.19 236 GLY B CA 1
ATOM 6724 C C . GLY B 1 236 ? 2.592 -20.25 -4.082 1 75.19 236 GLY B C 1
ATOM 6725 O O . GLY B 1 236 ? 1.659 -20.391 -3.289 1 75.19 236 GLY B O 1
ATOM 6726 N N . ASP B 1 237 ? 3.551 -21.109 -4.152 1 71.12 237 ASP B N 1
ATOM 6727 C CA . ASP B 1 237 ? 3.539 -22.328 -3.344 1 71.12 237 ASP B CA 1
ATOM 6728 C C . ASP B 1 237 ? 3.893 -22.016 -1.89 1 71.12 237 ASP B C 1
ATOM 6730 O O . ASP B 1 237 ? 3.553 -22.797 -0.988 1 71.12 237 ASP B O 1
ATOM 6734 N N . ARG B 1 238 ? 4.691 -20.922 -1.589 1 65.12 238 ARG B N 1
ATOM 6735 C CA . ARG B 1 238 ? 5.129 -20.609 -0.233 1 65.12 238 ARG B CA 1
ATOM 6736 C C . ARG B 1 238 ? 4.066 -19.812 0.515 1 65.12 238 ARG B C 1
ATOM 6738 O O . ARG B 1 238 ? 4.316 -19.297 1.612 1 65.12 238 ARG B O 1
ATOM 6745 N N . GLY B 1 239 ? 2.967 -19.812 0.064 1 60.56 239 GLY B N 1
ATOM 6746 C CA . GLY B 1 239 ? 1.922 -19.172 0.848 1 60.56 239 GLY B CA 1
ATOM 6747 C C . GLY B 1 239 ? 1.183 -18.078 0.086 1 60.56 239 GLY B C 1
ATOM 6748 O O . GLY B 1 239 ? 1.612 -17.672 -0.994 1 60.56 239 GLY B O 1
ATOM 6749 N N . THR B 1 240 ? 0.049 -17.75 0.76 1 60.66 240 THR B N 1
ATOM 6750 C CA . THR B 1 240 ? -0.885 -16.75 0.261 1 60.66 240 THR B CA 1
ATOM 6751 C C . THR B 1 240 ? -0.348 -15.344 0.504 1 60.66 240 THR B C 1
ATOM 6753 O O . THR B 1 240 ? 0.497 -15.141 1.378 1 60.66 240 THR B O 1
ATOM 6756 N N . TYR B 1 241 ? -0.352 -14.359 -0.366 1 60.84 241 TYR B N 1
ATOM 6757 C CA . TYR B 1 241 ? -0.227 -12.922 -0.201 1 60.84 241 TYR B CA 1
ATOM 6758 C C . TYR B 1 241 ? 1.131 -12.43 -0.689 1 60.84 241 TYR B C 1
ATOM 6760 O O . TYR B 1 241 ? 1.606 -11.375 -0.265 1 60.84 241 TYR B O 1
ATOM 6768 N N . TRP B 1 242 ? 1.831 -13.375 -1.426 1 63.97 242 TRP B N 1
ATOM 6769 C CA . TRP B 1 242 ? 3.053 -12.859 -2.037 1 63.97 242 TRP B CA 1
ATOM 6770 C C . TRP B 1 242 ? 2.732 -12.008 -3.258 1 63.97 242 TRP B C 1
ATOM 6772 O O . TRP B 1 242 ? 1.937 -12.406 -4.113 1 63.97 242 TRP B O 1
ATOM 6782 N N . ASP B 1 243 ? 3.229 -10.719 -3.057 1 69.5 243 ASP B N 1
ATOM 6783 C CA . ASP B 1 243 ? 3.123 -9.797 -4.18 1 69.5 243 ASP B CA 1
ATOM 6784 C C . ASP B 1 243 ? 4.43 -9.742 -4.973 1 69.5 243 ASP B C 1
ATOM 6786 O O . ASP B 1 243 ? 5.488 -10.109 -4.461 1 69.5 243 ASP B O 1
ATOM 6790 N N . ASP B 1 244 ? 4.523 -10.109 -6.215 1 79.06 244 ASP B N 1
ATOM 6791 C CA . ASP B 1 244 ? 5.695 -10.055 -7.086 1 79.06 244 ASP B CA 1
ATOM 6792 C C . ASP B 1 244 ? 6.66 -8.961 -6.652 1 79.06 244 ASP B C 1
ATOM 6794 O O . ASP B 1 244 ? 7.07 -8.125 -7.465 1 79.06 244 ASP B O 1
ATOM 6798 N N . THR B 1 245 ? 6.969 -9 -5.242 1 84 245 THR B N 1
ATOM 6799 C CA . THR B 1 245 ? 7.887 -8.031 -4.648 1 84 245 THR B CA 1
ATOM 6800 C C . THR B 1 245 ? 9 -8.742 -3.885 1 84 245 THR B C 1
ATOM 6802 O O . THR B 1 245 ? 8.773 -9.797 -3.285 1 84 245 THR B O 1
ATOM 6805 N N . TYR B 1 246 ? 10.219 -8.086 -3.934 1 88.88 246 TYR B N 1
ATOM 6806 C CA . TYR B 1 246 ? 11.406 -8.711 -3.359 1 88.88 246 TYR B CA 1
ATOM 6807 C C . TYR B 1 246 ? 12.242 -7.695 -2.592 1 88.88 246 TYR B C 1
ATOM 6809 O O . TYR B 1 246 ? 12.117 -6.488 -2.811 1 88.88 246 TYR B O 1
ATOM 6817 N N . LEU B 1 247 ? 13.062 -8.219 -1.729 1 90.69 247 LEU B N 1
ATOM 6818 C CA . LEU B 1 247 ? 13.953 -7.336 -0.99 1 90.69 247 LEU B CA 1
ATOM 6819 C C . LEU B 1 247 ? 15.164 -6.961 -1.835 1 90.69 247 LEU B C 1
ATOM 6821 O O . LEU B 1 247 ? 15.75 -7.812 -2.512 1 90.69 247 LEU B O 1
ATOM 6825 N N . ASN B 1 248 ? 15.469 -5.719 -1.815 1 94.44 248 ASN B N 1
ATOM 6826 C CA . ASN B 1 248 ? 16.672 -5.234 -2.482 1 94.44 248 ASN B CA 1
ATOM 6827 C C . ASN B 1 248 ? 17.875 -5.215 -1.533 1 94.44 248 ASN B C 1
ATOM 6829 O O . ASN B 1 248 ? 18.078 -4.238 -0.806 1 94.44 248 ASN B O 1
ATOM 6833 N N . TYR B 1 249 ? 18.719 -6.227 -1.716 1 91.62 249 TYR B N 1
ATOM 6834 C CA . TYR B 1 249 ? 19.891 -6.344 -0.844 1 91.62 249 TYR B CA 1
ATOM 6835 C C . TYR B 1 249 ? 21.062 -5.562 -1.403 1 91.62 249 TYR B C 1
ATOM 6837 O O . TYR B 1 249 ? 22.125 -6.137 -1.697 1 91.62 249 TYR B O 1
ATOM 6845 N N . ALA B 1 250 ? 20.844 -4.336 -1.561 1 91.44 250 ALA B N 1
ATOM 6846 C CA . ALA B 1 250 ? 21.922 -3.467 -2.033 1 91.44 250 ALA B CA 1
ATOM 6847 C C . ALA B 1 250 ? 22.234 -2.383 -1.009 1 91.44 250 ALA B C 1
ATOM 6849 O O . ALA B 1 250 ? 21.391 -2.033 -0.182 1 91.44 250 ALA B O 1
ATOM 6850 N N . ASP B 1 251 ? 23.469 -1.888 -1.12 1 88 251 ASP B N 1
ATOM 6851 C CA . ASP B 1 251 ? 23.875 -0.79 -0.255 1 88 251 ASP B CA 1
ATOM 6852 C C . ASP B 1 251 ? 23.125 0.494 -0.588 1 88 251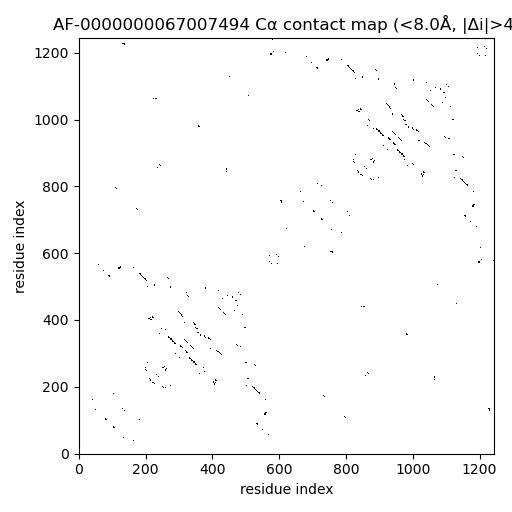 ASP B C 1
ATOM 6854 O O . ASP B 1 251 ? 22.703 0.692 -1.728 1 88 251 ASP B O 1
ATOM 6858 N N . ASP B 1 252 ? 23 1.291 0.448 1 87.94 252 ASP B N 1
ATOM 6859 C CA . ASP B 1 252 ? 22.312 2.564 0.233 1 87.94 252 ASP B CA 1
ATOM 6860 C C . ASP B 1 252 ? 23.141 3.488 -0.654 1 87.94 252 ASP B C 1
ATOM 6862 O O . ASP B 1 252 ? 24.359 3.576 -0.498 1 87.94 252 ASP B O 1
ATOM 6866 N N . PRO B 1 253 ? 22.438 4.129 -1.584 1 89.25 253 PRO B N 1
ATOM 6867 C CA . PRO B 1 253 ? 23.188 5.141 -2.342 1 89.25 253 PRO B CA 1
ATOM 6868 C C . PRO B 1 253 ? 23.656 6.305 -1.473 1 89.25 253 PRO B C 1
ATOM 6870 O O . PRO B 1 253 ? 23.125 6.508 -0.373 1 89.25 253 PRO B O 1
ATOM 6873 N N . ASP B 1 254 ? 24.531 7.117 -1.952 1 77.5 254 ASP B N 1
ATOM 6874 C CA . ASP B 1 254 ? 25.109 8.25 -1.222 1 77.5 254 ASP B CA 1
ATOM 6875 C C . ASP B 1 254 ? 24.031 9.281 -0.893 1 77.5 254 ASP B C 1
ATOM 6877 O O . ASP B 1 254 ? 24.062 9.898 0.173 1 77.5 254 ASP B O 1
ATOM 6881 N N . SER B 1 255 ? 23.172 9.453 -1.779 1 76.56 255 SER B N 1
ATOM 6882 C CA . SER B 1 255 ? 22.109 10.43 -1.581 1 76.56 255 SER B CA 1
ATOM 6883 C C . SER B 1 255 ? 21.125 9.984 -0.5 1 76.56 255 SER B C 1
ATOM 6885 O O . SER B 1 255 ? 20.391 10.797 0.051 1 76.56 255 SER B O 1
ATOM 6887 N N . GLY B 1 256 ? 21.141 8.68 -0.187 1 77.88 256 GLY B N 1
ATOM 6888 C CA . GLY B 1 256 ? 20.156 8.094 0.723 1 77.88 256 GLY B CA 1
ATOM 6889 C C . GLY B 1 256 ? 18.797 7.895 0.091 1 77.88 256 GLY B C 1
ATOM 6890 O O . GLY B 1 256 ? 17.906 7.293 0.696 1 77.88 256 GLY B O 1
ATOM 6891 N N . LEU B 1 257 ? 18.578 8.547 -0.998 1 81.69 257 LEU B N 1
ATOM 6892 C CA . LEU B 1 257 ? 17.281 8.438 -1.687 1 81.69 257 LEU B CA 1
ATOM 6893 C C . LEU B 1 257 ? 17.188 7.117 -2.441 1 81.69 257 LEU B C 1
ATOM 6895 O O . LEU B 1 257 ? 18.156 6.656 -3.035 1 81.69 257 LEU B O 1
ATOM 6899 N N . CYS B 1 258 ? 15.781 6.129 -1.888 1 75.19 258 CYS B N 1
ATOM 6900 C CA . CYS B 1 258 ? 15.375 4.926 -2.604 1 75.19 258 CYS B CA 1
ATOM 6901 C C . CYS B 1 258 ? 16.391 3.812 -2.428 1 75.19 258 CYS B C 1
ATOM 6903 O O . CYS B 1 258 ? 16.422 2.859 -3.207 1 75.19 258 CYS B O 1
ATOM 6905 N N . GLY B 1 259 ? 16.828 3.951 -1.574 1 75.75 259 GLY B N 1
ATOM 6906 C CA . GLY B 1 259 ? 17.531 2.914 -0.831 1 75.75 259 GLY B CA 1
ATOM 6907 C C . GLY B 1 259 ? 16.766 2.439 0.391 1 75.75 259 GLY B C 1
ATOM 6908 O O . GLY B 1 259 ? 15.555 2.639 0.488 1 75.75 259 GLY B O 1
ATOM 6909 N N . GLY B 1 260 ? 17.453 1.855 1.624 1 79.19 260 GLY B N 1
ATOM 6910 C CA . GLY B 1 260 ? 16.703 1.271 2.729 1 79.19 260 GLY B CA 1
ATOM 6911 C C . GLY B 1 260 ? 16.156 2.305 3.693 1 79.19 260 GLY B C 1
ATOM 6912 O O . GLY B 1 260 ? 15.164 2.064 4.371 1 79.19 260 GLY B O 1
ATOM 6913 N N . TRP B 1 261 ? 16.719 3.547 3.66 1 78.56 261 TRP B N 1
ATOM 6914 C CA . TRP B 1 261 ? 16.328 4.527 4.668 1 78.56 261 TRP B CA 1
ATOM 6915 C C . TRP B 1 261 ? 15.367 5.562 4.082 1 78.56 261 TRP B C 1
ATOM 6917 O O . TRP B 1 261 ? 14.891 6.445 4.797 1 78.56 261 TRP B O 1
ATOM 6927 N N . ASP B 1 262 ? 15.219 5.48 2.76 1 86.31 262 ASP B N 1
ATOM 6928 C CA . ASP B 1 262 ? 14.195 6.324 2.154 1 86.31 262 ASP B CA 1
ATOM 6929 C C . ASP B 1 262 ? 12.797 5.797 2.461 1 86.31 262 ASP B C 1
ATOM 6931 O O . ASP B 1 262 ? 12.32 4.871 1.805 1 86.31 262 ASP B O 1
ATOM 6935 N N . ALA B 1 263 ? 12.125 6.402 3.311 1 76.75 263 ALA B N 1
ATOM 6936 C CA . ALA B 1 263 ? 10.875 5.879 3.859 1 76.75 263 ALA B CA 1
ATOM 6937 C C . ALA B 1 263 ? 9.688 6.266 2.988 1 76.75 263 ALA B C 1
ATOM 6939 O O . ALA B 1 263 ? 8.586 5.746 3.162 1 76.75 263 ALA B O 1
ATOM 6940 N N . SER B 1 264 ? 9.945 7.102 1.962 1 80.31 264 SER B N 1
ATOM 6941 C CA . SER B 1 264 ? 8.742 7.586 1.295 1 80.31 264 SER B CA 1
ATOM 6942 C C . SER B 1 264 ? 8.898 7.551 -0.222 1 80.31 264 SER B C 1
ATOM 6944 O O . SER B 1 264 ? 7.906 7.527 -0.954 1 80.31 264 SER B O 1
ATOM 6946 N N . GLY B 1 265 ? 10.023 7.484 -0.657 1 88.5 265 GLY B N 1
ATOM 6947 C CA . GLY B 1 265 ? 10.227 7.656 -2.086 1 88.5 265 GLY B CA 1
ATOM 6948 C C . GLY B 1 265 ? 10.148 6.355 -2.861 1 88.5 265 GLY B C 1
ATOM 6949 O O . GLY B 1 265 ? 10.461 5.289 -2.322 1 88.5 265 GLY B O 1
ATOM 6950 N N . THR B 1 266 ? 9.641 6.398 -4.098 1 91.94 266 THR B N 1
ATOM 6951 C CA . THR B 1 266 ? 9.703 5.316 -5.078 1 91.94 266 THR B CA 1
ATOM 6952 C C . THR B 1 266 ? 10.664 5.664 -6.207 1 91.94 266 THR B C 1
ATOM 6954 O O . THR B 1 266 ? 10.555 6.727 -6.82 1 91.94 266 THR B O 1
ATOM 6957 N N . CYS B 1 267 ? 11.57 4.832 -6.383 1 95.19 267 CYS B N 1
ATOM 6958 C CA . CYS B 1 267 ? 12.531 5.031 -7.461 1 95.19 267 CYS B CA 1
ATOM 6959 C C . CYS B 1 267 ? 12.234 4.105 -8.633 1 95.19 267 CYS B C 1
ATOM 6961 O O . CYS B 1 267 ? 11.867 2.947 -8.438 1 95.19 267 CYS B O 1
ATOM 6963 N N . THR B 1 268 ? 12.328 4.578 -9.836 1 95.31 268 THR B N 1
ATOM 6964 C CA . THR B 1 268 ? 12.156 3.789 -11.055 1 95.31 268 THR B CA 1
ATOM 6965 C C . THR B 1 268 ? 13.359 3.941 -11.977 1 95.31 268 THR B C 1
ATOM 6967 O O . THR B 1 268 ? 14.016 4.988 -11.984 1 95.31 268 THR B O 1
ATOM 6970 N N . GLY B 1 269 ? 13.711 2.939 -12.625 1 96.25 269 GLY B N 1
ATOM 6971 C CA . GLY B 1 269 ? 14.828 2.891 -13.555 1 96.25 269 GLY B CA 1
ATOM 6972 C C . GLY B 1 269 ? 14.875 1.608 -14.359 1 96.25 269 GLY B C 1
ATOM 6973 O O . GLY B 1 269 ? 13.859 0.936 -14.531 1 96.25 269 GLY B O 1
ATOM 6974 N N . ARG B 1 270 ? 16.031 1.363 -14.984 1 97.5 270 ARG B N 1
ATOM 6975 C CA . ARG B 1 270 ? 16.234 0.147 -15.766 1 97.5 270 ARG B CA 1
ATOM 6976 C C . ARG B 1 270 ? 17.453 -0.626 -15.266 1 97.5 270 ARG B C 1
ATOM 6978 O O . ARG B 1 270 ? 18.469 -0.029 -14.898 1 97.5 270 ARG B O 1
ATOM 6985 N N . VAL B 1 271 ? 17.297 -1.871 -15.195 1 97.62 271 VAL B N 1
ATOM 6986 C CA . VAL B 1 271 ? 18.359 -2.74 -14.734 1 97.62 271 VAL B CA 1
ATOM 6987 C C . VAL B 1 271 ? 18.578 -3.875 -15.727 1 97.62 271 VAL B C 1
ATOM 6989 O O . VAL B 1 271 ? 17.656 -4.25 -16.453 1 97.62 271 VAL B O 1
ATOM 6992 N N . VAL B 1 272 ? 19.797 -4.426 -15.797 1 97.81 272 VAL B N 1
ATOM 6993 C CA . VAL B 1 272 ? 20.125 -5.488 -16.734 1 97.81 272 VAL B CA 1
ATOM 6994 C C . VAL B 1 272 ? 20.188 -6.828 -16 1 97.81 272 VAL B C 1
ATOM 6996 O O . VAL B 1 272 ? 20.844 -6.945 -14.969 1 97.81 272 VAL B O 1
ATOM 6999 N N . ALA B 1 273 ? 19.484 -7.773 -16.438 1 97.25 273 ALA B N 1
ATOM 7000 C CA . ALA B 1 273 ? 19.469 -9.141 -15.914 1 97.25 273 ALA B CA 1
ATOM 7001 C C . ALA B 1 273 ? 19.266 -10.148 -17.047 1 97.25 273 ALA B C 1
ATOM 7003 O O . ALA B 1 273 ? 18.938 -9.773 -18.172 1 97.25 273 ALA B O 1
ATOM 7004 N N . PRO B 1 274 ? 19.547 -11.414 -16.766 1 96.81 274 PRO B N 1
ATOM 7005 C CA . PRO B 1 274 ? 19.328 -12.422 -17.797 1 96.81 274 PRO B CA 1
ATOM 7006 C C . PRO B 1 274 ? 17.844 -12.539 -18.188 1 96.81 274 PRO B C 1
ATOM 7008 O O . PRO B 1 274 ? 16.969 -12.344 -17.344 1 96.81 274 PRO B O 1
ATOM 7011 N N . GLY B 1 275 ? 17.594 -12.781 -19.406 1 97.12 275 GLY B N 1
ATOM 7012 C CA . GLY B 1 275 ? 16.281 -13.016 -19.969 1 97.12 275 GLY B CA 1
ATOM 7013 C C . GLY B 1 275 ? 16.328 -13.695 -21.328 1 97.12 275 GLY B C 1
ATOM 7014 O O . GLY B 1 275 ? 17.312 -14.367 -21.656 1 97.12 275 GLY B O 1
ATOM 7015 N N . PHE B 1 276 ? 15.242 -13.672 -21.984 1 97.12 276 PHE B N 1
ATOM 7016 C CA . PHE B 1 276 ? 15.156 -14.258 -23.312 1 97.12 276 PHE B CA 1
ATOM 7017 C C . PHE B 1 276 ? 14.57 -13.266 -24.312 1 97.12 276 PHE B C 1
ATOM 7019 O O . PHE B 1 276 ? 13.648 -12.516 -23.984 1 97.12 276 PHE B O 1
ATOM 7026 N N . TRP B 1 277 ? 15.141 -13.312 -25.453 1 97.19 277 TRP B N 1
ATOM 7027 C CA . TRP B 1 277 ? 14.625 -12.461 -26.516 1 97.19 277 TRP B CA 1
ATOM 7028 C C . TRP B 1 277 ? 13.953 -13.305 -27.594 1 97.19 277 TRP B C 1
ATOM 7030 O O . TRP B 1 277 ? 14.547 -14.258 -28.109 1 97.19 277 TRP B O 1
ATOM 7040 N N . PRO B 1 278 ? 12.703 -12.906 -27.922 1 96.56 278 PRO B N 1
ATOM 7041 C CA . PRO B 1 278 ? 11.914 -13.742 -28.828 1 96.56 278 PRO B CA 1
ATOM 7042 C C . PRO B 1 278 ? 12.047 -13.32 -30.297 1 96.56 278 PRO B C 1
ATOM 7044 O O . PRO B 1 278 ? 12.297 -12.148 -30.578 1 96.56 278 PRO B O 1
ATOM 7047 N N . SER B 1 279 ? 12.047 -14.258 -31.203 1 96.38 279 SER B N 1
ATOM 7048 C CA . SER B 1 279 ? 11.797 -14.117 -32.625 1 96.38 279 SER B CA 1
ATOM 7049 C C . SER B 1 279 ? 10.633 -14.992 -33.094 1 96.38 279 SER B C 1
ATOM 7051 O O . SER B 1 279 ? 10.734 -16.219 -33.062 1 96.38 279 SER B O 1
ATOM 7053 N N . CYS B 1 280 ? 9.531 -14.289 -33.469 1 96.5 280 CYS B N 1
ATOM 7054 C CA . CYS B 1 280 ? 8.297 -15.039 -33.688 1 96.5 280 CYS B CA 1
ATOM 7055 C C . CYS B 1 280 ? 7.824 -14.898 -35.125 1 96.5 280 CYS B C 1
ATOM 7057 O O . CYS B 1 280 ? 8.07 -13.875 -35.781 1 96.5 280 CYS B O 1
ATOM 7059 N N . ALA B 1 281 ? 7.176 -15.961 -35.625 1 96.25 281 ALA B N 1
ATOM 7060 C CA . ALA B 1 281 ? 6.535 -15.984 -36.938 1 96.25 281 ALA B CA 1
ATOM 7061 C C . ALA B 1 281 ? 5.113 -16.516 -36.844 1 96.25 281 ALA B C 1
ATOM 7063 O O . ALA B 1 281 ? 4.836 -17.438 -36.062 1 96.25 281 ALA B O 1
ATOM 7064 N N . THR B 1 282 ? 4.223 -15.844 -37.594 1 95.31 282 THR B N 1
ATOM 7065 C CA . THR B 1 282 ? 2.828 -16.266 -37.656 1 95.31 282 THR B CA 1
ATOM 7066 C C . THR B 1 282 ? 2.512 -16.922 -39 1 95.31 282 THR B C 1
ATOM 7068 O O . THR B 1 282 ? 2.967 -16.469 -40.031 1 95.31 282 THR B O 1
ATOM 7071 N N . SER B 1 283 ? 1.899 -18.094 -38.938 1 95.56 283 SER B N 1
ATOM 7072 C CA . SER B 1 283 ? 1.43 -18.766 -40.156 1 95.56 283 SER B CA 1
ATOM 7073 C C . SER B 1 283 ? 0.013 -19.297 -39.969 1 95.56 283 SER B C 1
ATOM 7075 O O . SER B 1 283 ? -0.536 -19.25 -38.875 1 95.56 283 SER B O 1
ATOM 7077 N N . TYR B 1 284 ? -0.606 -19.625 -41.062 1 95.19 284 TYR B N 1
ATOM 7078 C CA . TYR B 1 284 ? -1.968 -20.156 -41.062 1 95.19 284 TYR B CA 1
ATOM 7079 C C . TYR B 1 284 ? -2.025 -21.531 -41.719 1 95.19 284 TYR B C 1
ATOM 7081 O O . TYR B 1 284 ? -1.427 -21.734 -42.781 1 95.19 284 TYR B O 1
ATOM 7089 N N . VAL B 1 285 ? -2.607 -22.5 -41.094 1 96.06 285 VAL B N 1
ATOM 7090 C CA . VAL B 1 285 ? -2.738 -23.859 -41.594 1 96.06 285 VAL B CA 1
ATOM 7091 C C . VAL B 1 285 ? -4.215 -24.25 -41.656 1 96.06 285 VAL B C 1
ATOM 7093 O O . VAL B 1 285 ? -4.941 -24.094 -40.656 1 96.06 285 VAL B O 1
ATOM 7096 N N . PRO B 1 286 ? -4.695 -24.812 -42.719 1 95.62 286 PRO B N 1
ATOM 7097 C CA . PRO B 1 286 ? -6.109 -25.188 -42.812 1 95.62 286 PRO B CA 1
ATOM 7098 C C . PRO B 1 286 ? -6.48 -26.359 -41.938 1 95.62 286 PRO B C 1
ATOM 7100 O O . PRO B 1 286 ? -5.641 -27.219 -41.656 1 95.62 286 PRO B O 1
ATOM 7103 N N . TYR B 1 287 ? -7.734 -26.359 -41.438 1 94.88 287 TYR B N 1
ATOM 7104 C CA . TYR B 1 287 ? -8.32 -27.5 -40.75 1 94.88 287 TYR B CA 1
ATOM 7105 C C . TYR B 1 287 ? -9.734 -27.766 -41.25 1 94.88 287 TYR B C 1
ATOM 7107 O O . TYR B 1 287 ? -10.375 -26.891 -41.812 1 94.88 287 TYR B O 1
ATOM 7115 N N . ASN B 1 288 ? -10.219 -29.031 -41.156 1 94.25 288 ASN B N 1
ATOM 7116 C CA . ASN B 1 288 ? -11.594 -29.453 -41.406 1 94.25 288 ASN B CA 1
ATOM 7117 C C . ASN B 1 288 ? -12.133 -30.344 -40.281 1 94.25 288 ASN B C 1
ATOM 7119 O O . ASN B 1 288 ? -11.695 -31.484 -40.125 1 94.25 288 ASN B O 1
ATOM 7123 N N . MET B 1 289 ? -13.094 -29.766 -39.531 1 92.44 289 MET B N 1
ATOM 7124 C CA . MET B 1 289 ? -13.664 -30.516 -38.438 1 92.44 289 MET B CA 1
ATOM 7125 C C . MET B 1 289 ? -15.164 -30.734 -38.625 1 92.44 289 MET B C 1
ATOM 7127 O O . MET B 1 289 ? -15.891 -31.016 -37.656 1 92.44 289 MET B O 1
ATOM 7131 N N . ASP B 1 290 ? -15.641 -30.547 -39.812 1 92.44 290 ASP B N 1
ATOM 7132 C CA . ASP B 1 290 ? -17.062 -30.719 -40.094 1 92.44 290 ASP B CA 1
ATOM 7133 C C . ASP B 1 290 ? -17.438 -32.188 -40.156 1 92.44 290 ASP B C 1
ATOM 7135 O O . ASP B 1 290 ? -16.969 -32.938 -41.031 1 92.44 290 ASP B O 1
ATOM 7139 N N . PRO B 1 291 ? -18.297 -32.531 -39.219 1 91.31 291 PRO B N 1
ATOM 7140 C CA . PRO B 1 291 ? -18.688 -33.938 -39.219 1 91.31 291 PRO B CA 1
ATOM 7141 C C . PRO B 1 291 ? -19.359 -34.344 -40.5 1 91.31 291 PRO B C 1
ATOM 7143 O O . PRO B 1 291 ? -19.328 -35.531 -40.875 1 91.31 291 PRO B O 1
ATOM 7146 N N . LYS B 1 292 ? -19.984 -33.406 -41.281 1 89.56 292 LYS B N 1
ATOM 7147 C CA . LYS B 1 292 ? -20.672 -33.719 -42.531 1 89.56 292 LYS B CA 1
ATOM 7148 C C . LYS B 1 292 ? -19.703 -34.25 -43.594 1 89.56 292 LYS B C 1
ATOM 7150 O O . LYS B 1 292 ? -20.078 -35.062 -44.438 1 89.56 292 LYS B O 1
ATOM 7155 N N . ASP B 1 293 ? -18.516 -33.812 -43.406 1 89.06 293 ASP B N 1
ATOM 7156 C CA . ASP B 1 293 ? -17.5 -34.188 -44.406 1 89.06 293 ASP B CA 1
ATOM 7157 C C . ASP B 1 293 ? -16.859 -35.531 -44.031 1 89.06 293 ASP B C 1
ATOM 7159 O O . ASP B 1 293 ? -16.125 -36.125 -44.812 1 89.06 293 ASP B O 1
ATOM 7163 N N . HIS B 1 294 ? -17.141 -36 -42.844 1 85.25 294 HIS B N 1
ATOM 7164 C CA . HIS B 1 294 ? -16.562 -37.25 -42.375 1 85.25 294 HIS B CA 1
ATOM 7165 C C . HIS B 1 294 ? -17.656 -38.156 -41.812 1 85.25 294 HIS B C 1
ATOM 7167 O O . HIS B 1 294 ? -17.641 -38.5 -40.625 1 85.25 294 HIS B O 1
ATOM 7173 N N . PRO B 1 295 ? -18.516 -38.531 -42.688 1 80.81 295 PRO B N 1
ATOM 7174 C CA . PRO B 1 295 ? -19.641 -39.344 -42.156 1 80.81 295 PRO B CA 1
ATOM 7175 C C . PRO B 1 295 ? -19.188 -40.688 -41.594 1 80.81 295 PRO B C 1
ATOM 7177 O O . PRO B 1 295 ? -18.328 -41.344 -42.188 1 80.81 295 PRO B O 1
ATOM 7180 N N . ASN B 1 296 ? -19.688 -41.094 -40.469 1 77.75 296 ASN B N 1
ATOM 7181 C CA . ASN B 1 296 ? -19.547 -42.375 -39.812 1 77.75 296 ASN B CA 1
ATOM 7182 C C . ASN B 1 296 ? -18.109 -42.625 -39.344 1 77.75 296 ASN B C 1
ATOM 7184 O O . ASN B 1 296 ? -17.656 -43.75 -39.281 1 77.75 296 ASN B O 1
ATOM 7188 N N . GLN B 1 297 ? -17.328 -41.562 -39.25 1 85.12 297 GLN B N 1
ATOM 7189 C CA . GLN B 1 297 ? -15.953 -41.688 -38.75 1 85.12 297 GLN B CA 1
ATOM 7190 C C . GLN B 1 297 ? -15.734 -40.812 -37.531 1 85.12 297 GLN B C 1
ATOM 7192 O O . GLN B 1 297 ? -16.359 -39.75 -37.375 1 85.12 297 GLN B O 1
ATOM 7197 N N . THR B 1 298 ? -14.992 -41.5 -36.625 1 90.81 298 THR B N 1
ATOM 7198 C CA . THR B 1 298 ? -14.562 -40.688 -35.469 1 90.81 298 THR B CA 1
ATOM 7199 C C . THR B 1 298 ? -13.57 -39.625 -35.906 1 90.81 298 THR B C 1
ATOM 7201 O O . THR B 1 298 ? -12.625 -39.906 -36.656 1 90.81 298 THR B O 1
ATOM 7204 N N . LEU B 1 299 ? -13.93 -38.406 -35.656 1 92.62 299 LEU B N 1
ATOM 7205 C CA . LEU B 1 299 ? -13.117 -37.25 -36.031 1 92.62 299 LEU B CA 1
ATOM 7206 C C . LEU B 1 299 ? -12.539 -36.562 -34.812 1 92.62 299 LEU B C 1
ATOM 7208 O O . LEU B 1 299 ? -13.273 -36.188 -33.875 1 92.62 299 LEU B O 1
ATOM 7212 N N . THR B 1 300 ? -11.188 -36.594 -34.688 1 94.44 300 THR B N 1
ATOM 7213 C CA . THR B 1 300 ? -10.508 -35.844 -33.625 1 94.44 300 THR B CA 1
ATOM 7214 C C . THR B 1 300 ? -9.68 -34.719 -34.188 1 94.44 300 THR B C 1
ATOM 7216 O O . THR B 1 300 ? -8.898 -34.906 -35.125 1 94.44 300 THR B O 1
ATOM 7219 N N . ARG B 1 301 ? -9.914 -33.5 -33.719 1 95.06 301 ARG B N 1
ATOM 7220 C CA . ARG B 1 301 ? -9.133 -32.344 -34.156 1 95.06 301 ARG B CA 1
ATOM 7221 C C . ARG B 1 301 ? -8.656 -31.531 -32.969 1 95.06 301 ARG B C 1
ATOM 7223 O O . ARG B 1 301 ? -9.336 -31.469 -31.922 1 95.06 301 ARG B O 1
ATOM 7230 N N . THR B 1 302 ? -7.527 -30.922 -33.156 1 95.81 302 THR B N 1
ATOM 7231 C CA . THR B 1 302 ? -6.977 -30.031 -32.125 1 95.81 302 THR B CA 1
ATOM 7232 C C . THR B 1 302 ? -7.617 -28.641 -32.25 1 95.81 302 THR B C 1
ATOM 7234 O O . THR B 1 302 ? -7.723 -28.078 -33.312 1 95.81 302 THR B O 1
ATOM 7237 N N . VAL B 1 303 ? -8.062 -28.156 -31.109 1 95.12 303 VAL B N 1
ATOM 7238 C CA . VAL B 1 303 ? -8.656 -26.828 -31.062 1 95.12 303 VAL B CA 1
ATOM 7239 C C . VAL B 1 303 ? -7.637 -25.812 -30.531 1 95.12 303 VAL B C 1
ATOM 7241 O O . VAL B 1 303 ? -7.656 -24.641 -30.906 1 95.12 303 VAL B O 1
ATOM 7244 N N . PHE B 1 304 ? -6.879 -26.344 -29.672 1 94.75 304 PHE B N 1
ATOM 7245 C CA . PHE B 1 304 ? -5.859 -25.531 -29.016 1 94.75 304 PHE B CA 1
ATOM 7246 C C . PHE B 1 304 ? -4.668 -26.375 -28.609 1 94.75 304 PHE B C 1
ATOM 7248 O O . PHE B 1 304 ? -4.84 -27.484 -28.078 1 94.75 304 PHE B O 1
ATOM 7255 N N . SER B 1 305 ? -3.414 -25.922 -28.906 1 96.81 305 SER B N 1
ATOM 7256 C CA . SER B 1 305 ? -2.211 -26.625 -28.469 1 96.81 305 SER B CA 1
ATOM 7257 C C . SER B 1 305 ? -1.043 -25.656 -28.281 1 96.81 305 SER B C 1
ATOM 7259 O O . SER B 1 305 ? -0.855 -24.75 -29.094 1 96.81 305 SER B O 1
ATOM 7261 N N . THR B 1 306 ? -0.386 -25.703 -27.219 1 96.81 306 THR B N 1
ATOM 7262 C CA . THR B 1 306 ? 0.873 -25.016 -26.953 1 96.81 306 THR B CA 1
ATOM 7263 C C . THR B 1 306 ? 1.969 -26.016 -26.594 1 96.81 306 THR B C 1
ATOM 7265 O O . THR B 1 306 ? 1.72 -26.984 -25.859 1 96.81 306 THR B O 1
ATOM 7268 N N . ARG B 1 307 ? 3.141 -25.797 -27.125 1 97.62 307 ARG B N 1
ATOM 7269 C CA . ARG B 1 307 ? 4.258 -26.703 -26.859 1 97.62 307 ARG B CA 1
ATOM 7270 C C . ARG B 1 307 ? 5.57 -25.938 -26.766 1 97.62 307 ARG B C 1
ATOM 7272 O O . ARG B 1 307 ? 5.82 -25.016 -27.547 1 97.62 307 ARG B O 1
ATOM 7279 N N . ILE B 1 308 ? 6.316 -26.281 -25.781 1 97.75 308 ILE B N 1
ATOM 7280 C CA . ILE B 1 308 ? 7.672 -25.766 -25.594 1 97.75 308 ILE B CA 1
ATOM 7281 C C . ILE B 1 308 ? 8.68 -26.891 -25.812 1 97.75 308 ILE B C 1
ATOM 7283 O O . ILE B 1 308 ? 8.586 -27.953 -25.188 1 97.75 308 ILE B O 1
ATOM 7287 N N . ASP B 1 309 ? 9.594 -26.672 -26.672 1 96.88 309 ASP B N 1
ATOM 7288 C CA . ASP B 1 309 ? 10.648 -27.641 -26.953 1 96.88 309 ASP B CA 1
ATOM 7289 C C . ASP B 1 309 ? 12.023 -27.094 -26.547 1 96.88 309 ASP B C 1
ATOM 7291 O O . ASP B 1 309 ? 12.336 -25.938 -26.812 1 96.88 309 ASP B O 1
ATOM 7295 N N . TRP B 1 310 ? 12.766 -27.906 -25.859 1 94.06 310 TRP B N 1
ATOM 7296 C CA . TRP B 1 310 ? 14.109 -27.578 -25.406 1 94.06 310 TRP B CA 1
ATOM 7297 C C . TRP B 1 310 ? 15.039 -28.766 -25.547 1 94.06 310 TRP B C 1
ATOM 7299 O O . TRP B 1 310 ? 14.633 -29.906 -25.297 1 94.06 310 TRP B O 1
ATOM 7309 N N . ASP B 1 311 ? 16.297 -28.484 -25.984 1 88.06 311 ASP B N 1
ATOM 7310 C CA . ASP B 1 311 ? 17.312 -29.516 -26.172 1 88.06 311 ASP B CA 1
ATOM 7311 C C . ASP B 1 311 ? 18.594 -29.156 -25.422 1 88.06 311 ASP B C 1
ATOM 7313 O O . ASP B 1 311 ? 19.016 -28.016 -25.422 1 88.06 311 ASP B O 1
ATOM 7317 N N . VAL B 1 312 ? 19.234 -30.203 -24.812 1 87.19 312 VAL B N 1
ATOM 7318 C CA . VAL B 1 312 ? 20.453 -30 -24.031 1 87.19 312 VAL B CA 1
ATOM 7319 C C . VAL B 1 312 ? 21.594 -29.578 -24.953 1 87.19 312 VAL B C 1
ATOM 7321 O O . VAL B 1 312 ? 22.578 -28.969 -24.5 1 87.19 312 VAL B O 1
ATOM 7324 N N . GLU B 1 313 ? 21.531 -29.828 -26.281 1 84.75 313 GLU B N 1
ATOM 7325 C CA . GLU B 1 313 ? 22.578 -29.484 -27.234 1 84.75 313 GLU B CA 1
ATOM 7326 C C . GLU B 1 313 ? 22.625 -27.969 -27.484 1 84.75 313 GLU B C 1
ATOM 7328 O O . GLU B 1 313 ? 23.672 -27.406 -27.781 1 84.75 313 GLU B O 1
ATOM 7333 N N . THR B 1 314 ? 21.516 -27.312 -27.406 1 88.19 314 THR B N 1
ATOM 7334 C CA . THR B 1 314 ? 21.406 -25.859 -27.5 1 88.19 314 THR B CA 1
ATOM 7335 C C . THR B 1 314 ? 20.703 -25.297 -26.266 1 88.19 314 THR B C 1
ATOM 7337 O O . THR B 1 314 ? 19.594 -24.75 -26.359 1 88.19 314 THR B O 1
ATOM 7340 N N . PRO B 1 315 ? 21.406 -25.328 -25.156 1 89.62 315 PRO B N 1
ATOM 7341 C CA . PRO B 1 315 ? 20.75 -25.062 -23.859 1 89.62 315 PRO B CA 1
ATOM 7342 C C . PRO B 1 315 ? 20.281 -23.609 -23.719 1 89.62 315 PRO B C 1
ATOM 7344 O O . PRO B 1 315 ? 19.469 -23.312 -22.859 1 89.62 315 PRO B O 1
ATOM 7347 N N . ASN B 1 316 ? 20.75 -22.656 -24.625 1 92 316 ASN B N 1
ATOM 7348 C CA . ASN B 1 316 ? 20.406 -21.25 -24.5 1 92 316 ASN B CA 1
ATOM 7349 C C . ASN B 1 316 ? 19.188 -20.891 -25.328 1 92 316 ASN B C 1
ATOM 7351 O O . ASN B 1 316 ? 18.812 -19.719 -25.422 1 92 316 ASN B O 1
ATOM 7355 N N . VAL B 1 317 ? 18.625 -21.969 -25.953 1 93.81 317 VAL B N 1
ATOM 7356 C CA . VAL B 1 317 ? 17.516 -21.688 -26.844 1 93.81 317 VAL B CA 1
ATOM 7357 C C . VAL B 1 317 ? 16.344 -22.641 -26.531 1 93.81 317 VAL B C 1
ATOM 7359 O O . VAL B 1 317 ? 16.562 -23.812 -26.25 1 93.81 317 VAL B O 1
ATOM 7362 N N . PHE B 1 318 ? 15.141 -22.109 -26.531 1 96.19 318 PHE B N 1
ATOM 7363 C CA . PHE B 1 318 ? 13.953 -22.969 -26.547 1 96.19 318 PHE B CA 1
ATOM 7364 C C . PHE B 1 318 ? 12.93 -22.438 -27.531 1 96.19 318 PHE B C 1
ATOM 7366 O O . PHE B 1 318 ? 12.961 -21.266 -27.906 1 96.19 318 PHE B O 1
ATOM 7373 N N . ASN B 1 319 ? 12.031 -23.328 -27.984 1 97.81 319 ASN B N 1
ATOM 7374 C CA . ASN B 1 319 ? 11.016 -22.984 -28.969 1 97.81 319 ASN B CA 1
ATOM 7375 C C . ASN B 1 319 ? 9.609 -23.094 -28.406 1 97.81 319 ASN B C 1
ATOM 7377 O O . ASN B 1 319 ? 9.32 -24.016 -27.625 1 97.81 319 ASN B O 1
ATOM 7381 N N . PHE B 1 320 ? 8.867 -22.078 -28.688 1 97.88 320 PHE B N 1
ATOM 7382 C CA . PHE B 1 320 ? 7.449 -22.047 -28.344 1 97.88 320 PHE B CA 1
ATOM 7383 C C . PHE B 1 320 ? 6.578 -22.141 -29.594 1 97.88 320 PHE B C 1
ATOM 7385 O O . PHE B 1 320 ? 6.789 -21.391 -30.547 1 97.88 320 PHE B O 1
ATOM 7392 N N . SER B 1 321 ? 5.641 -23.109 -29.625 1 97.19 321 SER B N 1
ATOM 7393 C CA . SER B 1 321 ? 4.68 -23.234 -30.703 1 97.19 321 SER B CA 1
ATOM 7394 C C . SER B 1 321 ? 3.246 -23.266 -30.188 1 97.19 321 SER B C 1
ATOM 7396 O O . SER B 1 321 ? 2.973 -23.875 -29.156 1 97.19 321 SER B O 1
ATOM 7398 N N . SER B 1 322 ? 2.4 -22.516 -30.812 1 96.12 322 SER B N 1
ATOM 7399 C CA . SER B 1 322 ? 0.989 -22.516 -30.453 1 96.12 322 SER B CA 1
ATOM 7400 C C . SER B 1 322 ? 0.095 -22.672 -31.672 1 96.12 322 SER B C 1
ATOM 7402 O O . SER B 1 322 ? 0.389 -22.109 -32.719 1 96.12 322 SER B O 1
ATOM 7404 N N . VAL B 1 323 ? -0.93 -23.531 -31.641 1 95.69 323 VAL B N 1
ATOM 7405 C CA . VAL B 1 323 ? -1.972 -23.734 -32.656 1 95.69 323 VAL B CA 1
ATOM 7406 C C . VAL B 1 323 ? -3.34 -23.438 -32.031 1 95.69 323 VAL B C 1
ATOM 7408 O O . VAL B 1 323 ? -3.676 -23.953 -30.969 1 95.69 323 VAL B O 1
ATOM 7411 N N . PHE B 1 324 ? -4.109 -22.578 -32.75 1 94.5 324 PHE B N 1
ATOM 7412 C CA . PHE B 1 324 ? -5.367 -22.125 -32.156 1 94.5 324 PHE B CA 1
ATOM 7413 C C . PHE B 1 324 ? -6.438 -21.969 -33.219 1 94.5 324 PHE B C 1
ATOM 7415 O O . PHE B 1 324 ? -6.195 -21.375 -34.281 1 94.5 324 PHE B O 1
ATOM 7422 N N . LYS B 1 325 ? -7.598 -22.578 -32.875 1 93.94 325 LYS B N 1
ATOM 7423 C CA . LYS B 1 325 ? -8.797 -22.328 -33.688 1 93.94 325 LYS B CA 1
ATOM 7424 C C . LYS B 1 325 ? -9.406 -20.969 -33.344 1 93.94 325 LYS B C 1
ATOM 7426 O O . LYS B 1 325 ? -10.156 -20.844 -32.375 1 93.94 325 LYS B O 1
ATOM 7431 N N . TYR B 1 326 ? -9.258 -19.953 -34.219 1 90.31 326 TYR B N 1
ATOM 7432 C CA . TYR B 1 326 ? -9.672 -18.609 -33.844 1 90.31 326 TYR B CA 1
ATOM 7433 C C . TYR B 1 326 ? -10.938 -18.203 -34.594 1 90.31 326 TYR B C 1
ATOM 7435 O O . TYR B 1 326 ? -11.562 -17.188 -34.281 1 90.31 326 TYR B O 1
ATOM 7443 N N . LEU B 1 327 ? -11.375 -19.031 -35.531 1 88.88 327 LEU B N 1
ATOM 7444 C CA . LEU B 1 327 ? -12.594 -18.734 -36.281 1 88.88 327 LEU B CA 1
ATOM 7445 C C . LEU B 1 327 ? -13.727 -19.672 -35.875 1 88.88 327 LEU B C 1
ATOM 7447 O O . LEU B 1 327 ? -13.492 -20.844 -35.594 1 88.88 327 LEU B O 1
ATOM 7451 N N . ALA B 1 328 ? -14.898 -19.109 -35.875 1 88 328 ALA B N 1
ATOM 7452 C CA . ALA B 1 328 ? -16.078 -19.891 -35.5 1 88 328 ALA B CA 1
ATOM 7453 C C . ALA B 1 328 ? -16.609 -20.672 -36.719 1 88 328 ALA B C 1
ATOM 7455 O O . ALA B 1 328 ? -17.75 -20.484 -37.125 1 88 328 ALA B O 1
ATOM 7456 N N . ASP B 1 329 ? -15.797 -21.422 -37.344 1 91.38 329 ASP B N 1
ATOM 7457 C CA . ASP B 1 329 ? -16.172 -22.234 -38.5 1 91.38 329 ASP B CA 1
ATOM 7458 C C . ASP B 1 329 ? -15.633 -23.656 -38.344 1 91.38 329 ASP B C 1
ATOM 7460 O O . ASP B 1 329 ? -14.547 -23.859 -37.812 1 91.38 329 ASP B O 1
ATOM 7464 N N . CYS B 1 330 ? -16.406 -24.562 -38.781 1 93.38 330 CYS B N 1
ATOM 7465 C CA . CYS B 1 330 ? -15.984 -25.953 -38.719 1 93.38 330 CYS B CA 1
ATOM 7466 C C . CYS B 1 330 ? -14.883 -26.234 -39.719 1 93.38 330 CYS B C 1
ATOM 7468 O O . CYS B 1 330 ? -14.102 -27.172 -39.562 1 93.38 330 CYS B O 1
ATOM 7470 N N . ASP B 1 331 ? -14.914 -25.469 -40.781 1 93.56 331 ASP B N 1
ATOM 7471 C CA . ASP B 1 331 ? -13.898 -25.547 -41.812 1 93.56 331 ASP B CA 1
ATOM 7472 C C . ASP B 1 331 ? -13.234 -24.203 -42.031 1 93.56 331 ASP B C 1
ATOM 7474 O O . ASP B 1 331 ? -13.852 -23.281 -42.594 1 93.56 331 ASP B O 1
ATOM 7478 N N . ALA B 1 332 ? -12.008 -24.078 -41.594 1 95.06 332 ALA B N 1
ATOM 7479 C CA . ALA B 1 332 ? -11.289 -22.812 -41.656 1 95.06 332 ALA B CA 1
ATOM 7480 C C . ALA B 1 332 ? -9.789 -23.016 -41.469 1 95.06 332 ALA B C 1
ATOM 7482 O O . ALA B 1 332 ? -9.219 -23.984 -41.938 1 95.06 332 ALA B O 1
ATOM 7483 N N . GLN B 1 333 ? -9.109 -22.031 -40.875 1 94.81 333 GLN B N 1
ATOM 7484 C CA . GLN B 1 333 ? -7.664 -22.094 -40.688 1 94.81 333 GLN B CA 1
ATOM 7485 C C . GLN B 1 333 ? -7.289 -21.891 -39.25 1 94.81 333 GLN B C 1
ATOM 7487 O O . GLN B 1 333 ? -7.953 -21.156 -38.531 1 94.81 333 GLN B O 1
ATOM 7492 N N . TYR B 1 334 ? -6.195 -22.656 -38.906 1 95.56 334 TYR B N 1
ATOM 7493 C CA . TYR B 1 334 ? -5.586 -22.453 -37.594 1 95.56 334 TYR B CA 1
ATOM 7494 C C . TYR B 1 334 ? -4.695 -21.203 -37.594 1 95.56 334 TYR B C 1
ATOM 7496 O O . TYR B 1 334 ? -4.102 -20.875 -38.625 1 95.56 334 TYR B O 1
ATOM 7504 N N . LEU B 1 335 ? -4.676 -20.516 -36.531 1 95.12 335 LEU B N 1
ATOM 7505 C CA . LEU B 1 335 ? -3.609 -19.562 -36.25 1 95.12 335 LEU B CA 1
ATOM 7506 C C . LEU B 1 335 ? -2.404 -20.25 -35.625 1 95.12 335 LEU B C 1
ATOM 7508 O O . LEU B 1 335 ? -2.504 -20.812 -34.531 1 95.12 335 LEU B O 1
ATOM 7512 N N . VAL B 1 336 ? -1.278 -20.344 -36.312 1 95.69 336 VAL B N 1
ATOM 7513 C CA . VAL B 1 336 ? -0.073 -21.016 -35.844 1 95.69 336 VAL B CA 1
ATOM 7514 C C . VAL B 1 336 ? 1.01 -19.984 -35.531 1 95.69 336 VAL B C 1
ATOM 7516 O O . VAL B 1 336 ? 1.338 -19.156 -36.375 1 95.69 336 VAL B O 1
ATOM 7519 N N . ARG B 1 337 ? 1.527 -19.984 -34.375 1 95.69 337 ARG B N 1
ATOM 7520 C CA . ARG B 1 337 ? 2.59 -19.094 -33.906 1 95.69 337 ARG B CA 1
ATOM 7521 C C . ARG B 1 337 ? 3.83 -19.891 -33.5 1 95.69 337 ARG B C 1
ATOM 7523 O O . ARG B 1 337 ? 3.746 -20.828 -32.688 1 95.69 337 ARG B O 1
ATOM 7530 N N . ASN B 1 338 ? 4.961 -19.625 -34.156 1 96.94 338 ASN B N 1
ATOM 7531 C CA . ASN B 1 338 ? 6.242 -20.219 -33.781 1 96.94 338 ASN B CA 1
ATOM 7532 C C . ASN B 1 338 ? 7.246 -19.156 -33.312 1 96.94 338 ASN B C 1
ATOM 7534 O O . ASN B 1 338 ? 7.527 -18.219 -34.062 1 96.94 338 ASN B O 1
ATOM 7538 N N . CYS B 1 339 ? 7.703 -19.297 -32.125 1 97.69 339 CYS B N 1
ATOM 7539 C CA . CYS B 1 339 ? 8.656 -18.344 -31.578 1 97.69 339 CYS B CA 1
ATOM 7540 C C . CYS B 1 339 ? 9.922 -19.047 -31.125 1 97.69 339 CYS B C 1
ATOM 7542 O O . CYS B 1 339 ? 9.867 -20.141 -30.562 1 97.69 339 CYS B O 1
ATOM 7544 N N . THR B 1 340 ? 11.078 -18.516 -31.406 1 97.69 340 THR B N 1
ATOM 7545 C CA . THR B 1 340 ? 12.375 -18.938 -30.891 1 97.69 340 THR B CA 1
ATOM 7546 C C . THR B 1 340 ? 12.891 -17.953 -29.844 1 97.69 340 THR B C 1
ATOM 7548 O O . THR B 1 340 ? 13.062 -16.766 -30.141 1 97.69 340 THR B O 1
ATOM 7551 N N . PHE B 1 341 ? 13.062 -18.484 -28.625 1 97.62 341 PHE B N 1
ATOM 7552 C CA . PHE B 1 341 ? 13.562 -17.672 -27.516 1 97.62 341 PHE B CA 1
ATOM 7553 C C . PHE B 1 341 ? 15.039 -17.953 -27.281 1 97.62 341 PHE B C 1
ATOM 7555 O O . PHE B 1 341 ? 15.422 -19.094 -27 1 97.62 341 PHE B O 1
ATOM 7562 N N . ARG B 1 342 ? 15.906 -16.906 -27.359 1 96.31 342 ARG B N 1
ATOM 7563 C CA . ARG B 1 342 ? 17.344 -17.031 -27.109 1 96.31 342 ARG B CA 1
ATOM 7564 C C . ARG B 1 342 ? 17.75 -16.266 -25.859 1 96.31 342 ARG B C 1
ATOM 7566 O O . ARG B 1 342 ? 17.297 -15.133 -25.641 1 96.31 342 ARG B O 1
ATOM 7573 N N . ALA B 1 343 ? 18.562 -16.969 -25.016 1 95.94 343 ALA B N 1
ATOM 7574 C CA . ALA B 1 343 ? 19.047 -16.328 -23.781 1 95.94 343 ALA B CA 1
ATOM 7575 C C . ALA B 1 343 ? 19.828 -15.062 -24.094 1 95.94 343 ALA B C 1
ATOM 7577 O O . ALA B 1 343 ? 20.641 -15.039 -25.016 1 95.94 343 ALA B O 1
ATOM 7578 N N . ALA B 1 344 ? 19.516 -13.992 -23.344 1 96.56 344 ALA B N 1
ATOM 7579 C CA . ALA B 1 344 ? 20.109 -12.68 -23.578 1 96.56 344 ALA B CA 1
ATOM 7580 C C . ALA B 1 344 ? 20.125 -11.844 -22.297 1 96.56 344 ALA B C 1
ATOM 7582 O O . ALA B 1 344 ? 19.5 -12.211 -21.312 1 96.56 344 ALA B O 1
ATOM 7583 N N . ARG B 1 345 ? 20.953 -10.883 -22.359 1 96.5 345 ARG B N 1
ATOM 7584 C CA . ARG B 1 345 ? 20.859 -9.812 -21.375 1 96.5 345 ARG B CA 1
ATOM 7585 C C . ARG B 1 345 ? 19.75 -8.828 -21.734 1 96.5 345 ARG B C 1
ATOM 7587 O O . ARG B 1 345 ? 19.75 -8.258 -22.828 1 96.5 345 ARG B O 1
ATOM 7594 N N . ILE B 1 346 ? 18.859 -8.695 -20.859 1 98.06 346 ILE B N 1
ATOM 7595 C CA . ILE B 1 346 ? 17.688 -7.844 -21.094 1 98.06 346 ILE B CA 1
ATOM 7596 C C . ILE B 1 346 ? 17.672 -6.688 -20.109 1 98.06 346 ILE B C 1
ATOM 7598 O O . ILE B 1 346 ? 18 -6.871 -18.922 1 98.06 346 ILE B O 1
ATOM 7602 N N . SER B 1 347 ? 17.344 -5.52 -20.594 1 98.19 347 SER B N 1
ATOM 7603 C CA . SER B 1 347 ? 17.125 -4.359 -19.734 1 98.19 347 SER B CA 1
ATOM 7604 C C . SER B 1 347 ? 15.664 -4.289 -19.281 1 98.19 347 SER B C 1
ATOM 7606 O O . SER B 1 347 ? 14.766 -4.078 -20.094 1 98.19 347 SER B O 1
ATOM 7608 N N . TYR B 1 348 ? 15.43 -4.473 -17.938 1 97.88 348 TYR B N 1
ATOM 7609 C CA . TYR B 1 348 ? 14.094 -4.5 -17.359 1 97.88 348 TYR B CA 1
ATOM 7610 C C . TYR B 1 348 ? 13.773 -3.184 -16.672 1 97.88 348 TYR B C 1
ATOM 7612 O O . TYR B 1 348 ? 14.609 -2.631 -15.945 1 97.88 348 TYR B O 1
ATOM 7620 N N . PRO B 1 349 ? 12.602 -2.635 -16.906 1 96.94 349 PRO B N 1
ATOM 7621 C CA . PRO B 1 349 ? 12.156 -1.554 -16.031 1 96.94 349 PRO B CA 1
ATOM 7622 C C . PRO B 1 349 ? 11.836 -2.041 -14.609 1 96.94 349 PRO B C 1
ATOM 7624 O O . PRO B 1 349 ? 11.141 -3.045 -14.445 1 96.94 349 PRO B O 1
ATOM 7627 N N . PHE B 1 350 ? 12.328 -1.397 -13.578 1 95.81 350 PHE B N 1
ATOM 7628 C CA . PHE B 1 350 ? 12.094 -1.828 -12.203 1 95.81 350 PHE B CA 1
ATOM 7629 C C . PHE B 1 350 ? 11.609 -0.663 -11.344 1 95.81 350 PHE B C 1
ATOM 7631 O O . PHE B 1 350 ? 11.633 0.489 -11.781 1 95.81 350 PHE B O 1
ATOM 7638 N N . ALA B 1 351 ? 11.094 -0.966 -10.203 1 93.38 351 ALA B N 1
ATOM 7639 C CA . ALA B 1 351 ? 10.703 -0.001 -9.18 1 93.38 351 ALA B CA 1
ATOM 7640 C C . ALA B 1 351 ? 11.258 -0.398 -7.812 1 93.38 351 ALA B C 1
ATOM 7642 O O . ALA B 1 351 ? 11.273 -1.581 -7.461 1 93.38 351 ALA B O 1
ATOM 7643 N N . LEU B 1 352 ? 11.75 0.543 -7.121 1 94.12 352 LEU B N 1
ATOM 7644 C CA . LEU B 1 352 ? 12.203 0.399 -5.742 1 94.12 352 LEU B CA 1
ATOM 7645 C C . LEU B 1 352 ? 11.359 1.258 -4.805 1 94.12 352 LEU B C 1
ATOM 7647 O O . LEU B 1 352 ? 11.211 2.463 -5.023 1 94.12 352 LEU B O 1
ATOM 7651 N N . PHE B 1 353 ? 10.82 0.699 -3.828 1 90.75 353 PHE B N 1
ATOM 7652 C CA . PHE B 1 353 ? 9.977 1.446 -2.908 1 90.75 353 PHE B CA 1
ATOM 7653 C C . PHE B 1 353 ? 10.047 0.859 -1.503 1 90.75 353 PHE B C 1
ATOM 7655 O O . PHE B 1 353 ? 10.461 -0.288 -1.326 1 90.75 353 PHE B O 1
ATOM 7662 N N . PRO B 1 354 ? 9.719 1.677 -0.53 1 89.69 354 PRO B N 1
ATOM 7663 C CA . PRO B 1 354 ? 9.789 1.177 0.845 1 89.69 354 PRO B CA 1
ATOM 7664 C C . PRO B 1 354 ? 8.664 0.203 1.175 1 89.69 354 PRO B C 1
ATOM 7666 O O . PRO B 1 354 ? 7.613 0.221 0.522 1 89.69 354 PRO B O 1
ATOM 7669 N N . ALA B 1 355 ? 8.844 -0.642 2.141 1 86.44 355 ALA B N 1
ATOM 7670 C CA . ALA B 1 355 ? 7.902 -1.681 2.555 1 86.44 355 ALA B CA 1
ATOM 7671 C C . ALA B 1 355 ? 6.57 -1.075 2.982 1 86.44 355 ALA B C 1
ATOM 7673 O O . ALA B 1 355 ? 5.523 -1.719 2.869 1 86.44 355 ALA B O 1
ATOM 7674 N N . ASP B 1 356 ? 6.57 0.226 3.369 1 81.62 356 ASP B N 1
ATOM 7675 C CA . ASP B 1 356 ? 5.355 0.884 3.836 1 81.62 356 ASP B CA 1
ATOM 7676 C C . ASP B 1 356 ? 4.395 1.148 2.68 1 81.62 356 ASP B C 1
ATOM 7678 O O . ASP B 1 356 ? 3.203 1.382 2.896 1 81.62 356 ASP B O 1
ATOM 7682 N N . ARG B 1 357 ? 4.922 1.025 1.535 1 84.44 357 ARG B N 1
ATOM 7683 C CA . ARG B 1 357 ? 4.09 1.279 0.361 1 84.44 357 ARG B CA 1
ATOM 7684 C C . ARG B 1 357 ? 3.457 -0.009 -0.15 1 84.44 357 ARG B C 1
ATOM 7686 O O . ARG B 1 357 ? 2.691 0.011 -1.116 1 84.44 357 ARG B O 1
ATOM 7693 N N . LEU B 1 358 ? 3.75 -1.099 0.457 1 85.75 358 LEU B N 1
ATOM 7694 C CA . LEU B 1 358 ? 3.076 -2.357 0.159 1 85.75 358 LEU B CA 1
ATOM 7695 C C . LEU B 1 358 ? 1.672 -2.377 0.754 1 85.75 358 LEU B C 1
ATOM 7697 O O . LEU B 1 358 ? 1.369 -1.604 1.666 1 85.75 358 LEU B O 1
ATOM 7701 N N . GLY B 1 359 ? 0.882 -3.137 0.095 1 79.56 359 GLY B N 1
ATOM 7702 C CA . GLY B 1 359 ? -0.463 -3.285 0.628 1 79.56 359 GLY B CA 1
ATOM 7703 C C . GLY B 1 359 ? -0.495 -3.953 1.989 1 79.56 359 GLY B C 1
ATOM 7704 O O . GLY B 1 359 ? 0.451 -4.648 2.367 1 79.56 359 GLY B O 1
ATOM 7705 N N . ASP B 1 360 ? -1.527 -3.697 2.697 1 72.5 360 ASP B N 1
ATOM 7706 C CA . ASP B 1 360 ? -1.659 -4.242 4.047 1 72.5 360 ASP B CA 1
ATOM 7707 C C . ASP B 1 360 ? -1.725 -5.77 4.016 1 72.5 360 ASP B C 1
ATOM 7709 O O . ASP B 1 360 ? -1.46 -6.426 5.023 1 72.5 360 ASP B O 1
ATOM 7713 N N . HIS B 1 361 ? -2.004 -6.242 2.852 1 71.5 361 HIS B N 1
ATOM 7714 C CA . HIS B 1 361 ? -2.137 -7.688 2.721 1 71.5 361 HIS B CA 1
ATOM 7715 C C . HIS B 1 361 ? -0.807 -8.328 2.34 1 71.5 361 HIS B C 1
ATOM 7717 O O . HIS B 1 361 ? -0.693 -9.555 2.309 1 71.5 361 HIS B O 1
ATOM 7723 N N . ALA B 1 362 ? 0.233 -7.543 2.113 1 76.12 362 ALA B N 1
ATOM 7724 C CA . ALA B 1 362 ? 1.521 -8.062 1.659 1 76.12 362 ALA B CA 1
ATOM 7725 C C . ALA B 1 362 ? 2.32 -8.641 2.822 1 76.12 362 ALA B C 1
ATOM 7727 O O . ALA B 1 362 ? 2.473 -8 3.863 1 76.12 362 ALA B O 1
ATOM 7728 N N . ILE B 1 363 ? 2.861 -9.805 2.592 1 74.31 363 ILE B N 1
ATOM 7729 C CA . ILE B 1 363 ? 3.594 -10.516 3.633 1 74.31 363 ILE B CA 1
ATOM 7730 C C . ILE B 1 363 ? 4.848 -9.734 4.012 1 74.31 363 ILE B C 1
ATOM 7732 O O . ILE B 1 363 ? 5.242 -9.703 5.18 1 74.31 363 ILE B O 1
ATOM 7736 N N . LEU B 1 364 ? 5.469 -9.102 3.082 1 78.56 364 LEU B N 1
ATOM 7737 C CA . LEU B 1 364 ? 6.695 -8.367 3.363 1 78.56 364 LEU B CA 1
ATOM 7738 C C . LEU B 1 364 ? 6.402 -7.137 4.223 1 78.56 364 LEU B C 1
ATOM 7740 O O . LEU B 1 364 ? 7.27 -6.676 4.969 1 78.56 364 LEU B O 1
ATOM 7744 N N . LYS B 1 365 ? 5.207 -6.633 4.125 1 79.75 365 LYS B N 1
ATOM 7745 C CA . LYS B 1 365 ? 4.828 -5.516 4.984 1 79.75 365 LYS B CA 1
ATOM 7746 C C . LYS B 1 365 ? 4.594 -5.98 6.418 1 79.75 365 LYS B C 1
ATOM 7748 O O . LYS B 1 365 ? 4.961 -5.285 7.367 1 79.75 365 LYS B O 1
ATOM 7753 N N . LYS B 1 366 ? 4.043 -7.078 6.523 1 74.88 366 LYS B N 1
ATOM 7754 C CA . LYS B 1 366 ? 3.799 -7.652 7.844 1 74.88 366 LYS B CA 1
ATOM 7755 C C . LYS B 1 366 ? 5.109 -7.93 8.57 1 74.88 366 LYS B C 1
ATOM 7757 O O . LYS B 1 366 ? 5.203 -7.734 9.789 1 74.88 366 LYS B O 1
ATOM 7762 N N . ASN B 1 367 ? 6.152 -8.344 7.793 1 74.31 367 ASN B N 1
ATOM 7763 C CA . ASN B 1 367 ? 7.438 -8.703 8.383 1 74.31 367 ASN B CA 1
ATOM 7764 C C . ASN B 1 367 ? 8.461 -7.582 8.211 1 74.31 367 ASN B C 1
ATOM 7766 O O . ASN B 1 367 ? 9.664 -7.844 8.133 1 74.31 367 ASN B O 1
ATOM 7770 N N . LYS B 1 368 ? 7.988 -6.414 8.055 1 71.12 368 LYS B N 1
ATOM 7771 C CA . LYS B 1 368 ? 8.852 -5.293 7.691 1 71.12 368 LYS B CA 1
ATOM 7772 C C . LYS B 1 368 ? 9.93 -5.062 8.75 1 71.12 368 LYS B C 1
ATOM 7774 O O . LYS B 1 368 ? 11.031 -4.605 8.43 1 71.12 368 LYS B O 1
ATOM 7779 N N . ASP B 1 369 ? 9.641 -5.398 9.938 1 70.94 369 ASP B N 1
ATOM 7780 C CA . ASP B 1 369 ? 10.609 -5.168 11.008 1 70.94 369 ASP B CA 1
ATOM 7781 C C . ASP B 1 369 ? 11.844 -6.051 10.828 1 70.94 369 ASP B C 1
ATOM 7783 O O . ASP B 1 369 ? 12.945 -5.68 11.242 1 70.94 369 ASP B O 1
ATOM 7787 N N . TRP B 1 370 ? 11.648 -7.098 10.148 1 68.81 370 TRP B N 1
ATOM 7788 C CA . TRP B 1 370 ? 12.758 -8.023 9.945 1 68.81 370 TRP B CA 1
ATOM 7789 C C . TRP B 1 370 ? 13.695 -7.512 8.852 1 68.81 370 TRP B C 1
ATOM 7791 O O . TRP B 1 370 ? 14.906 -7.766 8.891 1 68.81 370 TRP B O 1
ATOM 7801 N N . HIS B 1 371 ? 13.125 -6.809 8.023 1 72.19 371 HIS B N 1
ATOM 7802 C CA . HIS B 1 371 ? 13.922 -6.391 6.871 1 72.19 371 HIS B CA 1
ATOM 7803 C C . HIS B 1 371 ? 14.102 -4.879 6.848 1 72.19 371 HIS B C 1
ATOM 7805 O O . HIS B 1 371 ? 14.078 -4.262 5.781 1 72.19 371 HIS B O 1
ATOM 7811 N N . ARG B 1 372 ? 14.414 -4.457 8.203 1 73.31 372 ARG B N 1
ATOM 7812 C CA . ARG B 1 372 ? 14.617 -3.02 8.336 1 73.31 372 ARG B CA 1
ATOM 7813 C C . ARG B 1 372 ? 15.898 -2.58 7.629 1 73.31 372 ARG B C 1
ATOM 7815 O O . ARG B 1 372 ? 16.906 -3.295 7.645 1 73.31 372 ARG B O 1
ATOM 7822 N N . GLY B 1 373 ? 15.75 -1.648 6.719 1 77.06 373 GLY B N 1
ATOM 7823 C CA . GLY B 1 373 ? 16.938 -1.11 6.074 1 77.06 373 GLY B CA 1
ATOM 7824 C C . GLY B 1 373 ? 17 -1.424 4.59 1 77.06 373 GLY B C 1
ATOM 7825 O O . GLY B 1 373 ? 17.891 -0.945 3.887 1 77.06 373 GLY B O 1
ATOM 7826 N N . PHE B 1 374 ? 16.031 -2.352 4.258 1 87.56 374 PHE B N 1
ATOM 7827 C CA . PHE B 1 374 ? 16.031 -2.658 2.832 1 87.56 374 PHE B CA 1
ATOM 7828 C C . PHE B 1 374 ? 14.75 -2.186 2.174 1 87.56 374 PHE B C 1
ATOM 7830 O O . PHE B 1 374 ? 13.688 -2.184 2.801 1 87.56 374 PHE B O 1
ATOM 7837 N N . ASN B 1 375 ? 14.961 -1.844 0.955 1 90.44 375 ASN B N 1
ATOM 7838 C CA . ASN B 1 375 ? 13.797 -1.484 0.155 1 90.44 375 ASN B CA 1
ATOM 7839 C C . ASN B 1 375 ? 13.273 -2.674 -0.647 1 90.44 375 ASN B C 1
ATOM 7841 O O . ASN B 1 375 ? 13.867 -3.756 -0.611 1 90.44 375 ASN B O 1
ATOM 7845 N N . ILE B 1 376 ? 12.172 -2.488 -1.208 1 91.19 376 ILE B N 1
ATOM 7846 C CA . ILE B 1 376 ? 11.508 -3.504 -2.02 1 91.19 376 ILE B CA 1
ATOM 7847 C C . ILE B 1 376 ? 11.789 -3.248 -3.498 1 91.19 376 ILE B C 1
ATOM 7849 O O . ILE B 1 376 ? 11.766 -2.104 -3.953 1 91.19 376 ILE B O 1
ATOM 7853 N N . VAL B 1 377 ? 12.125 -4.285 -4.176 1 93.06 377 VAL B N 1
ATOM 7854 C CA . VAL B 1 377 ? 12.352 -4.184 -5.613 1 93.06 377 VAL B CA 1
ATOM 7855 C C . VAL B 1 377 ? 11.32 -5.02 -6.36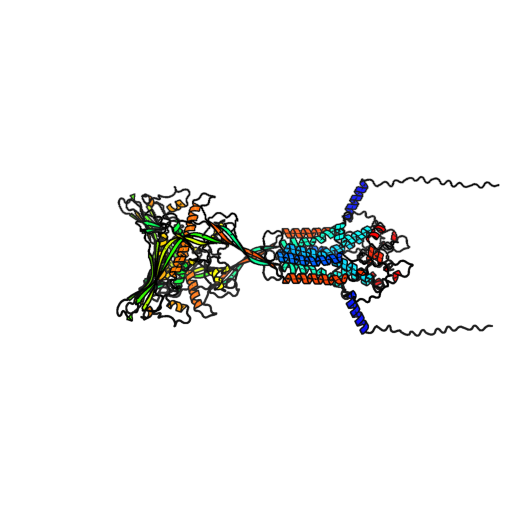3 1 93.06 377 VAL B C 1
ATOM 7857 O O . VAL B 1 377 ? 10.93 -6.094 -5.902 1 93.06 377 VAL B O 1
ATOM 7860 N N . SER B 1 378 ? 10.797 -4.547 -7.438 1 91.56 378 SER B N 1
ATOM 7861 C CA . SER B 1 378 ? 9.867 -5.246 -8.32 1 91.56 378 SER B CA 1
ATOM 7862 C C . SER B 1 378 ? 9.977 -4.727 -9.75 1 91.56 378 SER B C 1
ATOM 7864 O O . SER B 1 378 ? 10.602 -3.693 -10 1 91.56 378 SER B O 1
ATOM 7866 N N . LEU B 1 379 ? 9.461 -5.531 -10.633 1 92.31 379 LEU B N 1
ATOM 7867 C CA . LEU B 1 379 ? 9.25 -4.984 -11.969 1 92.31 379 LEU B CA 1
ATOM 7868 C C . LEU B 1 379 ? 8.273 -3.816 -11.93 1 92.31 379 LEU B C 1
ATOM 7870 O O . LEU B 1 379 ? 7.371 -3.785 -11.094 1 92.31 379 LEU B O 1
ATOM 7874 N N . ASN B 1 380 ? 8.555 -2.842 -12.82 1 91.19 380 ASN B N 1
ATOM 7875 C CA . ASN B 1 380 ? 7.613 -1.733 -12.914 1 91.19 380 ASN B CA 1
ATOM 7876 C C . ASN B 1 380 ? 6.223 -2.213 -13.32 1 91.19 380 ASN B C 1
ATOM 7878 O O . ASN B 1 380 ? 6.059 -2.809 -14.391 1 91.19 380 ASN B O 1
ATOM 7882 N N . VAL B 1 381 ? 5.27 -1.952 -12.523 1 84.75 381 VAL B N 1
ATOM 7883 C CA . VAL B 1 381 ? 3.912 -2.459 -12.703 1 84.75 381 VAL B CA 1
ATOM 7884 C C . VAL B 1 381 ? 3.314 -1.888 -13.984 1 84.75 381 VAL B C 1
ATOM 7886 O O . VAL B 1 381 ? 2.434 -2.5 -14.594 1 84.75 381 VAL B O 1
ATOM 7889 N N . ASN B 1 382 ? 3.816 -0.775 -14.438 1 85.94 382 ASN B N 1
ATOM 7890 C CA . ASN B 1 382 ? 3.295 -0.133 -15.641 1 85.94 382 ASN B CA 1
ATOM 7891 C C . ASN B 1 382 ? 4.012 -0.628 -16.891 1 85.94 382 ASN B C 1
ATOM 7893 O O . ASN B 1 382 ? 3.803 -0.092 -17.984 1 85.94 382 ASN B O 1
ATOM 7897 N N . SER B 1 383 ? 4.812 -1.63 -16.656 1 89.94 383 SER B N 1
ATOM 7898 C CA . SER B 1 383 ? 5.562 -2.148 -17.797 1 89.94 383 SER B CA 1
ATOM 7899 C C . SER B 1 383 ? 5.145 -3.576 -18.141 1 89.94 383 SER B C 1
ATOM 7901 O O . SER B 1 383 ? 4.598 -4.285 -17.281 1 89.94 383 SER B O 1
ATOM 7903 N N . THR B 1 384 ? 5.266 -3.955 -19.406 1 89.81 384 THR B N 1
ATOM 7904 C CA . THR B 1 384 ? 5.094 -5.312 -19.906 1 89.81 384 THR B CA 1
ATOM 7905 C C . THR B 1 384 ? 6.348 -5.781 -20.641 1 89.81 384 THR B C 1
ATOM 7907 O O . THR B 1 384 ? 7.363 -5.082 -20.656 1 89.81 384 THR B O 1
ATOM 7910 N N . TYR B 1 385 ? 6.258 -6.957 -21.172 1 92.5 385 TYR B N 1
ATOM 7911 C CA . TYR B 1 385 ? 7.406 -7.496 -21.891 1 92.5 385 TYR B CA 1
ATOM 7912 C C . TYR B 1 385 ? 7.75 -6.629 -23.094 1 92.5 385 TYR B C 1
ATOM 7914 O O . TYR B 1 385 ? 8.875 -6.664 -23.594 1 92.5 385 TYR B O 1
ATOM 7922 N N . ASP B 1 386 ? 6.816 -5.789 -23.531 1 92.56 386 ASP B N 1
ATOM 7923 C CA . ASP B 1 386 ? 7.047 -4.91 -24.672 1 92.56 386 ASP B CA 1
ATOM 7924 C C . ASP B 1 386 ? 8.016 -3.785 -24.312 1 92.56 386 ASP B C 1
ATOM 7926 O O . ASP B 1 386 ? 8.617 -3.178 -25.203 1 92.56 386 ASP B O 1
ATOM 7930 N N . ASN B 1 387 ? 8.156 -3.541 -23.062 1 95.38 387 ASN B N 1
ATOM 7931 C CA . ASN B 1 387 ? 9.008 -2.445 -22.609 1 95.38 387 ASN B CA 1
ATOM 7932 C C . ASN B 1 387 ? 10.438 -2.914 -22.359 1 95.38 387 ASN B C 1
ATOM 7934 O O . ASN B 1 387 ? 11.32 -2.105 -22.062 1 95.38 387 ASN B O 1
ATOM 7938 N N . ASP B 1 388 ? 10.633 -4.215 -22.5 1 96.81 388 ASP B N 1
ATOM 7939 C CA . ASP B 1 388 ? 11.984 -4.742 -22.328 1 96.81 388 ASP B CA 1
ATOM 7940 C C . ASP B 1 388 ? 12.844 -4.441 -23.547 1 96.81 388 ASP B C 1
ATOM 7942 O O . ASP B 1 388 ? 12.336 -4.305 -24.656 1 96.81 388 ASP B O 1
ATOM 7946 N N . THR B 1 389 ? 14.18 -4.258 -23.297 1 97.5 389 THR B N 1
ATOM 7947 C CA . THR B 1 389 ? 15.094 -3.99 -24.406 1 97.5 389 THR B CA 1
ATOM 7948 C C . THR B 1 389 ? 16.25 -4.98 -24.391 1 97.5 389 THR B C 1
ATOM 7950 O O . THR B 1 389 ? 16.75 -5.352 -23.328 1 97.5 389 THR B O 1
ATOM 7953 N N . LEU B 1 390 ? 16.656 -5.395 -25.594 1 97.62 390 LEU B N 1
ATOM 7954 C CA . LEU B 1 390 ? 17.781 -6.328 -25.766 1 97.62 390 LEU B CA 1
ATOM 7955 C C . LEU B 1 390 ? 19.109 -5.609 -25.625 1 97.62 390 LEU B C 1
ATOM 7957 O O . LEU B 1 390 ? 19.359 -4.602 -26.281 1 97.62 390 LEU B O 1
ATOM 7961 N N . VAL B 1 391 ? 19.922 -6.062 -24.719 1 96.94 391 VAL B N 1
ATOM 7962 C CA . VAL B 1 391 ? 21.25 -5.5 -24.562 1 96.94 391 VAL B CA 1
ATOM 7963 C C . VAL B 1 391 ? 22.25 -6.312 -25.375 1 96.94 391 VAL B C 1
ATOM 7965 O O . VAL B 1 391 ? 22.938 -5.77 -26.25 1 96.94 391 VAL B O 1
ATOM 7968 N N . SER B 1 392 ? 22.344 -7.621 -25.062 1 95.25 392 SER B N 1
ATOM 7969 C CA . SER B 1 392 ? 23.234 -8.531 -25.781 1 95.25 392 SER B CA 1
ATOM 7970 C C . SER B 1 392 ? 22.828 -9.984 -25.578 1 95.25 392 SER B C 1
ATOM 7972 O O . SER B 1 392 ? 22.156 -10.32 -24.594 1 95.25 392 SER B O 1
ATOM 7974 N N . TYR B 1 393 ? 23.156 -10.852 -26.562 1 93.5 393 TYR B N 1
ATOM 7975 C CA . TYR B 1 393 ? 22.891 -12.281 -26.422 1 93.5 393 TYR B CA 1
ATOM 7976 C C . TYR B 1 393 ? 23.922 -12.945 -25.531 1 93.5 393 TYR B C 1
ATOM 7978 O O . TYR B 1 393 ? 25.078 -12.523 -25.469 1 93.5 393 TYR B O 1
ATOM 7986 N N . LEU B 1 394 ? 23.406 -13.789 -24.719 1 89.25 394 LEU B N 1
ATOM 7987 C CA . LEU B 1 394 ? 24.312 -14.562 -23.875 1 89.25 394 LEU B CA 1
ATOM 7988 C C . LEU B 1 394 ? 24.906 -15.734 -24.656 1 89.25 394 LEU B C 1
ATOM 7990 O O . LEU B 1 394 ? 24.219 -16.375 -25.453 1 89.25 394 LEU B O 1
ATOM 7994 N N . ASN B 1 395 ? 26.25 -15.711 -24.594 1 73.69 395 ASN B N 1
ATOM 7995 C CA . ASN B 1 395 ? 26.953 -16.781 -25.312 1 73.69 395 ASN B CA 1
ATOM 7996 C C . ASN B 1 395 ? 26.656 -18.141 -24.703 1 73.69 395 ASN B C 1
ATOM 7998 O O . ASN B 1 395 ? 26.422 -18.25 -23.5 1 73.69 395 ASN B O 1
ATOM 8002 N N . SER B 1 396 ? 26.234 -19.016 -25.578 1 61.75 396 SER B N 1
ATOM 8003 C CA . SER B 1 396 ? 25.969 -20.391 -25.172 1 61.75 396 SER B CA 1
ATOM 8004 C C . SER B 1 396 ? 27.047 -20.922 -24.234 1 61.75 396 SER B C 1
ATOM 8006 O O . SER B 1 396 ? 28.219 -20.938 -24.578 1 61.75 396 SER B O 1
ATOM 8008 N N . ALA B 1 397 ? 27.062 -20.391 -23.047 1 52.84 397 ALA B N 1
ATOM 8009 C CA . ALA B 1 397 ? 28.062 -21.125 -22.266 1 52.84 397 ALA B CA 1
ATOM 8010 C C . ALA B 1 397 ? 27.844 -22.625 -22.375 1 52.84 397 ALA B C 1
ATOM 8012 O O . ALA B 1 397 ? 26.719 -23.109 -22.203 1 52.84 397 ALA B O 1
ATOM 8013 N N . SER B 1 398 ? 28.469 -23.344 -23.234 1 52.06 398 SER B N 1
ATOM 8014 C CA . SER B 1 398 ? 28.484 -24.812 -23.156 1 52.06 398 SER B CA 1
ATOM 8015 C C . SER B 1 398 ? 28.297 -25.281 -21.719 1 52.06 398 SER B C 1
ATOM 8017 O O . SER B 1 398 ? 29.031 -24.875 -20.828 1 52.06 398 SER B O 1
ATOM 8019 N N . ASP B 1 399 ? 27.047 -25.375 -21.281 1 57.44 399 ASP B N 1
ATOM 8020 C CA . ASP B 1 399 ? 26.906 -26.109 -20.016 1 57.44 399 ASP B CA 1
ATOM 8021 C C . ASP B 1 399 ? 27.953 -27.188 -19.891 1 57.44 399 ASP B C 1
ATOM 8023 O O . ASP B 1 399 ? 27.938 -28.188 -20.625 1 57.44 399 ASP B O 1
ATOM 8027 N N . ILE B 1 400 ? 29.188 -26.781 -19.641 1 51.81 400 ILE B N 1
ATOM 8028 C CA . ILE B 1 400 ? 30.391 -27.594 -19.547 1 51.81 400 ILE B CA 1
ATOM 8029 C C . ILE B 1 400 ? 30.109 -28.859 -18.734 1 51.81 400 ILE B C 1
ATOM 8031 O O . ILE B 1 400 ? 30.625 -29.938 -19.047 1 51.81 400 ILE B O 1
ATOM 8035 N N . ASP B 1 401 ? 29.266 -28.75 -17.734 1 63.25 401 ASP B N 1
ATOM 8036 C CA . ASP B 1 401 ? 29.062 -29.906 -16.859 1 63.25 401 ASP B CA 1
ATOM 8037 C C . ASP B 1 401 ? 27.781 -30.656 -17.234 1 63.25 401 ASP B C 1
ATOM 8039 O O . ASP B 1 401 ? 26.703 -30.078 -17.312 1 63.25 401 ASP B O 1
ATOM 8043 N N . PRO B 1 402 ? 28.016 -31.859 -17.781 1 70.38 402 PRO B N 1
ATOM 8044 C CA . PRO B 1 402 ? 26.906 -32.688 -18.266 1 70.38 402 PRO B CA 1
ATOM 8045 C C . PRO B 1 402 ? 25.812 -32.906 -17.203 1 70.38 402 PRO B C 1
ATOM 8047 O O . PRO B 1 402 ? 24.703 -33.312 -17.531 1 70.38 402 PRO B O 1
ATOM 8050 N N . GLY B 1 403 ? 26.031 -32.438 -15.992 1 82.25 403 GLY B N 1
ATOM 8051 C CA . GLY B 1 403 ? 25.094 -32.75 -14.938 1 82.25 403 GLY B CA 1
ATOM 8052 C C . GLY B 1 403 ? 24.203 -31.578 -14.555 1 82.25 403 GLY B C 1
ATOM 8053 O O . GLY B 1 403 ? 23.359 -31.703 -13.664 1 82.25 403 GLY B O 1
ATOM 8054 N N . SER B 1 404 ? 24.422 -30.406 -15.234 1 89.56 404 SER B N 1
ATOM 8055 C CA . SER B 1 404 ? 23.625 -29.234 -14.883 1 89.56 404 SER B CA 1
ATOM 8056 C C . SER B 1 404 ? 23.438 -28.312 -16.078 1 89.56 404 SER B C 1
ATOM 8058 O O . SER B 1 404 ? 24.125 -28.453 -17.094 1 89.56 404 SER B O 1
ATOM 8060 N N . SER B 1 405 ? 22.453 -27.516 -16.062 1 92.31 405 SER B N 1
ATOM 8061 C CA . SER B 1 405 ? 22.172 -26.562 -17.125 1 92.31 405 SER B CA 1
ATOM 8062 C C . SER B 1 405 ? 21.797 -25.203 -16.562 1 92.31 405 SER B C 1
ATOM 8064 O O . SER B 1 405 ? 21.062 -25.109 -15.562 1 92.31 405 SER B O 1
ATOM 8066 N N . THR B 1 406 ? 22.266 -24.156 -17.188 1 93.5 406 THR B N 1
ATOM 8067 C CA . THR B 1 406 ? 22 -22.797 -16.719 1 93.5 406 THR B CA 1
ATOM 8068 C C . THR B 1 406 ? 20.562 -22.406 -17.031 1 93.5 406 THR B C 1
ATOM 8070 O O . THR B 1 406 ? 19.906 -21.766 -16.203 1 93.5 406 THR B O 1
ATOM 8073 N N . PHE B 1 407 ? 20.031 -22.797 -18.172 1 94.06 407 PHE B N 1
ATOM 8074 C CA . PHE B 1 407 ? 18.719 -22.312 -18.578 1 94.06 407 PHE B CA 1
ATOM 8075 C C . PHE B 1 407 ? 17.734 -23.453 -18.781 1 94.06 407 PHE B C 1
ATOM 8077 O O . PHE B 1 407 ? 16.562 -23.234 -19.078 1 94.06 407 PHE B O 1
ATOM 8084 N N . GLY B 1 408 ? 18.203 -24.703 -18.594 1 93.5 408 GLY B N 1
ATOM 8085 C CA . GLY B 1 408 ? 17.328 -25.859 -18.781 1 93.5 408 GLY B CA 1
ATOM 8086 C C . GLY B 1 408 ? 16.156 -25.875 -17.828 1 93.5 408 GLY B C 1
ATOM 8087 O O . GLY B 1 408 ? 15.07 -26.344 -18.172 1 93.5 408 GLY B O 1
ATOM 8088 N N . GLY B 1 409 ? 16.391 -25.344 -16.594 1 95.62 409 GLY B N 1
ATOM 8089 C CA . GLY B 1 409 ? 15.312 -25.266 -15.617 1 95.62 409 GLY B CA 1
ATOM 8090 C C . GLY B 1 409 ? 14.203 -24.328 -16.031 1 95.62 409 GLY B C 1
ATOM 8091 O O . GLY B 1 409 ? 13.039 -24.547 -15.703 1 95.62 409 GLY B O 1
ATOM 8092 N N . VAL B 1 410 ? 14.531 -23.266 -16.781 1 96.62 410 VAL B N 1
ATOM 8093 C CA . VAL B 1 410 ? 13.547 -22.297 -17.266 1 96.62 410 VAL B CA 1
ATOM 8094 C C . VAL B 1 410 ? 12.617 -22.969 -18.281 1 96.62 410 VAL B C 1
ATOM 8096 O O . VAL B 1 410 ? 11.398 -22.844 -18.172 1 96.62 410 VAL B O 1
ATOM 8099 N N . ALA B 1 411 ? 13.266 -23.688 -19.219 1 95.88 411 ALA B N 1
ATOM 8100 C CA . ALA B 1 411 ? 12.477 -24.375 -20.234 1 95.88 411 ALA B CA 1
ATOM 8101 C C . ALA B 1 411 ? 11.562 -25.422 -19.625 1 95.88 411 ALA B C 1
ATOM 8103 O O . ALA B 1 411 ? 10.391 -25.531 -19.984 1 95.88 411 ALA B O 1
ATOM 8104 N N . HIS B 1 412 ? 12.078 -26.156 -18.672 1 96.12 412 HIS B N 1
ATOM 8105 C CA . HIS B 1 412 ? 11.266 -27.172 -18.016 1 96.12 412 HIS B CA 1
ATOM 8106 C C . HIS B 1 412 ? 10.086 -26.547 -17.281 1 96.12 412 HIS B C 1
ATOM 8108 O O . HIS B 1 412 ? 8.961 -27.047 -17.344 1 96.12 412 HIS B O 1
ATOM 8114 N N . TYR B 1 413 ? 10.398 -25.422 -16.609 1 96.5 413 TYR B N 1
ATOM 8115 C CA . TYR B 1 413 ? 9.336 -24.719 -15.898 1 96.5 413 TYR B CA 1
ATOM 8116 C C . TYR B 1 413 ? 8.242 -24.281 -16.875 1 96.5 413 TYR B C 1
ATOM 8118 O O . TYR B 1 413 ? 7.055 -24.5 -16.609 1 96.5 413 TYR B O 1
ATOM 8126 N N . LEU B 1 414 ? 8.562 -23.734 -17.922 1 96.38 414 LEU B N 1
ATOM 8127 C CA . LEU B 1 414 ? 7.59 -23.25 -18.906 1 96.38 414 LEU B CA 1
ATOM 8128 C C . LEU B 1 414 ? 6.809 -24.422 -19.5 1 96.38 414 LEU B C 1
ATOM 8130 O O . LEU B 1 414 ? 5.621 -24.281 -19.812 1 96.38 414 LEU B O 1
ATOM 8134 N N . GLN B 1 415 ? 7.488 -25.594 -19.734 1 96.12 415 GLN B N 1
ATOM 8135 C CA . GLN B 1 415 ? 6.809 -26.781 -20.219 1 96.12 415 GLN B CA 1
ATOM 8136 C C . GLN B 1 415 ? 5.699 -27.219 -19.266 1 96.12 415 GLN B C 1
ATOM 8138 O O . GLN B 1 415 ? 4.586 -27.531 -19.703 1 96.12 415 GLN B O 1
ATOM 8143 N N . THR B 1 416 ? 6.023 -27.172 -18.016 1 93.25 416 THR B N 1
ATOM 8144 C CA . THR B 1 416 ? 5.086 -27.656 -17 1 93.25 416 THR B CA 1
ATOM 8145 C C . THR B 1 416 ? 3.877 -26.734 -16.906 1 93.25 416 THR B C 1
ATOM 8147 O O . THR B 1 416 ? 2.762 -27.188 -16.641 1 93.25 416 THR B O 1
ATOM 8150 N N . VAL B 1 417 ? 4.039 -25.5 -17.188 1 92.94 417 VAL B N 1
ATOM 8151 C CA . VAL B 1 417 ? 2.963 -24.531 -16.984 1 92.94 417 VAL B CA 1
ATOM 8152 C C . VAL B 1 417 ? 2.176 -24.359 -18.281 1 92.94 417 VAL B C 1
ATOM 8154 O O . VAL B 1 417 ? 0.947 -24.25 -18.266 1 92.94 417 VAL B O 1
ATOM 8157 N N . PHE B 1 418 ? 2.861 -24.406 -19.438 1 94.81 418 PHE B N 1
ATOM 8158 C CA . PHE B 1 418 ? 2.201 -23.875 -20.625 1 94.81 418 PHE B CA 1
ATOM 8159 C C . PHE B 1 418 ? 1.99 -24.969 -21.656 1 94.81 418 PHE B C 1
ATOM 8161 O O . PHE B 1 418 ? 1.258 -24.766 -22.641 1 94.81 418 PHE B O 1
ATOM 8168 N N . ASN B 1 419 ? 2.643 -26.156 -21.562 1 96.94 419 ASN B N 1
ATOM 8169 C CA . ASN B 1 419 ? 2.271 -27.234 -22.469 1 96.94 419 ASN B CA 1
ATOM 8170 C C . ASN B 1 419 ? 0.83 -27.688 -22.25 1 96.94 419 ASN B C 1
ATOM 8172 O O . ASN B 1 419 ? 0.455 -28.062 -21.141 1 96.94 419 ASN B O 1
ATOM 8176 N N . ALA B 1 420 ? 0.036 -27.5 -23.281 1 96.5 420 ALA B N 1
ATOM 8177 C CA . ALA B 1 420 ? -1.386 -27.828 -23.188 1 96.5 420 ALA B CA 1
ATOM 8178 C C . ALA B 1 420 ? -1.967 -28.188 -24.547 1 96.5 420 ALA B C 1
ATOM 8180 O O . ALA B 1 420 ? -1.448 -27.781 -25.578 1 96.5 420 ALA B O 1
ATOM 8181 N N . GLU B 1 421 ? -2.961 -29.047 -24.5 1 97.12 421 GLU B N 1
ATOM 8182 C CA . GLU B 1 421 ? -3.646 -29.469 -25.719 1 97.12 421 GLU B CA 1
ATOM 8183 C C . GLU B 1 421 ? -5.129 -29.719 -25.469 1 97.12 421 GLU B C 1
ATOM 8185 O O . GLU B 1 421 ? -5.496 -30.297 -24.438 1 97.12 421 GLU B O 1
ATOM 8190 N N . MET B 1 422 ? -5.957 -29.156 -26.25 1 95.88 422 MET B N 1
ATOM 8191 C CA . MET B 1 422 ? -7.395 -29.422 -26.25 1 95.88 422 MET B CA 1
ATOM 8192 C C . MET B 1 422 ? -7.836 -30.031 -27.578 1 95.88 422 MET B C 1
ATOM 8194 O O . MET B 1 422 ? -7.602 -29.438 -28.641 1 95.88 422 MET B O 1
ATOM 8198 N N . GLU B 1 423 ? -8.469 -31.188 -27.484 1 95.75 423 GLU B N 1
ATOM 8199 C CA . GLU B 1 423 ? -8.961 -31.875 -28.672 1 95.75 423 GLU B CA 1
ATOM 8200 C C . GLU B 1 423 ? -10.469 -32.094 -28.594 1 95.75 423 GLU B C 1
ATOM 8202 O O . GLU B 1 423 ? -11 -32.375 -27.516 1 95.75 423 GLU B O 1
ATOM 8207 N N . TRP B 1 424 ? -11.102 -31.828 -29.672 1 94.12 424 TRP B N 1
ATOM 8208 C CA . TRP B 1 424 ? -12.516 -32.188 -29.828 1 94.12 424 TRP B CA 1
ATOM 8209 C C . TRP B 1 424 ? -12.688 -33.438 -30.688 1 94.12 424 TRP B C 1
ATOM 8211 O O . TRP B 1 424 ? -12.102 -33.531 -31.766 1 94.12 424 TRP B O 1
ATOM 8221 N N . THR B 1 425 ? -13.469 -34.375 -30.172 1 94.06 425 THR B N 1
ATOM 8222 C CA . THR B 1 425 ? -13.688 -35.625 -30.875 1 94.06 425 THR B CA 1
ATOM 8223 C C . THR B 1 425 ? -15.18 -35.844 -31.141 1 94.06 425 THR B C 1
ATOM 8225 O O . THR B 1 425 ? -15.992 -35.781 -30.219 1 94.06 425 THR B O 1
ATOM 8228 N N . TRP B 1 426 ? -15.531 -36 -32.375 1 93.81 426 TRP B N 1
ATOM 8229 C CA . TRP B 1 426 ? -16.875 -36.406 -32.781 1 93.81 426 TRP B CA 1
ATOM 8230 C C . TRP B 1 426 ? -16.953 -37.906 -32.969 1 93.81 426 TRP B C 1
ATOM 8232 O O . TRP B 1 426 ? -16.25 -38.469 -33.812 1 93.81 426 TRP B O 1
ATOM 8242 N N . ASN B 1 427 ? -17.781 -38.562 -32.188 1 90.5 427 ASN B N 1
ATOM 8243 C CA . ASN B 1 427 ? -17.859 -40.031 -32.281 1 90.5 427 ASN B CA 1
ATOM 8244 C C . ASN B 1 427 ? -19.016 -40.469 -33.156 1 90.5 427 ASN B C 1
ATOM 8246 O O . ASN B 1 427 ? -19.359 -41.656 -33.188 1 90.5 427 ASN B O 1
ATOM 8250 N N . GLY B 1 428 ? -19.719 -39.594 -33.844 1 88.75 428 GLY B N 1
ATOM 8251 C CA . GLY B 1 428 ? -20.859 -39.938 -34.688 1 88.75 428 GLY B CA 1
ATOM 8252 C C . GLY B 1 428 ? -22.172 -39.375 -34.156 1 88.75 428 GLY B C 1
ATOM 8253 O O . GLY B 1 428 ? -23.125 -39.188 -34.938 1 88.75 428 GLY B O 1
ATOM 8254 N N . SER B 1 429 ? -22.188 -39.188 -32.812 1 88 429 SER B N 1
ATOM 8255 C CA . SER B 1 429 ? -23.438 -38.719 -32.219 1 88 429 SER B CA 1
ATOM 8256 C C . SER B 1 429 ? -23.203 -37.562 -31.266 1 88 429 SER B C 1
ATOM 8258 O O . SER B 1 429 ? -24.094 -36.719 -31.047 1 88 429 SER B O 1
ATOM 8260 N N . MET B 1 430 ? -21.984 -37.531 -30.734 1 89.56 430 MET B N 1
ATOM 8261 C CA . MET B 1 430 ? -21.719 -36.5 -29.734 1 89.56 430 MET B CA 1
ATOM 8262 C C . MET B 1 430 ? -20.266 -36.062 -29.766 1 89.56 430 MET B C 1
ATOM 8264 O O . MET B 1 430 ? -19.375 -36.875 -30.062 1 89.56 430 MET B O 1
ATOM 8268 N N . TRP B 1 431 ? -20.078 -34.781 -29.422 1 89.88 431 TRP B N 1
ATOM 8269 C CA . TRP B 1 431 ? -18.734 -34.281 -29.266 1 89.88 431 TRP B CA 1
ATOM 8270 C C . TRP B 1 431 ? -18.203 -34.562 -27.859 1 89.88 431 TRP B C 1
ATOM 8272 O O . TRP B 1 431 ? -18.953 -34.562 -26.891 1 89.88 431 TRP B O 1
ATOM 8282 N N . SER B 1 432 ? -16.922 -34.906 -27.797 1 90.31 432 SER B N 1
ATOM 8283 C CA . SER B 1 432 ? -16.203 -34.969 -26.516 1 90.31 432 SER B CA 1
ATOM 8284 C C . SER B 1 432 ? -15.008 -34.031 -26.5 1 90.31 432 SER B C 1
ATOM 8286 O O . SER B 1 432 ? -14.32 -33.875 -27.516 1 90.31 432 SER B O 1
ATOM 8288 N N . ILE B 1 433 ? -14.836 -33.406 -25.391 1 91.56 433 ILE B N 1
ATOM 8289 C CA . ILE B 1 433 ? -13.719 -32.469 -25.219 1 91.56 433 ILE B CA 1
ATOM 8290 C C . ILE B 1 433 ? -12.664 -33.094 -24.312 1 91.56 433 ILE B C 1
ATOM 8292 O O . ILE B 1 433 ? -12.961 -33.469 -23.172 1 91.56 433 ILE B O 1
ATOM 8296 N N . ASN B 1 434 ? -11.484 -33.281 -24.828 1 91.94 434 ASN B N 1
ATOM 8297 C CA . ASN B 1 434 ? -10.359 -33.812 -24.062 1 91.94 434 ASN B CA 1
ATOM 8298 C C . ASN B 1 434 ? -9.266 -32.75 -23.875 1 91.94 434 ASN B C 1
ATOM 8300 O O . ASN B 1 434 ? -8.859 -32.094 -24.844 1 91.94 434 ASN B O 1
ATOM 8304 N N . THR B 1 435 ? -8.938 -32.562 -22.625 1 95.44 435 THR B N 1
ATOM 8305 C CA . THR B 1 435 ? -7.93 -31.547 -22.328 1 95.44 435 THR B CA 1
ATOM 8306 C C . THR B 1 435 ? -6.742 -32.156 -21.594 1 95.44 435 THR B C 1
ATOM 8308 O O . THR B 1 435 ? -6.902 -33.094 -20.828 1 95.44 435 THR B O 1
ATOM 8311 N N . THR B 1 436 ? -5.516 -31.719 -21.969 1 94.75 436 THR B N 1
ATOM 8312 C CA . THR B 1 436 ? -4.281 -32.031 -21.25 1 94.75 436 THR B CA 1
ATOM 8313 C C . THR B 1 436 ? -3.486 -30.75 -20.984 1 94.75 436 THR B C 1
ATOM 8315 O O . THR B 1 436 ? -3.264 -29.938 -21.891 1 94.75 436 THR B O 1
ATOM 8318 N N . GLY B 1 437 ? -3.129 -30.594 -19.719 1 93.5 437 GLY B N 1
ATOM 8319 C CA . GLY B 1 437 ? -2.383 -29.406 -19.344 1 93.5 437 GLY B CA 1
ATOM 8320 C C . GLY B 1 437 ? -3.248 -28.328 -18.719 1 93.5 437 GLY B C 1
ATOM 8321 O O . GLY B 1 437 ? -4.426 -28.203 -19.062 1 93.5 437 GLY B O 1
ATOM 8322 N N . ARG B 1 438 ? -2.654 -27.547 -17.984 1 90 438 ARG B N 1
ATOM 8323 C CA . ARG B 1 438 ? -3.363 -26.578 -17.156 1 90 438 ARG B CA 1
ATOM 8324 C C . ARG B 1 438 ? -4.062 -25.531 -18.016 1 90 438 ARG B C 1
ATOM 8326 O O . ARG B 1 438 ? -5.223 -25.188 -17.766 1 90 438 ARG B O 1
ATOM 8333 N N . GLN B 1 439 ? -3.432 -25.031 -19.031 1 92.5 439 GLN B N 1
ATOM 8334 C CA . GLN B 1 439 ? -3.988 -23.969 -19.844 1 92.5 439 GLN B CA 1
ATOM 8335 C C . GLN B 1 439 ? -5.207 -24.453 -20.625 1 92.5 439 GLN B C 1
ATOM 8337 O O . GLN B 1 439 ? -6.148 -23.688 -20.859 1 92.5 439 GLN B O 1
ATOM 8342 N N . ALA B 1 440 ? -5.203 -25.672 -21.047 1 95 440 ALA B N 1
ATOM 8343 C CA . ALA B 1 440 ? -6.34 -26.234 -21.766 1 95 440 ALA B CA 1
ATOM 8344 C C . ALA B 1 440 ? -7.484 -26.562 -20.828 1 95 440 ALA B C 1
ATOM 8346 O O . ALA B 1 440 ? -8.656 -26.391 -21.172 1 95 440 ALA B O 1
ATOM 8347 N N . GLU B 1 441 ? -7.164 -26.984 -19.641 1 94.69 441 GLU B N 1
ATOM 8348 C CA . GLU B 1 441 ? -8.164 -27.391 -18.656 1 94.69 441 GLU B CA 1
ATOM 8349 C C . GLU B 1 441 ? -8.953 -26.188 -18.141 1 94.69 441 GLU B C 1
ATOM 8351 O O . GLU B 1 441 ? -10.094 -26.328 -17.703 1 94.69 441 GLU B O 1
ATOM 8356 N N . THR B 1 442 ? -8.367 -25 -18.234 1 92.44 442 THR B N 1
ATOM 8357 C CA . THR B 1 442 ? -9.023 -23.812 -17.719 1 92.44 442 THR B CA 1
ATOM 8358 C C . THR B 1 442 ? -9.594 -22.969 -18.859 1 92.44 442 THR B C 1
ATOM 8360 O O . THR B 1 442 ? -10.188 -21.922 -18.625 1 92.44 442 THR B O 1
ATOM 8363 N N . ALA B 1 443 ? -9.438 -23.375 -20.078 1 90.5 443 ALA B N 1
ATOM 8364 C CA . ALA B 1 443 ? -9.906 -22.594 -21.219 1 90.5 443 ALA B CA 1
ATOM 8365 C C . ALA B 1 443 ? -11.43 -22.484 -21.219 1 90.5 443 ALA B C 1
ATOM 8367 O O . ALA B 1 443 ? -12.125 -23.453 -20.906 1 90.5 443 ALA B O 1
ATOM 8368 N N . LEU B 1 444 ? -11.852 -21.281 -21.594 1 87 444 LEU B N 1
ATOM 8369 C CA . LEU B 1 444 ? -13.281 -21.031 -21.641 1 87 444 LEU B CA 1
ATOM 8370 C C . LEU B 1 444 ? -13.82 -21.172 -23.062 1 87 444 LEU B C 1
ATOM 8372 O O . LEU B 1 444 ? -13.211 -20.672 -24.016 1 87 444 LEU B O 1
ATOM 8376 N N . LEU B 1 445 ? -14.906 -21.891 -23.031 1 85.94 445 LEU B N 1
ATOM 8377 C CA . LEU B 1 445 ? -15.609 -21.953 -24.312 1 85.94 445 LEU B CA 1
ATOM 8378 C C . LEU B 1 445 ? -16.453 -20.703 -24.531 1 85.94 445 LEU B C 1
ATOM 8380 O O . LEU B 1 445 ? -16.938 -20.109 -23.578 1 85.94 445 LEU B O 1
ATOM 8384 N N . GLU B 1 446 ? -16.547 -20.297 -25.703 1 78.94 446 GLU B N 1
ATOM 8385 C CA . GLU B 1 446 ? -17.344 -19.109 -26.016 1 78.94 446 GLU B CA 1
ATOM 8386 C C . GLU B 1 446 ? -18.766 -19.266 -25.516 1 78.94 446 GLU B C 1
ATOM 8388 O O . GLU B 1 446 ? -19.406 -18.266 -25.141 1 78.94 446 GLU B O 1
ATOM 8393 N N . THR B 1 447 ? -19.219 -20.453 -25.438 1 73.06 447 THR B N 1
ATOM 8394 C CA . THR B 1 447 ? -20.578 -20.703 -24.984 1 73.06 447 THR B CA 1
ATOM 8395 C C . THR B 1 447 ? -20.734 -20.359 -23.5 1 73.06 447 THR B C 1
ATOM 8397 O O . THR B 1 447 ? -21.844 -20.125 -23.016 1 73.06 447 THR B O 1
ATOM 8400 N N . ALA B 1 448 ? -19.609 -20.344 -22.844 1 63.31 448 ALA B N 1
ATOM 8401 C CA . ALA B 1 448 ? -19.625 -20.062 -21.406 1 63.31 448 ALA B CA 1
ATOM 8402 C C . ALA B 1 448 ? -19.969 -18.609 -21.141 1 63.31 448 ALA B C 1
ATOM 8404 O O . ALA B 1 448 ? -20.469 -18.266 -20.078 1 63.31 448 ALA B O 1
ATOM 8405 N N . LYS B 1 449 ? -19.75 -17.766 -22.125 1 62.69 449 LYS B N 1
ATOM 8406 C CA . LYS B 1 449 ? -20.031 -16.344 -21.969 1 62.69 449 LYS B CA 1
ATOM 8407 C C . LYS B 1 449 ? -21.531 -16.078 -21.938 1 62.69 449 LYS B C 1
ATOM 8409 O O . LYS B 1 449 ? -21.969 -14.992 -21.547 1 62.69 449 LYS B O 1
ATOM 8414 N N . ILE B 1 450 ? -22.172 -17.094 -22.453 1 57.91 450 ILE B N 1
ATOM 8415 C CA . ILE B 1 450 ? -23.609 -16.938 -22.375 1 57.91 450 ILE B CA 1
ATOM 8416 C C . ILE B 1 450 ? -24.016 -16.531 -20.953 1 57.91 450 ILE B C 1
ATOM 8418 O O . ILE B 1 450 ? -24.969 -15.781 -20.766 1 57.91 450 ILE B O 1
ATOM 8422 N N . MET B 1 451 ? -23.094 -16.906 -20.125 1 54.06 451 MET B N 1
ATOM 8423 C CA . MET B 1 451 ? -23.375 -16.641 -18.719 1 54.06 451 MET B CA 1
ATOM 8424 C C . MET B 1 451 ? -23.266 -15.156 -18.422 1 54.06 451 MET B C 1
ATOM 8426 O O . MET B 1 451 ? -23.922 -14.656 -17.5 1 54.06 451 MET B O 1
ATOM 8430 N N . TYR B 1 452 ? -22.484 -14.477 -19.25 1 55.84 452 TYR B N 1
ATOM 8431 C CA . TYR B 1 452 ? -22.25 -13.07 -18.953 1 55.84 452 TYR B CA 1
ATOM 8432 C C . TYR B 1 452 ? -23.031 -12.18 -19.922 1 55.84 452 TYR B C 1
ATOM 8434 O O . TYR B 1 452 ? -23.016 -10.953 -19.797 1 55.84 452 TYR B O 1
ATOM 8442 N N . ASP B 1 453 ? -23.656 -12.945 -20.922 1 57.62 453 ASP B N 1
ATOM 8443 C CA . ASP B 1 453 ? -24.297 -12.172 -21.969 1 57.62 453 ASP B CA 1
ATOM 8444 C C . ASP B 1 453 ? -25.812 -12.203 -21.828 1 57.62 453 ASP B C 1
ATOM 8446 O O . ASP B 1 453 ? -26.422 -13.273 -21.859 1 57.62 453 ASP B O 1
ATOM 8450 N N . PRO B 1 454 ? -26.438 -11.016 -21.516 1 55.78 454 PRO B N 1
ATOM 8451 C CA . PRO B 1 454 ? -27.891 -10.961 -21.422 1 55.78 454 PRO B CA 1
ATOM 8452 C C . PRO B 1 454 ? -28.578 -11.445 -22.703 1 55.78 454 PRO B C 1
ATOM 8454 O O . PRO B 1 454 ? -29.766 -11.758 -22.688 1 55.78 454 PRO B O 1
ATOM 8457 N N . ASN B 1 455 ? -27.734 -11.508 -23.875 1 59.34 455 ASN B N 1
ATOM 8458 C CA . ASN B 1 455 ? -28.312 -11.945 -25.141 1 59.34 455 ASN B CA 1
ATOM 8459 C C . ASN B 1 455 ? -27.688 -13.242 -25.625 1 59.34 455 ASN B C 1
ATOM 8461 O O . ASN B 1 455 ? -26.859 -13.234 -26.547 1 59.34 455 ASN B O 1
ATOM 8465 N N . PRO B 1 456 ? -28.062 -14.383 -25.125 1 57.84 456 PRO B N 1
ATOM 8466 C CA . PRO B 1 456 ? -27.453 -15.688 -25.391 1 57.84 456 PRO B CA 1
ATOM 8467 C C . PRO B 1 456 ? -27.578 -16.109 -26.859 1 57.84 456 PRO B C 1
ATOM 8469 O O . PRO B 1 456 ? -26.922 -17.062 -27.281 1 57.84 456 PRO B O 1
ATOM 8472 N N . GLY B 1 457 ? -28.422 -15.547 -27.672 1 56.84 457 GLY B N 1
ATOM 8473 C CA . GLY B 1 457 ? -28.672 -15.977 -29.031 1 56.84 457 GLY B CA 1
ATOM 8474 C C . GLY B 1 457 ? -27.453 -15.883 -29.938 1 56.84 457 GLY B C 1
ATOM 8475 O O . GLY B 1 457 ? -27.422 -16.484 -31.016 1 56.84 457 GLY B O 1
ATOM 8476 N N . ASN B 1 458 ? -26.469 -15.156 -29.516 1 59 458 ASN B N 1
ATOM 8477 C CA . ASN B 1 458 ? -25.359 -14.844 -30.406 1 59 458 ASN B CA 1
ATOM 8478 C C . ASN B 1 458 ? -24.234 -15.867 -30.281 1 59 458 ASN B C 1
ATOM 8480 O O . ASN B 1 458 ? -23.219 -15.766 -30.969 1 59 458 ASN B O 1
ATOM 8484 N N . TYR B 1 459 ? -24.625 -16.953 -29.547 1 64.94 459 TYR B N 1
ATOM 8485 C CA . TYR B 1 459 ? -23.531 -17.891 -29.344 1 64.94 459 TYR B CA 1
ATOM 8486 C C . TYR B 1 459 ? -23.844 -19.234 -29.984 1 64.94 459 TYR B C 1
ATOM 8488 O O . TYR B 1 459 ? -24.984 -19.516 -30.344 1 64.94 459 TYR B O 1
ATOM 8496 N N . GLY B 1 460 ? -22.797 -19.953 -30.406 1 68.5 460 GLY B N 1
ATOM 8497 C CA . GLY B 1 460 ? -22.938 -21.266 -31.016 1 68.5 460 GLY B CA 1
ATOM 8498 C C . GLY B 1 460 ? -23.703 -22.25 -30.156 1 68.5 460 GLY B C 1
ATOM 8499 O O . GLY B 1 460 ? -24.172 -21.906 -29.062 1 68.5 460 GLY B O 1
ATOM 8500 N N . PRO B 1 461 ? -23.953 -23.422 -30.719 1 78.75 461 PRO B N 1
ATOM 8501 C CA . PRO B 1 461 ? -24.688 -24.438 -29.969 1 78.75 461 PRO B CA 1
ATOM 8502 C C . PRO B 1 461 ? -23.984 -24.828 -28.672 1 78.75 461 PRO B C 1
ATOM 8504 O O . PRO B 1 461 ? -22.75 -24.938 -28.641 1 78.75 461 PRO B O 1
ATOM 8507 N N . THR B 1 462 ? -24.766 -25.047 -27.656 1 78.88 462 THR B N 1
ATOM 8508 C CA . THR B 1 462 ? -24.234 -25.375 -26.344 1 78.88 462 THR B CA 1
ATOM 8509 C C . THR B 1 462 ? -24.219 -26.891 -26.109 1 78.88 462 THR B C 1
ATOM 8511 O O . THR B 1 462 ? -23.484 -27.391 -25.266 1 78.88 462 THR B O 1
ATOM 8514 N N . SER B 1 463 ? -25 -27.516 -26.969 1 83.69 463 SER B N 1
ATOM 8515 C CA . SER B 1 463 ? -25.125 -28.969 -26.766 1 83.69 463 SER B CA 1
ATOM 8516 C C . SER B 1 463 ? -24.016 -29.719 -27.484 1 83.69 463 SER B C 1
ATOM 8518 O O . SER B 1 463 ? -23.797 -29.5 -28.688 1 83.69 463 SER B O 1
ATOM 8520 N N . LEU B 1 464 ? -23.406 -30.656 -26.844 1 87 464 LEU B N 1
ATOM 8521 C CA . LEU B 1 464 ? -22.344 -31.484 -27.422 1 87 464 LEU B CA 1
ATOM 8522 C C . LEU B 1 464 ? -22.906 -32.469 -28.422 1 87 464 LEU B C 1
ATOM 8524 O O . LEU B 1 464 ? -22.172 -33.062 -29.203 1 87 464 LEU B O 1
ATOM 8528 N N . SER B 1 465 ? -24.266 -32.562 -28.422 1 89 465 SER B N 1
ATOM 8529 C CA . SER B 1 465 ? -24.891 -33.5 -29.359 1 89 465 SER B CA 1
ATOM 8530 C C . SER B 1 465 ? -25.156 -32.844 -30.703 1 89 465 SER B C 1
ATOM 8532 O O . SER B 1 465 ? -25.469 -33.531 -31.688 1 89 465 SER B O 1
ATOM 8534 N N . ASP B 1 466 ? -24.984 -31.547 -30.703 1 90.56 466 ASP B N 1
ATOM 8535 C CA . ASP B 1 466 ? -25.172 -30.812 -31.953 1 90.56 466 ASP B CA 1
ATOM 8536 C C . ASP B 1 466 ? -23.922 -30.891 -32.812 1 90.56 466 ASP B C 1
ATOM 8538 O O . ASP B 1 466 ? -22.844 -30.438 -32.406 1 90.56 466 ASP B O 1
ATOM 8542 N N . PRO B 1 467 ? -24.094 -31.422 -34 1 89.38 467 PRO B N 1
ATOM 8543 C CA . PRO B 1 467 ? -22.938 -31.516 -34.875 1 89.38 467 PRO B CA 1
ATOM 8544 C C . PRO B 1 467 ? -22.328 -30.141 -35.188 1 89.38 467 PRO B C 1
ATOM 8546 O O . PRO B 1 467 ? -21.141 -30.062 -35.531 1 89.38 467 PRO B O 1
ATOM 8549 N N . ASN B 1 468 ? -23.094 -29.078 -35 1 89.62 468 ASN B N 1
ATOM 8550 C CA . ASN B 1 468 ? -22.609 -27.734 -35.281 1 89.62 468 ASN B CA 1
ATOM 8551 C C . ASN B 1 468 ? -21.844 -27.141 -34.094 1 89.62 468 ASN B C 1
ATOM 8553 O O . ASN B 1 468 ? -21.469 -25.969 -34.125 1 89.62 468 ASN B O 1
ATOM 8557 N N . PHE B 1 469 ? -21.531 -28.016 -33.125 1 91.44 469 PHE B N 1
ATOM 8558 C CA . PHE B 1 469 ? -20.766 -27.562 -32 1 91.44 469 PHE B CA 1
ATOM 8559 C C . PHE B 1 469 ? -19.375 -27.109 -32.438 1 91.44 469 PHE B C 1
ATOM 8561 O O . PHE B 1 469 ? -18.75 -26.281 -31.766 1 91.44 469 PHE B O 1
ATOM 8568 N N . CYS B 1 470 ? -18.906 -27.594 -33.531 1 91.12 470 CYS B N 1
ATOM 8569 C CA . CYS B 1 470 ? -17.594 -27.25 -34.062 1 91.12 470 CYS B CA 1
ATOM 8570 C C . CYS B 1 470 ? -17.516 -25.781 -34.469 1 91.12 470 CYS B C 1
ATOM 8572 O O . CYS B 1 470 ? -16.438 -25.266 -34.688 1 91.12 470 CYS B O 1
ATOM 8574 N N . ASN B 1 471 ? -18.703 -25.094 -34.406 1 90.19 471 ASN B N 1
ATOM 8575 C CA . ASN B 1 471 ? -18.703 -23.672 -34.719 1 90.19 471 ASN B CA 1
ATOM 8576 C C . ASN B 1 471 ? -18.312 -22.828 -33.5 1 90.19 471 ASN B C 1
ATOM 8578 O O . ASN B 1 471 ? -18.172 -21.609 -33.594 1 90.19 471 ASN B O 1
ATOM 8582 N N . ASN B 1 472 ? -18.031 -23.5 -32.438 1 88.81 472 ASN B N 1
ATOM 8583 C CA . ASN B 1 472 ? -17.609 -22.781 -31.25 1 88.81 472 ASN B CA 1
ATOM 8584 C C . ASN B 1 472 ? -16.094 -22.531 -31.25 1 88.81 472 ASN B C 1
ATOM 8586 O O . ASN B 1 472 ? -15.359 -23.219 -31.953 1 88.81 472 ASN B O 1
ATOM 8590 N N . THR B 1 473 ? -15.688 -21.516 -30.516 1 88.94 473 THR B N 1
ATOM 8591 C CA . THR B 1 473 ? -14.281 -21.219 -30.281 1 88.94 473 THR B CA 1
ATOM 8592 C C . THR B 1 473 ? -14.016 -20.984 -28.797 1 88.94 473 THR B C 1
ATOM 8594 O O . THR B 1 473 ? -14.906 -21.188 -27.969 1 88.94 473 THR B O 1
ATOM 8597 N N . LEU B 1 474 ? -12.82 -20.734 -28.547 1 89.12 474 LEU B N 1
ATOM 8598 C CA . LEU B 1 474 ? -12.453 -20.422 -27.172 1 89.12 474 LEU B CA 1
ATOM 8599 C C . LEU B 1 474 ? -12.547 -18.922 -26.906 1 89.12 474 LEU B C 1
ATOM 8601 O O . LEU B 1 474 ? -12.203 -18.109 -27.766 1 89.12 474 LEU B O 1
ATOM 8605 N N . TYR B 1 475 ? -12.953 -18.672 -25.766 1 82.88 475 TYR B N 1
ATOM 8606 C CA . TYR B 1 475 ? -13.148 -17.281 -25.359 1 82.88 475 TYR B CA 1
ATOM 8607 C C . TYR B 1 475 ? -11.844 -16.656 -24.906 1 82.88 475 TYR B C 1
ATOM 8609 O O . TYR B 1 475 ? -11.078 -17.281 -24.156 1 82.88 475 TYR B O 1
ATOM 8617 N N . TYR B 1 476 ? -11.57 -15.398 -25.328 1 78.5 476 TYR B N 1
ATOM 8618 C CA . TYR B 1 476 ? -10.492 -14.531 -24.859 1 78.5 476 TYR B CA 1
ATOM 8619 C C . TYR B 1 476 ? -9.141 -15.219 -25.016 1 78.5 476 TYR B C 1
ATOM 8621 O O . TYR B 1 476 ? -8.328 -15.219 -24.094 1 78.5 476 TYR B O 1
ATOM 8629 N N . MET B 1 477 ? -8.906 -15.852 -26.141 1 84 477 MET B N 1
ATOM 8630 C CA . MET B 1 477 ? -7.648 -16.562 -26.328 1 84 477 MET B CA 1
ATOM 8631 C C . MET B 1 477 ? -6.801 -15.891 -27.406 1 84 477 MET B C 1
ATOM 8633 O O . MET B 1 477 ? -5.617 -16.203 -27.547 1 84 477 MET B O 1
ATOM 8637 N N . GLN B 1 478 ? -7.473 -14.914 -28.078 1 82.31 478 GLN B N 1
ATOM 8638 C CA . GLN B 1 478 ? -6.73 -14.305 -29.172 1 82.31 478 GLN B CA 1
ATOM 8639 C C . GLN B 1 478 ? -6.453 -12.828 -28.891 1 82.31 478 GLN B C 1
ATOM 8641 O O . GLN B 1 478 ? -7.316 -12.117 -28.375 1 82.31 478 GLN B O 1
ATOM 8646 N N . ASN B 1 479 ? -5.219 -12.453 -29.109 1 84.69 479 ASN B N 1
ATOM 8647 C CA . ASN B 1 479 ? -4.789 -11.062 -29.094 1 84.69 479 ASN B CA 1
ATOM 8648 C C . ASN B 1 479 ? -4.09 -10.672 -30.391 1 84.69 479 ASN B C 1
ATOM 8650 O O . ASN B 1 479 ? -2.879 -10.852 -30.531 1 84.69 479 ASN B O 1
ATOM 8654 N N . GLY B 1 480 ? -4.801 -10.141 -31.25 1 81.94 480 GLY B N 1
ATOM 8655 C CA . GLY B 1 480 ? -4.23 -9.805 -32.562 1 81.94 480 GLY B CA 1
ATOM 8656 C C . GLY B 1 480 ? -3.787 -11.016 -33.344 1 81.94 480 GLY B C 1
ATOM 8657 O O . GLY B 1 480 ? -4.594 -11.898 -33.625 1 81.94 480 GLY B O 1
ATOM 8658 N N . ASP B 1 481 ? -2.461 -11.109 -33.562 1 85.06 481 ASP B N 1
ATOM 8659 C CA . ASP B 1 481 ? -1.909 -12.156 -34.406 1 85.06 481 ASP B CA 1
ATOM 8660 C C . ASP B 1 481 ? -1.3 -13.281 -33.562 1 85.06 481 ASP B C 1
ATOM 8662 O O . ASP B 1 481 ? -0.543 -14.109 -34.094 1 85.06 481 ASP B O 1
ATOM 8666 N N . HIS B 1 482 ? -1.57 -13.188 -32.25 1 87.38 482 HIS B N 1
ATOM 8667 C CA . HIS B 1 482 ? -1.065 -14.258 -31.391 1 87.38 482 HIS B CA 1
ATOM 8668 C C . HIS B 1 482 ? -2.049 -14.578 -30.266 1 87.38 482 HIS B C 1
ATOM 8670 O O . HIS B 1 482 ? -3.129 -13.984 -30.203 1 87.38 482 HIS B O 1
ATOM 8676 N N . THR B 1 483 ? -1.688 -15.594 -29.594 1 87 483 THR B N 1
ATOM 8677 C CA . THR B 1 483 ? -2.576 -16.047 -28.516 1 87 483 THR B CA 1
ATOM 8678 C C . THR B 1 483 ? -2.289 -15.281 -27.234 1 87 483 THR B C 1
ATOM 8680 O O . THR B 1 483 ? -1.153 -14.867 -26.984 1 87 483 THR B O 1
ATOM 8683 N N . VAL B 1 484 ? -3.271 -15.125 -26.422 1 88.75 484 VAL B N 1
ATOM 8684 C CA . VAL B 1 484 ? -3.137 -14.516 -25.109 1 88.75 484 VAL B CA 1
ATOM 8685 C C . VAL B 1 484 ? -2.18 -15.336 -24.25 1 88.75 484 VAL B C 1
ATOM 8687 O O . VAL B 1 484 ? -1.444 -14.789 -23.422 1 88.75 484 VAL B O 1
ATOM 8690 N N . ILE B 1 485 ? -2.121 -16.641 -24.531 1 90.94 485 ILE B N 1
ATOM 8691 C CA . ILE B 1 485 ? -1.262 -17.531 -23.766 1 90.94 485 ILE B CA 1
ATOM 8692 C C . ILE B 1 485 ? 0.203 -17.188 -24.016 1 90.94 485 ILE B C 1
ATOM 8694 O O . ILE B 1 485 ? 1.039 -17.281 -23.125 1 90.94 485 ILE B O 1
ATOM 8698 N N . GLU B 1 486 ? 0.509 -16.75 -25.219 1 92.88 486 GLU B N 1
ATOM 8699 C CA . GLU B 1 486 ? 1.865 -16.297 -25.516 1 92.88 486 GLU B CA 1
ATOM 8700 C C . GLU B 1 486 ? 2.244 -15.094 -24.656 1 92.88 486 GLU B C 1
ATOM 8702 O O . GLU B 1 486 ? 3.352 -15.031 -24.109 1 92.88 486 GLU B O 1
ATOM 8707 N N . ASP B 1 487 ? 1.333 -14.164 -24.578 1 91.75 487 ASP B N 1
ATOM 8708 C CA . ASP B 1 487 ? 1.566 -12.984 -23.734 1 91.75 487 ASP B CA 1
ATOM 8709 C C . ASP B 1 487 ? 1.779 -13.383 -22.281 1 91.75 487 ASP B C 1
ATOM 8711 O O . ASP B 1 487 ? 2.689 -12.875 -21.625 1 91.75 487 ASP B O 1
ATOM 8715 N N . GLU B 1 488 ? 0.959 -14.289 -21.844 1 90.31 488 GLU B N 1
ATOM 8716 C CA . GLU B 1 488 ? 1.064 -14.742 -20.453 1 90.31 488 GLU B CA 1
ATOM 8717 C C . GLU B 1 488 ? 2.385 -15.469 -20.219 1 90.31 488 GLU B C 1
ATOM 8719 O O . GLU B 1 488 ? 3.008 -15.297 -19.156 1 90.31 488 GLU B O 1
ATOM 8724 N N . MET B 1 489 ? 2.744 -16.25 -21.109 1 93.56 489 MET B N 1
ATOM 8725 C CA . MET B 1 489 ? 4.004 -16.969 -21 1 93.56 489 MET B CA 1
ATOM 8726 C C . MET B 1 489 ? 5.188 -16.016 -20.969 1 93.56 489 MET B C 1
ATOM 8728 O O . MET B 1 489 ? 6.094 -16.156 -20.141 1 93.56 489 MET B O 1
ATOM 8732 N N . ARG B 1 490 ? 5.164 -15.008 -21.797 1 94.31 490 ARG B N 1
ATOM 8733 C CA . ARG B 1 490 ? 6.254 -14.039 -21.859 1 94.31 490 ARG B CA 1
ATOM 8734 C C . ARG B 1 490 ? 6.34 -13.227 -20.578 1 94.31 490 ARG B C 1
ATOM 8736 O O . ARG B 1 490 ? 7.434 -12.945 -20.078 1 94.31 490 ARG B O 1
ATOM 8743 N N . ASP B 1 491 ? 5.25 -12.891 -20.078 1 90.94 491 ASP B N 1
ATOM 8744 C CA . ASP B 1 491 ? 5.23 -12.141 -18.828 1 90.94 491 ASP B CA 1
ATOM 8745 C C . ASP B 1 491 ? 5.73 -12.992 -17.672 1 90.94 491 ASP B C 1
ATOM 8747 O O . ASP B 1 491 ? 6.465 -12.508 -16.812 1 90.94 491 ASP B O 1
ATOM 8751 N N . ARG B 1 492 ? 5.297 -14.203 -17.656 1 91.56 492 ARG B N 1
ATOM 8752 C CA . ARG B 1 492 ? 5.754 -15.109 -16.609 1 91.56 492 ARG B CA 1
ATOM 8753 C C . ARG B 1 492 ? 7.254 -15.352 -16.719 1 91.56 492 ARG B C 1
ATOM 8755 O O . ARG B 1 492 ? 7.949 -15.414 -15.703 1 91.56 492 ARG B O 1
ATOM 8762 N N . LEU B 1 493 ? 7.699 -15.484 -17.922 1 95.31 493 LEU B N 1
ATOM 8763 C CA . LEU B 1 493 ? 9.125 -15.68 -18.156 1 95.31 493 LEU B CA 1
ATOM 8764 C C . LEU B 1 493 ? 9.93 -14.484 -17.656 1 95.31 493 LEU B C 1
ATOM 8766 O O . LEU B 1 493 ? 10.914 -14.648 -16.938 1 95.31 493 LEU B O 1
ATOM 8770 N N . ARG B 1 494 ? 9.469 -13.367 -18.047 1 94.12 494 ARG B N 1
ATOM 8771 C CA . ARG B 1 494 ? 10.125 -12.133 -17.625 1 94.12 494 ARG B CA 1
ATOM 8772 C C . ARG B 1 494 ? 10.188 -12.023 -16.109 1 94.12 494 ARG B C 1
ATOM 8774 O O . ARG B 1 494 ? 11.227 -11.695 -15.547 1 94.12 494 ARG B O 1
ATOM 8781 N N . ASN B 1 495 ? 9.148 -12.305 -15.469 1 92.12 495 ASN B N 1
ATOM 8782 C CA . ASN B 1 495 ? 9.086 -12.234 -14.008 1 92.12 495 ASN B CA 1
ATOM 8783 C C . ASN B 1 495 ? 9.992 -13.273 -13.359 1 92.12 495 ASN B C 1
ATOM 8785 O O . ASN B 1 495 ? 10.68 -12.977 -12.383 1 92.12 495 ASN B O 1
ATOM 8789 N N . LEU B 1 496 ? 9.93 -14.445 -13.898 1 94.38 496 LEU B N 1
ATOM 8790 C CA . LEU B 1 496 ? 10.758 -15.523 -13.359 1 94.38 496 LEU B CA 1
ATOM 8791 C C . LEU B 1 496 ? 12.242 -15.164 -13.461 1 94.38 496 LEU B C 1
ATOM 8793 O O . LEU B 1 496 ? 12.992 -15.352 -12.5 1 94.38 496 LEU B O 1
ATOM 8797 N N . MET B 1 497 ? 12.633 -14.68 -14.602 1 96.62 497 MET B N 1
ATOM 8798 C CA . MET B 1 497 ? 14.031 -14.328 -14.82 1 96.62 497 MET B CA 1
ATOM 8799 C C . MET B 1 497 ? 14.461 -13.203 -13.883 1 96.62 497 MET B C 1
ATOM 8801 O O . MET B 1 497 ? 15.555 -13.234 -13.32 1 96.62 497 MET B O 1
ATOM 8805 N N . PHE B 1 498 ? 13.609 -12.234 -13.742 1 95.62 498 PHE B N 1
ATOM 8806 C CA . PHE B 1 498 ? 13.875 -11.117 -12.852 1 95.62 498 PHE B CA 1
ATOM 8807 C C . PHE B 1 498 ? 14.008 -11.586 -11.406 1 95.62 498 PHE B C 1
ATOM 8809 O O . PHE B 1 498 ? 15 -11.289 -10.742 1 95.62 498 PHE B O 1
ATOM 8816 N N . MET B 1 499 ? 13.133 -12.344 -11 1 93.38 499 MET B N 1
ATOM 8817 C CA . MET B 1 499 ? 13.102 -12.852 -9.633 1 93.38 499 MET B CA 1
ATOM 8818 C C . MET B 1 499 ? 14.312 -13.742 -9.359 1 93.38 499 MET B C 1
ATOM 8820 O O . MET B 1 499 ? 14.945 -13.633 -8.312 1 93.38 499 MET B O 1
ATOM 8824 N N . ALA B 1 500 ? 14.531 -14.633 -10.25 1 96.69 500 ALA B N 1
ATOM 8825 C CA . ALA B 1 500 ? 15.656 -15.547 -10.078 1 96.69 500 ALA B CA 1
ATOM 8826 C C . ALA B 1 500 ? 16.969 -14.781 -9.953 1 96.69 500 ALA B C 1
ATOM 8828 O O . ALA B 1 500 ? 17.859 -15.18 -9.195 1 96.69 500 ALA B O 1
ATOM 8829 N N . SER B 1 501 ? 17.062 -13.703 -10.625 1 97.38 501 SER B N 1
ATOM 8830 C CA . SER B 1 501 ? 18.281 -12.891 -10.562 1 97.38 501 SER B CA 1
ATOM 8831 C C . SER B 1 501 ? 18.391 -12.18 -9.211 1 97.38 501 SER B C 1
ATOM 8833 O O . SER B 1 501 ? 19.484 -12.016 -8.68 1 97.38 501 SER B O 1
ATOM 8835 N N . VAL B 1 502 ? 17.312 -11.742 -8.711 1 96.19 502 VAL B N 1
ATOM 8836 C CA . VAL B 1 502 ? 17.297 -11.109 -7.395 1 96.19 502 VAL B CA 1
ATOM 8837 C C . VAL B 1 502 ? 17.656 -12.141 -6.324 1 96.19 502 VAL B C 1
ATOM 8839 O O . VAL B 1 502 ? 18.469 -11.852 -5.434 1 96.19 502 VAL B O 1
ATOM 8842 N N . PHE B 1 503 ? 17.172 -13.344 -6.465 1 94.38 503 PHE B N 1
ATOM 8843 C CA . PHE B 1 503 ? 17.406 -14.391 -5.48 1 94.38 503 PHE B CA 1
ATOM 8844 C C . PHE B 1 503 ? 18.859 -14.859 -5.535 1 94.38 503 PHE B C 1
ATOM 8846 O O . PHE B 1 503 ? 19.453 -15.195 -4.508 1 94.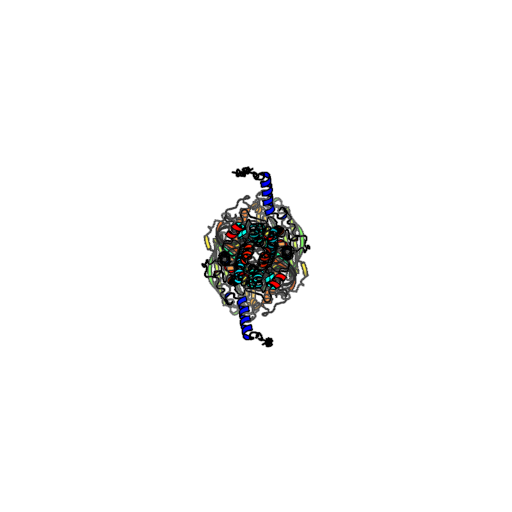38 503 PHE B O 1
ATOM 8853 N N . GLN B 1 504 ? 19.312 -14.938 -6.723 1 94.88 504 GLN B N 1
ATOM 8854 C CA . GLN B 1 504 ? 20.734 -15.281 -6.824 1 94.88 504 GLN B CA 1
ATOM 8855 C C . GLN B 1 504 ? 21.609 -14.258 -6.113 1 94.88 504 GLN B C 1
ATOM 8857 O O . GLN B 1 504 ? 22.562 -14.617 -5.422 1 94.88 504 GLN B O 1
ATOM 8862 N N . TYR B 1 505 ? 21.297 -13 -6.293 1 95.25 505 TYR B N 1
ATOM 8863 C CA . TYR B 1 505 ? 22.031 -11.961 -5.59 1 95.25 505 TYR B CA 1
ATOM 8864 C C . TYR B 1 505 ? 21.875 -12.102 -4.082 1 95.25 505 TYR B C 1
ATOM 8866 O O . TYR B 1 505 ? 22.844 -11.953 -3.334 1 95.25 505 TYR B O 1
ATOM 8874 N N . GLU B 1 506 ? 20.672 -12.32 -3.619 1 91.25 506 GLU B N 1
ATOM 8875 C CA . GLU B 1 506 ? 20.406 -12.531 -2.199 1 91.25 506 GLU B CA 1
ATOM 8876 C C . GLU B 1 506 ? 21.266 -13.68 -1.65 1 91.25 506 GLU B C 1
ATOM 8878 O O . GLU B 1 506 ? 21.797 -13.586 -0.543 1 91.25 506 GLU B O 1
ATOM 8883 N N . SER B 1 507 ? 21.312 -14.703 -2.434 1 88.88 507 SER B N 1
ATOM 8884 C CA . SER B 1 507 ? 22.141 -15.844 -2.023 1 88.88 507 SER B CA 1
ATOM 8885 C C . SER B 1 507 ? 23.609 -15.445 -1.904 1 88.88 507 SER B C 1
ATOM 8887 O O . SER B 1 507 ? 24.281 -15.852 -0.96 1 88.88 507 SER B O 1
ATOM 8889 N N . GLU B 1 508 ? 24.062 -14.688 -2.859 1 90.06 508 GLU B N 1
ATOM 8890 C CA . GLU B 1 508 ? 25.438 -14.195 -2.793 1 90.06 508 GLU B CA 1
ATOM 8891 C C . GLU B 1 508 ? 25.641 -13.273 -1.595 1 90.06 508 GLU B C 1
ATOM 8893 O O . GLU B 1 508 ? 26.688 -13.312 -0.939 1 90.06 508 GLU B O 1
ATOM 8898 N N . TYR B 1 509 ? 24.703 -12.453 -1.375 1 89.94 509 TYR B N 1
ATOM 8899 C CA . TYR B 1 509 ? 24.734 -11.547 -0.232 1 89.94 509 TYR B CA 1
ATOM 8900 C C . TYR B 1 509 ? 24.828 -12.32 1.076 1 89.94 509 TYR B C 1
ATOM 8902 O O . TYR B 1 509 ? 25.594 -11.953 1.975 1 89.94 509 TYR B O 1
ATOM 8910 N N . ALA B 1 510 ? 24.062 -13.375 1.224 1 82.62 510 ALA B N 1
ATOM 8911 C CA . ALA B 1 510 ? 24.031 -14.188 2.434 1 82.62 510 ALA B CA 1
ATOM 8912 C C . ALA B 1 510 ? 25.391 -14.852 2.682 1 82.62 510 ALA B C 1
ATOM 8914 O O . ALA B 1 510 ? 25.75 -15.133 3.826 1 82.62 510 ALA B O 1
ATOM 8915 N N . MET B 1 511 ? 26.125 -15.07 1.607 1 81.38 511 MET B N 1
ATOM 8916 C CA . MET B 1 511 ? 27.406 -15.742 1.709 1 81.38 511 MET B CA 1
ATOM 8917 C C . MET B 1 511 ? 28.531 -14.742 1.943 1 81.38 511 MET B C 1
ATOM 8919 O O . MET B 1 511 ? 29.656 -15.125 2.254 1 81.38 511 MET B O 1
ATOM 8923 N N . THR B 1 512 ? 28.188 -13.594 1.753 1 84.56 512 THR B N 1
ATOM 8924 C CA . THR B 1 512 ? 29.188 -12.539 1.919 1 84.56 512 THR B CA 1
ATOM 8925 C C . THR B 1 512 ? 29.312 -12.141 3.387 1 84.56 512 THR B C 1
ATOM 8927 O O . THR B 1 512 ? 28.312 -12.102 4.113 1 84.56 512 THR B O 1
ATOM 8930 N N . PRO B 1 513 ? 30.594 -11.93 3.84 1 79.31 513 PRO B N 1
ATOM 8931 C CA . PRO B 1 513 ? 30.781 -11.492 5.227 1 79.31 513 PRO B CA 1
ATOM 8932 C C . PRO B 1 513 ? 29.953 -10.266 5.574 1 79.31 513 PRO B C 1
ATOM 8934 O O . PRO B 1 513 ? 29.594 -9.484 4.688 1 79.31 513 PRO B O 1
ATOM 8937 N N . LEU B 1 514 ? 29.891 -10.203 6.887 1 77.5 514 LEU B N 1
ATOM 8938 C CA . LEU B 1 514 ? 29.062 -9.109 7.387 1 77.5 514 LEU B CA 1
ATOM 8939 C C . LEU B 1 514 ? 29.656 -7.762 6.996 1 77.5 514 LEU B C 1
ATOM 8941 O O . LEU B 1 514 ? 30.875 -7.602 6.965 1 77.5 514 LEU B O 1
ATOM 8945 N N . ASP B 1 515 ? 28.938 -6.758 6.543 1 75.06 515 ASP B N 1
ATOM 8946 C CA . ASP B 1 515 ? 29.297 -5.367 6.27 1 75.06 515 ASP B CA 1
ATOM 8947 C C . ASP B 1 515 ? 29.766 -5.195 4.828 1 75.06 515 ASP B C 1
ATOM 8949 O O . ASP B 1 515 ? 30.188 -4.102 4.434 1 75.06 515 ASP B O 1
ATOM 8953 N N . PHE B 1 516 ? 29.766 -6.438 4.121 1 87.25 516 PHE B N 1
ATOM 8954 C CA . PHE B 1 516 ? 30.125 -6.336 2.713 1 87.25 516 PHE B CA 1
ATOM 8955 C C . PHE B 1 516 ? 28.938 -6.664 1.817 1 87.25 516 PHE B C 1
ATOM 8957 O O . PHE B 1 516 ? 28.047 -7.41 2.215 1 87.25 516 PHE B O 1
ATOM 8964 N N . PHE B 1 517 ? 28.922 -6.051 0.632 1 90.38 517 PHE B N 1
ATOM 8965 C CA . PHE B 1 517 ? 27.922 -6.332 -0.379 1 90.38 517 PHE B CA 1
ATOM 8966 C C . PHE B 1 517 ? 28.547 -6.918 -1.634 1 90.38 517 PHE B C 1
ATOM 8968 O O . PHE B 1 517 ? 29.625 -6.484 -2.051 1 90.38 517 PHE B O 1
ATOM 8975 N N . PRO B 1 518 ? 27.875 -7.953 -2.111 1 92.75 518 PRO B N 1
ATOM 8976 C CA . PRO B 1 518 ? 28.312 -8.359 -3.449 1 92.75 518 PRO B CA 1
ATOM 8977 C C . PRO B 1 518 ? 28.125 -7.254 -4.488 1 92.75 518 PRO B C 1
ATOM 8979 O O . PRO B 1 518 ? 27.453 -6.258 -4.223 1 92.75 518 PRO B O 1
ATOM 8982 N N . PRO B 1 519 ? 28.797 -7.457 -5.625 1 92.75 519 PRO B N 1
ATOM 8983 C CA . PRO B 1 519 ? 28.641 -6.418 -6.648 1 92.75 519 PRO B CA 1
ATOM 8984 C C . PRO B 1 519 ? 27.188 -6.207 -7.059 1 92.75 519 PRO B C 1
ATOM 8986 O O . PRO B 1 519 ? 26.5 -7.164 -7.426 1 92.75 519 PRO B O 1
ATOM 8989 N N . TYR B 1 520 ? 26.75 -5.016 -6.879 1 94.56 520 TYR B N 1
ATOM 8990 C CA . TYR B 1 520 ? 25.406 -4.629 -7.293 1 94.56 520 TYR B CA 1
ATOM 8991 C C . TYR B 1 520 ? 25.453 -3.639 -8.453 1 94.56 520 TYR B C 1
ATOM 8993 O O . TYR B 1 520 ? 26.531 -3.17 -8.828 1 94.56 520 TYR B O 1
ATOM 9001 N N . GLN B 1 521 ? 24.359 -3.35 -9.062 1 95.75 521 GLN B N 1
ATOM 9002 C CA . GLN B 1 521 ? 24.266 -2.434 -10.195 1 95.75 521 GLN B CA 1
ATOM 9003 C C . GLN B 1 521 ? 23.828 -1.043 -9.742 1 95.75 521 GLN B C 1
ATOM 9005 O O . GLN B 1 521 ? 22.906 -0.906 -8.938 1 95.75 521 GLN B O 1
ATOM 9010 N N . THR B 1 522 ? 24.594 -0.075 -10.211 1 95.69 522 THR B N 1
ATOM 9011 C CA . THR B 1 522 ? 24.188 1.31 -9.992 1 95.69 522 THR B CA 1
ATOM 9012 C C . THR B 1 522 ? 23.625 1.923 -11.273 1 95.69 522 THR B C 1
ATOM 9014 O O . THR B 1 522 ? 24.328 1.992 -12.289 1 95.69 522 THR B O 1
ATOM 9017 N N . VAL B 1 523 ? 22.406 2.348 -11.188 1 95.75 523 VAL B N 1
ATOM 9018 C CA . VAL B 1 523 ? 21.75 2.889 -12.375 1 95.75 523 VAL B CA 1
ATOM 9019 C C . VAL B 1 523 ? 21.156 4.258 -12.062 1 95.75 523 VAL B C 1
ATOM 9021 O O . VAL B 1 523 ? 20.938 4.594 -10.891 1 95.75 523 VAL B O 1
ATOM 9024 N N . LEU B 1 524 ? 20.938 4.977 -13.141 1 94.75 524 LEU B N 1
ATOM 9025 C CA . LEU B 1 524 ? 20.281 6.266 -12.984 1 94.75 524 LEU B CA 1
ATOM 9026 C C . LEU B 1 524 ? 18.781 6.137 -13.188 1 94.75 524 LEU B C 1
ATOM 9028 O O . LEU B 1 524 ? 18.328 5.414 -14.078 1 94.75 524 LEU B O 1
ATOM 9032 N N . GLY B 1 525 ? 18.062 6.719 -12.195 1 95.25 525 GLY B N 1
ATOM 9033 C CA . GLY B 1 525 ? 16.609 6.637 -12.297 1 95.25 525 GLY B CA 1
ATOM 9034 C C . GLY B 1 525 ? 15.906 7.871 -11.766 1 95.25 525 GLY B C 1
ATOM 9035 O O . GLY B 1 525 ? 16.516 8.938 -11.641 1 95.25 525 GLY B O 1
ATOM 9036 N N . GLU B 1 526 ? 14.617 7.723 -11.641 1 94.94 526 GLU B N 1
ATOM 9037 C CA . GLU B 1 526 ? 13.758 8.797 -11.164 1 94.94 526 GLU B CA 1
ATOM 9038 C C . GLU B 1 526 ? 13.109 8.445 -9.828 1 94.94 526 GLU B C 1
ATOM 9040 O O . GLU B 1 526 ? 12.75 7.285 -9.594 1 94.94 526 GLU B O 1
ATOM 9045 N N . ARG B 1 527 ? 13.039 9.406 -8.953 1 94.38 527 ARG B N 1
ATOM 9046 C CA . ARG B 1 527 ? 12.398 9.242 -7.652 1 94.38 527 ARG B CA 1
ATOM 9047 C C . ARG B 1 527 ? 11.133 10.086 -7.555 1 94.38 527 ARG B C 1
ATOM 9049 O O . ARG B 1 527 ? 11.148 11.289 -7.844 1 94.38 527 ARG B O 1
ATOM 9056 N N . ILE B 1 528 ? 10.117 9.461 -7.168 1 91.06 528 ILE B N 1
ATOM 9057 C CA . ILE B 1 528 ? 8.867 10.164 -6.875 1 91.06 528 ILE B CA 1
ATOM 9058 C C . ILE B 1 528 ? 8.492 9.953 -5.41 1 91.06 528 ILE B C 1
ATOM 9060 O O . ILE B 1 528 ? 8.406 8.82 -4.938 1 91.06 528 ILE B O 1
ATOM 9064 N N . ALA B 1 529 ? 8.305 10.938 -4.656 1 88.56 529 ALA B N 1
ATOM 9065 C CA . ALA B 1 529 ? 7.953 10.867 -3.242 1 88.56 529 ALA B CA 1
ATOM 9066 C C . ALA B 1 529 ? 6.738 11.734 -2.938 1 88.56 529 ALA B C 1
ATOM 9068 O O . ALA B 1 529 ? 6.605 12.844 -3.477 1 88.56 529 ALA B O 1
ATOM 9069 N N . PRO B 1 530 ? 5.828 11.133 -2.094 1 82.75 530 PRO B N 1
ATOM 9070 C CA . PRO B 1 530 ? 4.719 11.984 -1.66 1 82.75 530 PRO B CA 1
ATOM 9071 C C . PRO B 1 530 ? 5.176 13.141 -0.774 1 82.75 530 PRO B C 1
ATOM 9073 O O . PRO B 1 530 ? 6.059 12.961 0.07 1 82.75 530 PRO B O 1
ATOM 9076 N N . ALA B 1 531 ? 4.719 14.305 -1.119 1 81.25 531 ALA B N 1
ATOM 9077 C CA . ALA B 1 531 ? 5.047 15.5 -0.346 1 81.25 531 ALA B CA 1
ATOM 9078 C C . ALA B 1 531 ? 3.812 16.375 -0.14 1 81.25 531 ALA B C 1
ATOM 9080 O O . ALA B 1 531 ? 2.879 16.344 -0.947 1 81.25 531 ALA B O 1
ATOM 9081 N N . LEU B 1 532 ? 3.807 16.953 1.087 1 77.94 532 LEU B N 1
ATOM 9082 C CA . LEU B 1 532 ? 2.762 17.938 1.344 1 77.94 532 LEU B CA 1
ATOM 9083 C C . LEU B 1 532 ? 3.207 19.328 0.902 1 77.94 532 LEU B C 1
ATOM 9085 O O . LEU B 1 532 ? 4.305 19.781 1.249 1 77.94 532 LEU B O 1
ATOM 9089 N N . ARG B 1 533 ? 2.363 19.922 0.094 1 83.38 533 ARG B N 1
ATOM 9090 C CA . ARG B 1 533 ? 2.656 21.281 -0.37 1 83.38 533 ARG B CA 1
ATOM 9091 C C . ARG B 1 533 ? 1.648 22.281 0.185 1 83.38 533 ARG B C 1
ATOM 9093 O O . ARG B 1 533 ? 0.468 21.953 0.339 1 83.38 533 ARG B O 1
ATOM 9100 N N . TYR B 1 534 ? 2.217 23.438 0.516 1 84.5 534 TYR B N 1
ATOM 9101 C CA . TYR B 1 534 ? 1.336 24.516 0.983 1 84.5 534 TYR B CA 1
ATOM 9102 C C . TYR B 1 534 ? 0.541 25.109 -0.172 1 84.5 534 TYR B C 1
ATOM 9104 O O . TYR B 1 534 ? 1.068 25.281 -1.272 1 84.5 534 TYR B O 1
ATOM 9112 N N . LYS B 1 535 ? -0.678 25.203 0.09 1 87.31 535 LYS B N 1
ATOM 9113 C CA . LYS B 1 535 ? -1.541 25.922 -0.85 1 87.31 535 LYS B CA 1
ATOM 9114 C C . LYS B 1 535 ? -2.197 27.125 -0.189 1 87.31 535 LYS B C 1
ATOM 9116 O O . LYS B 1 535 ? -2.729 27.016 0.918 1 87.31 535 LYS B O 1
ATOM 9121 N N . VAL B 1 536 ? -2.105 28.203 -0.904 1 90.19 536 VAL B N 1
ATOM 9122 C CA . VAL B 1 536 ? -2.635 29.438 -0.352 1 90.19 536 VAL B CA 1
ATOM 9123 C C . VAL B 1 536 ? -4.039 29.688 -0.898 1 90.19 536 VAL B C 1
ATOM 9125 O O . VAL B 1 536 ? -4.262 29.625 -2.109 1 90.19 536 VAL B O 1
ATOM 9128 N N . LEU B 1 537 ? -4.961 29.859 0.049 1 88.5 537 LEU B N 1
ATOM 9129 C CA . LEU B 1 537 ? -6.301 30.297 -0.312 1 88.5 537 LEU B CA 1
ATOM 9130 C C . LEU B 1 537 ? -6.398 31.828 -0.272 1 88.5 537 LEU B C 1
ATOM 9132 O O . LEU B 1 537 ? -6.652 32.406 0.783 1 88.5 537 LEU B O 1
ATOM 9136 N N . TYR B 1 538 ? -6.375 32.438 -1.382 1 90.94 538 TYR B N 1
ATOM 9137 C CA . TYR B 1 538 ? -6.262 33.906 -1.475 1 90.94 538 TYR B CA 1
ATOM 9138 C C . TYR B 1 538 ? -7.566 34.562 -1.065 1 90.94 538 TYR B C 1
ATOM 9140 O O . TYR B 1 538 ? -7.578 35.781 -0.744 1 90.94 538 TYR B O 1
ATOM 9148 N N . ARG B 1 539 ? -8.648 33.781 -1 1 89.94 539 ARG B N 1
ATOM 9149 C CA . ARG B 1 539 ? -9.906 34.344 -0.54 1 89.94 539 ARG B CA 1
ATOM 9150 C C . ARG B 1 539 ? -9.789 34.812 0.907 1 89.94 539 ARG B C 1
ATOM 9152 O O . ARG B 1 539 ? -10.32 35.875 1.265 1 89.94 539 ARG B O 1
ATOM 9159 N N . TYR B 1 540 ? -9.141 34.094 1.714 1 86.5 540 TYR B N 1
ATOM 9160 C CA . TYR B 1 540 ? -8.977 34.469 3.117 1 86.5 540 TYR B CA 1
ATOM 9161 C C . TYR B 1 540 ? -7.977 35.594 3.273 1 86.5 540 TYR B C 1
ATOM 9163 O O . TYR B 1 540 ? -8.125 36.438 4.156 1 86.5 540 TYR B O 1
ATOM 9171 N N . TRP B 1 541 ? -6.992 35.625 2.43 1 90 541 TRP B N 1
ATOM 9172 C CA . TRP B 1 541 ? -6.059 36.75 2.457 1 90 541 TRP B CA 1
ATOM 9173 C C . TRP B 1 541 ? -6.754 38.031 2.033 1 90 541 TRP B C 1
ATOM 9175 O O . TRP B 1 541 ? -6.52 39.094 2.623 1 90 541 TRP B O 1
ATOM 9185 N N . ALA B 1 542 ? -7.605 37.938 1.012 1 92.06 542 ALA B N 1
ATOM 9186 C CA . ALA B 1 542 ? -8.367 39.094 0.577 1 92.06 542 ALA B CA 1
ATOM 9187 C C . ALA B 1 542 ? -9.258 39.625 1.701 1 92.06 542 ALA B C 1
ATOM 9189 O O . ALA B 1 542 ? -9.438 40.844 1.849 1 92.06 542 ALA B O 1
ATOM 9190 N N . GLY B 1 543 ? -9.781 38.719 2.41 1 87.94 543 GLY B N 1
ATOM 9191 C CA . GLY B 1 543 ? -10.547 39.125 3.572 1 87.94 543 GLY B CA 1
ATOM 9192 C C . GLY B 1 543 ? -9.727 39.875 4.605 1 87.94 543 GLY B C 1
ATOM 9193 O O . GLY B 1 543 ? -10.172 40.875 5.156 1 87.94 543 GLY B O 1
ATOM 9194 N N . SER B 1 544 ? -8.523 39.375 4.84 1 87.62 544 SER B N 1
ATOM 9195 C CA . SER B 1 544 ? -7.629 40.062 5.777 1 87.62 544 SER B CA 1
ATOM 9196 C C . SER B 1 544 ? -7.23 41.438 5.27 1 87.62 544 SER B C 1
ATOM 9198 O O . SER B 1 544 ? -7.125 42.375 6.051 1 87.62 544 SER B O 1
ATOM 9200 N N . LEU B 1 545 ? -7.008 41.562 4.02 1 90 545 LEU B N 1
ATOM 9201 C CA . LEU B 1 545 ? -6.699 42.844 3.398 1 90 545 LEU B CA 1
ATOM 9202 C C . LEU B 1 545 ? -7.855 43.844 3.561 1 90 545 LEU B C 1
ATOM 9204 O O . LEU B 1 545 ? -7.645 45 3.879 1 90 545 LEU B O 1
ATOM 9208 N N . ALA B 1 546 ? -9.016 43.312 3.355 1 90.56 546 ALA B N 1
ATOM 9209 C CA . ALA B 1 546 ? -10.195 44.156 3.484 1 90.56 546 ALA B CA 1
ATOM 9210 C C . ALA B 1 546 ? -10.359 44.656 4.914 1 90.56 546 ALA B C 1
ATOM 9212 O O . ALA B 1 546 ? -10.633 45.844 5.133 1 90.56 546 ALA B O 1
ATOM 9213 N N . VAL B 1 547 ? -10.125 43.781 5.812 1 88.19 547 VAL B N 1
ATOM 9214 C CA . VAL B 1 547 ? -10.289 44.156 7.211 1 88.19 547 VAL B CA 1
ATOM 9215 C C . VAL B 1 547 ? -9.234 45.188 7.59 1 88.19 547 VAL B C 1
ATOM 9217 O O . VAL B 1 547 ? -9.555 46.219 8.211 1 88.19 547 VAL B O 1
ATOM 9220 N N . THR B 1 548 ? -8.047 44.969 7.242 1 88.69 548 THR B N 1
ATOM 9221 C CA . THR B 1 548 ? -6.98 45.938 7.566 1 88.69 548 THR B CA 1
ATOM 9222 C C . THR B 1 548 ? -7.191 47.25 6.852 1 88.69 548 THR B C 1
ATOM 9224 O O . THR B 1 548 ? -6.984 48.312 7.438 1 88.69 548 THR B O 1
ATOM 9227 N N . SER B 1 549 ? -7.613 47.281 5.633 1 90.5 549 SER B N 1
ATOM 9228 C CA . SER B 1 549 ? -7.875 48.5 4.879 1 90.5 549 SER B CA 1
ATOM 9229 C C . SER B 1 549 ? -9.016 49.312 5.496 1 90.5 549 SER B C 1
ATOM 9231 O O . SER B 1 549 ? -8.953 50.531 5.582 1 90.5 549 SER B O 1
ATOM 9233 N N . VAL B 1 550 ? -10.023 48.625 5.938 1 91.25 550 VAL B N 1
ATOM 9234 C CA . VAL B 1 550 ? -11.148 49.312 6.574 1 91.25 550 VAL B CA 1
ATOM 9235 C C . VAL B 1 550 ? -10.703 49.938 7.883 1 91.25 550 VAL B C 1
ATOM 9237 O O . VAL B 1 550 ? -11.109 51.062 8.203 1 91.25 550 VAL B O 1
ATOM 9240 N N . ILE B 1 551 ? -9.828 49.281 8.617 1 91.31 551 ILE B N 1
ATOM 9241 C CA . ILE B 1 551 ? -9.32 49.844 9.867 1 91.31 551 ILE B CA 1
ATOM 9242 C C . ILE B 1 551 ? -8.5 51.094 9.594 1 91.31 551 ILE B C 1
ATOM 9244 O O . ILE B 1 551 ? -8.68 52.125 10.258 1 91.31 551 ILE B O 1
ATOM 9248 N N . ILE B 1 552 ? -7.691 51.062 8.586 1 91.19 552 ILE B N 1
ATOM 9249 C CA . ILE B 1 552 ? -6.883 52.219 8.219 1 91.19 552 ILE B CA 1
ATOM 9250 C C . ILE B 1 552 ? -7.789 53.375 7.77 1 91.19 552 ILE B C 1
ATOM 9252 O O . ILE B 1 552 ? -7.574 54.5 8.156 1 91.19 552 ILE B O 1
ATOM 9256 N N . LEU B 1 553 ? -8.812 53.062 7.031 1 91.19 553 LEU B N 1
ATOM 9257 C CA . LEU B 1 553 ? -9.75 54.094 6.539 1 91.19 553 LEU B CA 1
ATOM 9258 C C . LEU B 1 553 ? -10.5 54.719 7.695 1 91.19 553 LEU B C 1
ATOM 9260 O O . LEU B 1 553 ? -10.805 55.938 7.652 1 91.19 553 LEU B O 1
ATOM 9264 N N . MET B 1 554 ? -10.742 54 8.703 1 91.38 554 MET B N 1
ATOM 9265 C CA . MET B 1 554 ? -11.477 54.5 9.852 1 91.38 554 MET B CA 1
ATOM 9266 C C . MET B 1 554 ? -10.57 55.344 10.742 1 91.38 554 MET B C 1
ATOM 9268 O O . MET B 1 554 ? -11.047 56.219 11.461 1 91.38 554 MET B O 1
ATOM 9272 N N . ILE B 1 555 ? -9.289 55.125 10.734 1 91.44 555 ILE B N 1
ATOM 9273 C CA . ILE B 1 555 ? -8.336 55.875 11.539 1 91.44 555 ILE B CA 1
ATOM 9274 C C . ILE B 1 555 ? -8.016 57.188 10.828 1 91.44 555 ILE B C 1
ATOM 9276 O O . ILE B 1 555 ? -7.734 58.188 11.484 1 91.44 555 ILE B O 1
ATOM 9280 N N . THR B 1 556 ? -8.102 57.344 9.555 1 90.31 556 THR B N 1
ATOM 9281 C CA . THR B 1 556 ? -7.66 58.469 8.742 1 90.31 556 THR B CA 1
ATOM 9282 C C . THR B 1 556 ? -8.414 59.719 9.133 1 90.31 556 THR B C 1
ATOM 9284 O O . THR B 1 556 ? -7.805 60.812 9.266 1 90.31 556 THR B O 1
ATOM 9287 N N . PRO B 1 557 ? -9.734 59.688 9.391 1 88.56 557 PRO B N 1
ATOM 9288 C CA . PRO B 1 557 ? -10.422 60.938 9.766 1 88.56 557 PRO B CA 1
ATOM 9289 C C . PRO B 1 557 ? -9.938 61.5 11.094 1 88.56 557 PRO B C 1
ATOM 9291 O O . PRO B 1 557 ? -10.125 62.688 11.359 1 88.56 557 PRO B O 1
ATOM 9294 N N . THR B 1 558 ? -9.297 60.719 11.883 1 89.25 558 THR B N 1
ATOM 9295 C CA . THR B 1 558 ? -8.828 61.188 13.172 1 89.25 558 THR B CA 1
ATOM 9296 C C . THR B 1 558 ? -7.633 62.125 13 1 89.25 558 THR B C 1
ATOM 9298 O O . THR B 1 558 ? -7.301 62.906 13.898 1 89.25 558 THR B O 1
ATOM 9301 N N . PHE B 1 559 ? -7.02 62.125 11.891 1 87.88 559 PHE B N 1
ATOM 9302 C CA . PHE B 1 559 ? -5.887 63 11.625 1 87.88 559 PHE B CA 1
ATOM 9303 C C . PHE B 1 559 ? -6.348 64.312 10.953 1 87.88 559 PHE B C 1
ATOM 9305 O O . PHE B 1 559 ? -5.523 65.125 10.555 1 87.88 559 PHE B O 1
ATOM 9312 N N . TRP B 1 560 ? -7.59 64.438 10.875 1 85.25 560 TRP B N 1
ATOM 9313 C CA . TRP B 1 560 ? -8.102 65.625 10.242 1 85.25 560 TRP B CA 1
ATOM 9314 C C . TRP B 1 560 ? -7.824 66.875 11.117 1 85.25 560 TRP B C 1
ATOM 9316 O O . TRP B 1 560 ? -8.18 66.875 12.297 1 85.25 560 TRP B O 1
ATOM 9326 N N . GLY B 1 561 ? -7.145 68.062 10.586 1 77.31 561 GLY B N 1
ATOM 9327 C CA . GLY B 1 561 ? -6.895 69.312 11.289 1 77.31 561 GLY B CA 1
ATOM 9328 C C . GLY B 1 561 ? -5.465 69.438 11.781 1 77.31 561 GLY B C 1
ATOM 9329 O O . GLY B 1 561 ? -5.164 70.25 12.609 1 77.31 561 GLY B O 1
ATOM 9330 N N . PHE B 1 562 ? -4.66 68.438 11.367 1 80.81 562 PHE B N 1
ATOM 9331 C CA . PHE B 1 562 ? -3.285 68.5 11.852 1 80.81 562 PHE B CA 1
ATOM 9332 C C . PHE B 1 562 ? -2.586 69.75 11.359 1 80.81 562 PHE B C 1
ATOM 9334 O O . PHE B 1 562 ? -1.658 70.25 12.008 1 80.81 562 PHE B O 1
ATOM 9341 N N . TRP B 1 563 ? -3.061 70.312 10.258 1 76.94 563 TRP B N 1
ATOM 9342 C CA . TRP B 1 563 ? -2.408 71.5 9.68 1 76.94 563 TRP B CA 1
ATOM 9343 C C . TRP B 1 563 ? -2.691 72.75 10.516 1 76.94 563 TRP B C 1
ATOM 9345 O O . TRP B 1 563 ? -2.018 73.75 10.359 1 76.94 563 TRP B O 1
ATOM 9355 N N . ARG B 1 564 ? -3.604 72.688 11.445 1 71.56 564 ARG B N 1
ATOM 9356 C CA . ARG B 1 564 ? -3.965 73.812 12.266 1 71.56 564 ARG B CA 1
ATOM 9357 C C . ARG B 1 564 ? -3.18 73.812 13.578 1 71.56 564 ARG B C 1
ATOM 9359 O O . ARG B 1 564 ? -3.215 74.812 14.32 1 71.56 564 ARG B O 1
ATOM 9366 N N . LEU B 1 565 ? -2.441 72.812 13.75 1 72.81 565 LEU B N 1
ATOM 9367 C CA . LEU B 1 565 ? -1.715 72.688 15.016 1 72.81 565 LEU B CA 1
ATOM 9368 C C . LEU B 1 565 ? -0.315 73.312 14.891 1 72.81 565 LEU B C 1
ATOM 9370 O O . LEU B 1 565 ? 0.332 73.188 13.852 1 72.81 565 LEU B O 1
ATOM 9374 N N . ARG B 1 566 ? 0.167 74.25 15.781 1 62.81 566 ARG B N 1
ATOM 9375 C CA . ARG B 1 566 ? 1.409 75 15.695 1 62.81 566 ARG B CA 1
ATOM 9376 C C . ARG B 1 566 ? 2.609 74.125 16.062 1 62.81 566 ARG B C 1
ATOM 9378 O O . ARG B 1 566 ? 3.729 74.375 15.609 1 62.81 566 ARG B O 1
ATOM 9385 N N . GLY B 1 567 ? 2.469 73.062 16.719 1 64.06 567 GLY B N 1
ATOM 9386 C CA . GLY B 1 567 ? 3.602 72.25 17.141 1 64.06 567 GLY B CA 1
ATOM 9387 C C . GLY B 1 567 ? 3.207 70.875 17.562 1 64.06 567 GLY B C 1
ATOM 9388 O O . GLY B 1 567 ? 2.051 70.438 17.422 1 64.06 567 GLY B O 1
ATOM 9389 N N . LYS B 1 568 ? 4.34 70.125 17.906 1 70.75 568 LYS B N 1
ATOM 9390 C CA . LYS B 1 568 ? 4.086 68.812 18.422 1 70.75 568 LYS B CA 1
ATOM 9391 C C . LYS B 1 568 ? 3.24 68.812 19.688 1 70.75 568 LYS B C 1
ATOM 9393 O O . LYS B 1 568 ? 3.545 69.562 20.625 1 70.75 568 LYS B O 1
ATOM 9398 N N . VAL B 1 569 ? 2.092 68.25 19.422 1 72.38 569 VAL B N 1
ATOM 9399 C CA . VAL B 1 569 ? 1.17 68.312 20.562 1 72.38 569 VAL B CA 1
ATOM 9400 C C . VAL B 1 569 ? 1.05 66.875 21.172 1 72.38 569 VAL B C 1
ATOM 9402 O O . VAL B 1 569 ? 1.216 65.875 20.484 1 72.38 569 VAL B O 1
ATOM 9405 N N . THR B 1 570 ? 1.161 66.75 22.422 1 75.31 570 THR B N 1
ATOM 9406 C CA . THR B 1 570 ? 0.938 65.5 23.156 1 75.31 570 THR B CA 1
ATOM 9407 C C . THR B 1 570 ? -0.237 65.688 24.109 1 75.31 570 THR B C 1
ATOM 9409 O O . THR B 1 570 ? -0.696 66.812 24.375 1 75.31 570 THR B O 1
ATOM 9412 N N . LEU B 1 571 ? -0.838 64.625 24.266 1 76.94 571 LEU B N 1
ATOM 9413 C CA . LEU B 1 571 ? -1.926 64.688 25.234 1 76.94 571 LEU B CA 1
ATOM 9414 C C . LEU B 1 571 ? -1.397 64.5 26.656 1 76.94 571 LEU B C 1
ATOM 9416 O O . LEU B 1 571 ? -2.109 63.969 27.516 1 76.94 571 LEU B O 1
ATOM 9420 N N . SER B 1 572 ? -0.159 64.875 26.75 1 78.06 572 SER B N 1
ATOM 9421 C CA . SER B 1 572 ? 0.412 64.75 28.094 1 78.06 572 SER B CA 1
ATOM 9422 C C . SER B 1 572 ? -0.308 65.688 29.062 1 78.06 572 SER B C 1
ATOM 9424 O O . SER B 1 572 ? -0.788 66.75 28.672 1 78.06 572 SER B O 1
ATOM 9426 N N . PRO B 1 573 ? -0.451 65.312 30.188 1 76.44 573 PRO B N 1
ATOM 9427 C CA . PRO B 1 573 ? -1.145 66.125 31.172 1 76.44 573 PRO B CA 1
ATOM 9428 C C . PRO B 1 573 ? -0.518 67.5 31.297 1 76.44 573 PRO B C 1
ATOM 9430 O O . PRO B 1 573 ? -1.224 68.5 31.562 1 76.44 573 PRO B O 1
ATOM 9433 N N . ILE B 1 574 ? 0.678 67.562 30.984 1 75.38 574 ILE B N 1
ATOM 9434 C CA . ILE B 1 574 ? 1.342 68.875 31.109 1 75.38 574 ILE B CA 1
ATOM 9435 C C . ILE B 1 574 ? 0.936 69.75 29.938 1 75.38 574 ILE B C 1
ATOM 9437 O O . ILE B 1 574 ? 0.654 70.938 30.125 1 75.38 574 ILE B O 1
ATOM 9441 N N . ASP B 1 575 ? 0.876 69.188 28.875 1 75.12 575 ASP B N 1
ATOM 9442 C CA . ASP B 1 575 ? 0.53 70 27.703 1 75.12 575 ASP B CA 1
ATOM 9443 C C . ASP B 1 575 ? -0.945 70.375 27.719 1 75.12 575 ASP B C 1
ATOM 9445 O O . ASP B 1 575 ? -1.298 71.5 27.328 1 75.12 575 ASP B O 1
ATOM 9449 N N . THR B 1 576 ? -1.708 69.5 28.203 1 76.88 576 THR B N 1
ATOM 9450 C CA . THR B 1 576 ? -3.133 69.812 28.234 1 76.88 576 THR B CA 1
ATOM 9451 C C . THR B 1 576 ? -3.438 70.812 29.344 1 76.88 576 THR B C 1
ATOM 9453 O O . THR B 1 576 ? -4.305 71.688 29.188 1 76.88 576 THR B O 1
ATOM 9456 N N . ALA B 1 577 ? -2.664 70.75 30.375 1 75.06 577 ALA B N 1
ATOM 9457 C CA . ALA B 1 577 ? -2.834 71.688 31.453 1 75.06 577 ALA B CA 1
ATOM 9458 C C . ALA B 1 577 ? -2.363 73.062 31.031 1 75.06 577 ALA B C 1
ATOM 9460 O O . ALA B 1 577 ? -2.953 74.125 31.422 1 75.06 577 ALA B O 1
ATOM 9461 N N . ALA B 1 578 ? -1.345 73.125 30.328 1 72.69 578 ALA B N 1
ATOM 9462 C CA . ALA B 1 578 ? -0.851 74.375 29.844 1 72.69 578 ALA B CA 1
ATOM 9463 C C . ALA B 1 578 ? -1.851 75 28.891 1 72.69 578 ALA B C 1
ATOM 9465 O O . ALA B 1 578 ? -2.027 76.25 28.891 1 72.69 578 ALA B O 1
ATOM 9466 N N . ALA B 1 579 ? -2.482 74.188 28.172 1 72.56 579 ALA B N 1
ATOM 9467 C CA . ALA B 1 579 ? -3.467 74.688 27.219 1 72.56 579 ALA B CA 1
ATOM 9468 C C . ALA B 1 579 ? -4.711 75.25 27.922 1 72.56 579 ALA B C 1
ATOM 9470 O O . ALA B 1 579 ? -5.398 76.125 27.422 1 72.56 579 ALA B O 1
ATOM 9471 N N . LEU B 1 580 ? -4.906 74.688 29.031 1 70.88 580 LEU B N 1
ATOM 9472 C CA . LEU B 1 580 ? -6.07 75.062 29.797 1 70.88 580 LEU B CA 1
ATOM 9473 C C . LEU B 1 580 ? -5.684 76.188 30.828 1 70.88 580 LEU B C 1
ATOM 9475 O O . LEU B 1 580 ? -6.465 76.5 31.719 1 70.88 580 LEU B O 1
ATOM 9479 N N . ASP B 1 581 ? -4.449 76.75 30.734 1 67.5 581 ASP B N 1
ATOM 9480 C CA . ASP B 1 581 ? -3.916 77.875 31.453 1 67.5 581 ASP B CA 1
ATOM 9481 C C . ASP B 1 581 ? -3.744 77.562 32.938 1 67.5 581 ASP B C 1
ATOM 9483 O O . ASP B 1 581 ? -4.164 78.375 33.781 1 67.5 581 ASP B O 1
ATOM 9487 N N . ALA B 1 582 ? -3.115 76.5 33.062 1 69.69 582 ALA B N 1
ATOM 9488 C CA . ALA B 1 582 ? -2.785 76.188 34.438 1 69.69 582 ALA B CA 1
ATOM 9489 C C . ALA B 1 582 ? -1.581 77 34.906 1 69.69 582 ALA B C 1
ATOM 9491 O O . ALA B 1 582 ? -0.547 77 34.25 1 69.69 582 ALA B O 1
ATOM 9492 N N . PRO B 1 583 ? -1.736 77.75 36 1 64.44 583 PRO B N 1
ATOM 9493 C CA . PRO B 1 583 ? -0.67 78.625 36.406 1 64.44 583 PRO B CA 1
ATOM 9494 C C . PRO B 1 583 ? 0.642 77.938 36.719 1 64.44 583 PRO B C 1
ATOM 9496 O O . PRO B 1 583 ? 1.72 78.5 36.531 1 64.44 583 PRO B O 1
ATOM 9499 N N . LEU B 1 584 ? 0.575 76.75 37.094 1 64.5 584 LEU B N 1
ATOM 9500 C CA . LEU B 1 584 ? 1.777 76 37.469 1 64.5 584 LEU B CA 1
ATOM 9501 C C . LEU B 1 584 ? 2.645 75.688 36.25 1 64.5 584 LEU B C 1
ATOM 9503 O O . LEU B 1 584 ? 3.859 75.5 36.375 1 64.5 584 LEU B O 1
ATOM 9507 N N . VAL B 1 585 ? 2.01 75.75 35.188 1 64.06 585 VAL B N 1
ATOM 9508 C CA . VAL B 1 585 ? 2.752 75.312 34 1 64.06 585 VAL B CA 1
ATOM 9509 C C . VAL B 1 585 ? 2.938 76.5 33.062 1 64.06 585 VAL B C 1
ATOM 9511 O O . VAL B 1 585 ? 3.451 76.312 31.938 1 64.06 585 VAL B O 1
ATOM 9514 N N . HIS B 1 586 ? 2.559 77.625 33.562 1 61.5 586 HIS B N 1
ATOM 9515 C CA . HIS B 1 586 ? 2.668 78.875 32.75 1 61.5 586 HIS B CA 1
ATOM 9516 C C . HIS B 1 586 ? 4.121 79.25 32.562 1 61.5 586 HIS B C 1
ATOM 9518 O O . HIS B 1 586 ? 4.887 79.25 33.531 1 61.5 586 HIS B O 1
ATOM 9524 N N . THR B 1 587 ? 4.645 79.062 31.453 1 59.69 587 THR B N 1
ATOM 9525 C CA . THR B 1 587 ? 5.973 79.562 31.172 1 59.69 587 THR B CA 1
ATOM 9526 C C . THR B 1 587 ? 5.871 80.938 30.547 1 59.69 587 THR B C 1
ATOM 9528 O O . THR B 1 587 ? 4.871 81.312 29.891 1 59.69 587 THR B O 1
ATOM 9531 N N . ASN B 1 588 ? 6.59 82 31.062 1 53.44 588 ASN B N 1
ATOM 9532 C CA . ASN B 1 588 ? 6.609 83.312 30.5 1 53.44 588 ASN B CA 1
ATOM 9533 C C . ASN B 1 588 ? 6.844 83.312 29 1 53.44 588 ASN B C 1
ATOM 9535 O O . ASN B 1 588 ? 6.551 84.25 28.312 1 53.44 588 ASN B O 1
ATOM 9539 N N . GLN B 1 589 ? 7.594 82.312 28.562 1 48.34 589 GLN B N 1
ATOM 9540 C CA . GLN B 1 589 ? 7.926 82.375 27.141 1 48.34 589 GLN B CA 1
ATOM 9541 C C . GLN B 1 589 ? 6.969 81.5 26.344 1 48.34 589 GLN B C 1
ATOM 9543 O O . GLN B 1 589 ? 6.531 80.438 26.812 1 48.34 589 GLN B O 1
ATOM 9548 N N . GLU B 1 590 ? 6.352 82.125 25.453 1 49.59 590 GLU B N 1
ATOM 9549 C CA . GLU B 1 590 ? 5.512 81.438 24.453 1 49.59 590 GLU B CA 1
ATOM 9550 C C . GLU B 1 590 ? 6.176 80.188 23.922 1 49.59 590 GLU B C 1
ATOM 9552 O O . GLU B 1 590 ? 6.93 80.25 22.953 1 49.59 590 GLU B O 1
ATOM 9557 N N . MET B 1 591 ? 6.676 79.312 24.734 1 52.56 591 MET B N 1
ATOM 9558 C CA . MET B 1 591 ? 7.473 78.188 24.219 1 52.56 591 MET B CA 1
ATOM 9559 C C . MET B 1 591 ? 6.574 77.125 23.656 1 52.56 591 MET B C 1
ATOM 9561 O O . MET B 1 591 ? 5.672 76.625 24.344 1 52.56 591 MET B O 1
ATOM 9565 N N . ILE B 1 592 ? 6.523 76.938 22.375 1 55.34 592 ILE B N 1
ATOM 9566 C CA . ILE B 1 592 ? 5.742 76.125 21.438 1 55.34 592 ILE B CA 1
ATOM 9567 C C . ILE B 1 592 ? 6.062 74.625 21.625 1 55.34 592 ILE B C 1
ATOM 9569 O O . ILE B 1 592 ? 5.176 73.812 21.516 1 55.34 592 ILE B O 1
ATOM 9573 N N . ASP B 1 593 ? 7.332 74.25 21.953 1 62.06 593 ASP B N 1
ATOM 9574 C CA . ASP B 1 593 ? 7.707 72.812 21.906 1 62.06 593 ASP B CA 1
ATOM 9575 C C . ASP B 1 593 ? 7.609 72.188 23.297 1 62.06 593 ASP B C 1
ATOM 9577 O O . ASP B 1 593 ? 8.102 72.75 24.281 1 62.06 593 ASP B O 1
ATOM 9581 N N . PRO B 1 594 ? 6.824 71.125 23.359 1 68.31 594 PRO B N 1
ATOM 9582 C CA . PRO B 1 594 ? 6.645 70.438 24.641 1 68.31 594 PRO B CA 1
ATOM 9583 C C . PRO B 1 594 ? 7.973 70.062 25.297 1 68.31 594 PRO B C 1
ATOM 9585 O O . PRO B 1 594 ? 8.086 70.125 26.516 1 68.31 594 PRO B O 1
ATOM 9588 N N . ARG B 1 595 ? 9.023 69.812 24.609 1 72.69 595 ARG B N 1
ATOM 9589 C CA . ARG B 1 595 ? 10.305 69.438 25.203 1 72.69 595 ARG B CA 1
ATOM 9590 C C . ARG B 1 595 ? 10.977 70.625 25.875 1 72.69 595 ARG B C 1
ATOM 9592 O O . ARG B 1 595 ? 11.578 70.5 26.938 1 72.69 595 ARG B O 1
ATOM 9599 N N . SER B 1 596 ? 10.82 71.625 25.234 1 68.5 596 SER B N 1
ATOM 9600 C CA . SER B 1 596 ? 11.43 72.812 25.797 1 68.5 596 SER B CA 1
ATOM 9601 C C . SER B 1 596 ? 10.695 73.25 27.047 1 68.5 596 SER B C 1
ATOM 9603 O O . SER B 1 596 ? 11.32 73.75 28 1 68.5 596 SER B O 1
ATOM 9605 N N . ARG B 1 597 ? 9.492 73.062 26.953 1 74.31 597 ARG B N 1
ATOM 9606 C CA . ARG B 1 597 ? 8.719 73.438 28.141 1 74.31 597 ARG B CA 1
ATOM 9607 C C . ARG B 1 597 ? 9.102 72.562 29.328 1 74.31 597 ARG B C 1
ATOM 9609 O O . ARG B 1 597 ? 9.227 73.062 30.438 1 74.31 597 ARG B O 1
ATOM 9616 N N . LEU B 1 598 ? 9.32 71.375 29 1 75.31 598 LEU B N 1
ATOM 9617 C CA . LEU B 1 598 ? 9.656 70.438 30.047 1 75.31 598 LEU B CA 1
ATOM 9618 C C . LEU B 1 598 ? 11.039 70.75 30.625 1 75.31 598 LEU B C 1
ATOM 9620 O O . LEU B 1 598 ? 11.289 70.5 31.812 1 75.31 598 LEU B O 1
ATOM 9624 N N . LYS B 1 599 ? 11.875 71.188 29.766 1 74.56 599 LYS B N 1
ATOM 9625 C CA . LYS B 1 599 ? 13.203 71.562 30.25 1 74.56 599 LYS B CA 1
ATOM 9626 C C . LYS B 1 599 ? 13.148 72.75 31.203 1 74.56 599 LYS B C 1
ATOM 9628 O O . LYS B 1 599 ? 13.906 72.812 32.188 1 74.56 599 LYS B O 1
ATOM 9633 N N . GLU B 1 600 ? 12.195 73.562 30.938 1 73.38 600 GLU B N 1
ATOM 9634 C CA . GLU B 1 600 ? 12.102 74.75 31.766 1 73.38 600 GLU B CA 1
ATOM 9635 C C . GLU B 1 600 ? 11.344 74.438 33.062 1 73.38 600 GLU B C 1
ATOM 9637 O O . GLU B 1 600 ? 11.766 74.875 34.156 1 73.38 600 GLU B O 1
ATOM 9642 N N . ILE B 1 601 ? 10.289 73.812 32.875 1 74.94 601 ILE B N 1
ATOM 9643 C CA . ILE B 1 601 ? 9.406 73.625 34.031 1 74.94 601 ILE B CA 1
ATOM 9644 C C . ILE B 1 601 ? 9.617 72.312 34.656 1 74.94 601 ILE B C 1
ATOM 9646 O O . ILE B 1 601 ? 9.102 72 35.75 1 74.94 601 ILE B O 1
ATOM 9650 N N . GLY B 1 602 ? 10.414 71.5 34.094 1 71.69 602 GLY B N 1
ATOM 9651 C CA . GLY B 1 602 ? 10.539 70.125 34.5 1 71.69 602 GLY B CA 1
ATOM 9652 C C . GLY B 1 602 ? 11.031 69.938 35.938 1 71.69 602 GLY B C 1
ATOM 9653 O O . GLY B 1 602 ? 10.625 69 36.625 1 71.69 602 GLY B O 1
ATOM 9654 N N . ALA B 1 603 ? 11.734 70.938 36.375 1 70.62 603 ALA B N 1
ATOM 9655 C CA . ALA B 1 603 ? 12.359 70.812 37.688 1 70.62 603 ALA B CA 1
ATOM 9656 C C . ALA B 1 603 ? 11.484 71.438 38.781 1 70.62 603 ALA B C 1
ATOM 9658 O O . ALA B 1 603 ? 11.789 71.312 39.969 1 70.62 603 ALA B O 1
ATOM 9659 N N . ARG B 1 604 ? 10.32 72 38.406 1 73.75 604 ARG B N 1
ATOM 9660 C CA . ARG B 1 604 ? 9.453 72.625 39.375 1 73.75 604 ARG B CA 1
ATOM 9661 C C . ARG B 1 604 ? 8.703 71.625 40.219 1 73.75 604 ARG B C 1
ATOM 9663 O O . ARG B 1 604 ? 8.141 70.688 39.688 1 73.75 604 ARG B O 1
ATOM 9670 N N . PRO B 1 605 ? 8.859 71.875 41.562 1 65.88 605 PRO B N 1
ATOM 9671 C CA . PRO B 1 605 ? 8.125 70.938 42.406 1 65.88 605 PRO B CA 1
ATOM 9672 C C . PRO B 1 605 ? 6.613 71.125 42.312 1 65.88 605 PRO B C 1
ATOM 9674 O O . PRO B 1 605 ? 6.137 72.25 42.188 1 65.88 605 PRO B O 1
ATOM 9677 N N . LEU B 1 606 ? 5.859 70.25 42.281 1 66.44 606 LEU B N 1
ATOM 9678 C CA . LEU B 1 606 ? 4.406 70.312 42.125 1 66.44 606 LEU B CA 1
ATOM 9679 C C . LEU B 1 606 ? 3.75 70.812 43.406 1 66.44 606 LEU B C 1
ATOM 9681 O O . LEU B 1 606 ? 2.717 71.5 43.344 1 66.44 606 LEU B O 1
ATOM 9685 N N . TYR B 1 607 ? 4.297 70.75 44.719 1 58.25 607 TYR B N 1
ATOM 9686 C CA . TYR B 1 607 ? 3.682 71.125 45.969 1 58.25 607 TYR B CA 1
ATOM 9687 C C . TYR B 1 607 ? 3.834 72.625 46.219 1 58.25 607 TYR B C 1
ATOM 9689 O O . TYR B 1 607 ? 2.971 73.25 46.844 1 58.25 607 TYR B O 1
ATOM 9697 N N . SER B 1 608 ? 4.867 73.375 46 1 45.88 608 SER B N 1
ATOM 9698 C CA . SER B 1 608 ? 5.07 74.75 46.375 1 45.88 608 SER B CA 1
ATOM 9699 C C . SER B 1 608 ? 4.086 75.688 45.656 1 45.88 608 SER B C 1
ATOM 9701 O O . SER B 1 608 ? 3.795 76.812 46.125 1 45.88 608 SER B O 1
ATOM 9703 N N . ALA B 1 609 ? 3.715 75.562 44.625 1 41.44 609 ALA B N 1
ATOM 9704 C CA . ALA B 1 609 ? 2.91 76.5 43.844 1 41.44 609 ALA B CA 1
ATOM 9705 C C . ALA B 1 609 ? 1.494 76.625 44.406 1 41.44 609 ALA B C 1
ATOM 9707 O O . ALA B 1 609 ? 0.779 77.562 44.125 1 41.44 609 ALA B O 1
ATOM 9708 N N . GLY B 1 610 ? 0.848 75.625 45 1 40.31 610 GLY B N 1
ATOM 9709 C CA . GLY B 1 610 ? -0.448 75.812 45.625 1 40.31 610 GLY B CA 1
ATOM 9710 C C . GLY B 1 610 ? -0.385 76.75 46.812 1 40.31 610 GLY B C 1
ATOM 9711 O O . GLY B 1 610 ? -1.415 77.062 47.406 1 40.31 610 GLY B O 1
ATOM 9712 N N . ARG B 1 611 ? 0.66 76.875 47.531 1 39.44 611 ARG B N 1
ATOM 9713 C CA . ARG B 1 611 ? 0.583 77.562 48.812 1 39.44 611 ARG B CA 1
ATOM 9714 C C . ARG B 1 611 ? 0.451 79.062 48.625 1 39.44 611 ARG B C 1
ATOM 9716 O O . ARG B 1 611 ? 0.119 79.812 49.562 1 39.44 611 ARG B O 1
ATOM 9723 N N . SER B 1 612 ? 1.117 79.688 47.844 1 34.72 612 SER B N 1
ATOM 9724 C CA . SER B 1 612 ? 1.089 81.125 48.062 1 34.72 612 SER B CA 1
ATOM 9725 C C . SER B 1 612 ? -0.317 81.688 47.875 1 34.72 612 SER B C 1
ATOM 9727 O O . SER B 1 612 ? -0.565 82.875 48.188 1 34.72 612 SER B O 1
ATOM 9729 N N . GLY B 1 613 ? -1.107 81.625 46.812 1 32.41 613 GLY B N 1
ATOM 9730 C CA . GLY B 1 613 ? -2.332 82.375 47.031 1 32.41 613 GLY B CA 1
ATOM 9731 C C . GLY B 1 613 ? -3.176 81.812 48.156 1 32.41 613 GLY B C 1
ATOM 9732 O O . GLY B 1 613 ? -2.893 80.75 48.719 1 32.41 613 GLY B O 1
ATOM 9733 N N . SER B 1 614 ? -4.422 82.625 48.594 1 31.31 614 SER B N 1
ATOM 9734 C CA . SER B 1 614 ? -5.312 82.25 49.688 1 31.31 614 SER B CA 1
ATOM 9735 C C . SER B 1 614 ? -5.484 80.75 49.781 1 31.31 614 SER B C 1
ATOM 9737 O O . SER B 1 614 ? -5.055 80 48.906 1 31.31 614 SER B O 1
ATOM 9739 N N . GLY B 1 615 ? -6.75 80.25 50.406 1 31.77 615 GLY B N 1
ATOM 9740 C CA . GLY B 1 615 ? -7.34 79 50.938 1 31.77 615 GLY B CA 1
ATOM 9741 C C . GLY B 1 615 ? -7.199 77.812 50 1 31.77 615 GLY B C 1
ATOM 9742 O O . GLY B 1 615 ? -7.695 76.75 50.281 1 31.77 615 GLY B O 1
ATOM 9743 N N . GLY B 1 616 ? -7.328 78 48.688 1 31.89 616 GLY B N 1
ATOM 9744 C CA . GLY B 1 616 ? -7.824 76.812 47.938 1 31.89 616 GLY B CA 1
ATOM 9745 C C . GLY B 1 616 ? -6.801 75.75 47.781 1 31.89 616 GLY B C 1
ATOM 9746 O O . GLY B 1 616 ? -5.598 76 47.719 1 31.89 616 GLY B O 1
ATOM 9747 N N . SER B 1 617 ? -6.992 74.562 48.469 1 35.03 617 SER B N 1
ATOM 9748 C CA . SER B 1 617 ? -6.52 73.188 48.531 1 35.03 617 SER B CA 1
ATOM 9749 C C . SER B 1 617 ? -6.25 72.625 47.156 1 35.03 617 SER B C 1
ATOM 9751 O O . SER B 1 617 ? -7.152 72.062 46.5 1 35.03 617 SER B O 1
ATOM 9753 N N . THR B 1 618 ? -5.754 73.062 46.25 1 34.94 618 THR B N 1
ATOM 9754 C CA . THR B 1 618 ? -5.75 72.625 44.875 1 34.94 618 THR B CA 1
ATOM 9755 C C . THR B 1 618 ? -5.098 71.25 44.781 1 34.94 618 THR B C 1
ATOM 9757 O O . THR B 1 618 ? -5.684 70.312 44.219 1 34.94 618 THR B O 1
ATOM 9760 N N . LEU B 1 619 ? -3.869 71 44.531 1 39.12 619 LEU B N 1
ATOM 9761 C CA . LEU B 1 619 ? -3.42 69.688 44.156 1 39.12 619 LEU B CA 1
ATOM 9762 C C . LEU B 1 619 ? -3.689 68.688 45.281 1 39.12 619 LEU B C 1
ATOM 9764 O O . LEU B 1 619 ? -3.486 67.5 45.125 1 39.12 619 LEU B O 1
ATOM 9768 N N . ALA B 1 620 ? -3.68 69 46.562 1 35.84 620 ALA B N 1
ATOM 9769 C CA . ALA B 1 620 ? -3.824 68.25 47.812 1 35.84 620 ALA B CA 1
ATOM 9770 C C . ALA B 1 620 ? -5.145 67.5 47.844 1 35.84 620 ALA B C 1
ATOM 9772 O O . ALA B 1 620 ? -5.336 66.625 48.688 1 35.84 620 ALA B O 1
ATOM 9773 N N . THR B 1 621 ? -6.312 68.062 47.312 1 35.88 621 THR B N 1
ATOM 9774 C CA . THR B 1 621 ? -7.566 67.375 47.656 1 35.88 621 THR B CA 1
ATOM 9775 C C . THR B 1 621 ? -7.77 66.125 46.781 1 35.88 621 THR B C 1
ATOM 9777 O O . THR B 1 621 ? -8.82 65.5 46.844 1 35.88 621 THR B O 1
ATOM 9780 N N . PHE B 1 622 ? -6.941 65.75 45.938 1 35.06 622 PHE B N 1
ATOM 9781 C CA . PHE B 1 622 ? -7.207 64.5 45.25 1 35.06 622 PHE B CA 1
ATOM 9782 C C . PHE B 1 622 ? -6.484 63.375 45.906 1 35.06 622 PHE B C 1
ATOM 9784 O O . PHE B 1 622 ? -5.324 63.5 46.312 1 35.06 622 PHE B O 1
#